Protein AF-0000000086493925 (afdb_homodimer)

Solvent-accessible surface area (backbone atoms only — not comparable to full-atom values): 41067 Å² total; per-residue (Å²): 124,82,68,58,68,67,56,59,72,63,58,68,70,55,58,68,58,54,64,64,54,60,62,63,68,39,74,74,56,51,60,63,54,62,74,74,71,74,60,68,59,63,37,57,54,65,60,53,71,72,50,70,79,65,44,74,41,98,91,44,66,55,68,70,75,86,54,69,72,65,48,51,64,64,54,63,50,88,64,65,64,75,58,55,61,57,58,65,64,63,67,72,68,82,43,92,70,69,60,58,63,66,53,38,47,53,35,35,34,24,73,18,58,15,51,64,62,46,90,63,88,75,54,59,69,57,51,41,50,45,52,50,36,38,47,71,13,40,42,36,26,49,24,46,55,42,40,88,78,45,82,48,40,65,60,36,56,70,67,49,80,82,53,89,88,46,46,59,29,32,33,31,89,46,57,69,40,41,53,53,40,47,74,64,66,52,59,28,34,30,39,76,52,50,40,36,52,66,56,28,33,73,74,70,71,35,46,48,71,58,51,50,52,56,48,49,56,38,42,54,54,32,55,73,70,69,32,47,37,36,34,33,34,32,25,36,52,34,36,99,62,46,35,72,33,54,37,65,48,30,26,52,49,51,35,51,44,44,73,70,58,32,71,33,41,32,43,19,27,58,69,9,77,51,25,46,49,53,46,39,48,28,50,60,50,27,46,76,66,37,64,47,88,32,34,27,44,29,37,18,24,17,37,58,29,26,60,31,26,50,57,48,39,24,54,74,55,39,36,32,39,42,26,6,51,29,15,30,27,42,27,97,89,22,70,89,14,46,7,28,25,21,35,58,34,51,52,50,49,31,54,42,58,62,28,43,56,73,57,40,62,70,47,41,43,50,34,26,28,53,53,26,62,74,69,70,47,73,53,67,18,32,36,38,37,41,69,52,58,42,72,122,124,81,68,58,66,67,54,58,70,61,58,67,69,54,59,67,57,54,63,62,53,60,62,62,68,40,74,74,56,51,61,62,54,61,72,70,72,74,63,69,61,62,35,58,56,63,60,55,68,71,54,72,76,65,44,75,41,99,88,44,64,54,68,76,74,86,52,68,72,64,48,50,65,64,53,64,47,88,63,64,66,74,57,56,61,56,58,64,61,65,68,66,69,84,37,91,70,68,61,60,64,66,52,39,49,52,34,34,33,24,71,17,58,14,51,63,63,46,90,62,88,74,53,58,69,57,52,42,49,47,51,51,36,37,46,72,13,42,43,36,26,49,25,46,54,42,40,88,79,47,83,49,42,65,59,35,55,68,67,49,80,82,53,89,90,47,46,61,30,32,32,32,87,45,56,69,40,43,53,53,40,48,75,64,64,53,59,30,34,30,40,77,50,46,42,35,51,65,57,28,33,74,74,68,70,34,47,46,70,57,51,51,52,54,48,47,56,39,41,53,53,33,54,73,70,69,32,48,38,35,35,34,35,32,24,34,51,34,36,100,62,44,36,71,33,54,40,65,46,30,26,52,49,52,34,50,45,45,72,68,57,32,72,33,40,32,44,19,28,58,69,9,77,51,25,46,50,53,46,40,52,27,51,60,51,28,46,76,67,37,65,46,89,33,32,27,43,28,38,18,24,16,36,58,28,27,60,31,26,50,56,47,38,23,53,74,56,40,38,32,37,43,25,6,52,30,16,31,27,43,27,95,88,22,70,88,14,47,7,29,25,21,35,58,35,51,52,50,50,31,52,42,57,62,28,44,57,72,57,41,62,70,47,41,44,49,36,26,29,53,52,26,62,74,68,70,48,73,52,67,17,32,37,38,36,40,70,51,59,42,72,122

Nearest PDB structures (foldseek):
  2cw6-assembly1_A  TM=9.819E-01  e=1.923E-38  Homo sapiens
  3mp5-assembly1_B  TM=9.713E-01  e=4.787E-38  Homo sapiens
  2ftp-assembly1_A  TM=9.763E-01  e=2.932E-34  Pseudomonas aeruginosa PAO1
  1ydn-assembly4_D  TM=9.764E-01  e=9.813E-32  Brucella melitensis bv. 1 str. 16M
  1ydo-assembly1_A  TM=9.771E-01  e=6.814E-31  Bacillus subtilis subsp. subtilis str. 168

Sequence (784 aa):
MVSATLLGQAARSCCVMDSLVSTFTSKQGRAWLSRSGQSWMRNVDMVFSTLSSSVNFSGGKVSFSSDASKRRTEVSSGPDWLSITEVIGKESSSGADFKLPSEVKLVEVGARDGLQNESTFVPTDVKVELIHRLADAGMPFVSPKWVPQMADNEAVVKRLKRKPGVSYPALVPNVQGYKQARECGVDEIAIFTTASETFCKKNTNCDVATSLKRIEDIMSLALGDGVKVRGYVSCIVGCPYEGFVSPSATAKVAKKLYDMGCYEISLGDTIGVGTPGSLVPLVNEVKLHVPVEKLAIHCHDTYGQALANILAVMQTGVQIIDCSVGGLGGCPYANGASGNVSSEDVVYLMAGLGVKTGVDLPKLLEAGDFICKNIGRKSSSKVASATGACSSMVSATLLGQAARSCCVMDSLVSTFTSKQGRAWLSRSGQSWMRNVDMVFSTLSSSVNFSGGKVSFSSDASKRRTEVSSGPDWLSITEVIGKESSSGADFKLPSEVKLVEVGARDGLQNESTFVPTDVKVELIHRLADAGMPFVSPKWVPQMADNEAVVKRLKRKPGVSYPALVPNVQGYKQARECGVDEIAIFTTASETFCKKNTNCDVATSLKRIEDIMSLALGDGVKVRGYVSCIVGCPYEGFVSPSATAKVAKKLYDMGCYEISLGDTIGVGTPGSLVPLVNEVKLHVPVEKLAIHCHDTYGQALANILAVMQTGVQIIDCSVGGLGGCPYANGASGNVSSEDVVYLMAGLGVKTGVDLPKLLEAGDFICKNIGRKSSSKVASATGACSS

Radius of gyration: 27.08 Å; Cα contacts (8 Å, |Δi|>4): 1510; chains: 2; bounding box: 81×80×65 Å

pLDDT: mean 73.71, std 28.09, range [17.73, 98.56]

Secondary structure (DSSP, 8-state):
--SSHHHHHHHGGGSHHHHHHHHTTSHHHHHHHHHS-SHHHHHHHHHHHH--S-EEETTEEE---S-HHHHHHHTTS---GGGHHHHHHHH--SSS-----SB-EEEE-IIIIIHHT-SSPPPHHHHHHHHHHHHHTT-SBB--B--TT-TTHHHHHHH--PPTT-B-PEE--SHHHHHHHHHTT--EEEEEEES-HHHHHHHHSS-HHHHHHHHHHHHHHHHHTT-EEEEEEE-SSEETTTEE--HHHHHHHHHHHHHHT-SEEEEEETTS---HHHHHHHHHHHTTTS-GGGEEEEEB-TTS-HHHHHHHHHTTT--EEEEBGGGTT--TTSTT---BPBHHHHHHHHHHHT-B----HHHHHHHHHHHHHHHT-----HHHHHHTTT--/--SSHHHHHHHGGGHHHHHHHHHTTSHHHHHHHHHS-STTHHHHHHHHHH--S-EEETTEEE---S-HHHHHHHTTS---THHHHHHHHHH--SS------SB-EEEE-IIIIIHHT-SSPPPHHHHHHHHHHHHHTT-SBB--B--TT-TTHHHHHHH--PPTT-B-PEE--SHHHHHHHHHTT--EEEEEEES-HHHHHHHHSS-HHHHHHHHHHHHHHHHHTT-EEEEEEE-SSEETTTEE--HHHHHHHHHHHHHHT-SEEEEEETTS---HHHHHHHHHHHTTTS-GGGEEEEEB-TTS-HHHHHHHHHTTT--EEEEBGGGTT--TTSTT---BPBHHHHHHHHHHHT-B----HHHHHHHHHHHHHHHT-----HHHHHHTTT--

Structure (mmCIF, N/CA/C/O backbone):
data_AF-0000000086493925-model_v1
#
loop_
_entity.id
_entity.type
_entity.pdbx_description
1 polymer 'hydroxymethylglutaryl-CoA lyase'
#
loop_
_atom_site.group_PDB
_atom_site.id
_atom_site.type_symbol
_atom_site.label_atom_id
_atom_site.label_alt_id
_atom_site.label_comp_id
_atom_site.label_asym_id
_atom_site.label_entity_id
_atom_site.label_seq_id
_atom_site.pdbx_PDB_ins_code
_atom_site.Cartn_x
_atom_site.Cartn_y
_atom_site.Cartn_z
_atom_site.occupancy
_atom_site.B_iso_or_equiv
_atom_site.auth_seq_id
_atom_site.auth_comp_id
_atom_site.auth_asym_id
_atom_site.auth_atom_id
_atom_site.pdbx_PDB_model_num
ATOM 1 N N . MET A 1 1 ? 15.359 -21.141 32.844 1 17.73 1 MET A N 1
ATOM 2 C CA . MET A 1 1 ? 15.57 -22.094 31.75 1 17.73 1 MET A CA 1
ATOM 3 C C . MET A 1 1 ? 15.031 -21.547 30.438 1 17.73 1 MET A C 1
ATOM 5 O O . MET A 1 1 ? 15.023 -22.25 29.422 1 17.73 1 MET A O 1
ATOM 9 N N . VAL A 1 2 ? 14.023 -20.562 30.641 1 19.66 2 VAL A N 1
ATOM 10 C CA . VAL A 1 2 ? 13.266 -19.875 29.609 1 19.66 2 VAL A CA 1
ATOM 11 C C . VAL A 1 2 ? 14.219 -19.109 28.703 1 19.66 2 VAL A C 1
ATOM 13 O O . VAL A 1 2 ? 13.797 -18.516 27.703 1 19.66 2 VAL A O 1
ATOM 16 N N . SER A 1 3 ? 15.531 -18.969 29.156 1 21.36 3 SER A N 1
ATOM 17 C CA . SER A 1 3 ? 16.594 -18.125 28.625 1 21.36 3 SER A CA 1
ATOM 18 C C . SER A 1 3 ? 17.125 -18.672 27.297 1 21.36 3 SER A C 1
ATOM 20 O O . SER A 1 3 ? 17.531 -17.906 26.422 1 21.36 3 SER A O 1
ATOM 22 N N . ALA A 1 4 ? 17.328 -20.016 27.281 1 22.16 4 ALA A N 1
ATOM 23 C CA . ALA A 1 4 ? 18.078 -20.703 26.234 1 22.16 4 ALA A CA 1
ATOM 24 C C . ALA A 1 4 ? 17.297 -20.703 24.922 1 22.16 4 ALA A C 1
ATOM 26 O O . ALA A 1 4 ? 17.891 -20.766 23.844 1 22.16 4 ALA A O 1
ATOM 27 N N . THR A 1 5 ? 15.945 -20.953 25.109 1 21.75 5 THR A N 1
ATOM 28 C CA . THR A 1 5 ? 15.172 -21.234 23.906 1 21.75 5 THR A CA 1
ATOM 29 C C . THR A 1 5 ? 15.164 -20.016 22.969 1 21.75 5 THR A C 1
ATOM 31 O O . THR A 1 5 ? 14.953 -20.172 21.766 1 21.75 5 THR A O 1
ATOM 34 N N . LEU A 1 6 ? 15.305 -18.844 23.609 1 23.62 6 LEU A N 1
ATOM 35 C CA . LEU A 1 6 ? 15.281 -17.625 22.812 1 23.62 6 LEU A CA 1
ATOM 36 C C . LEU A 1 6 ? 16.531 -17.531 21.938 1 23.62 6 LEU A C 1
ATOM 38 O O . LEU A 1 6 ? 16.531 -16.812 20.938 1 23.62 6 LEU A O 1
ATOM 42 N N . LEU A 1 7 ? 17.672 -18.25 22.328 1 23.34 7 LEU A N 1
ATOM 43 C CA . LEU A 1 7 ? 18.969 -18.203 21.672 1 23.34 7 LEU A CA 1
ATOM 44 C C . LEU A 1 7 ? 18.953 -18.969 20.344 1 23.34 7 LEU A C 1
ATOM 46 O O . LEU A 1 7 ? 19.703 -18.641 19.422 1 23.34 7 LEU A O 1
ATOM 50 N N . GLY A 1 8 ? 18.297 -20.156 20.328 1 23.5 8 GLY A N 1
ATOM 51 C CA . GLY A 1 8 ? 18.391 -21.062 19.188 1 23.5 8 GLY A CA 1
ATOM 52 C C . GLY A 1 8 ? 17.859 -20.438 17.906 1 23.5 8 GLY A C 1
ATOM 53 O O . GLY A 1 8 ? 18.375 -20.719 16.828 1 23.5 8 GLY A O 1
ATOM 54 N N . GLN A 1 9 ? 16.703 -19.766 18.031 1 22.95 9 GLN A N 1
ATOM 55 C CA . GLN A 1 9 ? 16.062 -19.344 16.797 1 22.95 9 GLN A CA 1
ATOM 56 C C . GLN A 1 9 ? 16.828 -18.203 16.125 1 22.95 9 GLN A C 1
ATOM 58 O O . GLN A 1 9 ? 16.594 -17.875 14.969 1 22.95 9 GLN A O 1
ATOM 63 N N . ALA A 1 10 ? 17.781 -17.594 16.812 1 25.02 10 ALA A N 1
ATOM 64 C CA . ALA A 1 10 ? 18.656 -16.547 16.297 1 25.02 10 ALA A CA 1
ATOM 65 C C . ALA A 1 10 ? 19.656 -17.125 15.281 1 25.02 10 ALA A C 1
ATOM 67 O O . ALA A 1 10 ? 20.062 -16.438 14.344 1 25.02 10 ALA A O 1
ATOM 68 N N . ALA A 1 11 ? 20.109 -18.359 15.375 1 23.7 11 ALA A N 1
ATOM 69 C CA . ALA A 1 11 ? 21.172 -18.953 14.594 1 23.7 11 ALA A CA 1
ATOM 70 C C . ALA A 1 11 ? 20.734 -19.219 13.156 1 23.7 11 ALA A C 1
ATOM 72 O O . ALA A 1 11 ? 21.531 -19.094 12.219 1 23.7 11 ALA A O 1
ATOM 73 N N . ARG A 1 12 ? 19.516 -19.766 12.938 1 24.75 12 ARG A N 1
ATOM 74 C CA . ARG A 1 12 ? 19.219 -20.25 11.602 1 24.75 12 ARG A CA 1
ATOM 75 C C . ARG A 1 12 ? 19.094 -19.094 10.609 1 24.75 12 ARG A C 1
ATOM 77 O O . ARG A 1 12 ? 19.047 -19.312 9.398 1 24.75 12 ARG A O 1
ATOM 84 N N . SER A 1 13 ? 18.812 -17.938 11.055 1 24.88 13 SER A N 1
ATOM 85 C CA . SER A 1 13 ? 18.625 -16.844 10.109 1 24.88 13 SER A CA 1
ATOM 86 C C . SER A 1 13 ? 19.938 -16.406 9.492 1 24.88 13 SER A C 1
ATOM 88 O O . SER A 1 13 ? 19.984 -15.461 8.703 1 24.88 13 SER A O 1
ATOM 90 N N . CYS A 1 14 ? 21.062 -17.016 9.883 1 25 14 CYS A N 1
ATOM 91 C CA . CYS A 1 14 ? 22.406 -16.688 9.391 1 25 14 CYS A CA 1
ATOM 92 C C . CYS A 1 14 ? 22.609 -17.234 7.988 1 25 14 CYS A C 1
ATOM 94 O O . CYS A 1 14 ? 23.516 -16.781 7.27 1 25 14 CYS A O 1
ATOM 96 N N . CYS A 1 15 ? 21.984 -18.359 7.672 1 24.38 15 CYS A N 1
ATOM 97 C CA . CYS A 1 15 ? 22.422 -19.047 6.453 1 24.38 15 CYS A CA 1
ATOM 98 C C . CYS A 1 15 ? 22.016 -18.25 5.215 1 24.38 15 CYS A C 1
ATOM 100 O O . CYS A 1 15 ? 22.625 -18.406 4.152 1 24.38 15 CYS A O 1
ATOM 102 N N . VAL A 1 16 ? 20.906 -17.641 5.258 1 24.45 16 VAL A N 1
ATOM 103 C CA . VAL A 1 16 ? 20.484 -17.078 3.982 1 24.45 16 VAL A CA 1
ATOM 104 C C . VAL A 1 16 ? 21.406 -15.922 3.598 1 24.45 16 VAL A C 1
ATOM 106 O O . VAL A 1 16 ? 21.531 -15.578 2.42 1 24.45 16 VAL A O 1
ATOM 109 N N . MET A 1 17 ? 22.172 -15.492 4.625 1 26.58 17 MET A N 1
ATOM 110 C CA . MET A 1 17 ? 23.047 -14.375 4.27 1 26.58 17 MET A CA 1
ATOM 111 C C . MET A 1 17 ? 24.172 -14.836 3.344 1 26.58 17 MET A C 1
ATOM 113 O O . MET A 1 17 ? 24.75 -14.031 2.602 1 26.58 17 MET A O 1
ATOM 117 N N . ASP A 1 18 ? 24.375 -16.047 3.365 1 25.5 18 ASP A N 1
ATOM 118 C CA . ASP A 1 18 ? 25.547 -16.516 2.645 1 25.5 18 ASP A CA 1
ATOM 119 C C . ASP A 1 18 ? 25.328 -16.469 1.135 1 25.5 18 ASP A C 1
ATOM 121 O O . ASP A 1 18 ? 26.234 -16.094 0.381 1 25.5 18 ASP A O 1
ATOM 125 N N . SER A 1 19 ? 24.203 -16.922 0.714 1 25.14 19 SER A N 1
ATOM 126 C CA . SER A 1 19 ? 24.125 -17.125 -0.729 1 25.14 19 SER A CA 1
ATOM 127 C C . SER A 1 19 ? 24.047 -15.789 -1.466 1 25.14 19 SER A C 1
ATOM 129 O O . SER A 1 19 ? 24.438 -15.688 -2.631 1 25.14 19 SER A O 1
ATOM 131 N N . LEU A 1 20 ? 23.422 -14.836 -0.804 1 26.27 20 LEU A N 1
ATOM 132 C CA . LEU A 1 20 ? 23.312 -13.57 -1.521 1 26.27 20 LEU A CA 1
ATOM 133 C C . LEU A 1 20 ? 24.672 -12.883 -1.62 1 26.27 20 LEU A C 1
ATOM 135 O O . LEU A 1 20 ? 24.891 -12.07 -2.523 1 26.27 20 LEU A O 1
ATOM 139 N N . VAL A 1 21 ? 25.578 -13.352 -0.797 1 27.77 21 VAL A N 1
ATOM 140 C CA . VAL A 1 21 ? 26.922 -12.789 -0.827 1 27.77 21 VAL A CA 1
ATOM 141 C C . VAL A 1 21 ? 27.609 -13.18 -2.129 1 27.77 21 VAL A C 1
ATOM 143 O O . VAL A 1 21 ? 28.328 -12.375 -2.729 1 27.77 21 VAL A O 1
ATOM 146 N N . SER A 1 22 ? 27.266 -14.297 -2.582 1 26.06 22 SER A N 1
ATOM 147 C CA . SER A 1 22 ? 28.062 -14.805 -3.693 1 26.06 22 SER A CA 1
ATOM 148 C C . SER A 1 22 ? 27.781 -14.031 -4.977 1 26.06 22 SER A C 1
ATOM 150 O O . SER A 1 22 ? 28.688 -13.836 -5.797 1 26.06 22 SER A O 1
ATOM 152 N N . THR A 1 23 ? 26.562 -13.641 -5.191 1 25.47 23 THR A N 1
ATOM 153 C CA . THR A 1 23 ? 26.266 -13.18 -6.547 1 25.47 23 THR A CA 1
ATOM 154 C C . THR A 1 23 ? 26.766 -11.758 -6.754 1 25.47 23 THR A C 1
ATOM 156 O O . THR A 1 23 ? 27.109 -11.367 -7.875 1 25.47 23 THR A O 1
ATOM 159 N N . PHE A 1 24 ? 26.672 -10.938 -5.707 1 29.39 24 PHE A N 1
ATOM 160 C CA . PHE A 1 24 ? 27.031 -9.547 -5.957 1 29.39 24 PHE A CA 1
ATOM 161 C C . PHE A 1 24 ? 28.547 -9.398 -6.117 1 29.39 24 PHE A C 1
ATOM 163 O O . PHE A 1 24 ? 29.047 -8.289 -6.328 1 29.39 24 PHE A O 1
ATOM 170 N N . THR A 1 25 ? 29.203 -10.43 -5.906 1 29.5 25 THR A N 1
ATOM 171 C CA . THR A 1 25 ? 30.625 -10.344 -6.152 1 29.5 25 THR A CA 1
ATOM 172 C C . THR A 1 25 ? 30.922 -10.305 -7.652 1 29.5 25 THR A C 1
ATOM 174 O O . THR A 1 25 ? 32.094 -10.258 -8.062 1 29.5 25 THR A O 1
ATOM 177 N N . SER A 1 26 ? 29.906 -10.508 -8.492 1 27.12 26 SER A N 1
ATOM 178 C CA . SER A 1 26 ? 30.359 -10.586 -9.875 1 27.12 26 SER A CA 1
ATOM 179 C C . SER A 1 26 ? 30.625 -9.195 -10.438 1 27.12 26 SER A C 1
ATOM 181 O O . SER A 1 26 ? 30.188 -8.188 -9.875 1 27.12 26 SER A O 1
ATOM 183 N N . LYS A 1 27 ? 31.391 -9.117 -11.523 1 31.67 27 LYS A N 1
ATOM 184 C CA . LYS A 1 27 ? 31.906 -7.996 -12.305 1 31.67 27 LYS A CA 1
ATOM 185 C C . LYS A 1 27 ? 30.797 -6.992 -12.617 1 31.67 27 LYS A C 1
ATOM 187 O O . LYS A 1 27 ? 31.031 -5.781 -12.586 1 31.67 27 LYS A O 1
ATOM 192 N N . GLN A 1 28 ? 29.703 -7.48 -13.078 1 28.3 28 GLN A N 1
ATOM 193 C CA . GLN A 1 28 ? 28.656 -6.617 -13.602 1 28.3 28 GLN A CA 1
ATOM 194 C C . GLN A 1 28 ? 28 -5.82 -12.484 1 28.3 28 GLN A C 1
ATOM 196 O O . GLN A 1 28 ? 27.453 -4.738 -12.719 1 28.3 28 GLN A O 1
ATOM 201 N N . GLY A 1 29 ? 27.953 -6.336 -11.211 1 27.66 29 GLY A N 1
ATOM 202 C CA . GLY A 1 29 ? 27.406 -5.641 -10.055 1 27.66 29 GLY A CA 1
ATOM 203 C C . GLY A 1 29 ? 28.219 -4.43 -9.641 1 27.66 29 GLY A C 1
ATOM 204 O O . GLY A 1 29 ? 27.688 -3.475 -9.078 1 27.66 29 GLY A O 1
ATOM 205 N N . ARG A 1 30 ? 29.516 -4.473 -10.016 1 28.95 30 ARG A N 1
ATOM 206 C CA . ARG A 1 30 ? 30.5 -3.434 -9.727 1 28.95 30 ARG A CA 1
ATOM 207 C C . ARG A 1 30 ? 30.219 -2.176 -10.547 1 28.95 30 ARG A C 1
ATOM 209 O O . ARG A 1 30 ? 30.469 -1.062 -10.086 1 28.95 30 ARG A O 1
ATOM 216 N N . ALA A 1 31 ? 29.906 -2.375 -11.789 1 28.53 31 ALA A N 1
ATOM 217 C CA . ALA A 1 31 ? 29.797 -1.235 -12.695 1 28.53 31 ALA A CA 1
ATOM 218 C C . ALA A 1 31 ? 28.703 -0.283 -12.242 1 28.53 31 ALA A C 1
ATOM 220 O O . ALA A 1 31 ? 28.812 0.935 -12.398 1 28.53 31 ALA A O 1
ATOM 221 N N . TRP A 1 32 ? 27.609 -0.922 -11.75 1 26.64 32 TRP A N 1
ATOM 222 C CA . TRP A 1 32 ? 26.484 -0.048 -11.438 1 26.64 32 TRP A CA 1
ATOM 223 C C . TRP A 1 32 ? 26.766 0.776 -10.188 1 26.64 32 TRP A C 1
ATOM 225 O O . TRP A 1 32 ? 26.359 1.938 -10.094 1 26.64 32 TRP A O 1
ATOM 235 N N . LEU A 1 33 ? 27.516 0.168 -9.242 1 28.5 33 LEU A N 1
ATOM 236 C CA . LEU A 1 33 ? 27.812 0.886 -8.008 1 28.5 33 LEU A CA 1
ATOM 237 C C . LEU A 1 33 ? 28.672 2.115 -8.289 1 28.5 33 LEU A C 1
ATOM 239 O O . LEU A 1 33 ? 28.688 3.062 -7.5 1 28.5 33 LEU A O 1
ATOM 243 N N . SER A 1 34 ? 29.562 2.021 -9.195 1 26.78 34 SER A N 1
ATOM 244 C CA . SER A 1 34 ? 30.547 3.08 -9.422 1 26.78 34 SER A CA 1
ATOM 245 C C . SER A 1 34 ? 29.859 4.41 -9.727 1 26.78 34 SER A C 1
ATOM 247 O O . SER A 1 34 ? 30.391 5.477 -9.398 1 26.78 34 SER A O 1
ATOM 249 N N . ARG A 1 35 ? 28.875 4.441 -10.617 1 28.47 35 ARG A N 1
ATOM 250 C CA . ARG A 1 35 ? 28.469 5.785 -11.016 1 28.47 35 ARG A CA 1
ATOM 251 C C . ARG A 1 35 ? 27.781 6.508 -9.859 1 28.47 35 ARG A C 1
ATOM 253 O O . ARG A 1 35 ? 27.656 7.734 -9.875 1 28.47 35 ARG A O 1
ATOM 260 N N . SER A 1 36 ? 26.781 5.836 -9.023 1 26.91 36 SER A N 1
ATOM 261 C CA . SER A 1 36 ? 26.047 6.641 -8.047 1 26.91 36 SER A CA 1
ATOM 262 C C . SER A 1 36 ? 26.828 6.746 -6.73 1 26.91 36 SER A C 1
ATOM 264 O O . SER A 1 36 ? 27.016 5.742 -6.043 1 26.91 36 SER A O 1
ATOM 266 N N . GLY A 1 37 ? 27.953 7.539 -6.484 1 25.34 37 GLY A N 1
ATOM 267 C CA . GLY A 1 37 ? 29.094 7.859 -5.645 1 25.34 37 GLY A CA 1
ATOM 268 C C . GLY A 1 37 ? 28.766 7.895 -4.164 1 25.34 37 GLY A C 1
ATOM 269 O O . GLY A 1 37 ? 29.016 6.93 -3.443 1 25.34 37 GLY A O 1
ATOM 270 N N . GLN A 1 38 ? 28.984 9.266 -3.451 1 26.38 38 GLN A N 1
ATOM 271 C CA . GLN A 1 38 ? 29.469 9.883 -2.219 1 26.38 38 GLN A CA 1
ATOM 272 C C . GLN A 1 38 ? 28.484 9.68 -1.077 1 26.38 38 GLN A C 1
ATOM 274 O O . GLN A 1 38 ? 28.875 9.516 0.078 1 26.38 38 GLN A O 1
ATOM 279 N N . SER A 1 39 ? 27.234 9.859 -1.301 1 25.02 39 SER A N 1
ATOM 280 C CA . SER A 1 39 ? 26.312 10.195 -0.224 1 25.02 39 SER A CA 1
ATOM 281 C C . SER A 1 39 ? 26.016 8.977 0.645 1 25.02 39 SER A C 1
ATOM 283 O O . SER A 1 39 ? 25.531 9.109 1.768 1 25.02 39 SER A O 1
ATOM 285 N N . TRP A 1 40 ? 26.375 7.777 0.162 1 27.5 40 TRP A N 1
ATOM 286 C CA . TRP A 1 40 ? 26 6.566 0.889 1 27.5 40 TRP A CA 1
ATOM 287 C C . TRP A 1 40 ? 26.938 6.328 2.064 1 27.5 40 TRP A C 1
ATOM 289 O O . TRP A 1 40 ? 26.547 5.758 3.082 1 27.5 40 TRP A O 1
ATOM 299 N N . MET A 1 41 ? 28.172 6.883 2.111 1 27.5 41 MET A N 1
ATOM 300 C CA . MET A 1 41 ? 29.203 6.586 3.102 1 27.5 41 MET A CA 1
ATOM 301 C C . MET A 1 41 ? 28.844 7.176 4.461 1 27.5 41 MET A C 1
ATOM 303 O O . MET A 1 41 ? 29.156 6.594 5.5 1 27.5 41 MET A O 1
ATOM 307 N N . ARG A 1 42 ? 28.328 8.352 4.449 1 28.67 42 ARG A N 1
ATOM 308 C CA . ARG A 1 42 ? 28.156 9.055 5.715 1 28.67 42 ARG A CA 1
ATOM 309 C C . ARG A 1 42 ? 27.203 8.297 6.637 1 28.67 42 ARG A C 1
ATOM 311 O O . ARG A 1 42 ? 27.375 8.289 7.855 1 28.67 42 ARG A O 1
ATOM 318 N N . ASN A 1 43 ? 26.234 7.59 6.023 1 26.69 43 ASN A N 1
ATOM 319 C CA . ASN A 1 43 ? 25.234 6.965 6.891 1 26.69 43 ASN A CA 1
ATOM 320 C C . ASN A 1 43 ? 25.797 5.727 7.586 1 26.69 43 ASN A C 1
ATOM 322 O O . ASN A 1 43 ? 25.281 5.305 8.617 1 26.69 43 ASN A O 1
ATOM 326 N N . VAL A 1 44 ? 26.938 5.18 7.152 1 29.97 44 VAL A N 1
ATOM 327 C CA . VAL A 1 44 ? 27.562 4.004 7.75 1 29.97 44 VAL A CA 1
ATOM 328 C C . VAL A 1 44 ? 28.25 4.391 9.055 1 29.97 44 VAL A C 1
ATOM 330 O O . VAL A 1 44 ? 28.188 3.65 10.039 1 29.97 44 VAL A O 1
ATOM 333 N N . ASP A 1 45 ? 28.734 5.551 9.141 1 28.73 45 ASP A N 1
ATOM 334 C CA . ASP A 1 45 ? 29.531 5.953 10.289 1 28.73 45 ASP A CA 1
ATOM 335 C C . ASP A 1 45 ? 28.688 6.035 11.555 1 28.73 45 ASP A C 1
ATOM 337 O O . ASP A 1 45 ? 29.109 5.621 12.633 1 28.73 45 ASP A O 1
ATOM 341 N N . MET A 1 46 ? 27.562 6.539 11.492 1 26.94 46 MET A N 1
ATOM 342 C CA . MET A 1 46 ? 26.797 6.816 12.695 1 26.94 46 MET A CA 1
ATOM 343 C C . MET A 1 46 ? 26.328 5.523 13.359 1 26.94 46 MET A C 1
ATOM 345 O O . MET A 1 46 ? 26.312 5.426 14.586 1 26.94 46 MET A O 1
ATOM 349 N N . VAL A 1 47 ? 26.094 4.531 12.578 1 28.52 47 VAL A N 1
ATOM 350 C CA . VAL A 1 47 ? 25.625 3.277 13.164 1 28.52 47 VAL A CA 1
ATOM 351 C C . VAL A 1 47 ? 26.766 2.629 13.953 1 28.52 47 VAL A C 1
ATOM 353 O O . VAL A 1 47 ? 26.547 2.121 15.055 1 28.52 47 VAL A O 1
ATOM 356 N N . PHE A 1 48 ? 27.953 2.812 13.492 1 29.11 48 PHE A N 1
ATOM 357 C CA . PHE A 1 48 ? 29.062 2.109 14.133 1 29.11 48 PHE A CA 1
ATOM 358 C C . PHE A 1 48 ? 29.406 2.754 15.469 1 29.11 48 PHE A C 1
ATOM 360 O O . PHE A 1 48 ? 30.047 2.127 16.312 1 29.11 48 PHE A O 1
ATOM 367 N N . SER A 1 49 ? 29.203 4.004 15.57 1 28.69 49 SER A N 1
ATOM 368 C CA . SER A 1 49 ? 29.688 4.582 16.812 1 28.69 49 SER A CA 1
ATOM 369 C C . SER A 1 49 ? 28.922 4.035 18.016 1 28.69 49 SER A C 1
ATOM 371 O O . SER A 1 49 ? 29.406 4.086 19.156 1 28.69 49 SER A O 1
ATOM 373 N N . THR A 1 50 ? 27.641 3.719 17.828 1 27.41 50 THR A N 1
ATOM 374 C CA . THR A 1 50 ? 26.906 3.324 19.031 1 27.41 50 THR A CA 1
ATOM 375 C C . THR A 1 50 ? 27.141 1.851 19.344 1 27.41 50 THR A C 1
ATOM 377 O O . THR A 1 50 ? 26.672 1.345 20.375 1 27.41 50 THR A O 1
ATOM 380 N N . LEU A 1 51 ? 27.516 1.057 18.344 1 29.17 51 LEU A N 1
ATOM 381 C CA . LEU A 1 51 ? 27.781 -0.349 18.641 1 29.17 51 LEU A CA 1
ATOM 382 C C . LEU A 1 51 ? 29.062 -0.512 19.438 1 29.17 51 LEU A C 1
ATOM 384 O O . LEU A 1 51 ? 30.125 -0.049 19.016 1 29.17 51 LEU A O 1
ATOM 388 N N . SER A 1 52 ? 28.969 -0.483 20.766 1 30.05 52 SER A N 1
ATOM 389 C CA . SER A 1 52 ? 30.141 -0.768 21.578 1 30.05 52 SER A CA 1
ATOM 390 C C . SER A 1 52 ? 30.984 -1.882 20.953 1 30.05 52 SER A C 1
ATOM 392 O O . SER A 1 52 ? 31.516 -1.728 19.859 1 30.05 52 SER A O 1
ATOM 394 N N . SER A 1 53 ? 31.109 -3.166 21.938 1 28.61 53 SER A N 1
ATOM 395 C CA . SER A 1 53 ? 32.094 -4.246 22.016 1 28.61 53 SER A CA 1
ATOM 396 C C . SER A 1 53 ? 31.984 -5.18 20.812 1 28.61 53 SER A C 1
ATOM 398 O O . SER A 1 53 ? 31.062 -5.059 20.016 1 28.61 53 SER A O 1
ATOM 400 N N . SER A 1 54 ? 32.562 -6.578 21.016 1 27.75 54 SER A N 1
ATOM 401 C CA . SER A 1 54 ? 32.75 -7.746 20.156 1 27.75 54 SER A CA 1
ATOM 402 C C . SER A 1 54 ? 31.406 -8.328 19.75 1 27.75 54 SER A C 1
ATOM 404 O O . SER A 1 54 ? 30.453 -8.352 20.531 1 27.75 54 SER A O 1
ATOM 406 N N . VAL A 1 55 ? 30.938 -8.102 18.688 1 29.17 55 VAL A N 1
ATOM 407 C CA . VAL A 1 55 ? 29.75 -8.836 18.281 1 29.17 55 VAL A CA 1
ATOM 408 C C . VAL A 1 55 ? 30.125 -10.242 17.828 1 29.17 55 VAL A C 1
ATOM 410 O O . VAL A 1 55 ? 31 -10.406 16.969 1 29.17 55 VAL A O 1
ATOM 413 N N . ASN A 1 56 ? 29.922 -11.156 18.781 1 29.23 56 ASN A N 1
ATOM 414 C CA . ASN A 1 56 ? 30.156 -12.57 18.531 1 29.23 56 ASN A CA 1
ATOM 415 C C . ASN A 1 56 ? 29.125 -13.156 17.562 1 29.23 56 ASN A C 1
ATOM 417 O O . ASN A 1 56 ? 27.922 -12.922 17.703 1 29.23 56 ASN A O 1
ATOM 421 N N . PHE A 1 57 ? 29.406 -13.156 16.391 1 30.3 57 PHE A N 1
ATOM 422 C CA . PHE A 1 57 ? 28.484 -13.867 15.5 1 30.3 57 PHE A CA 1
ATOM 423 C C . PHE A 1 57 ? 28.984 -15.281 15.25 1 30.3 57 PHE A C 1
ATOM 425 O O . PHE A 1 57 ? 30.141 -15.594 15.5 1 30.3 57 PHE A O 1
ATOM 432 N N . SER A 1 58 ? 28.094 -16.219 15.078 1 29.25 58 SER A N 1
ATOM 433 C CA . SER A 1 58 ? 28.609 -17.578 14.984 1 29.25 58 SER A CA 1
ATOM 434 C C . SER A 1 58 ? 29.938 -17.625 14.234 1 29.25 58 SER A C 1
ATOM 436 O O . SER A 1 58 ? 30.781 -18.469 14.516 1 29.25 58 SER A O 1
ATOM 438 N N . GLY A 1 59 ? 30.047 -16.875 13.102 1 31.7 59 GLY A N 1
ATOM 439 C CA . GLY A 1 59 ? 31.281 -17.094 12.359 1 31.7 59 GLY A CA 1
ATOM 440 C C . GLY A 1 59 ? 32.438 -16.266 12.852 1 31.7 59 GLY A C 1
ATOM 441 O O . GLY A 1 59 ? 33.531 -16.281 12.258 1 31.7 59 GLY A O 1
ATOM 442 N N . GLY A 1 60 ? 32.375 -15.531 13.68 1 31.53 60 GLY A N 1
ATOM 443 C CA . GLY A 1 60 ? 33.531 -14.891 14.266 1 31.53 60 GLY A CA 1
ATOM 444 C C . GLY A 1 60 ? 33.219 -13.539 14.891 1 31.53 60 GLY A C 1
ATOM 445 O O . GLY A 1 60 ? 32.062 -13.141 14.961 1 31.53 60 GLY A O 1
ATOM 446 N N . LYS A 1 61 ? 34.062 -13.141 15.797 1 33.38 61 LYS A N 1
ATOM 447 C CA . LYS A 1 61 ? 34.031 -11.93 16.609 1 33.38 61 LYS A CA 1
ATOM 448 C C . LYS A 1 61 ? 34.406 -10.703 15.781 1 33.38 61 LYS A C 1
ATOM 450 O O . LYS A 1 61 ? 35.438 -10.719 15.094 1 33.38 61 LYS A O 1
ATOM 455 N N . VAL A 1 62 ? 33.5 -9.969 15.141 1 29.22 62 VAL A N 1
ATOM 456 C CA . VAL A 1 62 ? 34 -8.781 14.453 1 29.22 62 VAL A CA 1
ATOM 457 C C . VAL A 1 62 ? 34.125 -7.621 15.43 1 29.22 62 VAL A C 1
ATOM 459 O O . VAL A 1 62 ? 33.188 -7.34 16.188 1 29.22 62 VAL A O 1
ATOM 462 N N . SER A 1 63 ? 35.312 -7.27 15.789 1 32.69 63 SER A N 1
ATOM 463 C CA . SER A 1 63 ? 35.688 -6.16 16.656 1 32.69 63 SER A CA 1
ATOM 464 C C . SER A 1 63 ? 35.875 -4.867 15.867 1 32.69 63 SER A C 1
ATOM 466 O O . SER A 1 63 ? 36.438 -4.871 14.789 1 32.69 63 SER A O 1
ATOM 468 N N . PHE A 1 64 ? 34.938 -3.906 15.953 1 31.56 64 PHE A N 1
ATOM 469 C CA . PHE A 1 64 ? 35.031 -2.629 15.266 1 31.56 64 PHE A CA 1
ATOM 470 C C . PHE A 1 64 ? 35.969 -1.681 16.016 1 31.56 64 PHE A C 1
ATOM 472 O O . PHE A 1 64 ? 36.031 -1.725 17.25 1 31.56 64 PHE A O 1
ATOM 479 N N . SER A 1 65 ? 36.969 -1.231 15.344 1 33.16 65 SER A N 1
ATOM 480 C CA . SER A 1 65 ? 37.969 -0.348 15.945 1 33.16 65 SER A CA 1
ATOM 481 C C . SER A 1 65 ? 37.344 0.954 16.422 1 33.16 65 SER A C 1
ATOM 483 O O . SER A 1 65 ? 36.344 1.419 15.852 1 33.16 65 SER A O 1
ATOM 485 N N . SER A 1 66 ? 37.688 1.451 17.578 1 36.06 66 SER A N 1
ATOM 486 C CA . SER A 1 66 ? 37.312 2.695 18.234 1 36.06 66 SER A CA 1
ATOM 487 C C . SER A 1 66 ? 37.75 3.908 17.422 1 36.06 66 SER A C 1
ATOM 489 O O . SER A 1 66 ? 37.344 5.039 17.719 1 36.06 66 SER A O 1
ATOM 491 N N . ASP A 1 67 ? 38.844 3.854 16.734 1 35.06 67 ASP A N 1
ATOM 492 C CA . ASP A 1 67 ? 39.438 5.004 16.047 1 35.06 67 ASP A CA 1
ATOM 493 C C . ASP A 1 67 ? 38.656 5.328 14.773 1 35.06 67 ASP A C 1
ATOM 495 O O . ASP A 1 67 ? 38.531 4.488 13.883 1 35.06 67 ASP A O 1
ATOM 499 N N . ALA A 1 68 ? 37.906 6.508 14.805 1 34.22 68 ALA A N 1
ATOM 500 C CA . ALA A 1 68 ? 37.031 7.004 13.742 1 34.22 68 ALA A CA 1
ATOM 501 C C . ALA A 1 68 ? 37.75 7.004 12.398 1 34.22 68 ALA A C 1
ATOM 503 O O . ALA A 1 68 ? 37.156 6.754 11.352 1 34.22 68 ALA A O 1
ATOM 504 N N . SER A 1 69 ? 38.969 7.523 12.266 1 32.34 69 SER A N 1
ATOM 505 C CA . SER A 1 69 ? 39.75 7.625 11.039 1 32.34 69 SER A CA 1
ATOM 506 C C . SER A 1 69 ? 39.906 6.266 10.367 1 32.34 69 SER A C 1
ATOM 508 O O . SER A 1 69 ? 39.906 6.168 9.141 1 32.34 69 SER A O 1
ATOM 510 N N . LYS A 1 70 ? 40.312 5.273 11.125 1 35.47 70 LYS A N 1
ATOM 511 C CA . LYS A 1 70 ? 40.594 3.967 10.531 1 35.47 70 LYS A CA 1
ATOM 512 C C . LYS A 1 70 ? 39.281 3.291 10.102 1 35.47 70 LYS A C 1
ATOM 514 O O . LYS A 1 70 ? 39.312 2.299 9.375 1 35.47 70 LYS A O 1
ATOM 519 N N . ARG A 1 71 ? 38.188 3.658 10.75 1 31.22 71 ARG A N 1
ATOM 520 C CA . ARG A 1 71 ? 36.875 3.17 10.367 1 31.22 71 ARG A CA 1
ATOM 521 C C . ARG A 1 71 ? 36.5 3.658 8.969 1 31.22 71 ARG A C 1
ATOM 523 O O . ARG A 1 71 ? 35.719 3.01 8.273 1 31.22 71 ARG A O 1
ATOM 530 N N . ARG A 1 72 ? 37.031 4.891 8.609 1 30.09 72 ARG A N 1
ATOM 531 C CA . ARG A 1 72 ? 36.75 5.457 7.293 1 30.09 72 ARG A CA 1
ATOM 532 C C . ARG A 1 72 ? 37.375 4.598 6.195 1 30.09 72 ARG A C 1
ATOM 534 O O . ARG A 1 72 ? 36.781 4.453 5.117 1 30.09 72 ARG A O 1
ATOM 541 N N . THR A 1 73 ? 38.656 4.297 6.273 1 27.58 73 THR A N 1
ATOM 542 C CA . THR A 1 73 ? 39.344 3.512 5.242 1 27.58 73 THR A CA 1
ATOM 543 C C . THR A 1 73 ? 38.688 2.137 5.102 1 27.58 73 THR A C 1
ATOM 545 O O . THR A 1 73 ? 38.719 1.539 4.027 1 27.58 73 THR A O 1
ATOM 548 N N . GLU A 1 74 ? 38.438 1.536 6.293 1 27.09 74 GLU A N 1
ATOM 549 C CA . GLU A 1 74 ? 37.938 0.168 6.16 1 27.09 74 GLU A CA 1
ATOM 550 C C . GLU A 1 74 ? 36.531 0.144 5.578 1 27.09 74 GLU A C 1
ATOM 552 O O . GLU A 1 74 ? 36.094 -0.854 4.984 1 27.09 74 GLU A O 1
ATOM 557 N N . VAL A 1 75 ? 35.75 1.172 5.863 1 29.02 75 VAL A N 1
ATOM 558 C CA . VAL A 1 75 ? 34.406 1.251 5.32 1 29.02 75 VAL A CA 1
ATOM 559 C C . VAL A 1 75 ? 34.438 1.569 3.828 1 29.02 75 VAL A C 1
ATOM 561 O O . VAL A 1 75 ? 33.406 1.604 3.152 1 29.02 75 VAL A O 1
ATOM 564 N N . SER A 1 76 ? 35.469 2.152 3.381 1 26.55 76 SER A N 1
ATOM 565 C CA . SER A 1 76 ? 35.594 2.504 1.969 1 26.55 76 SER A CA 1
ATOM 566 C C . SER A 1 76 ? 35.281 1.302 1.076 1 26.55 76 SER A C 1
ATOM 568 O O . SER A 1 76 ? 35.344 1.409 -0.151 1 26.55 76 SER A O 1
ATOM 570 N N . SER A 1 77 ? 35.812 0.153 1.481 1 25.33 77 SER A N 1
ATOM 571 C CA . SER A 1 77 ? 35.469 -0.999 0.657 1 25.33 77 SER A CA 1
ATOM 572 C C . SER A 1 77 ? 33.969 -1.206 0.606 1 25.33 77 SER A C 1
ATOM 574 O O . SER A 1 77 ? 33.25 -0.823 1.533 1 25.33 77 SER A O 1
ATOM 576 N N . GLY A 1 78 ? 33.312 -1.505 -0.71 1 26.36 78 GLY A N 1
ATOM 577 C CA . GLY A 1 78 ? 31.922 -1.366 -1.157 1 26.36 78 GLY A CA 1
ATOM 578 C C . GLY A 1 78 ? 30.922 -1.936 -0.174 1 26.36 78 GLY A C 1
ATOM 579 O O . GLY A 1 78 ? 30.812 -3.154 -0.026 1 26.36 78 GLY A O 1
ATOM 580 N N . PRO A 1 79 ? 30.859 -1.375 1.029 1 25.66 79 PRO A N 1
ATOM 581 C CA . PRO A 1 79 ? 30.219 -2.049 2.158 1 25.66 79 PRO A CA 1
ATOM 582 C C . PRO A 1 79 ? 28.766 -2.455 1.859 1 25.66 79 PRO A C 1
ATOM 584 O O . PRO A 1 79 ? 28.109 -1.814 1.044 1 25.66 79 PRO A O 1
ATOM 587 N N . ASP A 1 80 ? 28.5 -3.715 1.869 1 26.45 80 ASP A N 1
ATOM 588 C CA . ASP A 1 80 ? 27.25 -4.453 1.669 1 26.45 80 ASP A CA 1
ATOM 589 C C . ASP A 1 80 ? 26.109 -3.818 2.451 1 26.45 80 ASP A C 1
ATOM 591 O O . ASP A 1 80 ? 26.109 -3.836 3.684 1 26.45 80 ASP A O 1
ATOM 595 N N . TRP A 1 81 ? 25.609 -2.723 1.955 1 27 81 TRP A N 1
ATOM 596 C CA . TRP A 1 81 ? 24.5 -1.938 2.467 1 27 81 TRP A CA 1
ATOM 597 C C . TRP A 1 81 ? 23.391 -2.846 2.992 1 27 81 TRP A C 1
ATOM 599 O O . TRP A 1 81 ? 22.484 -2.387 3.688 1 27 81 TRP A O 1
ATOM 609 N N . LEU A 1 82 ? 23.266 -3.988 2.334 1 27.08 82 LEU A N 1
ATOM 610 C CA . LEU A 1 82 ? 22.281 -4.973 2.77 1 27.08 82 LEU A CA 1
ATOM 611 C C . LEU A 1 82 ? 22.484 -5.328 4.238 1 27.08 82 LEU A C 1
ATOM 613 O O . LEU A 1 82 ? 21.578 -5.855 4.883 1 27.08 82 LEU A O 1
ATOM 617 N N . SER A 1 83 ? 23.75 -5.207 4.711 1 25.75 83 SER A N 1
ATOM 618 C CA . SER A 1 83 ? 24.078 -5.629 6.066 1 25.75 83 SER A CA 1
ATOM 619 C C . SER A 1 83 ? 23.547 -4.645 7.098 1 25.75 83 SER A C 1
ATOM 621 O O . SER A 1 83 ? 23.609 -4.898 8.305 1 25.75 83 SER A O 1
ATOM 623 N N . ILE A 1 84 ? 23.406 -3.416 6.715 1 25.16 84 ILE A N 1
ATOM 624 C CA . ILE A 1 84 ? 23 -2.453 7.73 1 25.16 84 ILE A CA 1
ATOM 625 C C . ILE A 1 84 ? 21.531 -2.676 8.086 1 25.16 84 ILE A C 1
ATOM 627 O O . ILE A 1 84 ? 21.109 -2.383 9.211 1 25.16 84 ILE A O 1
ATOM 631 N N . THR A 1 85 ? 20.734 -3 7.172 1 26.72 85 THR A N 1
ATOM 632 C CA . THR A 1 85 ? 19.328 -3.209 7.496 1 26.72 85 THR A CA 1
ATOM 633 C C . THR A 1 85 ? 19.156 -4.379 8.461 1 26.72 85 THR A C 1
ATOM 635 O O . THR A 1 85 ? 18.141 -4.484 9.148 1 26.72 85 THR A O 1
ATOM 638 N N . GLU A 1 86 ? 20.031 -5.301 8.406 1 26.84 86 GLU A N 1
ATOM 639 C CA . GLU A 1 86 ? 19.984 -6.422 9.344 1 26.84 86 GLU A CA 1
ATOM 640 C C . GLU A 1 86 ? 20.172 -5.949 10.781 1 26.84 86 GLU A C 1
ATOM 642 O O . GLU A 1 86 ? 19.641 -6.562 11.711 1 26.84 86 GLU A O 1
ATOM 647 N N . VAL A 1 87 ? 21.047 -5.008 11.008 1 25.41 87 VAL A N 1
ATOM 648 C CA . VAL A 1 87 ? 21.391 -4.621 12.375 1 25.41 87 VAL A CA 1
ATOM 649 C C . VAL A 1 87 ? 20.188 -3.986 13.055 1 25.41 87 VAL A C 1
ATOM 651 O O . VAL A 1 87 ? 19.953 -4.199 14.25 1 25.41 87 VAL A O 1
ATOM 654 N N . ILE A 1 88 ? 19.484 -3.146 12.344 1 26.89 88 ILE A N 1
ATOM 655 C CA . ILE A 1 88 ? 18.484 -2.42 13.109 1 26.89 88 ILE A CA 1
ATOM 656 C C . ILE A 1 88 ? 17.391 -3.385 13.594 1 26.89 88 ILE A C 1
ATOM 658 O O . ILE A 1 88 ? 16.797 -3.176 14.648 1 26.89 88 ILE A O 1
ATOM 662 N N . GLY A 1 89 ? 17.062 -4.387 12.828 1 26.83 89 GLY A N 1
ATOM 663 C CA . GLY A 1 89 ? 15.977 -5.258 13.234 1 26.83 89 GLY A CA 1
ATOM 664 C C . GLY A 1 89 ? 16.25 -6.008 14.523 1 26.83 89 GLY A C 1
ATOM 665 O O . GLY A 1 89 ? 15.367 -6.664 15.07 1 26.83 89 GLY A O 1
ATOM 666 N N . LYS A 1 90 ? 17.516 -6.266 14.82 1 26.55 90 LYS A N 1
ATOM 667 C CA . LYS A 1 90 ? 17.688 -7.23 15.906 1 26.55 90 LYS A CA 1
ATOM 668 C C . LYS A 1 90 ? 17.266 -6.629 17.25 1 26.55 90 LYS A C 1
ATOM 670 O O . LYS A 1 90 ? 16.938 -7.359 18.172 1 26.55 90 LYS A O 1
ATOM 675 N N . GLU A 1 91 ? 17.641 -5.387 17.562 1 27.25 91 GLU A N 1
ATOM 676 C CA . GLU A 1 91 ? 17.531 -5.07 18.984 1 27.25 91 GLU A CA 1
ATOM 677 C C . GLU A 1 91 ? 16.094 -4.852 19.391 1 27.25 91 GLU A C 1
ATOM 679 O O . GLU A 1 91 ? 15.742 -5 20.562 1 27.25 91 GLU A O 1
ATOM 684 N N . SER A 1 92 ? 15.305 -3.912 18.844 1 28.41 92 SER A N 1
ATOM 685 C CA . SER A 1 92 ? 14.094 -3.537 19.578 1 28.41 92 SER A CA 1
ATOM 686 C C . SER A 1 92 ? 13.086 -4.684 19.594 1 28.41 92 SER A C 1
ATOM 688 O O . SER A 1 92 ? 12.359 -4.902 18.609 1 28.41 92 SER A O 1
ATOM 690 N N . SER A 1 93 ? 13.297 -5.77 20.109 1 29.91 93 SER A N 1
ATOM 691 C CA . SER A 1 93 ? 12.422 -6.906 20.375 1 29.91 93 SER A CA 1
ATOM 692 C C . SER A 1 93 ? 11.094 -6.457 20.984 1 29.91 93 SER A C 1
ATOM 694 O O . SER A 1 93 ? 10.18 -7.262 21.156 1 29.91 93 SER A O 1
ATOM 696 N N . SER A 1 94 ? 11.023 -5.449 21.906 1 30.52 94 SER A N 1
ATOM 697 C CA . SER A 1 94 ? 9.766 -5.312 22.641 1 30.52 94 SER A CA 1
ATOM 698 C C . SER A 1 94 ? 8.648 -4.793 21.734 1 30.52 94 SER A C 1
ATOM 700 O O . SER A 1 94 ? 7.594 -4.379 22.219 1 30.52 94 SER A O 1
ATOM 702 N N . GLY A 1 95 ? 8.945 -4.219 20.672 1 33.59 95 GLY A N 1
ATOM 703 C CA . GLY A 1 95 ? 7.977 -3.49 19.859 1 33.59 95 GLY A CA 1
ATOM 704 C C . GLY A 1 95 ? 6.723 -4.285 19.562 1 33.59 95 GLY A C 1
ATOM 705 O O . GLY A 1 95 ? 6.68 -5.5 19.797 1 33.59 95 GLY A O 1
ATOM 706 N N . ALA A 1 96 ? 5.578 -3.623 19.188 1 36.22 96 ALA A N 1
ATOM 707 C CA . ALA A 1 96 ? 4.336 -4.273 18.781 1 36.22 96 ALA A CA 1
ATOM 708 C C . ALA A 1 96 ? 4.617 -5.492 17.906 1 36.22 96 ALA A C 1
ATOM 710 O O . ALA A 1 96 ? 5.301 -5.387 16.875 1 36.22 96 ALA A O 1
ATOM 711 N N . ASP A 1 97 ? 5.027 -6.648 18.516 1 45.53 97 ASP A N 1
ATOM 712 C CA . ASP A 1 97 ? 5.371 -8 18.094 1 45.53 97 ASP A CA 1
ATOM 713 C C . ASP A 1 97 ? 4.477 -8.445 16.938 1 45.53 97 ASP A C 1
ATOM 715 O O . ASP A 1 97 ? 3.338 -8.867 17.141 1 45.53 97 ASP A O 1
ATOM 719 N N . PHE A 1 98 ? 4.656 -7.746 15.836 1 60.34 98 PHE A N 1
ATOM 720 C CA . PHE A 1 98 ? 4.004 -8.477 14.75 1 60.34 98 PHE A CA 1
ATOM 721 C C . PHE A 1 98 ? 4.41 -9.945 14.766 1 60.34 98 PHE A C 1
ATOM 723 O O . PHE A 1 98 ? 5.586 -10.266 14.953 1 60.34 98 PHE A O 1
ATOM 730 N N . LYS A 1 99 ? 3.568 -10.75 15.18 1 75.06 99 LYS A N 1
ATOM 731 C CA . LYS A 1 99 ? 3.871 -12.156 14.922 1 75.06 99 LYS A CA 1
ATOM 732 C C . LYS A 1 99 ? 3.988 -12.422 13.422 1 75.06 99 LYS A C 1
ATOM 734 O O . LYS A 1 99 ? 2.988 -12.703 12.758 1 75.06 99 LYS A O 1
ATOM 739 N N . LEU A 1 100 ? 5.223 -12.109 12.898 1 87.44 100 LEU A N 1
ATOM 740 C CA . LEU A 1 100 ? 5.457 -12.32 11.477 1 87.44 100 LEU A CA 1
ATOM 741 C C . LEU A 1 100 ? 6.363 -13.523 11.242 1 87.44 100 LEU A C 1
ATOM 743 O O . LEU A 1 100 ? 7.188 -13.859 12.102 1 87.44 100 LEU A O 1
ATOM 747 N N . PRO A 1 101 ? 6.195 -14.234 10.125 1 91.19 101 PRO A N 1
ATOM 748 C CA . PRO A 1 101 ? 7.156 -15.281 9.766 1 91.19 101 PRO A CA 1
ATOM 749 C C . PRO A 1 101 ? 8.562 -14.734 9.523 1 91.19 101 PRO A C 1
ATOM 751 O O . PRO A 1 101 ? 8.711 -13.562 9.156 1 91.19 101 PRO A O 1
ATOM 754 N N . SER A 1 102 ? 9.523 -15.594 9.727 1 89.75 102 SER A N 1
ATOM 755 C CA . SER A 1 102 ? 10.898 -15.18 9.5 1 89.75 102 SER A CA 1
ATOM 756 C C . SER A 1 102 ? 11.25 -15.195 8.016 1 89.75 102 SER A C 1
ATOM 758 O O . SER A 1 102 ? 12.188 -14.523 7.59 1 89.75 102 SER A O 1
ATOM 760 N N . GLU A 1 103 ? 10.484 -16.047 7.344 1 94.31 103 GLU A N 1
ATOM 761 C CA . GLU A 1 103 ? 10.703 -16.188 5.91 1 94.31 103 GLU A CA 1
ATOM 762 C C . GLU A 1 103 ? 9.383 -16.359 5.164 1 94.31 103 GLU A C 1
ATOM 764 O O . GLU A 1 103 ? 8.422 -16.906 5.711 1 94.31 103 GLU A O 1
ATOM 769 N N . VAL A 1 104 ? 9.383 -15.734 3.947 1 96.38 104 VAL A N 1
ATOM 770 C CA . VAL A 1 104 ? 8.219 -15.938 3.088 1 96.38 104 VAL A CA 1
ATOM 771 C C . VAL A 1 104 ? 8.672 -16.438 1.719 1 96.38 104 VAL A C 1
ATOM 773 O O . VAL A 1 104 ? 9.805 -16.188 1.295 1 96.38 104 VAL A O 1
ATOM 776 N N . LYS A 1 105 ? 7.793 -17.25 1.14 1 94.62 105 LYS A N 1
ATOM 777 C CA . LYS A 1 105 ? 7.965 -17.688 -0.242 1 94.62 105 LYS A CA 1
ATOM 778 C C . LYS A 1 105 ? 7.203 -16.781 -1.207 1 94.62 105 LYS A C 1
ATOM 780 O O . LYS A 1 105 ? 5.992 -16.594 -1.071 1 94.62 105 LYS A O 1
ATOM 785 N N . LEU A 1 106 ? 7.934 -16.203 -2.16 1 95.5 106 LEU A N 1
ATOM 786 C CA . LEU A 1 106 ? 7.289 -15.375 -3.18 1 95.5 106 LEU A CA 1
ATOM 787 C C . LEU A 1 106 ? 7.066 -16.172 -4.461 1 95.5 106 LEU A C 1
ATOM 789 O O . LEU A 1 106 ? 7.977 -16.844 -4.941 1 95.5 106 LEU A O 1
ATOM 793 N N . VAL A 1 107 ? 5.844 -16.141 -4.953 1 93.88 107 VAL A N 1
ATOM 794 C CA . VAL A 1 107 ? 5.488 -16.766 -6.219 1 93.88 107 VAL A CA 1
ATOM 795 C C . VAL A 1 107 ? 5.27 -15.703 -7.289 1 93.88 107 VAL A C 1
ATOM 797 O O . VAL A 1 107 ? 4.352 -14.883 -7.18 1 93.88 107 VAL A O 1
ATOM 800 N N . GLU A 1 108 ? 6.125 -15.742 -8.273 1 93.44 108 GLU A N 1
ATOM 801 C CA . GLU A 1 108 ? 6.062 -14.75 -9.352 1 93.44 108 GLU A CA 1
ATOM 802 C C . GLU A 1 108 ? 5.066 -15.164 -10.43 1 93.44 108 GLU A C 1
ATOM 804 O O . GLU A 1 108 ? 5.215 -16.219 -11.039 1 93.44 108 GLU A O 1
ATOM 809 N N . VAL A 1 109 ? 4.102 -14.266 -10.695 1 89.94 109 VAL A N 1
ATOM 810 C CA . VAL A 1 109 ? 3.051 -14.656 -11.633 1 89.94 109 VAL A CA 1
ATOM 811 C C . VAL A 1 109 ? 3.064 -13.727 -12.844 1 89.94 109 VAL A C 1
ATOM 813 O O . VAL A 1 109 ? 2.164 -13.781 -13.688 1 89.94 109 VAL A O 1
ATOM 816 N N . GLY A 1 110 ? 4.031 -12.945 -13.016 1 87.06 110 GLY A N 1
ATOM 817 C CA . GLY A 1 110 ? 4.113 -11.953 -14.07 1 87.06 110 GLY A CA 1
ATOM 818 C C . GLY A 1 110 ? 4.137 -12.562 -15.461 1 87.06 110 GLY A C 1
ATOM 819 O O . GLY A 1 110 ? 3.498 -12.055 -16.375 1 87.06 110 GLY A O 1
ATOM 820 N N . ALA A 1 111 ? 4.848 -13.633 -15.656 1 81.5 111 ALA A N 1
ATOM 821 C CA . ALA A 1 111 ? 5.008 -14.242 -16.969 1 81.5 111 ALA A CA 1
ATOM 822 C C . ALA A 1 111 ? 3.717 -14.914 -17.422 1 81.5 111 ALA A C 1
ATOM 824 O O . ALA A 1 111 ? 3.535 -15.188 -18.609 1 81.5 111 ALA A O 1
ATOM 825 N N . ARG A 1 112 ? 2.867 -15.094 -16.547 1 75.25 112 ARG A N 1
ATOM 826 C CA . ARG A 1 112 ? 1.583 -15.719 -16.844 1 75.25 112 ARG A CA 1
ATOM 827 C C . ARG A 1 112 ? 0.444 -14.711 -16.734 1 75.25 112 ARG A C 1
ATOM 829 O O . ARG A 1 112 ? 0.044 -14.109 -17.734 1 75.25 112 ARG A O 1
ATOM 836 N N . ASP A 1 113 ? 0.115 -14.383 -15.531 1 67.88 113 ASP A N 1
ATOM 837 C CA . ASP A 1 113 ? -0.997 -13.516 -15.156 1 67.88 113 ASP A CA 1
ATOM 838 C C . ASP A 1 113 ? -0.734 -12.07 -15.578 1 67.88 113 ASP A C 1
ATOM 840 O O . ASP A 1 113 ? -1.635 -11.391 -16.078 1 67.88 113 ASP A O 1
ATOM 844 N N . GLY A 1 114 ? 0.463 -11.734 -15.477 1 70.88 114 GLY A N 1
ATOM 845 C CA . GLY A 1 114 ? 0.835 -10.359 -15.781 1 70.88 114 GLY A CA 1
ATOM 846 C C . GLY A 1 114 ? 0.74 -10.031 -17.266 1 70.88 114 GLY A C 1
ATOM 847 O O . GLY A 1 114 ? 0.337 -8.922 -17.625 1 70.88 114 GLY A O 1
ATOM 848 N N . LEU A 1 115 ? 1.052 -11.008 -18.078 1 70.25 115 LEU A N 1
ATOM 849 C CA . LEU A 1 115 ? 1.116 -10.734 -19.5 1 70.25 115 LEU A CA 1
ATOM 850 C C . LEU A 1 115 ? -0.198 -11.102 -20.188 1 70.25 115 LEU A C 1
ATOM 852 O O . LEU A 1 115 ? -0.395 -10.797 -21.359 1 70.25 115 LEU A O 1
ATOM 856 N N . GLN A 1 116 ? -1.121 -11.625 -19.406 1 63.12 116 GLN A N 1
ATOM 857 C CA . GLN A 1 116 ? -2.383 -12.086 -19.969 1 63.12 116 GLN A CA 1
ATOM 858 C C . GLN A 1 116 ? -3.24 -10.914 -20.438 1 63.12 116 GLN A C 1
ATOM 860 O O . GLN A 1 116 ? -3.975 -11.023 -21.422 1 63.12 116 GLN A O 1
ATOM 865 N N . ASN A 1 117 ? -3.109 -9.828 -19.75 1 61.22 117 ASN A N 1
ATOM 866 C CA . ASN A 1 117 ? -3.98 -8.688 -20.031 1 61.22 117 ASN A CA 1
ATOM 867 C C . ASN A 1 117 ? -3.326 -7.707 -21 1 61.22 117 ASN A C 1
ATOM 869 O O . ASN A 1 117 ? -3.895 -6.652 -21.297 1 61.22 117 ASN A O 1
ATOM 873 N N . GLU A 1 118 ? -2.227 -8.227 -21.547 1 64.19 118 GLU A N 1
ATOM 874 C CA . GLU A 1 118 ? -1.565 -7.32 -22.484 1 64.19 118 GLU A CA 1
ATOM 875 C C . GLU A 1 118 ? -2.182 -7.418 -23.875 1 64.19 118 GLU A C 1
ATOM 877 O O . GLU A 1 118 ? -2.5 -8.516 -24.344 1 64.19 118 GLU A O 1
ATOM 882 N N . SER A 1 119 ? -2.459 -6.344 -24.375 1 64.19 119 SER A N 1
ATOM 883 C CA . SER A 1 119 ? -3.121 -6.262 -25.672 1 64.19 119 SER A CA 1
ATOM 884 C C . SER A 1 119 ? -2.205 -6.75 -26.797 1 64.19 119 SER A C 1
ATOM 886 O O . SER A 1 119 ? -2.68 -7.211 -27.844 1 64.19 119 SER A O 1
ATOM 888 N N . THR A 1 120 ? -0.929 -6.621 -26.625 1 68.5 120 THR A N 1
ATOM 889 C CA . THR A 1 120 ? 0.017 -7 -27.672 1 68.5 120 THR A CA 1
ATOM 890 C C . THR A 1 120 ? 0.701 -8.32 -27.328 1 68.5 120 THR A C 1
ATOM 892 O O . THR A 1 120 ? 0.958 -8.602 -26.156 1 68.5 120 THR A O 1
ATOM 895 N N . PHE A 1 121 ? 0.88 -9.102 -28.391 1 79.25 121 PHE A N 1
ATOM 896 C CA . PHE A 1 121 ? 1.601 -10.359 -28.234 1 79.25 121 PHE A CA 1
ATOM 897 C C . PHE A 1 121 ? 3.039 -10.109 -27.797 1 79.25 121 PHE A C 1
ATOM 899 O O . PHE A 1 121 ? 3.74 -9.289 -28.391 1 79.25 121 PHE A O 1
ATOM 906 N N . VAL A 1 122 ? 3.385 -10.711 -26.734 1 84.69 122 VAL A N 1
ATOM 907 C CA . VAL A 1 122 ? 4.773 -10.648 -26.297 1 84.69 122 VAL A CA 1
ATOM 908 C C . VAL A 1 122 ? 5.578 -11.773 -26.938 1 84.69 122 VAL A C 1
ATOM 910 O O . VAL A 1 122 ? 5.234 -12.945 -26.797 1 84.69 122 VAL A O 1
ATOM 913 N N . PRO A 1 123 ? 6.586 -11.461 -27.688 1 87.44 123 PRO A N 1
ATOM 914 C CA . PRO A 1 123 ? 7.387 -12.477 -28.375 1 87.44 123 PRO A CA 1
ATOM 915 C C . PRO A 1 123 ? 7.918 -13.555 -27.438 1 87.44 123 PRO A C 1
ATOM 917 O O . PRO A 1 123 ? 8.227 -13.266 -26.281 1 87.44 123 PRO A O 1
ATOM 920 N N . THR A 1 124 ? 8.055 -14.758 -27.969 1 88.25 124 THR A N 1
ATOM 921 C CA . THR A 1 124 ? 8.5 -15.922 -27.219 1 88.25 124 THR A CA 1
ATOM 922 C C . THR A 1 124 ? 9.859 -15.656 -26.578 1 88.25 124 THR A C 1
ATOM 924 O O . THR A 1 124 ? 10.078 -16.016 -25.406 1 88.25 124 THR A O 1
ATOM 927 N N . ASP A 1 125 ? 10.695 -14.992 -27.344 1 91.19 125 ASP A N 1
ATOM 928 C CA . ASP A 1 125 ? 12.039 -14.727 -26.828 1 91.19 125 ASP A CA 1
ATOM 929 C C . ASP A 1 125 ? 12.008 -13.797 -25.625 1 91.19 125 ASP A C 1
ATOM 931 O O . ASP A 1 125 ? 12.797 -13.953 -24.703 1 91.19 125 ASP A O 1
ATOM 935 N N . VAL A 1 126 ? 11.086 -12.875 -25.609 1 91.06 126 VAL A N 1
ATOM 936 C CA . VAL A 1 126 ? 10.945 -11.922 -24.516 1 91.06 126 VAL A CA 1
ATOM 937 C C . VAL A 1 126 ? 10.406 -12.641 -23.281 1 91.06 126 VAL A C 1
ATOM 939 O O . VAL A 1 126 ? 10.883 -12.414 -22.156 1 91.06 126 VAL A O 1
ATOM 942 N N . LYS A 1 127 ? 9.5 -13.508 -23.516 1 89 127 LYS A N 1
ATOM 943 C CA . LYS A 1 127 ? 8.938 -14.273 -22.406 1 89 127 LYS A CA 1
ATOM 944 C C . LYS A 1 127 ? 10 -15.156 -21.75 1 89 127 LYS A C 1
ATOM 946 O O . LYS A 1 127 ? 10.125 -15.188 -20.531 1 89 127 LYS A O 1
ATOM 951 N N . VAL A 1 128 ? 10.719 -15.852 -22.562 1 90.38 128 VAL A N 1
ATOM 952 C CA . VAL A 1 128 ? 11.758 -16.766 -22.078 1 90.38 128 VAL A CA 1
ATOM 953 C C . VAL A 1 128 ? 12.812 -15.977 -21.312 1 90.38 128 VAL A C 1
ATOM 955 O O . VAL A 1 128 ? 13.234 -16.375 -20.219 1 90.38 128 VAL A O 1
ATOM 958 N N . GLU A 1 129 ? 13.188 -14.844 -21.875 1 92.94 129 GLU A N 1
ATOM 959 C CA . GLU A 1 129 ? 14.195 -14.008 -21.219 1 92.94 129 GLU A CA 1
ATOM 960 C C . GLU A 1 129 ? 13.695 -13.469 -19.891 1 92.94 129 GLU A C 1
ATOM 962 O O . GLU A 1 129 ? 14.453 -13.406 -18.906 1 92.94 129 GLU A O 1
ATOM 967 N N . LEU A 1 130 ? 12.43 -13.062 -19.812 1 92.81 130 LEU A N 1
ATOM 968 C CA . LEU A 1 130 ? 11.852 -12.594 -18.562 1 92.81 130 LEU A CA 1
ATOM 969 C C . LEU A 1 130 ? 11.914 -13.68 -17.484 1 92.81 130 LEU A C 1
ATOM 971 O O . LEU A 1 130 ? 12.32 -13.414 -16.344 1 92.81 130 LEU A O 1
ATOM 975 N N . ILE A 1 131 ? 11.562 -14.898 -17.875 1 91.5 131 ILE A N 1
ATOM 976 C CA . ILE A 1 131 ? 11.555 -16.016 -16.938 1 91.5 131 ILE A CA 1
ATOM 977 C C . ILE A 1 131 ? 12.977 -16.266 -16.422 1 91.5 131 ILE A C 1
ATOM 979 O O . ILE A 1 131 ? 13.18 -16.5 -15.227 1 91.5 131 ILE A O 1
ATOM 983 N N . HIS A 1 132 ? 13.93 -16.172 -17.312 1 92.81 132 HIS A N 1
ATOM 984 C CA . HIS A 1 132 ? 15.32 -16.359 -16.922 1 92.81 132 HIS A CA 1
ATOM 985 C C . HIS A 1 132 ? 15.781 -15.281 -15.953 1 92.81 132 HIS A C 1
ATOM 987 O O . HIS A 1 132 ? 16.453 -15.57 -14.969 1 92.81 132 HIS A O 1
ATOM 993 N N . ARG A 1 133 ? 15.445 -14.07 -16.219 1 94 133 ARG A N 1
ATOM 994 C CA . ARG A 1 133 ? 15.836 -12.961 -15.352 1 94 133 ARG A CA 1
ATOM 995 C C . ARG A 1 133 ? 15.195 -13.078 -13.977 1 94 133 ARG A C 1
ATOM 997 O O . ARG A 1 133 ? 15.836 -12.797 -12.961 1 94 133 ARG A O 1
ATOM 1004 N N . LEU A 1 134 ? 13.969 -13.484 -13.953 1 94.19 134 LEU A N 1
ATOM 1005 C CA . LEU A 1 134 ? 13.266 -13.664 -12.688 1 94.19 134 LEU A CA 1
ATOM 1006 C C . LEU A 1 134 ? 13.883 -14.797 -11.883 1 94.19 134 LEU A C 1
ATOM 1008 O O . LEU A 1 134 ? 14.039 -14.688 -10.664 1 94.19 134 LEU A O 1
ATOM 1012 N N . ALA A 1 135 ? 14.203 -15.867 -12.555 1 91.69 135 ALA A N 1
ATOM 1013 C CA . ALA A 1 135 ? 14.883 -16.969 -11.891 1 91.69 135 ALA A CA 1
ATOM 1014 C C . ALA A 1 135 ? 16.234 -16.531 -11.328 1 91.69 135 ALA A C 1
ATOM 1016 O O . ALA A 1 135 ? 16.609 -16.906 -10.219 1 91.69 135 ALA A O 1
ATOM 1017 N N . ASP A 1 136 ? 16.891 -15.719 -12.086 1 91.94 136 ASP A N 1
ATOM 1018 C CA . ASP A 1 136 ? 18.188 -15.219 -11.672 1 91.94 136 ASP A CA 1
ATOM 1019 C C . ASP A 1 136 ? 18.078 -14.305 -10.461 1 91.94 136 ASP A C 1
ATOM 1021 O O . ASP A 1 136 ? 19 -14.211 -9.648 1 91.94 136 ASP A O 1
ATOM 1025 N N . ALA A 1 137 ? 16.922 -13.648 -10.383 1 94 137 ALA A N 1
ATOM 1026 C CA . ALA A 1 137 ? 16.672 -12.766 -9.25 1 94 137 ALA A CA 1
ATOM 1027 C C . ALA A 1 137 ? 16.312 -13.562 -7.996 1 94 137 ALA A C 1
ATOM 1029 O O . ALA A 1 137 ? 16.219 -12.992 -6.906 1 94 137 ALA A O 1
ATOM 1030 N N . GLY A 1 138 ? 16.094 -14.859 -8.141 1 90.25 138 GLY A N 1
ATOM 1031 C CA . GLY A 1 138 ? 15.805 -15.711 -6.992 1 90.25 138 GLY A CA 1
ATOM 1032 C C . GLY A 1 138 ? 14.328 -16 -6.812 1 90.25 138 GLY A C 1
ATOM 1033 O O . GLY A 1 138 ? 13.922 -16.547 -5.789 1 90.25 138 GLY A O 1
ATOM 1034 N N . MET A 1 139 ? 13.539 -15.633 -7.801 1 89 139 MET A N 1
ATOM 1035 C CA . MET A 1 139 ? 12.109 -15.938 -7.719 1 89 139 MET A CA 1
ATOM 1036 C C . MET A 1 139 ? 11.859 -17.422 -7.957 1 89 139 MET A C 1
ATOM 1038 O O . MET A 1 139 ? 12.266 -17.969 -8.984 1 89 139 MET A O 1
ATOM 1042 N N . PRO A 1 140 ? 11.172 -18.062 -7.074 1 69.88 140 PRO A N 1
ATOM 1043 C CA . PRO A 1 140 ? 11.078 -19.516 -7.141 1 69.88 140 PRO A CA 1
ATOM 1044 C C . PRO A 1 140 ? 10.047 -20 -8.164 1 69.88 140 PRO A C 1
ATOM 1046 O O . PRO A 1 140 ? 10.062 -21.172 -8.562 1 69.88 140 PRO A O 1
ATOM 1049 N N . PHE A 1 141 ? 9.094 -19.156 -8.445 1 67.25 141 PHE A N 1
ATOM 1050 C CA . PHE A 1 141 ? 7.957 -19.672 -9.203 1 67.25 141 PHE A CA 1
ATOM 1051 C C . PHE A 1 141 ? 7.578 -18.719 -10.328 1 67.25 141 PHE A C 1
ATOM 1053 O O . PHE A 1 141 ? 7.238 -17.562 -10.078 1 67.25 141 PHE A O 1
ATOM 1060 N N . VAL A 1 142 ? 7.809 -19.188 -11.484 1 55.97 142 VAL A N 1
ATOM 1061 C CA . VAL A 1 142 ? 7.48 -18.359 -12.648 1 55.97 142 VAL A CA 1
ATOM 1062 C C . VAL A 1 142 ? 6.527 -19.125 -13.562 1 55.97 142 VAL A C 1
ATOM 1064 O O . VAL A 1 142 ? 6.895 -20.156 -14.125 1 55.97 142 VAL A O 1
ATOM 1067 N N . SER A 1 143 ? 5.133 -18.891 -13.531 1 59.59 143 SER A N 1
ATOM 1068 C CA . SER A 1 143 ? 4.16 -19.719 -14.234 1 59.59 143 SER A CA 1
ATOM 1069 C C . SER A 1 143 ? 3.787 -19.125 -15.578 1 59.59 143 SER A C 1
ATOM 1071 O O . SER A 1 143 ? 3.275 -18 -15.641 1 59.59 143 SER A O 1
ATOM 1073 N N . PRO A 1 144 ? 4.262 -19.812 -16.75 1 51.97 144 PRO A N 1
ATOM 1074 C CA . PRO A 1 144 ? 3.621 -19.391 -18 1 51.97 144 PRO A CA 1
ATOM 1075 C C . PRO A 1 144 ? 2.217 -19.969 -18.156 1 51.97 144 PRO A C 1
ATOM 1077 O O . PRO A 1 144 ? 1.895 -21 -17.562 1 51.97 144 PRO A O 1
ATOM 1080 N N . LYS A 1 145 ? 1.204 -19.141 -18.625 1 55.47 145 LYS A N 1
ATOM 1081 C CA . LYS A 1 145 ? -0.141 -19.625 -18.922 1 55.47 145 LYS A CA 1
ATOM 1082 C C . LYS A 1 145 ? -0.124 -20.609 -20.094 1 55.47 145 LYS A C 1
ATOM 1084 O O . LYS A 1 145 ? 0.617 -20.422 -21.062 1 55.47 145 LYS A O 1
ATOM 1089 N N . TRP A 1 146 ? -0.661 -21.781 -19.891 1 55.47 146 TRP A N 1
ATOM 1090 C CA . TRP A 1 146 ? -0.901 -22.719 -20.984 1 55.47 146 TRP A CA 1
ATOM 1091 C C . TRP A 1 146 ? -2.338 -22.609 -21.484 1 55.47 146 TRP A C 1
ATOM 1093 O O . TRP A 1 146 ? -3.271 -23.031 -20.812 1 55.47 146 TRP A O 1
ATOM 1103 N N . VAL A 1 147 ? -2.521 -21.609 -22.344 1 51.34 147 VAL A N 1
ATOM 1104 C CA . VAL A 1 147 ? -3.818 -21.547 -23.016 1 51.34 147 VAL A CA 1
ATOM 1105 C C . VAL A 1 147 ? -3.705 -22.156 -24.422 1 51.34 147 VAL A C 1
ATOM 1107 O O . VAL A 1 147 ? -2.793 -21.812 -25.172 1 51.34 147 VAL A O 1
ATOM 1110 N N . PRO A 1 148 ? -4.438 -23.188 -24.578 1 47.88 148 PRO A N 1
ATOM 1111 C CA . PRO A 1 148 ? -4.375 -23.766 -25.922 1 47.88 148 PRO A CA 1
ATOM 1112 C C . PRO A 1 148 ? -4.258 -22.703 -27.016 1 47.88 148 PRO A C 1
ATOM 1114 O O . PRO A 1 148 ? -3.609 -22.938 -28.031 1 47.88 148 PRO A O 1
ATOM 1117 N N . GLN A 1 149 ? -4.887 -21.609 -26.641 1 46.09 149 GLN A N 1
ATOM 1118 C CA . GLN A 1 149 ? -4.844 -20.562 -27.656 1 46.09 149 GLN A CA 1
ATOM 1119 C C . GLN A 1 149 ? -3.5 -19.844 -27.656 1 46.09 149 GLN A C 1
ATOM 1121 O O . GLN A 1 149 ? -3.188 -19.094 -28.578 1 46.09 149 GLN A O 1
ATOM 1126 N N . MET A 1 150 ? -2.945 -19.969 -26.547 1 55.75 150 MET A N 1
ATOM 1127 C CA . MET A 1 150 ? -1.645 -19.312 -26.578 1 55.75 150 MET A CA 1
ATOM 1128 C C . MET A 1 150 ? -0.633 -20.125 -27.375 1 55.75 150 MET A C 1
ATOM 1130 O O . MET A 1 150 ? -0.335 -21.266 -27.016 1 55.75 150 MET A O 1
ATOM 1134 N N . ALA A 1 151 ? -0.383 -19.625 -28.562 1 58.91 151 ALA A N 1
ATOM 1135 C CA . ALA A 1 151 ? 0.294 -20.234 -29.703 1 58.91 151 ALA A CA 1
ATOM 1136 C C . ALA A 1 151 ? 1.715 -20.656 -29.344 1 58.91 151 ALA A C 1
ATOM 1138 O O . ALA A 1 151 ? 2.246 -21.609 -29.906 1 58.91 151 ALA A O 1
ATOM 1139 N N . ASP A 1 152 ? 2.164 -20.031 -28.219 1 75 152 ASP A N 1
ATOM 1140 C CA . ASP A 1 152 ? 3.598 -20.312 -28.203 1 75 152 ASP A CA 1
ATOM 1141 C C . ASP A 1 152 ? 4.031 -20.906 -26.859 1 75 152 ASP A C 1
ATOM 1143 O O . ASP A 1 152 ? 5.207 -20.859 -26.516 1 75 152 ASP A O 1
ATOM 1147 N N . ASN A 1 153 ? 3.039 -21.531 -26.141 1 78.56 153 ASN A N 1
ATOM 1148 C CA . ASN A 1 153 ? 3.383 -22.094 -24.844 1 78.56 153 ASN A CA 1
ATOM 1149 C C . ASN A 1 153 ? 4.43 -23.203 -24.984 1 78.56 153 ASN A C 1
ATOM 1151 O O . ASN A 1 153 ? 5.383 -23.25 -24.203 1 78.56 153 ASN A O 1
ATOM 1155 N N . GLU A 1 154 ? 4.164 -23.953 -25.906 1 80.19 154 GLU A N 1
ATOM 1156 C CA . GLU A 1 154 ? 5.094 -25.047 -26.141 1 80.19 154 GLU A CA 1
ATOM 1157 C C . GLU A 1 154 ? 6.5 -24.531 -26.422 1 80.19 154 GLU A C 1
ATOM 1159 O O . GLU A 1 154 ? 7.48 -25.078 -25.922 1 80.19 154 GLU A O 1
ATOM 1164 N N . ALA A 1 155 ? 6.547 -23.547 -27.25 1 84.88 155 ALA A N 1
ATOM 1165 C CA . ALA A 1 155 ? 7.836 -22.969 -27.609 1 84.88 155 ALA A CA 1
ATOM 1166 C C . ALA A 1 155 ? 8.539 -22.375 -26.391 1 84.88 155 ALA A C 1
ATOM 1168 O O . ALA A 1 155 ? 9.766 -22.484 -26.266 1 84.88 155 ALA A O 1
ATOM 1169 N N . VAL A 1 156 ? 7.797 -21.797 -25.516 1 86 156 VAL A N 1
ATOM 1170 C CA . VAL A 1 156 ? 8.367 -21.188 -24.312 1 86 156 VAL A CA 1
ATOM 1171 C C . VAL A 1 156 ? 8.945 -22.281 -23.422 1 86 156 VAL A C 1
ATOM 1173 O O . VAL A 1 156 ? 10.094 -22.203 -22.984 1 86 156 VAL A O 1
ATOM 1176 N N . VAL A 1 157 ? 8.211 -23.359 -23.219 1 84.25 157 VAL A N 1
ATOM 1177 C CA . VAL A 1 157 ? 8.617 -24.438 -22.328 1 84.25 157 VAL A CA 1
ATOM 1178 C C . VAL A 1 157 ? 9.852 -25.141 -22.875 1 84.25 157 VAL A C 1
ATOM 1180 O O . VAL A 1 157 ? 10.781 -25.453 -22.125 1 84.25 157 VAL A O 1
ATOM 1183 N N . LYS A 1 158 ? 9.875 -25.312 -24.094 1 84.06 158 LYS A N 1
ATOM 1184 C CA . LYS A 1 158 ? 10.977 -26.031 -24.719 1 84.06 158 LYS A CA 1
ATOM 1185 C C . LYS A 1 158 ? 12.266 -25.219 -24.672 1 84.06 158 LYS A C 1
ATOM 1187 O O . LYS A 1 158 ? 13.359 -25.781 -24.625 1 84.06 158 LYS A O 1
ATOM 1192 N N . ARG A 1 159 ? 12.133 -23.953 -24.688 1 87.38 159 ARG A N 1
ATOM 1193 C CA . ARG A 1 159 ? 13.305 -23.078 -24.75 1 87.38 159 ARG A CA 1
ATOM 1194 C C . ARG A 1 159 ? 13.766 -22.688 -23.344 1 87.38 159 ARG A C 1
ATOM 1196 O O . ARG A 1 159 ? 14.859 -22.141 -23.172 1 87.38 159 ARG A O 1
ATOM 1203 N N . LEU A 1 160 ? 12.992 -23.016 -22.422 1 87.62 160 LEU A N 1
ATOM 1204 C CA . LEU A 1 160 ? 13.305 -22.625 -21.047 1 87.62 160 LEU A CA 1
ATOM 1205 C C . LEU A 1 160 ? 14.461 -23.453 -20.5 1 87.62 160 LEU A C 1
ATOM 1207 O O . LEU A 1 160 ? 14.461 -24.688 -20.625 1 87.62 160 LEU A O 1
ATOM 1211 N N . LYS A 1 161 ? 15.477 -22.75 -20.062 1 87 161 LYS A N 1
ATOM 1212 C CA . LYS A 1 161 ? 16.516 -23.391 -19.266 1 87 161 LYS A CA 1
ATOM 1213 C C . LYS A 1 161 ? 16.156 -23.406 -17.797 1 87 161 LYS A C 1
ATOM 1215 O O . LYS A 1 161 ? 16.297 -22.406 -17.094 1 87 161 LYS A O 1
ATOM 1220 N N . ARG A 1 162 ? 15.789 -24.531 -17.359 1 85.38 162 ARG A N 1
ATOM 1221 C CA . ARG A 1 162 ? 15.281 -24.672 -16 1 85.38 162 ARG A CA 1
ATOM 1222 C C . ARG A 1 162 ? 16.422 -24.625 -14.977 1 85.38 162 ARG A C 1
ATOM 1224 O O . ARG A 1 162 ? 17.453 -25.25 -15.188 1 85.38 162 ARG A O 1
ATOM 1231 N N . LYS A 1 163 ? 16.188 -23.812 -13.977 1 84.56 163 LYS A N 1
ATOM 1232 C CA . LYS A 1 163 ? 17.125 -23.734 -12.859 1 84.56 163 LYS A CA 1
ATOM 1233 C C . LYS A 1 163 ? 16.719 -24.688 -11.727 1 84.56 163 LYS A C 1
ATOM 1235 O O . LYS A 1 163 ? 15.531 -24.797 -11.406 1 84.56 163 LYS A O 1
ATOM 1240 N N . PRO A 1 164 ? 17.719 -25.359 -11.18 1 82.56 164 PRO A N 1
ATOM 1241 C CA . PRO A 1 164 ? 17.391 -26.219 -10.047 1 82.56 164 PRO A CA 1
ATOM 1242 C C . PRO A 1 164 ? 16.766 -25.453 -8.883 1 82.56 164 PRO A C 1
ATOM 1244 O O . PRO A 1 164 ? 17.188 -24.328 -8.586 1 82.56 164 PRO A O 1
ATOM 1247 N N . GLY A 1 165 ? 15.727 -25.984 -8.344 1 78.62 165 GLY A N 1
ATOM 1248 C CA . GLY A 1 165 ? 15.109 -25.375 -7.18 1 78.62 165 GLY A CA 1
ATOM 1249 C C . GLY A 1 165 ? 14 -24.406 -7.531 1 78.62 165 GLY A C 1
ATOM 1250 O O . GLY A 1 165 ? 13.289 -23.922 -6.648 1 78.62 165 GLY A O 1
ATOM 1251 N N . VAL A 1 166 ? 13.906 -24.125 -8.812 1 84.12 166 VAL A N 1
ATOM 1252 C CA . VAL A 1 166 ? 12.844 -23.219 -9.258 1 84.12 166 VAL A CA 1
ATOM 1253 C C . VAL A 1 166 ? 11.703 -24.031 -9.867 1 84.12 166 VAL A C 1
ATOM 1255 O O . VAL A 1 166 ? 11.93 -24.984 -10.609 1 84.12 166 VAL A O 1
ATOM 1258 N N . SER A 1 167 ? 10.5 -23.703 -9.477 1 85.94 167 SER A N 1
ATOM 1259 C CA . SER A 1 167 ? 9.312 -24.344 -10.031 1 85.94 167 SER A CA 1
ATOM 1260 C C . SER A 1 167 ? 8.727 -23.547 -11.188 1 85.94 167 SER A C 1
ATOM 1262 O O . SER A 1 167 ? 8.711 -22.312 -11.141 1 85.94 167 SER A O 1
ATOM 1264 N N . TYR A 1 168 ? 8.289 -24.328 -12.188 1 86.38 168 TYR A N 1
ATOM 1265 C CA . TYR A 1 168 ? 7.711 -23.703 -13.375 1 86.38 168 TYR A CA 1
ATOM 1266 C C . TYR A 1 168 ? 6.309 -24.234 -13.641 1 86.38 168 TYR A C 1
ATOM 1268 O O . TYR A 1 168 ? 6.074 -24.906 -14.648 1 86.38 168 TYR A O 1
ATOM 1276 N N . PRO A 1 169 ? 5.445 -23.844 -12.836 1 87.31 169 PRO A N 1
ATOM 1277 C CA . PRO A 1 169 ? 4.09 -24.359 -13.023 1 87.31 169 PRO A CA 1
ATOM 1278 C C . PRO A 1 169 ? 3.408 -23.797 -14.266 1 87.31 169 PRO A C 1
ATOM 1280 O O . PRO A 1 169 ? 3.578 -22.625 -14.594 1 87.31 169 PRO A O 1
ATOM 1283 N N . ALA A 1 170 ? 2.697 -24.719 -14.945 1 86.31 170 ALA A N 1
ATOM 1284 C CA . ALA A 1 170 ? 1.893 -24.297 -16.094 1 86.31 170 ALA A CA 1
ATOM 1285 C C . ALA A 1 170 ? 0.412 -24.234 -15.734 1 86.31 170 ALA A C 1
ATOM 1287 O O . ALA A 1 170 ? -0.111 -25.156 -15.086 1 86.31 170 ALA A O 1
ATOM 1288 N N . LEU A 1 171 ? -0.226 -23.125 -16.109 1 87.12 171 LEU A N 1
ATOM 1289 C CA . LEU A 1 171 ? -1.668 -23.031 -15.906 1 87.12 171 LEU A CA 1
ATOM 1290 C C . LEU A 1 171 ? -2.42 -23.875 -16.938 1 87.12 171 LEU A C 1
ATOM 1292 O O . LEU A 1 171 ? -2.215 -23.703 -18.141 1 87.12 171 LEU A O 1
ATOM 1296 N N . VAL A 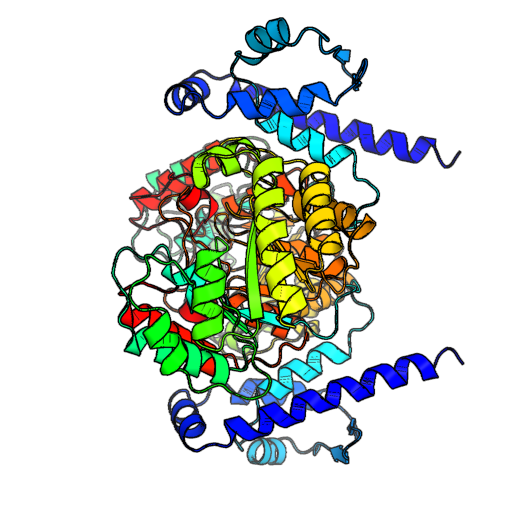1 172 ? -3.266 -24.766 -16.484 1 88.06 172 VAL A N 1
ATOM 1297 C CA . VAL A 1 172 ? -4.008 -25.656 -17.375 1 88.06 172 VAL A CA 1
ATOM 1298 C C . VAL A 1 172 ? -5.508 -25.484 -17.141 1 88.06 172 VAL A C 1
ATOM 1300 O O . VAL A 1 172 ? -5.992 -25.672 -16.016 1 88.06 172 VAL A O 1
ATOM 1303 N N . PRO A 1 173 ? -6.273 -25.188 -18.141 1 83.31 173 PRO A N 1
ATOM 1304 C CA . PRO A 1 173 ? -7.699 -24.906 -17.953 1 83.31 173 PRO A CA 1
ATOM 1305 C C . PRO A 1 173 ? -8.562 -26.156 -18.016 1 83.31 173 PRO A C 1
ATOM 1307 O O . PRO A 1 173 ? -9.695 -26.172 -17.516 1 83.31 173 PRO A O 1
ATOM 1310 N N . ASN A 1 174 ? -8.039 -27.25 -18.719 1 87.88 174 ASN A N 1
ATOM 1311 C CA . ASN A 1 174 ? -8.805 -28.469 -18.922 1 87.88 174 ASN A CA 1
ATOM 1312 C C . ASN A 1 174 ? -7.891 -29.672 -19.141 1 87.88 174 ASN A C 1
ATOM 1314 O O . ASN A 1 174 ? -6.664 -29.547 -19.109 1 87.88 174 ASN A O 1
ATOM 1318 N N . VAL A 1 175 ? -8.5 -30.781 -19.359 1 93.12 175 VAL A N 1
ATOM 1319 C CA . VAL A 1 175 ? -7.773 -32.031 -19.484 1 93.12 175 VAL A CA 1
ATOM 1320 C C . VAL A 1 175 ? -6.883 -32 -20.734 1 93.12 175 VAL A C 1
ATOM 1322 O O . VAL A 1 175 ? -5.738 -32.469 -20.703 1 93.12 175 VAL A O 1
ATOM 1325 N N . GLN A 1 176 ? -7.418 -31.484 -21.812 1 89.81 176 GLN A N 1
ATOM 1326 C CA . GLN A 1 176 ? -6.633 -31.375 -23.031 1 89.81 176 GLN A CA 1
ATOM 1327 C C . GLN A 1 176 ? -5.387 -30.516 -22.812 1 89.81 176 GLN A C 1
ATOM 1329 O O . GLN A 1 176 ? -4.293 -30.875 -23.25 1 89.81 176 GLN A O 1
ATOM 1334 N N . GLY A 1 177 ? -5.633 -29.438 -22.156 1 87.88 177 GLY A N 1
ATOM 1335 C CA . GLY A 1 177 ? -4.496 -28.594 -21.797 1 87.88 177 GLY A CA 1
ATOM 1336 C C . GLY A 1 177 ? -3.471 -29.312 -20.938 1 87.88 177 GLY A C 1
ATOM 1337 O O . GLY A 1 177 ? -2.264 -29.141 -21.125 1 87.88 177 GLY A O 1
ATOM 1338 N N . TYR A 1 178 ? -3.936 -30.109 -20.078 1 92.81 178 TYR A N 1
ATOM 1339 C CA . TYR A 1 178 ? -3.047 -30.875 -19.203 1 92.81 178 TYR A CA 1
ATOM 1340 C C . TYR A 1 178 ? -2.201 -31.844 -20.031 1 92.81 178 TYR A C 1
ATOM 1342 O O . TYR A 1 178 ? -0.985 -31.938 -19.844 1 92.81 178 TYR A O 1
ATOM 1350 N N . LYS A 1 179 ? -2.844 -32.531 -20.891 1 92.19 179 LYS A N 1
ATOM 1351 C CA . LYS A 1 179 ? -2.143 -33.5 -21.719 1 92.19 179 LYS A CA 1
ATOM 1352 C C . LYS A 1 179 ? -1.064 -32.844 -22.578 1 92.19 179 LYS A C 1
ATOM 1354 O O . LYS A 1 179 ? 0.046 -33.375 -22.703 1 92.19 179 LYS A O 1
ATOM 1359 N N . GLN A 1 180 ? -1.381 -31.734 -23.078 1 87.88 180 GLN A N 1
ATOM 1360 C CA . GLN A 1 180 ? -0.417 -30.984 -23.875 1 87.88 180 GLN A CA 1
ATOM 1361 C C . GLN A 1 180 ? 0.765 -30.531 -23.031 1 87.88 180 GLN A C 1
ATOM 1363 O O . GLN A 1 180 ? 1.915 -30.594 -23.469 1 87.88 180 GLN A O 1
ATOM 1368 N N . ALA A 1 181 ? 0.403 -30.031 -21.859 1 88.94 181 ALA A N 1
ATOM 1369 C CA . ALA A 1 181 ? 1.454 -29.594 -20.953 1 88.94 181 ALA A CA 1
ATOM 1370 C C . ALA A 1 181 ? 2.375 -30.75 -20.578 1 88.94 181 ALA A C 1
ATOM 1372 O O . ALA A 1 181 ? 3.596 -30.594 -20.516 1 88.94 181 ALA A O 1
ATOM 1373 N N . ARG A 1 182 ? 1.828 -31.875 -20.359 1 90.88 182 ARG A N 1
ATOM 1374 C CA . ARG A 1 182 ? 2.598 -33.062 -19.984 1 90.88 182 ARG A CA 1
ATOM 1375 C C . ARG A 1 182 ? 3.541 -33.469 -21.109 1 90.88 182 ARG A C 1
ATOM 1377 O O . ARG A 1 182 ? 4.68 -33.875 -20.859 1 90.88 182 ARG A O 1
ATOM 1384 N N . GLU A 1 183 ? 2.998 -33.375 -22.266 1 89.25 183 GLU A N 1
ATOM 1385 C CA . GLU A 1 183 ? 3.803 -33.719 -23.438 1 89.25 183 GLU A CA 1
ATOM 1386 C C . GLU A 1 183 ? 5.02 -32.812 -23.562 1 89.25 183 GLU A C 1
ATOM 1388 O O . GLU A 1 183 ? 6.055 -33.219 -24.094 1 89.25 183 GLU A O 1
ATOM 1393 N N . CYS A 1 184 ? 4.891 -31.656 -23.062 1 86.19 184 CYS A N 1
ATOM 1394 C CA . CYS A 1 184 ? 5.969 -30.672 -23.141 1 86.19 184 CYS A CA 1
ATOM 1395 C C . CYS A 1 184 ? 6.906 -30.797 -21.938 1 86.19 184 CYS A C 1
ATOM 1397 O O . CYS A 1 184 ? 7.848 -30.016 -21.797 1 86.19 184 CYS A O 1
ATOM 1399 N N . GLY A 1 185 ? 6.602 -31.719 -21 1 85.69 185 GLY A N 1
ATOM 1400 C CA . GLY A 1 185 ? 7.508 -31.984 -19.891 1 85.69 185 GLY A CA 1
ATOM 1401 C C . GLY A 1 185 ? 7.176 -31.203 -18.641 1 85.69 185 GLY A C 1
ATOM 1402 O O . GLY A 1 185 ? 7.992 -31.109 -17.719 1 85.69 185 GLY A O 1
ATOM 1403 N N . VAL A 1 186 ? 6.035 -30.641 -18.562 1 87.69 186 VAL A N 1
ATOM 1404 C CA . VAL A 1 186 ? 5.613 -29.891 -17.391 1 87.69 186 VAL A CA 1
ATOM 1405 C C . VAL A 1 186 ? 5.418 -30.844 -16.203 1 87.69 186 VAL A C 1
ATOM 1407 O O . VAL A 1 186 ? 4.828 -31.922 -16.359 1 87.69 186 VAL A O 1
ATOM 1410 N N . ASP A 1 187 ? 5.957 -30.5 -15.008 1 90 187 ASP A N 1
ATOM 1411 C CA . ASP A 1 187 ? 5.871 -31.375 -13.852 1 90 187 ASP A CA 1
ATOM 1412 C C . ASP A 1 187 ? 5.094 -30.719 -12.711 1 90 187 ASP A C 1
ATOM 1414 O O . ASP A 1 187 ? 4.965 -31.297 -11.625 1 90 187 ASP A O 1
ATOM 1418 N N . GLU A 1 188 ? 4.652 -29.594 -12.922 1 92.44 188 GLU A N 1
ATOM 1419 C CA . GLU A 1 188 ? 3.797 -28.859 -11.992 1 92.44 188 GLU A CA 1
ATOM 1420 C C . GLU A 1 188 ? 2.754 -28.031 -12.734 1 92.44 188 GLU A C 1
ATOM 1422 O O . GLU A 1 188 ? 3.062 -27.391 -13.742 1 92.44 188 GLU A O 1
ATOM 1427 N N . ILE A 1 189 ? 1.539 -28.125 -12.258 1 92.62 189 ILE A N 1
ATOM 1428 C CA . ILE A 1 189 ? 0.507 -27.359 -12.953 1 92.62 189 ILE A CA 1
ATOM 1429 C C . ILE A 1 189 ? -0.281 -26.531 -11.945 1 92.62 189 ILE A C 1
ATOM 1431 O O . ILE A 1 189 ? -0.185 -26.75 -10.734 1 92.62 189 ILE A O 1
ATOM 1435 N N . ALA A 1 190 ? -0.927 -25.516 -12.508 1 92.38 190 ALA A N 1
ATOM 1436 C CA . ALA A 1 190 ? -1.861 -24.672 -11.766 1 92.38 190 ALA A CA 1
ATOM 1437 C C . ALA A 1 190 ? -3.27 -24.766 -12.352 1 92.38 190 ALA A C 1
ATOM 1439 O O . ALA A 1 190 ? -3.441 -24.828 -13.57 1 92.38 190 ALA A O 1
ATOM 1440 N N . ILE A 1 191 ? -4.195 -24.859 -11.477 1 92.75 191 ILE A N 1
ATOM 1441 C CA . ILE A 1 191 ? -5.598 -24.859 -11.875 1 92.75 191 ILE A CA 1
ATOM 1442 C C . ILE A 1 191 ? -6.328 -23.719 -11.164 1 92.75 191 ILE A C 1
ATOM 1444 O O . ILE A 1 191 ? -5.902 -23.266 -10.102 1 92.75 191 ILE A O 1
ATOM 1448 N N . PHE A 1 192 ? -7.398 -23.281 -11.797 1 90.38 192 PHE A N 1
ATOM 1449 C CA . PHE A 1 192 ? -8.102 -22.141 -11.219 1 90.38 192 PHE A CA 1
ATOM 1450 C C . PHE A 1 192 ? -9.602 -22.391 -11.156 1 90.38 192 PHE A C 1
ATOM 1452 O O . PHE A 1 192 ? -10.156 -23.062 -12.023 1 90.38 192 PHE A O 1
ATOM 1459 N N . THR A 1 193 ? -10.172 -21.922 -10.117 1 93.94 193 THR A N 1
ATOM 1460 C CA . THR A 1 193 ? -11.617 -21.812 -9.953 1 93.94 193 THR A CA 1
ATOM 1461 C C . THR A 1 193 ? -11.992 -20.562 -9.164 1 93.94 193 THR A C 1
ATOM 1463 O O . THR A 1 193 ? -11.164 -19.672 -8.992 1 93.94 193 THR A O 1
ATOM 1466 N N . THR A 1 194 ? -13.273 -20.422 -8.867 1 94.88 194 THR A N 1
ATOM 1467 C CA . THR A 1 194 ? -13.727 -19.188 -8.234 1 94.88 194 THR A CA 1
ATOM 1468 C C . THR A 1 194 ? -14.742 -19.484 -7.133 1 94.88 194 THR A C 1
ATOM 1470 O O . THR A 1 194 ? -15.328 -20.562 -7.102 1 94.88 194 THR A O 1
ATOM 1473 N N . ALA A 1 195 ? -14.805 -18.531 -6.25 1 94.88 195 ALA A N 1
ATOM 1474 C CA . ALA A 1 195 ? -15.789 -18.625 -5.176 1 94.88 195 ALA A CA 1
ATOM 1475 C C . ALA A 1 195 ? -17.109 -17.969 -5.574 1 94.88 195 ALA A C 1
ATOM 1477 O O . ALA A 1 195 ? -18.094 -18.031 -4.836 1 94.88 195 ALA A O 1
ATOM 1478 N N . SER A 1 196 ? -17.141 -17.375 -6.738 1 92.75 196 SER A N 1
ATOM 1479 C CA . SER A 1 196 ? -18.312 -16.641 -7.207 1 92.75 196 SER A CA 1
ATOM 1480 C C . SER A 1 196 ? -19.047 -17.422 -8.297 1 92.75 196 SER A C 1
ATOM 1482 O O . SER A 1 196 ? -18.469 -17.719 -9.344 1 92.75 196 SER A O 1
ATOM 1484 N N . GLU A 1 197 ? -20.328 -17.672 -8.102 1 91.81 197 GLU A N 1
ATOM 1485 C CA . GLU A 1 197 ? -21.141 -18.391 -9.078 1 91.81 197 GLU A CA 1
ATOM 1486 C C . GLU A 1 197 ? -21.281 -17.594 -10.367 1 91.81 197 GLU A C 1
ATOM 1488 O O . GLU A 1 197 ? -21.125 -18.141 -11.461 1 91.81 197 GLU A O 1
ATOM 1493 N N . THR A 1 198 ? -21.547 -16.297 -10.141 1 91.12 198 THR A N 1
ATOM 1494 C CA . THR A 1 198 ? -21.75 -15.453 -11.312 1 91.12 198 THR A CA 1
ATOM 1495 C C . THR A 1 198 ? -20.453 -15.305 -12.109 1 91.12 198 THR A C 1
ATOM 1497 O O . THR A 1 198 ? -20.484 -15.344 -13.344 1 91.12 198 THR A O 1
ATOM 1500 N N . PHE A 1 199 ? -19.391 -15.188 -11.422 1 91.12 199 PHE A N 1
ATOM 1501 C CA . PHE A 1 199 ? -18.094 -15.094 -12.094 1 91.12 199 PHE A CA 1
ATOM 1502 C C . PHE A 1 199 ? -17.781 -16.391 -12.844 1 91.12 199 PHE A C 1
ATOM 1504 O O . PHE A 1 199 ? -17.297 -16.344 -13.977 1 91.12 199 PHE A O 1
ATOM 1511 N N . CYS A 1 200 ? -18.031 -17.469 -12.25 1 90.75 200 CYS A N 1
ATOM 1512 C CA . CYS A 1 200 ? -17.781 -18.766 -12.875 1 90.75 200 CYS A CA 1
ATOM 1513 C C . CYS A 1 200 ? -18.594 -18.906 -14.156 1 90.75 200 CYS A C 1
ATOM 1515 O O . CYS A 1 200 ? -18.078 -19.344 -15.188 1 90.75 200 CYS A O 1
ATOM 1517 N N . LYS A 1 201 ? -19.812 -18.516 -14.086 1 90.06 201 LYS A N 1
ATOM 1518 C CA . LYS A 1 201 ? -20.703 -18.609 -15.234 1 90.06 201 LYS A CA 1
ATOM 1519 C C . LYS A 1 201 ? -20.234 -17.719 -16.375 1 90.06 201 LYS A C 1
ATOM 1521 O O . LYS A 1 201 ? -20.219 -18.141 -17.547 1 90.06 201 LYS A O 1
ATOM 1526 N N . LYS A 1 202 ? -19.844 -16.609 -16.062 1 86.19 202 LYS A N 1
ATOM 1527 C CA . LYS A 1 202 ? -19.438 -15.633 -17.078 1 86.19 202 LYS A CA 1
ATOM 1528 C C . LYS A 1 202 ? -18.109 -16.031 -17.719 1 86.19 202 LYS A C 1
ATOM 1530 O O . LYS A 1 202 ? -17.906 -15.797 -18.922 1 86.19 202 LYS A O 1
ATOM 1535 N N . ASN A 1 203 ? -17.25 -16.609 -16.984 1 80.44 203 ASN A N 1
ATOM 1536 C CA . ASN A 1 203 ? -15.898 -16.875 -17.484 1 80.44 203 ASN A CA 1
ATOM 1537 C C . ASN A 1 203 ? -15.781 -18.281 -18.062 1 80.44 203 ASN A C 1
ATOM 1539 O O . ASN A 1 203 ? -15 -18.516 -18.984 1 80.44 203 ASN A O 1
ATOM 1543 N N . THR A 1 204 ? -16.469 -19.25 -17.531 1 80.12 204 THR A N 1
ATOM 1544 C CA . THR A 1 204 ? -16.266 -20.625 -17.969 1 80.12 204 THR A CA 1
ATOM 1545 C C . THR A 1 204 ? -17.594 -21.266 -18.391 1 80.12 204 THR A C 1
ATOM 1547 O O . THR A 1 204 ? -17.641 -22.453 -18.703 1 80.12 204 THR A O 1
ATOM 1550 N N . ASN A 1 205 ? -18.672 -20.516 -18.328 1 84.62 205 ASN A N 1
ATOM 1551 C CA . ASN A 1 205 ? -20 -20.938 -18.766 1 84.62 205 ASN A CA 1
ATOM 1552 C C . ASN A 1 205 ? -20.516 -22.125 -17.953 1 84.62 205 ASN A C 1
ATOM 1554 O O . ASN A 1 205 ? -21.094 -23.062 -18.516 1 84.62 205 ASN A O 1
ATOM 1558 N N . CYS A 1 206 ? -20.156 -22.234 -16.719 1 87.25 206 CYS A N 1
ATOM 1559 C CA . CYS A 1 206 ? -20.672 -23.281 -15.836 1 87.25 206 CYS A CA 1
ATOM 1560 C C . CYS A 1 206 ? -20.703 -22.781 -14.391 1 87.25 206 CYS A C 1
ATOM 1562 O O . CYS A 1 206 ? -20.234 -21.688 -14.094 1 87.25 206 CYS A O 1
ATOM 1564 N N . ASP A 1 207 ? -21.422 -23.531 -13.562 1 90.25 207 ASP A N 1
ATOM 1565 C CA . ASP A 1 207 ? -21.438 -23.188 -12.148 1 90.25 207 ASP A CA 1
ATOM 1566 C C . ASP A 1 207 ? -20.203 -23.703 -11.43 1 90.25 207 ASP A C 1
ATOM 1568 O O . ASP A 1 207 ? -19.391 -24.422 -12.023 1 90.25 207 ASP A O 1
ATOM 1572 N N . VAL A 1 208 ? -20.062 -23.344 -10.18 1 91.88 208 VAL A N 1
ATOM 1573 C CA . VAL A 1 208 ? -18.859 -23.672 -9.406 1 91.88 208 VAL A CA 1
ATOM 1574 C C . VAL A 1 208 ? -18.781 -25.188 -9.219 1 91.88 208 VAL A C 1
ATOM 1576 O O . VAL A 1 208 ? -17.703 -25.766 -9.336 1 91.88 208 VAL A O 1
ATOM 1579 N N . ALA A 1 209 ? -19.891 -25.828 -8.945 1 92.31 209 ALA A N 1
ATOM 1580 C CA . ALA A 1 209 ? -19.906 -27.266 -8.758 1 92.31 209 ALA A CA 1
ATOM 1581 C C . ALA A 1 209 ? -19.391 -28 -10.008 1 92.31 209 ALA A C 1
ATOM 1583 O O . ALA A 1 209 ? -18.609 -28.938 -9.906 1 92.31 209 ALA A O 1
ATOM 1584 N N . THR A 1 210 ? -19.859 -27.594 -11.133 1 92.25 210 THR A N 1
ATOM 1585 C CA . THR A 1 210 ? -19.438 -28.172 -12.398 1 92.25 210 THR A CA 1
ATOM 1586 C C . THR A 1 210 ? -17.953 -27.891 -12.648 1 92.25 210 THR A C 1
ATOM 1588 O O . THR A 1 210 ? -17.219 -28.75 -13.141 1 92.25 210 THR A O 1
ATOM 1591 N N . SER A 1 211 ? -17.547 -26.656 -12.375 1 93 211 SER A N 1
ATOM 1592 C CA . SER A 1 211 ? -16.141 -26.312 -12.5 1 93 211 SER A CA 1
ATOM 1593 C C . SER A 1 211 ? -15.258 -27.234 -11.656 1 93 211 SER A C 1
ATOM 1595 O O . SER A 1 211 ? -14.219 -27.703 -12.117 1 93 211 SER A O 1
ATOM 1597 N N . LEU A 1 212 ? -15.703 -27.531 -10.477 1 94.88 212 LEU A N 1
ATOM 1598 C CA . LEU A 1 212 ? -14.945 -28.375 -9.562 1 94.88 212 LEU A CA 1
ATOM 1599 C C . LEU A 1 212 ? -14.898 -29.812 -10.078 1 94.88 212 LEU A C 1
ATOM 1601 O O . LEU A 1 212 ? -13.891 -30.5 -9.906 1 94.88 212 LEU A O 1
ATOM 1605 N N . LYS A 1 213 ? -15.922 -30.219 -10.727 1 93.69 213 LYS A N 1
ATOM 1606 C CA . LYS A 1 213 ? -15.922 -31.562 -11.32 1 93.69 213 LYS A CA 1
ATOM 1607 C C . LYS A 1 213 ? -14.898 -31.656 -12.453 1 93.69 213 LYS A C 1
ATOM 1609 O O . LYS A 1 213 ? -14.203 -32.656 -12.578 1 93.69 213 LYS A O 1
ATOM 1614 N N . ARG A 1 214 ? -14.852 -30.672 -13.203 1 92.44 214 ARG A N 1
ATOM 1615 C CA . ARG A 1 214 ? -13.859 -30.625 -14.273 1 92.44 214 ARG A CA 1
ATOM 1616 C C . ARG A 1 214 ? -12.445 -30.641 -13.711 1 92.44 214 ARG A C 1
ATOM 1618 O O . ARG A 1 214 ? -11.555 -31.297 -14.273 1 92.44 214 ARG A O 1
ATOM 1625 N N . ILE A 1 215 ? -12.289 -29.969 -12.672 1 95.31 215 ILE A N 1
ATOM 1626 C CA . ILE A 1 215 ? -10.984 -29.906 -12.016 1 95.31 215 ILE A CA 1
ATOM 1627 C C . ILE A 1 215 ? -10.625 -31.281 -11.461 1 95.31 215 ILE A C 1
ATOM 1629 O O . ILE A 1 215 ? -9.453 -31.688 -11.508 1 95.31 215 ILE A O 1
ATOM 1633 N N . GLU A 1 216 ? -11.594 -32 -10.992 1 96.19 216 GLU A N 1
ATOM 1634 C CA . GLU A 1 216 ? -11.359 -33.344 -10.484 1 96.19 216 GLU A CA 1
ATOM 1635 C C . GLU A 1 216 ? -10.766 -34.25 -11.562 1 96.19 216 GLU A C 1
ATOM 1637 O O . GLU A 1 216 ? -9.922 -35.094 -11.273 1 96.19 216 GLU A O 1
ATOM 1642 N N . ASP A 1 217 ? -11.227 -34.062 -12.766 1 95.94 217 ASP A N 1
ATOM 1643 C CA . ASP A 1 217 ? -10.703 -34.844 -13.883 1 95.94 217 ASP A CA 1
ATOM 1644 C C . ASP A 1 217 ? -9.227 -34.562 -14.117 1 95.94 217 ASP A C 1
ATOM 1646 O O . ASP A 1 217 ? -8.43 -35.469 -14.336 1 95.94 217 ASP A O 1
ATOM 1650 N N . ILE A 1 218 ? -8.906 -33.312 -14.078 1 95.88 218 ILE A N 1
ATOM 1651 C CA . ILE A 1 218 ? -7.516 -32.906 -14.25 1 95.88 218 ILE A CA 1
ATOM 1652 C C . ILE A 1 218 ? -6.672 -33.469 -13.102 1 95.88 218 ILE A C 1
ATOM 1654 O O . ILE A 1 218 ? -5.582 -34 -13.32 1 95.88 218 ILE A O 1
ATOM 1658 N N . MET A 1 219 ? -7.234 -33.375 -11.914 1 97 219 MET A N 1
ATOM 1659 C CA . MET A 1 219 ? -6.527 -33.781 -10.703 1 97 219 MET A CA 1
ATOM 1660 C C . MET A 1 219 ? -6.227 -35.281 -10.734 1 97 219 MET A C 1
ATOM 1662 O O . MET A 1 219 ? -5.129 -35.688 -10.359 1 97 219 MET A O 1
ATOM 1666 N N . SER A 1 220 ? -7.16 -36.031 -11.156 1 96.56 220 SER A N 1
ATOM 1667 C CA . SER A 1 220 ? -6.984 -37.469 -11.227 1 96.56 220 SER A CA 1
ATOM 1668 C C . SER A 1 220 ? -5.828 -37.844 -12.141 1 96.56 220 SER A C 1
ATOM 1670 O O . SER A 1 220 ? -4.992 -38.688 -11.781 1 96.56 220 SER A O 1
ATOM 1672 N N . LEU A 1 221 ? -5.781 -37.219 -13.258 1 96.69 221 LEU A N 1
ATOM 1673 C CA . LEU A 1 221 ? -4.707 -37.5 -14.211 1 96.69 221 LEU A CA 1
ATOM 1674 C C . LEU A 1 221 ? -3.369 -37 -13.664 1 96.69 221 LEU A C 1
ATOM 1676 O O . LEU A 1 221 ? -2.371 -37.719 -13.727 1 96.69 221 LEU A O 1
ATOM 1680 N N . ALA A 1 222 ? -3.367 -35.812 -13.125 1 96.94 222 ALA A N 1
ATOM 1681 C CA . ALA A 1 222 ? -2.139 -35.188 -12.641 1 96.94 222 ALA A CA 1
ATOM 1682 C C . ALA A 1 222 ? -1.535 -36 -11.492 1 96.94 222 ALA A C 1
ATOM 1684 O O . ALA A 1 222 ? -0.335 -36.281 -11.484 1 96.94 222 ALA A O 1
ATOM 1685 N N . LEU A 1 223 ? -2.344 -36.375 -10.547 1 96.06 223 LEU A N 1
ATOM 1686 C CA . LEU A 1 223 ? -1.868 -37.125 -9.398 1 96.06 223 LEU A CA 1
ATOM 1687 C C . LEU A 1 223 ? -1.367 -38.5 -9.82 1 96.06 223 LEU A C 1
ATOM 1689 O O . LEU A 1 223 ? -0.367 -39 -9.297 1 96.06 223 LEU A O 1
ATOM 1693 N N . GLY A 1 224 ? -2.074 -39.094 -10.75 1 95.94 224 GLY A N 1
ATOM 1694 C CA . GLY A 1 224 ? -1.622 -40.375 -11.297 1 95.94 224 GLY A CA 1
ATOM 1695 C C . GLY A 1 224 ? -0.254 -40.281 -11.953 1 95.94 224 GLY A C 1
ATOM 1696 O O . GLY A 1 224 ? 0.53 -41.219 -11.883 1 95.94 224 GLY A O 1
ATOM 1697 N N . ASP A 1 225 ? 0.006 -39.156 -12.531 1 96.44 225 ASP A N 1
ATOM 1698 C CA . ASP A 1 225 ? 1.266 -38.906 -13.234 1 96.44 225 ASP A CA 1
ATOM 1699 C C . ASP A 1 225 ? 2.344 -38.406 -12.281 1 96.44 225 ASP A C 1
ATOM 1701 O O . ASP A 1 225 ? 3.492 -38.219 -12.68 1 96.44 225 ASP A O 1
ATOM 1705 N N . GLY A 1 226 ? 1.995 -38.156 -11 1 95.5 226 GLY A N 1
ATOM 1706 C CA . GLY A 1 226 ? 2.949 -37.625 -10.047 1 95.5 226 GLY A CA 1
ATOM 1707 C C . GLY A 1 226 ? 3.215 -36.125 -10.234 1 95.5 226 GLY A C 1
ATOM 1708 O O . GLY A 1 226 ? 4.281 -35.625 -9.867 1 95.5 226 GLY A O 1
ATOM 1709 N N . VAL A 1 227 ? 2.318 -35.438 -10.898 1 95.56 227 VAL A N 1
ATOM 1710 C CA . VAL A 1 227 ? 2.434 -34.031 -11.164 1 95.56 227 VAL A CA 1
ATOM 1711 C C . VAL A 1 227 ? 1.839 -33.219 -10.008 1 95.56 227 VAL A C 1
ATOM 1713 O O . VAL A 1 227 ? 0.753 -33.562 -9.516 1 95.56 227 VAL A O 1
ATOM 1716 N N . LYS A 1 228 ? 2.607 -32.219 -9.492 1 94.88 228 LYS A N 1
ATOM 1717 C CA . LYS A 1 228 ? 2.102 -31.359 -8.43 1 94.88 228 LYS A CA 1
ATOM 1718 C C . LYS A 1 228 ? 1.081 -30.359 -8.969 1 94.88 228 LYS A C 1
ATOM 1720 O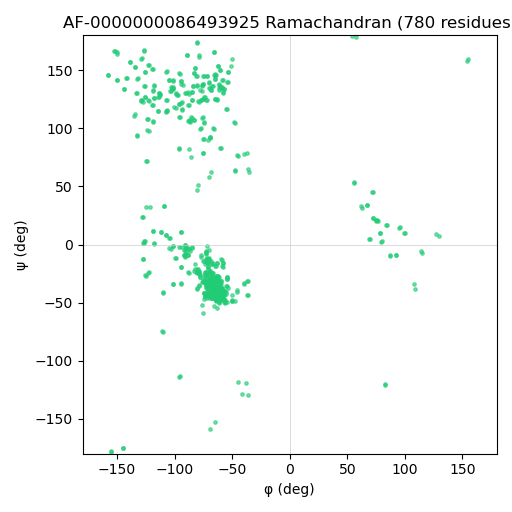 O . LYS A 1 228 ? 1.233 -29.844 -10.078 1 94.88 228 LYS A O 1
ATOM 1725 N N . VAL A 1 229 ? 0.047 -30.062 -8.117 1 96.25 229 VAL A N 1
ATOM 1726 C CA . VAL A 1 229 ? -1.011 -29.172 -8.578 1 96.25 229 VAL A CA 1
ATOM 1727 C C . VAL A 1 229 ? -1.215 -28.031 -7.566 1 96.25 229 VAL A C 1
ATOM 1729 O O . VAL A 1 229 ? -1.432 -28.297 -6.383 1 96.25 229 VAL A O 1
ATOM 1732 N N . ARG A 1 230 ? -1.073 -26.828 -8.055 1 95.56 230 ARG A N 1
ATOM 1733 C CA . ARG A 1 230 ? -1.389 -25.641 -7.27 1 95.56 230 ARG A CA 1
ATOM 1734 C C . ARG A 1 230 ? -2.775 -25.109 -7.609 1 95.56 230 ARG A C 1
ATOM 1736 O O . ARG A 1 230 ? -3.109 -24.938 -8.789 1 95.56 230 ARG A O 1
ATOM 1743 N N . GLY A 1 231 ? -3.566 -24.875 -6.582 1 96.12 231 GLY A N 1
ATOM 1744 C CA . GLY A 1 231 ? -4.918 -24.391 -6.805 1 96.12 231 GLY A CA 1
ATOM 1745 C C . GLY A 1 231 ? -5.062 -22.891 -6.578 1 96.12 231 GLY A C 1
ATOM 1746 O O . GLY A 1 231 ? -4.449 -22.344 -5.66 1 96.12 231 GLY A O 1
ATOM 1747 N N . TYR A 1 232 ? -5.863 -22.297 -7.461 1 95.19 232 TYR A N 1
ATOM 1748 C CA . TYR A 1 232 ? -6.184 -20.875 -7.344 1 95.19 232 TYR A CA 1
ATOM 1749 C C . TYR A 1 232 ? -7.68 -20.672 -7.148 1 95.19 232 TYR A C 1
ATOM 1751 O O . TYR A 1 232 ? -8.492 -21.234 -7.879 1 95.19 232 TYR A O 1
ATOM 1759 N N . VAL A 1 233 ? -8.023 -19.828 -6.16 1 96.94 233 VAL A N 1
ATOM 1760 C CA . VAL A 1 233 ? -9.398 -19.406 -5.941 1 96.94 233 VAL A CA 1
ATOM 1761 C C . VAL A 1 233 ? -9.539 -17.922 -6.203 1 96.94 233 VAL A C 1
ATOM 1763 O O . VAL A 1 233 ? -8.961 -17.094 -5.488 1 96.94 233 VAL A O 1
ATOM 1766 N N . SER A 1 234 ? -10.297 -17.547 -7.223 1 94.44 234 SER A N 1
ATOM 1767 C CA . SER A 1 234 ? -10.523 -16.141 -7.559 1 94.44 234 SER A CA 1
ATOM 1768 C C . SER A 1 234 ? -11.734 -15.586 -6.82 1 94.44 234 SER A C 1
ATOM 1770 O O . SER A 1 234 ? -12.547 -16.344 -6.297 1 94.44 234 SER A O 1
ATOM 1772 N N . CYS A 1 235 ? -11.844 -14.258 -6.754 1 94.69 235 CYS A N 1
ATOM 1773 C CA . CYS A 1 235 ? -12.969 -13.523 -6.188 1 94.69 235 CYS A CA 1
ATOM 1774 C C . CYS A 1 235 ? -13.234 -13.953 -4.746 1 94.69 235 CYS A C 1
ATOM 1776 O O . CYS A 1 235 ? -14.359 -14.289 -4.391 1 94.69 235 CYS A O 1
ATOM 1778 N N . ILE A 1 236 ? -12.164 -13.859 -4.008 1 96.81 236 ILE A N 1
ATOM 1779 C CA . ILE A 1 236 ? -12.234 -14.477 -2.686 1 96.81 236 ILE A CA 1
ATOM 1780 C C . ILE A 1 236 ? -13.016 -13.57 -1.734 1 96.81 236 ILE A C 1
ATOM 1782 O O . ILE A 1 236 ? -13.578 -14.039 -0.745 1 96.81 236 ILE A O 1
ATOM 1786 N N . VAL A 1 237 ? -12.977 -12.242 -2.014 1 94.5 237 VAL A N 1
ATOM 1787 C CA . VAL A 1 237 ? -13.695 -11.344 -1.119 1 94.5 237 VAL A CA 1
ATOM 1788 C C . VAL A 1 237 ? -14.633 -10.453 -1.93 1 94.5 237 VAL A C 1
ATOM 1790 O O . VAL A 1 237 ? -15.531 -9.812 -1.372 1 94.5 237 VAL A O 1
ATOM 1793 N N . GLY A 1 238 ? -14.422 -10.484 -3.176 1 92.44 238 GLY A N 1
ATOM 1794 C CA . GLY A 1 238 ? -15.219 -9.625 -4.039 1 92.44 238 GLY A CA 1
ATOM 1795 C C . GLY A 1 238 ? -15.273 -10.109 -5.477 1 92.44 238 GLY A C 1
ATOM 1796 O O . GLY A 1 238 ? -14.297 -10.672 -5.984 1 92.44 238 GLY A O 1
ATOM 1797 N N . CYS A 1 239 ? -16.391 -9.883 -6.07 1 90.88 239 CYS A N 1
ATOM 1798 C CA . CYS A 1 239 ? -16.672 -10.234 -7.457 1 90.88 239 CYS A CA 1
ATOM 1799 C C . CYS A 1 239 ? -17.172 -9.031 -8.242 1 90.88 239 CYS A C 1
ATOM 1801 O O . CYS A 1 239 ? -17.953 -8.234 -7.723 1 90.88 239 CYS A O 1
ATOM 1803 N N . PRO A 1 240 ? -16.672 -8.867 -9.445 1 86.69 240 PRO A N 1
ATOM 1804 C CA . PRO A 1 240 ? -17.109 -7.711 -10.227 1 86.69 240 PRO A CA 1
ATOM 1805 C C . PRO A 1 240 ? -18.609 -7.754 -10.539 1 86.69 240 PRO A C 1
ATOM 1807 O O . PRO A 1 240 ? -19.203 -6.719 -10.836 1 86.69 240 PRO A O 1
ATOM 1810 N N . TYR A 1 241 ? -19.234 -8.898 -10.383 1 86.94 241 TYR A N 1
ATOM 1811 C CA . TYR A 1 241 ? -20.641 -9.062 -10.75 1 86.94 241 TYR A CA 1
ATOM 1812 C C . TYR A 1 241 ? -21.516 -9.219 -9.508 1 86.94 241 TYR A C 1
ATOM 1814 O O . TYR A 1 241 ? -22.578 -8.594 -9.398 1 86.94 241 TYR A O 1
ATOM 1822 N N . GLU A 1 242 ? -21 -10 -8.539 1 88.06 242 GLU A N 1
ATOM 1823 C CA . GLU A 1 242 ? -21.812 -10.328 -7.367 1 88.06 242 GLU A CA 1
ATOM 1824 C C . GLU A 1 242 ? -21.531 -9.359 -6.223 1 88.06 242 GLU A C 1
ATOM 1826 O O . GLU A 1 242 ? -22.312 -9.258 -5.281 1 88.06 242 GLU A O 1
ATOM 1831 N N . GLY A 1 243 ? -20.422 -8.719 -6.32 1 89.62 243 GLY A N 1
ATOM 1832 C CA . GLY A 1 243 ? -20.031 -7.918 -5.168 1 89.62 243 GLY A CA 1
ATOM 1833 C C . GLY A 1 243 ? -19.344 -8.727 -4.086 1 89.62 243 GLY A C 1
ATOM 1834 O O . GLY A 1 243 ? -18.375 -9.438 -4.363 1 89.62 243 GLY A O 1
ATOM 1835 N N . PHE A 1 244 ? -19.969 -8.688 -2.949 1 90.06 244 PHE A N 1
ATOM 1836 C CA . PHE A 1 244 ? -19.375 -9.352 -1.792 1 90.06 244 PHE A CA 1
ATOM 1837 C C . PHE A 1 244 ? -19.422 -10.867 -1.952 1 90.06 244 PHE A C 1
ATOM 1839 O O . PHE A 1 244 ? -20.438 -11.414 -2.406 1 90.06 244 PHE A O 1
ATOM 1846 N N . VAL A 1 245 ? -18.344 -11.484 -1.656 1 92.5 245 VAL A N 1
ATOM 1847 C CA . VAL A 1 245 ? -18.234 -12.938 -1.587 1 92.5 245 VAL A CA 1
ATOM 1848 C C . VAL A 1 245 ? -17.969 -13.367 -0.147 1 92.5 245 VAL A C 1
ATOM 1850 O O . VAL A 1 245 ? -17.031 -12.891 0.487 1 92.5 245 VAL A O 1
ATOM 1853 N N . SER A 1 246 ? -18.75 -14.25 0.373 1 91.38 246 SER A N 1
ATOM 1854 C CA . SER A 1 246 ? -18.641 -14.641 1.775 1 91.38 246 SER A CA 1
ATOM 1855 C C . SER A 1 246 ? -17.391 -15.477 2.021 1 91.38 246 SER A C 1
ATOM 1857 O O . SER A 1 246 ? -17 -16.281 1.176 1 91.38 246 SER A O 1
ATOM 1859 N N . PRO A 1 247 ? -16.797 -15.297 3.201 1 95.12 247 PRO A N 1
ATOM 1860 C CA . PRO A 1 247 ? -15.656 -16.125 3.574 1 95.12 247 PRO A CA 1
ATOM 1861 C C . PRO A 1 247 ? -15.961 -17.625 3.5 1 95.12 247 PRO A C 1
ATOM 1863 O O . PRO A 1 247 ? -15.109 -18.406 3.094 1 95.12 247 PRO A O 1
ATOM 1866 N N . SER A 1 248 ? -17.156 -17.953 3.834 1 94.81 248 SER A N 1
ATOM 1867 C CA . SER A 1 248 ? -17.531 -19.359 3.834 1 94.81 248 SER A CA 1
ATOM 1868 C C . SER A 1 248 ? -17.531 -19.938 2.42 1 94.81 248 SER A C 1
ATOM 1870 O O . SER A 1 248 ? -17.172 -21.094 2.215 1 94.81 248 SER A O 1
ATOM 1872 N N . ALA A 1 249 ? -17.984 -19.172 1.468 1 95.31 249 ALA A N 1
ATOM 1873 C CA . ALA A 1 249 ? -17.969 -19.609 0.076 1 95.31 249 ALA A CA 1
ATOM 1874 C C . ALA A 1 249 ? -16.547 -19.906 -0.39 1 95.31 249 ALA A C 1
ATOM 1876 O O . ALA A 1 249 ? -16.297 -20.938 -1.005 1 95.31 249 ALA A O 1
ATOM 1877 N N . THR A 1 250 ? -15.672 -19.031 -0.079 1 98 250 THR A N 1
ATOM 1878 C CA . THR A 1 250 ? -14.266 -19.203 -0.434 1 98 250 THR A CA 1
ATOM 1879 C C . THR A 1 250 ? -13.672 -20.406 0.292 1 98 250 THR A C 1
ATOM 1881 O O . THR A 1 250 ? -12.945 -21.203 -0.308 1 98 250 THR A O 1
ATOM 1884 N N . ALA A 1 251 ? -14.016 -20.516 1.55 1 97.88 251 ALA A N 1
ATOM 1885 C CA . ALA A 1 251 ? -13.492 -21.625 2.352 1 97.88 251 ALA A CA 1
ATOM 1886 C C . ALA A 1 251 ? -13.93 -22.969 1.786 1 97.88 251 ALA A C 1
ATOM 1888 O O . ALA A 1 251 ? -13.156 -23.922 1.755 1 97.88 251 ALA A O 1
ATOM 1889 N N . LYS A 1 252 ? -15.141 -23.031 1.358 1 97.12 252 LYS A N 1
ATOM 1890 C CA . LYS A 1 252 ? -15.68 -24.25 0.788 1 97.12 252 LYS A CA 1
ATOM 1891 C C . LYS A 1 252 ? -14.898 -24.672 -0.458 1 97.12 252 LYS A C 1
ATOM 1893 O O . LYS A 1 252 ? -14.539 -25.844 -0.612 1 97.12 252 LYS A O 1
ATOM 1898 N N . VAL A 1 253 ? -14.672 -23.734 -1.27 1 98.06 253 VAL A N 1
ATOM 1899 C CA . VAL A 1 253 ? -13.961 -24.016 -2.514 1 98.06 253 VAL A CA 1
ATOM 1900 C C . VAL A 1 253 ? -12.516 -24.391 -2.209 1 98.06 253 VAL A C 1
ATOM 1902 O O . VAL A 1 253 ? -11.977 -25.328 -2.787 1 98.06 253 VAL A O 1
ATOM 1905 N N . ALA A 1 254 ? -11.891 -23.656 -1.325 1 98.56 254 ALA A N 1
ATOM 1906 C CA . ALA A 1 254 ? -10.508 -23.922 -0.934 1 98.56 254 ALA A CA 1
ATOM 1907 C C . ALA A 1 254 ? -10.375 -25.328 -0.349 1 98.56 254 ALA A C 1
ATOM 1909 O O . ALA A 1 254 ? -9.438 -26.062 -0.676 1 98.56 254 ALA A O 1
ATOM 1910 N N . LYS A 1 255 ? -11.297 -25.672 0.501 1 98.06 255 LYS A N 1
ATOM 1911 C CA . LYS A 1 255 ? -11.297 -27 1.104 1 98.06 255 LYS A CA 1
ATOM 1912 C C . LYS A 1 255 ? -11.383 -28.094 0.036 1 98.06 255 LYS A C 1
ATOM 1914 O O . LYS A 1 255 ? -10.688 -29.109 0.117 1 98.06 255 LYS A O 1
ATOM 1919 N N . LYS A 1 256 ? -12.25 -27.906 -0.901 1 98 256 LYS A N 1
ATOM 1920 C CA . LYS A 1 256 ? -12.438 -28.891 -1.965 1 98 256 LYS A CA 1
ATOM 1921 C C . LYS A 1 256 ? -11.141 -29.078 -2.756 1 98 256 LYS A C 1
ATOM 1923 O O . LYS A 1 256 ? -10.75 -30.219 -3.035 1 98 256 LYS A O 1
ATOM 1928 N N . LEU A 1 257 ? -10.531 -28.016 -3.113 1 98.12 257 LEU A N 1
ATOM 1929 C CA . LEU A 1 257 ? -9.273 -28.094 -3.85 1 98.12 257 LEU A CA 1
ATOM 1930 C C . LEU A 1 257 ? -8.211 -28.812 -3.031 1 98.12 257 LEU A C 1
ATOM 1932 O O . LEU A 1 257 ? -7.48 -29.656 -3.562 1 98.12 257 LEU A O 1
ATOM 1936 N N . TYR A 1 258 ? -8.156 -28.469 -1.77 1 98.06 258 TYR A N 1
ATOM 1937 C CA . TYR A 1 258 ? -7.195 -29.125 -0.877 1 98.06 258 TYR A CA 1
ATOM 1938 C C . TYR A 1 258 ? -7.473 -30.609 -0.771 1 98.06 258 TYR A C 1
ATOM 1940 O O . TYR A 1 258 ? -6.551 -31.438 -0.853 1 98.06 258 TYR A O 1
ATOM 1948 N N . ASP A 1 259 ? -8.727 -30.984 -0.64 1 97.56 259 ASP A N 1
ATOM 1949 C CA . ASP A 1 259 ? -9.125 -32.375 -0.515 1 97.56 259 ASP A CA 1
ATOM 1950 C C . ASP A 1 259 ? -8.797 -33.156 -1.783 1 97.56 259 ASP A C 1
ATOM 1952 O O . ASP A 1 259 ? -8.508 -34.344 -1.724 1 97.56 259 ASP A O 1
ATOM 1956 N N . MET A 1 260 ? -8.836 -32.5 -2.873 1 97.25 260 MET A N 1
ATOM 1957 C CA . MET A 1 260 ? -8.555 -33.156 -4.156 1 97.25 260 MET A CA 1
ATOM 1958 C C . MET A 1 260 ? -7.066 -33.438 -4.301 1 97.25 260 MET A C 1
ATOM 1960 O O . MET A 1 260 ? -6.668 -34.25 -5.137 1 97.25 260 MET A O 1
ATOM 1964 N N . GLY A 1 261 ? -6.266 -32.625 -3.564 1 97.5 261 GLY A N 1
ATOM 1965 C CA . GLY A 1 261 ? -4.855 -33 -3.6 1 97.5 261 GLY A CA 1
ATOM 1966 C C . GLY A 1 261 ? -3.953 -31.812 -3.949 1 97.5 261 GLY A C 1
ATOM 1967 O O . GLY A 1 261 ? -2.738 -31.984 -4.082 1 97.5 261 GLY A O 1
ATOM 1968 N N . CYS A 1 262 ? -4.449 -30.625 -4.023 1 97.56 262 CYS A N 1
ATOM 1969 C CA . CYS A 1 262 ? -3.592 -29.453 -4.254 1 97.56 262 CYS A CA 1
ATOM 1970 C C . CYS A 1 262 ? -2.584 -29.297 -3.125 1 97.56 262 CYS A C 1
ATOM 1972 O O . CYS A 1 262 ? -2.943 -29.375 -1.949 1 97.56 262 CYS A O 1
ATOM 1974 N N . TYR A 1 263 ? -1.322 -29.047 -3.49 1 96.5 263 TYR A N 1
ATOM 1975 C CA . TYR A 1 263 ? -0.302 -28.953 -2.453 1 96.5 263 TYR A CA 1
ATOM 1976 C C . TYR A 1 263 ? -0.302 -27.562 -1.82 1 96.5 263 TYR A C 1
ATOM 1978 O O . TYR A 1 263 ? 0.235 -27.375 -0.727 1 96.5 263 TYR A O 1
ATOM 1986 N N . GLU A 1 264 ? -0.866 -26.609 -2.566 1 96.75 264 GLU A N 1
ATOM 1987 C CA . GLU A 1 264 ? -0.954 -25.219 -2.158 1 96.75 264 GLU A CA 1
ATOM 1988 C C . GLU A 1 264 ? -2.186 -24.547 -2.756 1 96.75 264 GLU A C 1
ATOM 1990 O O . GLU A 1 264 ? -2.566 -24.828 -3.893 1 96.75 264 GLU A O 1
ATOM 1995 N N . ILE A 1 265 ? -2.84 -23.672 -1.948 1 98.12 265 ILE A N 1
ATOM 1996 C CA . ILE A 1 265 ? -4.031 -22.953 -2.393 1 98.12 265 ILE A CA 1
ATOM 1997 C C . ILE A 1 265 ? -3.773 -21.453 -2.357 1 98.12 265 ILE A C 1
ATOM 1999 O O . ILE A 1 265 ? -3.492 -20.891 -1.296 1 98.12 265 ILE A O 1
ATOM 2003 N N . SER A 1 266 ? -3.877 -20.828 -3.496 1 97.25 266 SER A N 1
ATOM 2004 C CA . SER A 1 266 ? -3.709 -19.375 -3.605 1 97.25 266 SER A CA 1
ATOM 2005 C C . SER A 1 266 ? -5.051 -18.656 -3.57 1 97.25 266 SER A C 1
ATOM 2007 O O . SER A 1 266 ? -5.926 -18.922 -4.398 1 97.25 266 SER A O 1
ATOM 2009 N N . LEU A 1 267 ? -5.211 -17.797 -2.625 1 98.5 267 LEU A N 1
ATOM 2010 C CA . LEU A 1 267 ? -6.422 -17 -2.457 1 98.5 267 LEU A CA 1
ATOM 2011 C C . LEU A 1 267 ? -6.289 -15.648 -3.152 1 98.5 267 LEU A C 1
ATOM 2013 O O . LEU A 1 267 ? -5.52 -14.797 -2.709 1 98.5 267 LEU A O 1
ATOM 2017 N N . GLY A 1 268 ? -7.145 -15.398 -4.203 1 96.69 268 GLY A N 1
ATOM 2018 C CA . GLY A 1 268 ? -6.938 -14.25 -5.078 1 96.69 268 GLY A CA 1
ATOM 2019 C C . GLY A 1 268 ? -7.953 -13.148 -4.859 1 96.69 268 GLY A C 1
ATOM 2020 O O . GLY A 1 268 ? -9.148 -13.328 -5.109 1 96.69 268 GLY A O 1
ATOM 2021 N N . ASP A 1 269 ? -7.445 -12.016 -4.375 1 95.88 269 ASP A N 1
ATOM 2022 C CA . ASP A 1 269 ? -8.227 -10.789 -4.402 1 95.88 269 ASP A CA 1
ATOM 2023 C C . ASP A 1 269 ? -8.281 -10.203 -5.809 1 95.88 269 ASP A C 1
ATOM 2025 O O . ASP A 1 269 ? -7.656 -9.172 -6.086 1 95.88 269 ASP A O 1
ATOM 2029 N N . THR A 1 270 ? -9.102 -10.75 -6.605 1 90.62 270 THR A N 1
ATOM 2030 C CA . THR A 1 270 ? -9.102 -10.641 -8.062 1 90.62 270 THR A CA 1
ATOM 2031 C C . THR A 1 270 ? -9.32 -9.195 -8.5 1 90.62 270 THR A C 1
ATOM 2033 O O . THR A 1 270 ? -8.633 -8.703 -9.391 1 90.62 270 THR A O 1
ATOM 2036 N N . ILE A 1 271 ? -10.18 -8.578 -7.867 1 89.81 271 ILE A N 1
ATOM 2037 C CA . ILE A 1 271 ? -10.5 -7.238 -8.344 1 89.81 271 ILE A CA 1
ATOM 2038 C C . ILE A 1 271 ? -9.875 -6.199 -7.422 1 89.81 271 ILE A C 1
ATOM 2040 O O . ILE A 1 271 ? -10.156 -5.004 -7.539 1 89.81 271 ILE A O 1
ATOM 2044 N N . GLY A 1 272 ? -9.078 -6.605 -6.449 1 93.25 272 GLY A N 1
ATOM 2045 C CA . GLY A 1 272 ? -8.273 -5.727 -5.621 1 93.25 272 GLY A CA 1
ATOM 2046 C C . GLY A 1 272 ? -9.094 -4.922 -4.629 1 93.25 272 GLY A C 1
ATOM 2047 O O . GLY A 1 272 ? -8.672 -3.854 -4.184 1 93.25 272 GLY A O 1
ATOM 2048 N N . VAL A 1 273 ? -10.281 -5.375 -4.266 1 92.31 273 VAL A N 1
ATOM 2049 C CA . VAL A 1 273 ? -11.164 -4.617 -3.383 1 92.31 273 VAL A CA 1
ATOM 2050 C C . VAL A 1 273 ? -10.898 -5.004 -1.929 1 92.31 273 VAL A C 1
ATOM 2052 O O . VAL A 1 273 ? -11.375 -4.336 -1.006 1 92.31 273 VAL A O 1
ATOM 2055 N N . GLY A 1 274 ? -10.141 -6.043 -1.753 1 94.75 274 GLY A N 1
ATOM 2056 C CA . GLY A 1 274 ? -9.914 -6.531 -0.403 1 94.75 274 GLY A CA 1
ATOM 2057 C C . GLY A 1 274 ? -9.156 -5.551 0.469 1 94.75 274 GLY A C 1
ATOM 2058 O O . GLY A 1 274 ? -8.289 -4.82 -0.02 1 94.75 274 GLY A O 1
ATOM 2059 N N . THR A 1 275 ? -9.469 -5.547 1.724 1 95.12 275 THR A N 1
ATOM 2060 C CA . THR A 1 275 ? -8.75 -4.852 2.783 1 95.12 275 THR A CA 1
ATOM 2061 C C . THR A 1 275 ? -8.391 -5.812 3.912 1 95.12 275 THR A C 1
ATOM 2063 O O . THR A 1 275 ? -8.859 -6.949 3.941 1 95.12 275 THR A O 1
ATOM 2066 N N . PRO A 1 276 ? -7.484 -5.305 4.793 1 96 276 PRO A N 1
ATOM 2067 C CA . PRO A 1 276 ? -7.203 -6.168 5.938 1 96 276 PRO A CA 1
ATOM 2068 C C . PRO A 1 276 ? -8.461 -6.582 6.695 1 96 276 PRO A C 1
ATOM 2070 O O . PRO A 1 276 ? -8.547 -7.703 7.203 1 96 276 PRO A O 1
ATOM 2073 N N . GLY A 1 277 ? -9.469 -5.758 6.684 1 91.38 277 GLY A N 1
ATOM 2074 C CA . GLY A 1 277 ? -10.711 -6.039 7.387 1 91.38 277 GLY A CA 1
ATOM 2075 C C . GLY A 1 277 ? -11.508 -7.168 6.762 1 91.38 277 GLY A C 1
ATOM 2076 O O . GLY A 1 277 ? -12.281 -7.844 7.445 1 91.38 277 GLY A O 1
ATOM 2077 N N . SER A 1 278 ? -11.328 -7.414 5.523 1 93.69 278 SER A N 1
ATOM 2078 C CA . SER A 1 278 ? -12.047 -8.484 4.836 1 93.69 278 SER A CA 1
ATOM 2079 C C . SER A 1 278 ? -11.164 -9.719 4.668 1 93.69 278 SER A C 1
ATOM 2081 O O . SER A 1 278 ? -11.648 -10.852 4.777 1 93.69 278 SER A O 1
ATOM 2083 N N . LEU A 1 279 ? -9.883 -9.539 4.48 1 97.31 279 LEU A N 1
ATOM 2084 C CA . LEU A 1 279 ? -9.016 -10.656 4.129 1 97.31 279 LEU A CA 1
ATOM 2085 C C . LEU A 1 279 ? -8.641 -11.461 5.367 1 97.31 279 LEU A C 1
ATOM 2087 O O . LEU A 1 279 ? -8.508 -12.688 5.301 1 97.31 279 LEU A O 1
ATOM 2091 N N . VAL A 1 280 ? -8.422 -10.758 6.465 1 93.94 280 VAL A N 1
ATOM 2092 C CA . VAL A 1 280 ? -8.016 -11.477 7.664 1 93.94 280 VAL A CA 1
ATOM 2093 C C . VAL A 1 280 ? -9.125 -12.414 8.109 1 93.94 280 VAL A C 1
ATOM 2095 O O . VAL A 1 280 ? -8.898 -13.617 8.305 1 93.94 280 VAL A O 1
ATOM 2098 N N . PRO A 1 281 ? -10.406 -11.945 8.203 1 93.06 281 PRO A N 1
ATOM 2099 C CA . PRO A 1 281 ? -11.484 -12.883 8.531 1 93.06 281 PRO A CA 1
ATOM 2100 C C . PRO A 1 281 ? -11.609 -14.016 7.516 1 93.06 281 PRO A C 1
ATOM 2102 O O . PRO A 1 281 ? -11.891 -15.156 7.887 1 93.06 281 PRO A O 1
ATOM 2105 N N . LEU A 1 282 ? -11.414 -13.703 6.281 1 96.81 282 LEU A N 1
ATOM 2106 C CA . LEU A 1 282 ? -11.484 -14.727 5.242 1 96.81 282 LEU A CA 1
ATOM 2107 C C . LEU A 1 282 ? -10.43 -15.805 5.465 1 96.81 282 LEU A C 1
ATOM 2109 O O . LEU A 1 282 ? -10.734 -17 5.426 1 96.81 282 LEU A O 1
ATOM 2113 N N . VAL A 1 283 ? -9.172 -15.422 5.707 1 97.5 283 VAL A N 1
ATOM 2114 C CA . VAL A 1 283 ? -8.07 -16.359 5.898 1 97.5 283 VAL A CA 1
ATOM 2115 C C . VAL A 1 283 ? -8.328 -17.203 7.145 1 97.5 283 VAL A C 1
ATOM 2117 O O . VAL A 1 283 ? -8.086 -18.422 7.141 1 97.5 283 VAL A O 1
ATOM 2120 N N . ASN A 1 284 ? -8.844 -16.547 8.172 1 94.06 284 ASN A N 1
ATOM 2121 C CA . ASN A 1 284 ? -9.156 -17.266 9.398 1 94.06 284 ASN A CA 1
ATOM 2122 C C . ASN A 1 284 ? -10.227 -18.328 9.164 1 94.06 284 ASN A C 1
ATOM 2124 O O . ASN A 1 284 ? -10.18 -19.406 9.758 1 94.06 284 ASN A O 1
ATOM 2128 N N . GLU A 1 285 ? -11.172 -18.016 8.312 1 95.81 285 GLU A N 1
ATOM 2129 C CA . GLU A 1 285 ? -12.195 -19 7.953 1 95.81 285 GLU A CA 1
ATOM 2130 C C . GLU A 1 285 ? -11.602 -20.141 7.152 1 95.81 285 GLU A C 1
ATOM 2132 O O . GLU A 1 285 ? -11.906 -21.312 7.41 1 95.81 285 GLU A O 1
ATOM 2137 N N . VAL A 1 286 ? -10.789 -19.875 6.242 1 98.5 286 VAL A N 1
ATOM 2138 C CA . VAL A 1 286 ? -10.203 -20.891 5.367 1 98.5 286 VAL A CA 1
ATOM 2139 C C . VAL A 1 286 ? -9.273 -21.797 6.172 1 98.5 286 VAL A C 1
ATOM 2141 O O . VAL A 1 286 ? -9.203 -23 5.926 1 98.5 286 VAL A O 1
ATOM 2144 N N . LYS A 1 287 ? -8.617 -21.25 7.145 1 96.12 287 LYS A N 1
ATOM 2145 C CA . LYS A 1 287 ? -7.656 -21.969 7.977 1 96.12 287 LYS A CA 1
ATOM 2146 C C . LYS A 1 287 ? -8.344 -23.062 8.773 1 96.12 287 LYS A C 1
ATOM 2148 O O . LYS A 1 287 ? -7.676 -23.969 9.297 1 96.12 287 LYS A O 1
ATOM 2153 N N . LEU A 1 288 ? -9.602 -22.984 8.914 1 94.94 288 LEU A N 1
ATOM 2154 C CA . LEU A 1 288 ? -10.344 -24.047 9.602 1 94.94 288 LEU A CA 1
ATOM 2155 C C . LEU A 1 288 ? -10.328 -25.328 8.789 1 94.94 288 LEU A C 1
ATOM 2157 O O . LEU A 1 288 ? -10.562 -26.406 9.336 1 94.94 288 LEU A O 1
ATOM 2161 N N . HIS A 1 289 ? -9.992 -25.234 7.508 1 96 289 HIS A N 1
ATOM 2162 C CA . HIS A 1 289 ? -10.117 -26.375 6.617 1 96 289 HIS A CA 1
ATOM 2163 C C . HIS A 1 289 ? -8.797 -26.688 5.922 1 96 289 HIS A C 1
ATOM 2165 O O . HIS A 1 289 ? -8.555 -27.828 5.52 1 96 289 HIS A O 1
ATOM 2171 N N . VAL A 1 290 ? -7.988 -25.734 5.754 1 98.06 290 VAL A N 1
ATOM 2172 C CA . VAL A 1 290 ? -6.723 -25.875 5.047 1 98.06 290 VAL A CA 1
ATOM 2173 C C . VAL A 1 290 ? -5.578 -25.391 5.941 1 98.06 290 VAL A C 1
ATOM 2175 O O . VAL A 1 290 ? -5.641 -24.297 6.508 1 98.06 290 VAL A O 1
ATOM 2178 N N . PRO A 1 291 ? -4.539 -26.266 6.117 1 97.5 291 PRO A N 1
ATOM 2179 C CA . PRO A 1 291 ? -3.396 -25.797 6.91 1 97.5 291 PRO A CA 1
ATOM 2180 C C . PRO A 1 291 ? -2.818 -24.484 6.398 1 97.5 291 PRO A C 1
ATOM 2182 O O . PRO A 1 291 ? -2.67 -24.297 5.188 1 97.5 291 PRO A O 1
ATOM 2185 N N . VAL A 1 292 ? -2.438 -23.562 7.301 1 96.19 292 VAL A N 1
ATOM 2186 C CA . VAL A 1 292 ? -2.012 -22.203 6.965 1 96.19 292 VAL A CA 1
ATOM 2187 C C . VAL A 1 292 ? -0.743 -22.266 6.117 1 96.19 292 VAL A C 1
ATOM 2189 O O . VAL A 1 292 ? -0.536 -21.406 5.25 1 96.19 292 VAL A O 1
ATOM 2192 N N . GLU A 1 293 ? 0.087 -23.359 6.277 1 96 293 GLU A N 1
ATOM 2193 C CA . GLU A 1 293 ? 1.348 -23.5 5.555 1 96 293 GLU A CA 1
ATOM 2194 C C . GLU A 1 293 ? 1.107 -23.766 4.074 1 96 293 GLU A C 1
ATOM 2196 O O . GLU A 1 293 ? 2.029 -23.672 3.262 1 96 293 GLU A O 1
ATOM 2201 N N . LYS A 1 294 ? -0.108 -24.094 3.766 1 97.81 294 LYS A N 1
ATOM 2202 C CA . LYS A 1 294 ? -0.457 -24.422 2.387 1 97.81 294 LYS A CA 1
ATOM 2203 C C . LYS A 1 294 ? -1.284 -23.297 1.75 1 97.81 294 LYS A C 1
ATOM 2205 O O . LYS A 1 294 ? -1.782 -23.453 0.632 1 97.81 294 LYS A O 1
ATOM 2210 N N . LEU A 1 295 ? -1.415 -22.172 2.441 1 98.38 295 LEU A N 1
ATOM 2211 C CA . LEU A 1 295 ? -2.199 -21.062 1.936 1 98.38 295 LEU A CA 1
ATOM 2212 C C . LEU A 1 295 ? -1.291 -19.969 1.389 1 98.38 295 LEU A C 1
ATOM 2214 O O . LEU A 1 295 ? -0.257 -19.656 1.985 1 98.38 295 LEU A O 1
ATOM 2218 N N . ALA A 1 296 ? -1.664 -19.469 0.249 1 97.81 296 ALA A N 1
ATOM 2219 C CA . ALA A 1 296 ? -1.02 -18.312 -0.37 1 97.81 296 ALA A CA 1
ATOM 2220 C C . ALA A 1 296 ? -2.012 -17.172 -0.557 1 97.81 296 ALA A C 1
ATOM 2222 O O . ALA A 1 296 ? -3.221 -17.391 -0.637 1 97.81 296 ALA A O 1
ATOM 2223 N N . ILE A 1 297 ? -1.479 -15.969 -0.526 1 98.31 297 ILE A N 1
ATOM 2224 C CA . ILE A 1 297 ? -2.322 -14.812 -0.797 1 98.31 297 ILE A CA 1
ATOM 2225 C C . ILE A 1 297 ? -1.889 -14.148 -2.104 1 98.31 297 ILE A C 1
ATOM 2227 O O . ILE A 1 297 ? -0.692 -14.008 -2.369 1 98.31 297 ILE A O 1
ATOM 2231 N N . HIS A 1 298 ? -2.848 -13.898 -2.953 1 96.44 298 HIS A N 1
ATOM 2232 C CA . HIS A 1 298 ? -2.703 -13.25 -4.25 1 96.44 298 HIS A CA 1
ATOM 2233 C C . HIS A 1 298 ? -3.5 -11.953 -4.309 1 96.44 298 HIS A C 1
ATOM 2235 O O . HIS A 1 298 ? -4.711 -11.969 -4.539 1 96.44 298 HIS A O 1
ATOM 2241 N N . CYS A 1 299 ? -2.732 -10.828 -4.238 1 96.62 299 CYS A N 1
ATOM 2242 C CA . CYS A 1 299 ? -3.436 -9.555 -4.148 1 96.62 299 CYS A CA 1
ATOM 2243 C C . CYS A 1 299 ? -3.23 -8.734 -5.414 1 96.62 299 CYS A C 1
ATOM 2245 O O . CYS A 1 299 ? -2.105 -8.602 -5.902 1 96.62 299 CYS A O 1
ATOM 2247 N N . HIS A 1 300 ? -4.336 -8.289 -5.922 1 94.69 300 HIS A N 1
ATOM 2248 C CA . HIS A 1 300 ? -4.273 -7.156 -6.832 1 94.69 300 HIS A CA 1
ATOM 2249 C C . HIS A 1 300 ? -4.215 -5.836 -6.066 1 94.69 300 HIS A C 1
ATOM 2251 O O . HIS A 1 300 ? -4.691 -5.75 -4.934 1 94.69 300 HIS A O 1
ATOM 2257 N N . ASP A 1 301 ? -3.592 -4.879 -6.711 1 95.62 301 ASP A N 1
ATOM 2258 C CA . ASP A 1 301 ? -3.4 -3.592 -6.051 1 95.62 301 ASP A CA 1
ATOM 2259 C C . ASP A 1 301 ? -4.285 -2.516 -6.68 1 95.62 301 ASP A C 1
ATOM 2261 O O . ASP A 1 301 ? -3.906 -1.343 -6.723 1 95.62 301 ASP A O 1
ATOM 2265 N N . THR A 1 302 ? -5.406 -2.902 -7.113 1 91.94 302 THR A N 1
ATOM 2266 C CA . THR A 1 302 ? -6.32 -2.041 -7.855 1 91.94 302 THR A CA 1
ATOM 2267 C C . THR A 1 302 ? -6.73 -0.835 -7.016 1 91.94 302 THR A C 1
ATOM 2269 O O . THR A 1 302 ? -6.762 0.292 -7.512 1 91.94 302 THR A O 1
ATOM 2272 N N . TYR A 1 303 ? -6.93 -1.033 -5.734 1 92.69 303 TYR A N 1
ATOM 2273 C CA . TYR A 1 303 ? -7.359 0.054 -4.863 1 92.69 303 TYR A CA 1
ATOM 2274 C C . TYR A 1 303 ? -6.258 0.436 -3.883 1 92.69 303 TYR A C 1
ATOM 2276 O O . TYR A 1 303 ? -6.516 1.098 -2.875 1 92.69 303 TYR A O 1
ATOM 2284 N N . GLY A 1 304 ? -5.102 -0.06 -4.09 1 95.06 304 GLY A N 1
ATOM 2285 C CA . GLY A 1 304 ? -3.918 0.369 -3.361 1 95.06 304 GLY A CA 1
ATOM 2286 C C . GLY A 1 304 ? -3.756 -0.327 -2.023 1 95.06 304 GLY A C 1
ATOM 2287 O O . GLY A 1 304 ? -2.971 0.111 -1.182 1 95.06 304 GLY A O 1
ATOM 2288 N N . GLN A 1 305 ? -4.441 -1.411 -1.82 1 96.94 305 GLN A N 1
ATOM 2289 C CA . GLN A 1 305 ? -4.512 -2.004 -0.488 1 96.94 305 GLN A CA 1
ATOM 2290 C C . GLN A 1 305 ? -3.572 -3.199 -0.367 1 96.94 305 GLN A C 1
ATOM 2292 O O . GLN A 1 305 ? -3.416 -3.766 0.716 1 96.94 305 GLN A O 1
ATOM 2297 N N . ALA A 1 306 ? -2.879 -3.553 -1.387 1 98.19 306 ALA A N 1
ATOM 2298 C CA . ALA A 1 306 ? -2.256 -4.871 -1.47 1 98.19 306 ALA A CA 1
ATOM 2299 C C . ALA A 1 306 ? -1.204 -5.051 -0.379 1 98.19 306 ALA A C 1
ATOM 2301 O O . ALA A 1 306 ? -1.173 -6.082 0.299 1 98.19 306 ALA A O 1
ATOM 2302 N N . LEU A 1 307 ? -0.316 -4.086 -0.174 1 98.5 307 LEU A N 1
ATOM 2303 C CA . LEU A 1 307 ? 0.752 -4.258 0.804 1 98.5 307 LEU A CA 1
ATOM 2304 C C . LEU A 1 307 ? 0.191 -4.293 2.223 1 98.5 307 LEU A C 1
ATOM 2306 O O . LEU A 1 307 ? 0.671 -5.051 3.066 1 98.5 307 LEU A O 1
ATOM 2310 N N . ALA A 1 308 ? -0.776 -3.41 2.518 1 98.12 308 ALA A N 1
ATOM 2311 C CA . ALA A 1 308 ? -1.444 -3.471 3.816 1 98.12 308 ALA A CA 1
ATOM 2312 C C . ALA A 1 308 ? -2.117 -4.824 4.023 1 98.12 308 ALA A C 1
ATOM 2314 O O . ALA A 1 308 ? -2.068 -5.387 5.121 1 98.12 308 ALA A O 1
ATOM 2315 N N . ASN A 1 309 ? -2.727 -5.359 2.947 1 98.31 309 ASN A N 1
ATOM 2316 C CA . ASN A 1 309 ? -3.348 -6.68 2.98 1 98.31 309 ASN A CA 1
ATOM 2317 C C . ASN A 1 309 ? -2.326 -7.77 3.291 1 98.31 309 ASN A C 1
ATOM 2319 O O . ASN A 1 309 ? -2.553 -8.609 4.164 1 98.31 309 ASN A O 1
ATOM 2323 N N . ILE A 1 310 ? -1.256 -7.742 2.564 1 98.56 310 ILE A N 1
ATOM 2324 C CA . ILE A 1 310 ? -0.211 -8.75 2.715 1 98.56 310 ILE A CA 1
ATOM 2325 C C . ILE A 1 310 ? 0.337 -8.719 4.141 1 98.56 310 ILE A C 1
ATOM 2327 O O . ILE A 1 310 ? 0.485 -9.758 4.777 1 98.56 310 ILE A O 1
ATOM 2331 N N . LEU A 1 311 ? 0.603 -7.504 4.633 1 97.12 311 LEU A N 1
ATOM 2332 C CA . LEU A 1 311 ? 1.098 -7.367 6 1 97.12 311 LEU A CA 1
ATOM 2333 C C . LEU A 1 311 ? 0.127 -7.992 6.996 1 97.12 311 LEU A C 1
ATOM 2335 O O . LEU A 1 311 ? 0.537 -8.766 7.867 1 97.12 311 LEU A O 1
ATOM 2339 N N . ALA A 1 312 ? -1.147 -7.688 6.867 1 96 312 ALA A N 1
ATOM 2340 C CA . ALA A 1 312 ? -2.164 -8.195 7.789 1 96 312 ALA A CA 1
ATOM 2341 C C . ALA A 1 312 ? -2.297 -9.711 7.68 1 96 312 ALA A C 1
ATOM 2343 O O . ALA A 1 312 ? -2.396 -10.406 8.695 1 96 312 ALA A O 1
ATOM 2344 N N . VAL A 1 313 ? -2.295 -10.211 6.484 1 97.25 313 VAL A N 1
ATOM 2345 C CA . VAL A 1 313 ? -2.473 -11.641 6.238 1 97.25 313 VAL A CA 1
ATOM 2346 C C . VAL A 1 313 ? -1.268 -12.406 6.773 1 97.25 313 VAL A C 1
ATOM 2348 O O . VAL A 1 313 ? -1.417 -13.5 7.324 1 97.25 313 VAL A O 1
ATOM 2351 N N . MET A 1 314 ? -0.087 -11.875 6.648 1 96.62 314 MET A N 1
ATOM 2352 C CA . MET A 1 314 ? 1.116 -12.508 7.176 1 96.62 314 MET A CA 1
ATOM 2353 C C . MET A 1 314 ? 1.013 -12.695 8.688 1 96.62 314 MET A C 1
ATOM 2355 O O . MET A 1 314 ? 1.535 -13.672 9.234 1 96.62 314 MET A O 1
ATOM 2359 N N . GLN A 1 315 ? 0.337 -11.812 9.305 1 92 315 GLN A N 1
ATOM 2360 C CA . GLN A 1 315 ? 0.188 -11.875 10.75 1 92 315 GLN A CA 1
ATOM 2361 C C . GLN A 1 315 ? -0.718 -13.039 11.164 1 92 315 GLN A C 1
ATOM 2363 O O . GLN A 1 315 ? -0.768 -13.406 12.336 1 92 315 GLN A O 1
ATOM 2368 N N . THR A 1 316 ? -1.426 -13.625 10.188 1 92.44 316 THR A N 1
ATOM 2369 C CA . THR A 1 316 ? -2.256 -14.789 10.461 1 92.44 316 THR A CA 1
ATOM 2370 C C . THR A 1 316 ? -1.458 -16.078 10.273 1 92.44 316 THR A C 1
ATOM 2372 O O . THR A 1 316 ? -1.975 -17.172 10.5 1 92.44 316 THR A O 1
ATOM 2375 N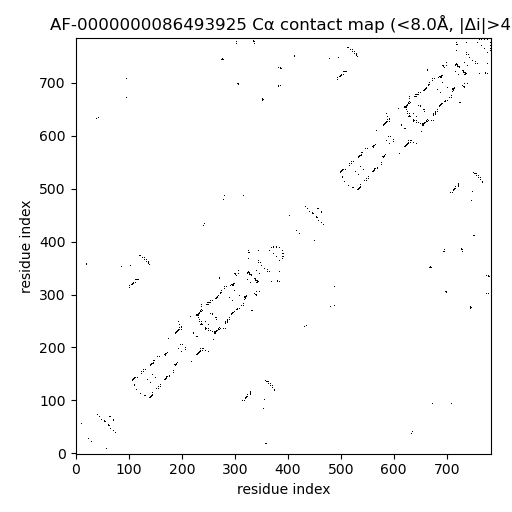 N . GLY A 1 317 ? -0.28 -15.977 9.773 1 93.12 317 GLY A N 1
ATOM 2376 C CA . GLY A 1 317 ? 0.582 -17.141 9.641 1 93.12 317 GLY A CA 1
ATOM 2377 C C . GLY A 1 317 ? 0.875 -17.5 8.195 1 93.12 317 GLY A C 1
ATOM 2378 O O . GLY A 1 317 ? 1.711 -18.375 7.93 1 93.12 317 GLY A O 1
ATOM 2379 N N . VAL A 1 318 ? 0.235 -16.844 7.246 1 97.5 318 VAL A N 1
ATOM 2380 C CA . VAL A 1 318 ? 0.461 -17.125 5.832 1 97.5 318 VAL A CA 1
ATOM 2381 C C . VAL A 1 318 ? 1.88 -16.719 5.445 1 97.5 318 VAL A C 1
ATOM 2383 O O . VAL A 1 318 ? 2.342 -15.641 5.812 1 97.5 318 VAL A O 1
ATOM 2386 N N . GLN A 1 319 ? 2.533 -17.625 4.648 1 97.06 319 GLN A N 1
ATOM 2387 C CA . GLN A 1 319 ? 3.938 -17.375 4.336 1 97.06 319 GLN A CA 1
ATOM 2388 C C . GLN A 1 319 ? 4.176 -17.391 2.83 1 97.06 319 GLN A C 1
ATOM 2390 O O . GLN A 1 319 ? 5.32 -17.328 2.377 1 97.06 319 GLN A O 1
ATOM 2395 N N . ILE A 1 320 ? 3.182 -17.547 2.07 1 97 320 ILE A N 1
ATOM 2396 C CA . ILE A 1 320 ? 3.32 -17.609 0.62 1 97 320 ILE A CA 1
ATOM 2397 C C . ILE A 1 320 ? 2.564 -16.453 -0.029 1 97 320 ILE A C 1
ATOM 2399 O O . ILE A 1 320 ? 1.377 -16.25 0.24 1 97 320 ILE A O 1
ATOM 2403 N N . ILE A 1 321 ? 3.291 -15.695 -0.868 1 97.5 321 ILE A N 1
ATOM 2404 C CA . ILE A 1 321 ? 2.727 -14.484 -1.453 1 97.5 321 ILE A CA 1
ATOM 2405 C C . ILE A 1 321 ? 2.918 -14.5 -2.969 1 97.5 321 ILE A C 1
ATOM 2407 O O . ILE A 1 321 ? 4.039 -14.664 -3.457 1 97.5 321 ILE A O 1
ATOM 2411 N N . ASP A 1 322 ? 1.823 -14.367 -3.684 1 96.06 322 ASP A N 1
ATOM 2412 C CA . ASP A 1 322 ? 1.896 -14.156 -5.129 1 96.06 322 ASP A CA 1
ATOM 2413 C C . ASP A 1 322 ? 2.107 -12.688 -5.461 1 96.06 322 ASP A C 1
ATOM 2415 O O . ASP A 1 322 ? 1.484 -11.812 -4.855 1 96.06 322 ASP A O 1
ATOM 2419 N N . CYS A 1 323 ? 2.939 -12.438 -6.348 1 95.69 323 CYS A N 1
ATOM 2420 C CA . CYS A 1 323 ? 3.207 -11.078 -6.812 1 95.69 323 CYS A CA 1
ATOM 2421 C C . CYS A 1 323 ? 3.691 -11.086 -8.258 1 95.69 323 CYS A C 1
ATOM 2423 O O . CYS A 1 323 ? 3.955 -12.148 -8.828 1 95.69 323 CYS A O 1
ATOM 2425 N N . SER A 1 324 ? 3.709 -9.953 -8.891 1 94.19 324 SER A N 1
ATOM 2426 C CA . SER A 1 324 ? 4.059 -9.836 -10.305 1 94.19 324 SER A CA 1
ATOM 2427 C C . SER A 1 324 ? 5.062 -8.711 -10.539 1 94.19 324 SER A C 1
ATOM 2429 O O . SER A 1 324 ? 4.816 -7.566 -10.148 1 94.19 324 SER A O 1
ATOM 2431 N N . VAL A 1 325 ? 6.102 -9.039 -11.25 1 93.88 325 VAL A N 1
ATOM 2432 C CA . VAL A 1 325 ? 7.137 -8.055 -11.555 1 93.88 325 VAL A CA 1
ATOM 2433 C C . VAL A 1 325 ? 6.516 -6.855 -12.266 1 93.88 325 VAL A C 1
ATOM 2435 O O . VAL A 1 325 ? 5.652 -7.02 -13.133 1 93.88 325 VAL A O 1
ATOM 2438 N N . GLY A 1 326 ? 6.879 -5.637 -11.82 1 92.69 326 GLY A N 1
ATOM 2439 C CA . GLY A 1 326 ? 6.371 -4.418 -12.43 1 92.69 326 GLY A CA 1
ATOM 2440 C C . GLY A 1 326 ? 4.898 -4.184 -12.156 1 92.69 326 GLY A C 1
ATOM 2441 O O . GLY A 1 326 ? 4.32 -3.205 -12.641 1 92.69 326 GLY A O 1
ATOM 2442 N N . GLY A 1 327 ? 4.328 -5.027 -11.359 1 93.19 327 GLY A N 1
ATOM 2443 C CA . GLY A 1 327 ? 2.893 -4.918 -11.164 1 93.19 327 GLY A CA 1
ATOM 2444 C C . GLY A 1 327 ? 2.09 -5.25 -12.406 1 93.19 327 GLY A C 1
ATOM 2445 O O . GLY A 1 327 ? 1.036 -4.656 -12.648 1 93.19 327 GLY A O 1
ATOM 2446 N N . LEU A 1 328 ? 2.535 -6.152 -13.203 1 87.75 328 LEU A N 1
ATOM 2447 C CA . LEU A 1 328 ? 1.885 -6.531 -14.453 1 87.75 328 LEU A CA 1
ATOM 2448 C C . LEU A 1 328 ? 0.531 -7.18 -14.188 1 87.75 328 LEU A C 1
ATOM 2450 O O . LEU A 1 328 ? 0.312 -7.758 -13.125 1 87.75 328 LEU A O 1
ATOM 2454 N N . GLY A 1 329 ? -0.379 -7.34 -15.273 1 80.44 329 GLY A N 1
ATOM 2455 C CA . GLY A 1 329 ? -1.664 -8.023 -15.242 1 80.44 329 GLY A CA 1
ATOM 2456 C C . GLY A 1 329 ? -2.844 -7.074 -15.336 1 80.44 329 GLY A C 1
ATOM 2457 O O . GLY A 1 329 ? -3.805 -7.336 -16.062 1 80.44 329 GLY A O 1
ATOM 2458 N N . GLY A 1 330 ? -2.877 -5.934 -14.766 1 72.12 330 GLY A N 1
ATOM 2459 C CA . GLY A 1 330 ? -4.012 -5.023 -14.797 1 72.12 330 GLY A CA 1
ATOM 2460 C C . GLY A 1 330 ? -5.285 -5.641 -14.25 1 72.12 330 GLY A C 1
ATOM 2461 O O . GLY A 1 330 ? -5.277 -6.777 -13.781 1 72.12 330 GLY A O 1
ATOM 2462 N N . CYS A 1 331 ? -6.387 -4.938 -14.188 1 68.94 331 CYS A N 1
ATOM 2463 C CA . CYS A 1 331 ? -7.707 -5.406 -13.766 1 68.94 331 CYS A CA 1
ATOM 2464 C C . CYS A 1 331 ? -8.742 -5.156 -14.859 1 68.94 331 CYS A C 1
ATOM 2466 O O . CYS A 1 331 ? -9.078 -4.004 -15.148 1 68.94 331 CYS A O 1
ATOM 2468 N N . PRO A 1 332 ? -9.188 -6.258 -15.523 1 68.62 332 PRO A N 1
ATOM 2469 C CA . PRO A 1 332 ? -10.156 -6.059 -16.609 1 68.62 332 PRO A CA 1
ATOM 2470 C C . PRO A 1 332 ? -11.43 -5.352 -16.141 1 68.62 332 PRO A C 1
ATOM 2472 O O . PRO A 1 332 ? -12.188 -4.836 -16.969 1 68.62 332 PRO A O 1
ATOM 2475 N N . TYR A 1 333 ? -11.648 -5.305 -14.906 1 69.12 333 TYR A N 1
ATOM 2476 C CA . TYR A 1 333 ? -12.906 -4.793 -14.383 1 69.12 333 TYR A CA 1
ATOM 2477 C C . TYR A 1 333 ? -12.75 -3.346 -13.922 1 69.12 333 TYR A C 1
ATOM 2479 O O . TYR A 1 333 ? -13.734 -2.709 -13.523 1 69.12 333 TYR A O 1
ATOM 2487 N N . ALA A 1 334 ? -11.617 -2.912 -13.844 1 62.5 334 ALA A N 1
ATOM 2488 C CA . ALA A 1 334 ? -11.305 -1.521 -13.516 1 62.5 334 ALA A CA 1
ATOM 2489 C C . ALA A 1 334 ? -10.273 -0.95 -14.484 1 62.5 334 ALA A C 1
ATOM 2491 O O . ALA A 1 334 ? -9.07 -1.137 -14.297 1 62.5 334 ALA A O 1
ATOM 2492 N N . ASN A 1 335 ? -10.844 -0.342 -15.461 1 62.88 335 ASN A N 1
ATOM 2493 C CA . ASN A 1 335 ? -9.945 0.152 -16.5 1 62.88 335 ASN A CA 1
ATOM 2494 C C . ASN A 1 335 ? -8.898 1.104 -15.938 1 62.88 335 ASN A C 1
ATOM 2496 O O . ASN A 1 335 ? -9.227 2.029 -15.195 1 62.88 335 ASN A O 1
ATOM 2500 N N . GLY A 1 336 ? -7.672 0.866 -16.281 1 62.22 336 GLY A N 1
ATOM 2501 C CA . GLY A 1 336 ? -6.594 1.757 -15.883 1 62.22 336 GLY A CA 1
ATOM 2502 C C . GLY A 1 336 ? -6.023 1.429 -14.516 1 62.22 336 GLY A C 1
ATOM 2503 O O . GLY A 1 336 ? -5.004 1.987 -14.117 1 62.22 336 GLY A O 1
ATOM 2504 N N . ALA A 1 337 ? -6.73 0.567 -13.922 1 68.94 337 ALA A N 1
ATOM 2505 C CA . ALA A 1 337 ? -6.289 0.238 -12.57 1 68.94 337 ALA A CA 1
ATOM 2506 C C . ALA A 1 337 ? -5.172 -0.799 -12.594 1 68.94 337 ALA A C 1
ATOM 2508 O O . ALA A 1 337 ? -5.039 -1.555 -13.562 1 68.94 337 ALA A O 1
ATOM 2509 N N . SER A 1 338 ? -4.363 -0.584 -11.578 1 71.69 338 SER A N 1
ATOM 2510 C CA . SER A 1 338 ? -3.275 -1.548 -11.43 1 71.69 338 SER A CA 1
ATOM 2511 C C . SER A 1 338 ? -3.812 -2.959 -11.219 1 71.69 338 SER A C 1
ATOM 2513 O O . SER A 1 338 ? -4.953 -3.135 -10.789 1 71.69 338 SER A O 1
ATOM 2515 N N . GLY A 1 339 ? -3.061 -3.877 -11.664 1 84.88 339 GLY A N 1
ATOM 2516 C CA . GLY A 1 339 ? -3.389 -5.285 -11.508 1 84.88 339 GLY A CA 1
ATOM 2517 C C . GLY A 1 339 ? -2.734 -5.922 -10.297 1 84.88 339 GLY A C 1
ATOM 2518 O O . GLY A 1 339 ? -2.936 -5.469 -9.164 1 84.88 339 GLY A O 1
ATOM 2519 N N . ASN A 1 340 ? -1.822 -6.844 -10.469 1 92.5 340 ASN A N 1
ATOM 2520 C CA . ASN A 1 340 ? -1.129 -7.559 -9.406 1 92.5 340 ASN A CA 1
ATOM 2521 C C . ASN A 1 340 ? -0.258 -6.621 -8.578 1 92.5 340 ASN A C 1
ATOM 2523 O O . ASN A 1 340 ? 0.227 -5.605 -9.078 1 92.5 340 ASN A O 1
ATOM 2527 N N . VAL A 1 341 ? -0.147 -6.863 -7.324 1 96.69 341 VAL A N 1
ATOM 2528 C CA . VAL A 1 341 ? 0.853 -6.152 -6.535 1 96.69 341 VAL A CA 1
ATOM 2529 C C . VAL A 1 341 ? 2.242 -6.398 -7.117 1 96.69 341 VAL A C 1
ATOM 2531 O O . VAL A 1 341 ? 2.545 -7.504 -7.574 1 96.69 341 VAL A O 1
ATOM 2534 N N . SER A 1 342 ? 3.062 -5.395 -7.109 1 96.38 342 SER A N 1
ATOM 2535 C CA . SER A 1 342 ? 4.391 -5.504 -7.703 1 96.38 342 SER A CA 1
ATOM 2536 C C . SER A 1 342 ? 5.332 -6.309 -6.812 1 96.38 342 SER A C 1
ATOM 2538 O O . SER A 1 342 ? 5.363 -6.105 -5.598 1 96.38 342 SER A O 1
ATOM 2540 N N . SER A 1 343 ? 6.113 -7.176 -7.469 1 96.69 343 SER A N 1
ATOM 2541 C CA . SER A 1 343 ? 7.102 -7.965 -6.742 1 96.69 343 SER A CA 1
ATOM 2542 C C . SER A 1 343 ? 8.133 -7.074 -6.055 1 96.69 343 SER A C 1
ATOM 2544 O O . SER A 1 343 ? 8.531 -7.336 -4.922 1 96.69 343 SER A O 1
ATOM 2546 N N . GLU A 1 344 ? 8.508 -5.996 -6.691 1 96.88 344 GLU A N 1
ATOM 2547 C CA . GLU A 1 344 ? 9.508 -5.082 -6.148 1 96.88 344 GLU A CA 1
ATOM 2548 C C . GLU A 1 344 ? 9.031 -4.457 -4.84 1 96.88 344 GLU A C 1
ATOM 2550 O O . GLU A 1 344 ? 9.781 -4.398 -3.863 1 96.88 344 GLU A O 1
ATOM 2555 N N . ASP A 1 345 ? 7.785 -4.02 -4.824 1 97.5 345 ASP A N 1
ATOM 2556 C CA . ASP A 1 345 ? 7.238 -3.365 -3.639 1 97.5 345 ASP A CA 1
ATOM 2557 C C . ASP A 1 345 ? 7.09 -4.355 -2.484 1 97.5 345 ASP A C 1
ATOM 2559 O O . ASP A 1 345 ? 7.293 -3.994 -1.323 1 97.5 345 ASP A O 1
ATOM 2563 N N . VAL A 1 346 ? 6.758 -5.621 -2.814 1 98.31 346 VAL A N 1
ATOM 2564 C CA . VAL A 1 346 ? 6.641 -6.656 -1.792 1 98.31 346 VAL A CA 1
ATOM 2565 C C . VAL A 1 346 ? 8.016 -6.953 -1.198 1 98.31 346 VAL A C 1
ATOM 2567 O O . VAL A 1 346 ? 8.164 -7.035 0.023 1 98.31 346 VAL A O 1
ATOM 2570 N N . VAL A 1 347 ? 8.992 -7.109 -2.055 1 97.06 347 VAL A N 1
ATOM 2571 C CA . VAL A 1 347 ? 10.352 -7.402 -1.597 1 97.06 347 VAL A CA 1
ATOM 2572 C C . VAL A 1 347 ? 10.859 -6.262 -0.717 1 97.06 347 VAL A C 1
ATOM 2574 O O . VAL A 1 347 ? 11.508 -6.5 0.303 1 97.06 347 VAL A O 1
ATOM 2577 N N . TYR A 1 348 ? 10.531 -5.039 -1.075 1 95.81 348 TYR A N 1
ATOM 2578 C CA . TYR A 1 348 ? 10.906 -3.877 -0.278 1 95.81 348 TYR A CA 1
ATOM 2579 C C . TYR A 1 348 ? 10.273 -3.938 1.106 1 95.81 348 TYR A C 1
ATOM 2581 O O . TYR A 1 348 ? 10.945 -3.703 2.113 1 95.81 348 TYR A O 1
ATOM 2589 N N . LEU A 1 349 ? 9 -4.215 1.166 1 97.69 349 LEU A N 1
ATOM 2590 C CA . LEU A 1 349 ? 8.297 -4.355 2.434 1 97.69 349 LEU A CA 1
ATOM 2591 C C . LEU A 1 349 ? 8.945 -5.426 3.305 1 97.69 349 LEU A C 1
ATOM 2593 O O . LEU A 1 349 ? 9.188 -5.199 4.492 1 97.69 349 LEU A O 1
ATOM 2597 N N . MET A 1 350 ? 9.227 -6.59 2.689 1 96.06 350 MET A N 1
ATOM 2598 C CA . MET A 1 350 ? 9.82 -7.695 3.436 1 96.06 350 MET A CA 1
ATOM 2599 C C . MET A 1 350 ? 11.195 -7.312 3.98 1 96.06 350 MET A C 1
ATOM 2601 O O . MET A 1 350 ? 11.508 -7.602 5.137 1 96.06 350 MET A O 1
ATOM 2605 N N . ALA A 1 351 ? 11.922 -6.691 3.16 1 92.81 351 ALA A N 1
ATOM 2606 C CA . ALA A 1 351 ? 13.242 -6.246 3.598 1 92.81 351 ALA A CA 1
ATOM 2607 C C . ALA A 1 351 ? 13.133 -5.32 4.809 1 92.81 351 ALA A C 1
ATOM 2609 O O . ALA A 1 351 ? 13.883 -5.469 5.777 1 92.81 351 ALA A O 1
ATOM 2610 N N . GLY A 1 352 ? 12.219 -4.383 4.781 1 91.25 352 GLY A N 1
ATOM 2611 C CA . GLY A 1 352 ? 12.016 -3.469 5.891 1 91.25 352 GLY A CA 1
ATOM 2612 C C . GLY A 1 352 ? 11.578 -4.164 7.168 1 91.25 352 GLY A C 1
ATOM 2613 O O . GLY A 1 352 ? 11.875 -3.699 8.266 1 91.25 352 GLY A O 1
ATOM 2614 N N . LEU A 1 353 ? 10.922 -5.266 6.996 1 91.69 353 LEU A N 1
ATOM 2615 C CA . LEU A 1 353 ? 10.406 -6.027 8.125 1 91.69 353 LEU A CA 1
ATOM 2616 C C . LEU A 1 353 ? 11.445 -7.023 8.633 1 91.69 353 LEU A C 1
ATOM 2618 O O . LEU A 1 353 ? 11.25 -7.668 9.664 1 91.69 353 LEU A O 1
ATOM 2622 N N . GLY A 1 354 ? 12.469 -7.145 7.895 1 88.25 354 GLY A N 1
ATOM 2623 C CA . GLY A 1 354 ? 13.477 -8.141 8.227 1 88.25 354 GLY A CA 1
ATOM 2624 C C . GLY A 1 354 ? 13.039 -9.555 7.898 1 88.25 354 GLY A C 1
ATOM 2625 O O . GLY A 1 354 ? 13.5 -10.516 8.516 1 88.25 354 GLY A O 1
ATOM 2626 N N . VAL A 1 355 ? 12.078 -9.734 7.02 1 94.06 355 VAL A N 1
ATOM 2627 C CA . VAL A 1 355 ? 11.578 -11.031 6.586 1 94.06 355 VAL A CA 1
ATOM 2628 C C . VAL A 1 355 ? 12.359 -11.5 5.355 1 94.06 355 VAL A C 1
ATOM 2630 O O . VAL A 1 355 ? 12.453 -10.773 4.363 1 94.06 355 VAL A O 1
ATOM 2633 N N . LYS A 1 356 ? 12.844 -12.719 5.379 1 92.88 356 LYS A N 1
ATOM 2634 C CA . LYS A 1 356 ? 13.664 -13.234 4.293 1 92.88 356 LYS A CA 1
ATOM 2635 C C . LYS A 1 356 ? 12.805 -13.695 3.121 1 92.88 356 LYS A C 1
ATOM 2637 O O . LYS A 1 356 ? 11.758 -14.32 3.322 1 92.88 356 LYS A O 1
ATOM 2642 N N . THR A 1 357 ? 13.273 -13.328 1.912 1 94.25 357 THR A N 1
ATOM 2643 C CA . THR A 1 357 ? 12.578 -13.781 0.712 1 94.25 357 THR A CA 1
ATOM 2644 C C . THR A 1 357 ? 13.523 -14.547 -0.204 1 94.25 357 THR A C 1
ATOM 2646 O O . THR A 1 357 ? 13.086 -15.297 -1.074 1 94.25 357 THR A O 1
ATOM 2649 N N . GLY A 1 358 ? 14.789 -14.289 -0.086 1 90.94 358 GLY A N 1
ATOM 2650 C CA . GLY A 1 358 ? 15.781 -14.875 -0.973 1 90.94 358 GLY A CA 1
ATOM 2651 C C . GLY A 1 358 ? 15.852 -14.188 -2.322 1 90.94 358 GLY A C 1
ATOM 2652 O O . GLY A 1 358 ? 16.578 -14.633 -3.215 1 90.94 358 GLY A O 1
ATOM 2653 N N . VAL A 1 359 ? 15.195 -13.055 -2.494 1 95.19 359 VAL A N 1
ATOM 2654 C CA . VAL A 1 359 ? 15.125 -12.383 -3.787 1 95.19 359 VAL A CA 1
ATOM 2655 C C . VAL A 1 359 ? 16.109 -11.219 -3.816 1 95.19 359 VAL A C 1
ATOM 2657 O O . VAL A 1 359 ? 16.234 -10.477 -2.838 1 95.19 359 VAL A O 1
ATOM 2660 N N . ASP A 1 360 ? 16.812 -11.141 -4.934 1 93.38 360 ASP A N 1
ATOM 2661 C CA . ASP A 1 360 ? 17.719 -10.016 -5.195 1 93.38 360 ASP A CA 1
ATOM 2662 C C . ASP A 1 360 ? 16.953 -8.852 -5.828 1 93.38 360 ASP A C 1
ATOM 2664 O O . ASP A 1 360 ? 16.641 -8.883 -7.02 1 93.38 360 ASP A O 1
ATOM 2668 N N . LEU A 1 361 ? 16.781 -7.77 -5.051 1 93.94 361 LEU A N 1
ATOM 2669 C CA . LEU A 1 361 ? 15.906 -6.68 -5.484 1 93.94 361 LEU A CA 1
ATOM 2670 C C . LEU A 1 361 ? 16.5 -5.973 -6.699 1 93.94 361 LEU A C 1
ATOM 2672 O O . LEU A 1 361 ? 15.781 -5.711 -7.676 1 93.94 361 LEU A O 1
ATOM 2676 N N . PRO A 1 362 ? 17.766 -5.652 -6.789 1 92.5 362 PRO A N 1
ATOM 2677 C CA . PRO A 1 362 ? 18.312 -5.008 -7.98 1 92.5 362 PRO A CA 1
ATOM 2678 C C . PRO A 1 362 ? 18.078 -5.82 -9.25 1 92.5 362 PRO A C 1
ATOM 2680 O O . PRO A 1 362 ? 17.688 -5.262 -10.281 1 92.5 362 PRO A O 1
ATOM 2683 N N . LYS A 1 363 ? 18.297 -7.133 -9.156 1 94.31 363 LYS A N 1
ATOM 2684 C CA . LYS A 1 363 ? 18.062 -7.992 -10.312 1 94.31 363 LYS A CA 1
ATOM 2685 C C . LYS A 1 363 ? 16.578 -8.008 -10.68 1 94.31 363 LYS A C 1
ATOM 2687 O O . LYS A 1 363 ? 16.219 -8.062 -11.867 1 94.31 363 LYS A O 1
ATOM 2692 N N . LEU A 1 364 ? 15.797 -7.969 -9.656 1 95.94 364 LEU A N 1
ATOM 2693 C CA . LEU A 1 364 ? 14.359 -7.93 -9.898 1 95.94 364 LEU A CA 1
ATOM 2694 C C . LEU A 1 364 ? 13.969 -6.641 -10.617 1 95.94 364 LEU A C 1
ATOM 2696 O O . LEU A 1 364 ? 13.156 -6.664 -11.539 1 95.94 364 LEU A O 1
ATOM 2700 N N . LEU A 1 365 ? 14.539 -5.539 -10.188 1 95 365 LEU A N 1
ATOM 2701 C CA . LEU A 1 365 ? 14.273 -4.25 -10.82 1 95 365 LEU A CA 1
ATOM 2702 C C . LEU A 1 365 ? 14.703 -4.266 -12.281 1 95 365 LEU A C 1
ATOM 2704 O O . LEU A 1 365 ? 14.016 -3.713 -13.141 1 95 365 LEU A O 1
ATOM 2708 N N . GLU A 1 366 ? 15.781 -4.91 -12.562 1 94.88 366 GLU A N 1
ATOM 2709 C CA . GLU A 1 366 ? 16.25 -5.043 -13.938 1 94.88 366 GLU A CA 1
ATOM 2710 C C . GLU A 1 366 ? 15.266 -5.863 -14.773 1 94.88 366 GLU A C 1
ATOM 2712 O O . GLU A 1 366 ? 15 -5.531 -15.93 1 94.88 366 GLU A O 1
ATOM 2717 N N . ALA A 1 367 ? 14.812 -6.938 -14.195 1 95 367 ALA A N 1
ATOM 2718 C CA . ALA A 1 367 ? 13.828 -7.77 -14.883 1 95 367 ALA A CA 1
ATOM 2719 C C . ALA A 1 367 ? 12.555 -6.977 -15.18 1 95 367 ALA A C 1
ATOM 2721 O O . ALA A 1 367 ? 11.992 -7.086 -16.281 1 95 367 ALA A O 1
ATOM 2722 N N . GLY A 1 368 ? 12.133 -6.211 -14.164 1 94.69 368 GLY A N 1
ATOM 2723 C CA . GLY A 1 368 ? 10.977 -5.355 -14.367 1 94.69 368 GLY A CA 1
ATOM 2724 C C . GLY A 1 368 ? 11.18 -4.324 -15.461 1 94.69 368 GLY A C 1
ATOM 2725 O O . GLY A 1 368 ? 10.297 -4.113 -16.297 1 94.69 368 GLY A O 1
ATOM 2726 N N . ASP A 1 369 ? 12.281 -3.709 -15.445 1 94.62 369 ASP A N 1
ATOM 2727 C CA . ASP A 1 369 ? 12.617 -2.725 -16.469 1 94.62 369 ASP A CA 1
ATOM 2728 C C . ASP A 1 369 ? 12.617 -3.359 -17.859 1 94.62 369 ASP A C 1
ATOM 2730 O O . ASP A 1 369 ? 12.102 -2.777 -18.812 1 94.62 369 ASP A O 1
ATOM 2734 N N . PHE A 1 370 ? 13.188 -4.559 -18 1 94.56 370 PHE A N 1
ATOM 2735 C CA . PHE A 1 370 ? 13.266 -5.305 -19.25 1 94.56 370 PHE A CA 1
ATOM 2736 C C . PHE A 1 370 ? 11.875 -5.531 -19.828 1 94.56 370 PHE A C 1
ATOM 2738 O O . PHE A 1 370 ? 11.625 -5.215 -21 1 94.56 370 PHE A O 1
ATOM 2745 N N . ILE A 1 371 ? 10.969 -6.02 -19 1 93.12 371 ILE A N 1
ATOM 2746 C CA . ILE A 1 371 ? 9.664 -6.398 -19.531 1 93.12 371 ILE A CA 1
ATOM 2747 C C . ILE A 1 371 ? 8.844 -5.145 -19.828 1 93.12 371 ILE A C 1
ATOM 2749 O O . ILE A 1 371 ? 8.141 -5.086 -20.844 1 93.12 371 ILE A O 1
ATOM 2753 N N . CYS A 1 372 ? 8.898 -4.184 -18.938 1 91.94 372 CYS A N 1
ATOM 2754 C CA . CYS A 1 372 ? 8.148 -2.953 -19.156 1 91.94 372 CYS A CA 1
ATOM 2755 C C . CYS A 1 372 ? 8.562 -2.285 -20.469 1 91.94 372 CYS A C 1
ATOM 2757 O O . CYS A 1 372 ? 7.719 -1.813 -21.219 1 91.94 372 CYS A O 1
ATOM 2759 N N . LYS A 1 373 ? 9.836 -2.24 -20.797 1 92.62 373 LYS A N 1
ATOM 2760 C CA . LYS A 1 373 ? 10.344 -1.661 -22.031 1 92.62 373 LYS A CA 1
ATOM 2761 C C . LYS A 1 373 ? 9.844 -2.441 -23.25 1 92.62 373 LYS A C 1
ATOM 2763 O O . LYS A 1 373 ? 9.484 -1.85 -24.266 1 92.62 373 LYS A O 1
ATOM 2768 N N . ASN A 1 374 ? 9.852 -3.691 -23.125 1 91.44 374 ASN A N 1
ATOM 2769 C CA . ASN A 1 374 ? 9.492 -4.535 -24.25 1 91.44 374 ASN A CA 1
ATOM 2770 C C . ASN A 1 374 ? 7.992 -4.477 -24.547 1 91.44 374 ASN A C 1
ATOM 2772 O O . ASN A 1 374 ? 7.57 -4.648 -25.688 1 91.44 374 ASN A O 1
ATOM 2776 N N . ILE A 1 375 ? 7.215 -4.207 -23.547 1 89.06 375 ILE A N 1
ATOM 2777 C CA . ILE A 1 375 ? 5.777 -4.184 -23.781 1 89.06 375 ILE A CA 1
ATOM 2778 C C . ILE A 1 375 ? 5.289 -2.74 -23.859 1 89.06 375 ILE A C 1
ATOM 2780 O O . ILE A 1 375 ? 4.098 -2.488 -24.047 1 89.06 375 ILE A O 1
ATOM 2784 N N . GLY A 1 376 ? 6.121 -1.809 -23.641 1 88 376 GLY A N 1
ATOM 2785 C CA . GLY A 1 376 ? 5.805 -0.399 -23.797 1 88 376 GLY A CA 1
ATOM 2786 C C . GLY A 1 376 ? 4.887 0.131 -22.719 1 88 376 GLY A C 1
ATOM 2787 O O . GLY A 1 376 ? 3.92 0.838 -23 1 88 376 GLY A O 1
ATOM 2788 N N . ARG A 1 377 ? 5.188 -0.23 -21.5 1 84.88 377 ARG A N 1
ATOM 2789 C CA . ARG A 1 377 ? 4.379 0.238 -20.375 1 84.88 377 ARG A CA 1
ATOM 2790 C C . ARG A 1 377 ? 5.262 0.724 -19.234 1 84.88 377 ARG A C 1
ATOM 2792 O O . ARG A 1 377 ? 6.395 0.26 -19.078 1 84.88 377 ARG A O 1
ATOM 2799 N N . LYS A 1 378 ? 4.668 1.643 -18.5 1 86.56 378 LYS A N 1
ATOM 2800 C CA . LYS A 1 378 ? 5.352 2.066 -17.281 1 86.56 378 LYS A CA 1
ATOM 2801 C C . LYS A 1 378 ? 5.113 1.075 -16.141 1 86.56 378 LYS A C 1
ATOM 2803 O O . LYS A 1 378 ? 4.035 0.483 -16.047 1 86.56 378 LYS A O 1
ATOM 2808 N N . SER A 1 379 ? 6.156 0.93 -15.336 1 91 379 SER A N 1
ATOM 2809 C CA . SER A 1 379 ? 6.02 0.066 -14.172 1 91 379 SER A CA 1
ATOM 2810 C C . SER A 1 379 ? 4.992 0.624 -13.188 1 91 379 SER A C 1
ATOM 2812 O O . SER A 1 379 ? 4.922 1.837 -12.984 1 91 379 SER A O 1
ATOM 2814 N N . SER A 1 380 ? 4.246 -0.265 -12.602 1 90.38 380 SER A N 1
ATOM 2815 C CA . SER A 1 380 ? 3.33 0.134 -11.531 1 90.38 380 SER A CA 1
ATOM 2816 C C . SER A 1 380 ? 3.994 0.033 -10.164 1 90.38 380 SER A C 1
ATOM 2818 O O . SER A 1 380 ? 3.377 0.34 -9.148 1 90.38 380 SER A O 1
ATOM 2820 N N . SER A 1 381 ? 5.254 -0.397 -10.18 1 93.38 381 SER A N 1
ATOM 2821 C CA . SER A 1 381 ? 6.012 -0.49 -8.93 1 93.38 381 SER A CA 1
ATOM 2822 C C . SER A 1 381 ? 6.492 0.882 -8.469 1 93.38 381 SER A C 1
ATOM 2824 O O . SER A 1 381 ? 7.18 1.586 -9.211 1 93.38 381 SER A O 1
ATOM 2826 N N . LYS A 1 382 ? 6.148 1.251 -7.277 1 93.25 382 LYS A N 1
ATOM 2827 C CA . LYS A 1 382 ? 6.617 2.518 -6.723 1 93.25 382 LYS A CA 1
ATOM 2828 C C . LYS A 1 382 ? 8.109 2.457 -6.406 1 93.25 382 LYS A C 1
ATOM 2830 O O . LYS A 1 382 ? 8.812 3.463 -6.516 1 93.25 382 LYS A O 1
ATOM 2835 N N . VAL A 1 383 ? 8.562 1.32 -6.012 1 93.19 383 VAL A N 1
ATOM 2836 C CA . VAL A 1 383 ? 9.992 1.134 -5.77 1 93.19 383 VAL A CA 1
ATOM 2837 C C . VAL A 1 383 ? 10.766 1.338 -7.07 1 93.19 383 VAL A C 1
ATOM 2839 O O . VAL A 1 383 ? 11.797 2.018 -7.086 1 93.19 383 VAL A O 1
ATOM 2842 N N . ALA A 1 384 ? 10.266 0.736 -8.125 1 92.62 384 ALA A N 1
ATOM 2843 C CA . ALA A 1 384 ? 10.906 0.917 -9.422 1 92.62 384 ALA A CA 1
ATOM 2844 C C . ALA A 1 384 ? 10.922 2.387 -9.828 1 92.62 384 ALA A C 1
ATOM 2846 O O . ALA A 1 384 ? 11.938 2.895 -10.312 1 92.62 384 ALA A O 1
ATOM 2847 N N . SER A 1 385 ? 9.836 3.07 -9.617 1 88.56 385 SER A N 1
ATOM 2848 C CA . SER A 1 385 ? 9.742 4.484 -9.969 1 88.56 385 SER A CA 1
ATOM 2849 C C . SER A 1 385 ? 10.711 5.324 -9.141 1 88.56 385 SER A C 1
ATOM 2851 O O . SER A 1 385 ? 11.383 6.211 -9.672 1 88.56 385 SER A O 1
ATOM 2853 N N . ALA A 1 386 ? 10.766 5.059 -7.902 1 87.44 386 ALA A N 1
ATOM 2854 C CA . ALA A 1 386 ? 11.586 5.832 -6.977 1 87.44 386 ALA A CA 1
ATOM 2855 C C . ALA A 1 386 ? 13.07 5.66 -7.289 1 87.44 386 ALA A C 1
ATOM 2857 O O . ALA A 1 386 ? 13.867 6.574 -7.078 1 87.44 386 ALA A O 1
ATOM 2858 N N . THR A 1 387 ? 13.383 4.469 -7.781 1 85.62 387 THR A N 1
ATOM 2859 C CA . THR A 1 387 ? 14.781 4.176 -8.055 1 85.62 387 THR A CA 1
ATOM 2860 C C . THR A 1 387 ? 15.148 4.547 -9.492 1 85.62 387 THR A C 1
ATOM 2862 O O . THR A 1 387 ? 16.312 4.477 -9.875 1 85.62 387 THR A O 1
ATOM 2865 N N . GLY A 1 388 ? 14.188 4.961 -10.273 1 76.31 388 GLY A N 1
ATOM 2866 C CA . GLY A 1 388 ? 14.43 5.371 -11.648 1 76.31 388 GLY A CA 1
ATOM 2867 C C . GLY A 1 388 ? 14.555 4.203 -12.609 1 76.31 388 GLY A C 1
ATOM 2868 O O . GLY A 1 388 ? 15.008 4.367 -13.742 1 76.31 388 GLY A O 1
ATOM 2869 N N . ALA A 1 389 ? 14.406 2.984 -12.266 1 61.53 389 ALA A N 1
ATOM 2870 C CA . ALA A 1 389 ? 14.578 1.803 -13.102 1 61.53 389 ALA A CA 1
ATOM 2871 C C . ALA A 1 389 ? 13.586 1.812 -14.266 1 61.53 389 ALA A C 1
ATOM 2873 O O . ALA A 1 389 ? 13.906 1.342 -15.367 1 61.53 389 ALA A O 1
ATOM 2874 N N . CYS A 1 390 ? 12.391 2.338 -14.281 1 55.91 390 CYS A N 1
ATOM 2875 C CA . CYS A 1 390 ? 11.414 2.273 -15.359 1 55.91 390 CYS A CA 1
ATOM 2876 C C . CYS A 1 390 ? 10.969 3.672 -15.773 1 55.91 390 CYS A C 1
ATOM 2878 O O . CYS A 1 390 ? 9.789 3.898 -16.031 1 55.91 390 CYS A O 1
ATOM 2880 N N . SER A 1 391 ? 11.797 4.73 -15.711 1 48.97 391 SER A N 1
ATOM 2881 C CA . SER A 1 391 ? 11.398 6.078 -16.078 1 48.97 391 SER A CA 1
ATOM 2882 C C . SER A 1 391 ? 11.43 6.266 -17.594 1 48.97 391 SER A C 1
ATOM 2884 O O . SER A 1 391 ? 11.969 7.258 -18.094 1 48.97 391 SER A O 1
ATOM 2886 N N . SER A 1 392 ? 10.875 5.359 -18.406 1 41.91 392 SER A N 1
ATOM 2887 C CA . SER A 1 392 ? 10.906 5.801 -19.797 1 41.91 392 SER A CA 1
ATOM 2888 C C . SER A 1 392 ? 9.852 6.867 -20.062 1 41.91 392 SER A C 1
ATOM 2890 O O . SER A 1 392 ? 8.789 6.871 -19.438 1 41.91 392 SER A O 1
ATOM 2892 N N . MET B 1 1 ? -19.609 -11.328 35.25 1 17.89 1 MET B N 1
ATOM 2893 C CA . MET B 1 1 ? -19.75 -9.875 35.312 1 17.89 1 MET B CA 1
ATOM 2894 C C . MET B 1 1 ? -19.016 -9.234 34.125 1 17.89 1 MET B C 1
ATOM 2896 O O . MET B 1 1 ? -18.938 -8.008 34.031 1 17.89 1 MET B O 1
ATOM 2900 N N . VAL B 1 2 ? -17.938 -10.055 33.656 1 19.69 2 VAL B N 1
ATOM 2901 C CA . VAL B 1 2 ? -17.016 -9.734 32.562 1 19.69 2 VAL B CA 1
ATOM 2902 C C . VAL B 1 2 ? -17.781 -9.508 31.266 1 19.69 2 VAL B C 1
ATOM 2904 O O . VAL B 1 2 ? -17.188 -9.148 30.25 1 19.69 2 VAL B O 1
ATOM 2907 N N . SER B 1 3 ? -19.109 -9.914 31.25 1 21.48 3 SER B N 1
ATOM 2908 C CA . SER B 1 3 ? -20.031 -9.992 30.125 1 21.48 3 SER B CA 1
ATOM 2909 C C . SER B 1 3 ? -20.469 -8.609 29.672 1 21.48 3 SER B C 1
ATOM 2911 O O . SER B 1 3 ? -20.734 -8.398 28.484 1 21.48 3 SER B O 1
ATOM 2913 N N . ALA B 1 4 ? -20.766 -7.742 30.672 1 22.52 4 ALA B N 1
ATOM 2914 C CA . ALA B 1 4 ? -21.422 -6.453 30.453 1 22.52 4 ALA B CA 1
ATOM 2915 C C . ALA B 1 4 ? -20.516 -5.488 29.703 1 22.52 4 ALA B C 1
ATOM 2917 O O . ALA B 1 4 ? -20.984 -4.59 29 1 22.52 4 ALA B O 1
ATOM 2918 N N . THR B 1 5 ? -19.203 -5.555 30.172 1 21.91 5 THR B N 1
ATOM 2919 C CA . THR B 1 5 ? -18.328 -4.496 29.703 1 21.91 5 THR B CA 1
ATOM 2920 C C . THR B 1 5 ? -18.156 -4.566 28.188 1 21.91 5 THR B C 1
ATOM 2922 O O . THR B 1 5 ? -17.812 -3.572 27.547 1 21.91 5 THR B O 1
ATOM 2925 N N . LEU B 1 6 ? -18.312 -5.812 27.688 1 23.75 6 LEU B N 1
ATOM 2926 C CA . LEU B 1 6 ? -18.156 -5.992 26.25 1 23.75 6 LEU B CA 1
ATOM 2927 C C . LEU B 1 6 ? -19.281 -5.32 25.484 1 23.75 6 LEU B C 1
ATOM 2929 O O . LEU B 1 6 ? -19.141 -4.98 24.312 1 23.75 6 LEU B O 1
ATOM 2933 N N . LEU B 1 7 ? -20.516 -5.125 26.156 1 23.23 7 LEU B N 1
ATOM 2934 C CA . LEU B 1 7 ? -21.734 -4.594 25.562 1 23.23 7 LEU B CA 1
ATOM 2935 C C . LEU B 1 7 ? -21.609 -3.092 25.328 1 23.23 7 LEU B C 1
ATOM 2937 O O . LEU B 1 7 ? -22.219 -2.553 24.391 1 23.23 7 LEU B O 1
ATOM 2941 N N . GLY B 1 8 ? -21.078 -2.359 26.312 1 23.22 8 GLY B N 1
ATOM 2942 C CA . GLY B 1 8 ? -21.094 -0.906 26.281 1 23.22 8 GLY B CA 1
ATOM 2943 C C . GLY B 1 8 ? -20.359 -0.33 25.078 1 23.22 8 GLY B C 1
ATOM 2944 O O . GLY B 1 8 ? -20.75 0.715 24.562 1 23.22 8 GLY B O 1
ATOM 2945 N N . GLN B 1 9 ? -19.172 -0.899 24.781 1 22.61 9 GLN B N 1
ATOM 2946 C CA . GLN B 1 9 ? -18.359 -0.276 23.75 1 22.61 9 GLN B CA 1
ATOM 2947 C C . GLN B 1 9 ? -18.984 -0.471 22.375 1 22.61 9 GLN B C 1
ATOM 2949 O O . GLN B 1 9 ? -18.594 0.205 21.406 1 22.61 9 GLN B O 1
ATOM 2954 N N . ALA B 1 10 ? -19.953 -1.351 22.219 1 25.25 10 ALA B N 1
ATOM 2955 C CA . ALA B 1 10 ? -20.703 -1.588 21 1 25.25 10 ALA B CA 1
ATOM 2956 C C . ALA B 1 10 ? -21.641 -0.417 20.688 1 25.25 10 ALA B C 1
ATOM 2958 O O . ALA B 1 10 ? -21.875 -0.088 19.531 1 25.25 10 ALA B O 1
ATOM 2959 N N . ALA B 1 11 ? -22.219 0.291 21.688 1 23.98 11 ALA B N 1
ATOM 2960 C CA . ALA B 1 11 ? -23.234 1.328 21.516 1 23.98 11 ALA B CA 1
ATOM 2961 C C . ALA B 1 11 ? -22.641 2.568 20.844 1 23.98 11 ALA B C 1
ATOM 2963 O O . ALA B 1 11 ? -23.344 3.295 20.141 1 23.98 11 ALA B O 1
ATOM 2964 N N . ARG B 1 12 ? -21.438 3.025 21.312 1 24.36 12 ARG B N 1
ATOM 2965 C CA . ARG B 1 12 ? -21.016 4.359 20.906 1 24.36 12 ARG B CA 1
ATOM 2966 C C . ARG B 1 12 ? -20.734 4.406 19.406 1 24.36 12 ARG B C 1
ATOM 2968 O O . ARG B 1 12 ? -20.531 5.484 18.844 1 24.36 12 ARG B O 1
ATOM 2975 N N . SER B 1 13 ? -20.406 3.307 18.766 1 24.97 13 SER B N 1
ATOM 2976 C CA . SER B 1 13 ? -20.062 3.334 17.344 1 24.97 13 SER B CA 1
ATOM 2977 C C . SER B 1 13 ? -21.281 3.617 16.484 1 24.97 13 SER B C 1
ATOM 2979 O O . SER B 1 13 ? -21.172 3.652 15.25 1 24.97 13 SER B O 1
ATOM 2981 N N . CYS B 1 14 ? -22.484 3.707 17.062 1 25.11 14 CYS B N 1
ATOM 2982 C CA . CYS B 1 14 ? -23.734 3.955 16.359 1 25.11 14 CYS B CA 1
ATOM 2983 C C . CYS B 1 14 ? -23.812 5.406 15.891 1 25.11 14 CYS B C 1
ATOM 2985 O O . CYS B 1 14 ? -24.578 5.727 14.977 1 25.11 14 CYS B O 1
ATOM 2987 N N . CYS B 1 15 ? -23.266 6.332 16.672 1 24.45 15 CYS B N 1
ATOM 2988 C CA . CYS B 1 15 ? -23.594 7.73 16.406 1 24.45 15 CYS B CA 1
ATOM 2989 C C . CYS B 1 15 ? -23 8.18 15.078 1 24.45 15 CYS B C 1
ATOM 2991 O O . CYS B 1 15 ? -23.484 9.148 14.484 1 24.45 15 CYS B O 1
ATOM 2993 N N . VAL B 1 16 ? -21.875 7.723 14.789 1 24.5 16 VAL B N 1
ATOM 2994 C CA . VAL B 1 16 ? -21.266 8.336 13.609 1 24.5 16 VAL B CA 1
ATOM 2995 C C . VAL B 1 16 ? -22.078 7.961 12.367 1 24.5 16 VAL B C 1
ATOM 2997 O O . VAL B 1 16 ? -22.031 8.672 11.359 1 24.5 16 VAL B O 1
ATOM 3000 N N . MET B 1 17 ? -22.922 6.914 12.586 1 26.64 17 MET B N 1
ATOM 3001 C CA . MET B 1 17 ? -23.688 6.543 11.398 1 26.64 17 MET B CA 1
ATOM 3002 C C . MET B 1 17 ? -24.734 7.602 11.078 1 26.64 17 MET B C 1
ATOM 3004 O O . MET B 1 17 ? -25.156 7.73 9.922 1 26.64 17 MET B O 1
ATOM 3008 N N . ASP B 1 18 ? -25.031 8.305 12.023 1 25.62 18 ASP B N 1
ATOM 3009 C CA . ASP B 1 18 ? -26.156 9.219 11.828 1 25.62 18 ASP B CA 1
ATOM 3010 C C . ASP B 1 18 ? -25.766 10.367 10.906 1 25.62 18 ASP B C 1
ATOM 3012 O O . ASP B 1 18 ? -26.562 10.781 10.055 1 25.62 18 ASP B O 1
ATOM 3016 N N . SER B 1 19 ? -24.625 10.93 11.156 1 25.08 19 SER B N 1
ATOM 3017 C CA . SER B 1 19 ? -24.406 12.188 10.445 1 25.08 19 SER B CA 1
ATOM 3018 C C . SER B 1 19 ? -24.156 11.945 8.961 1 25.08 19 SER B C 1
ATOM 3020 O O . SER B 1 19 ? -24.406 12.828 8.133 1 25.08 19 SER B O 1
ATOM 3022 N N . LEU B 1 20 ? -23.578 10.812 8.672 1 26.39 20 LEU B N 1
ATOM 3023 C CA . LEU B 1 20 ? -23.312 10.586 7.254 1 26.39 20 LEU B CA 1
ATOM 3024 C C . LEU B 1 20 ? -24.609 10.312 6.5 1 26.39 20 LEU B C 1
ATOM 3026 O O . LEU B 1 20 ? -24.688 10.555 5.293 1 26.39 20 LEU B O 1
ATOM 3030 N N . VAL B 1 21 ? -25.641 10 7.266 1 27.77 21 VAL B N 1
ATOM 3031 C CA . VAL B 1 21 ? -26.938 9.742 6.652 1 27.77 21 VAL B CA 1
ATOM 3032 C C . VAL B 1 21 ? -27.516 11.047 6.109 1 27.77 21 VAL B C 1
ATOM 3034 O O . VAL B 1 21 ? -28.109 11.062 5.031 1 27.77 21 VAL B O 1
ATOM 3037 N N . SER B 1 22 ? -27.219 12.062 6.75 1 26.11 22 SER B N 1
ATOM 3038 C CA . SER B 1 22 ? -27.922 13.289 6.402 1 26.11 22 SER B CA 1
ATOM 3039 C C . SER B 1 22 ? -27.453 13.828 5.055 1 26.11 22 SER B C 1
ATOM 3041 O O . SER B 1 22 ? -28.234 14.391 4.293 1 26.11 22 SER B O 1
ATOM 3043 N N . THR B 1 23 ? -26.188 13.719 4.762 1 25.56 23 THR B N 1
ATOM 3044 C CA . THR B 1 23 ? -25.719 14.508 3.623 1 25.56 23 THR B CA 1
ATOM 3045 C C . THR B 1 23 ? -26.094 13.836 2.307 1 25.56 23 THR B C 1
ATOM 3047 O O . THR B 1 23 ? -26.266 14.5 1.285 1 25.56 23 THR B O 1
ATOM 3050 N N . PHE B 1 24 ? -26.078 12.492 2.303 1 29.42 24 PHE B N 1
ATOM 3051 C CA . PHE B 1 24 ? -26.328 11.867 1.011 1 29.42 24 PHE B CA 1
ATOM 3052 C C . PHE B 1 24 ? -27.797 12 0.622 1 29.42 24 PHE B C 1
ATOM 3054 O O . PHE B 1 24 ? -28.203 11.539 -0.446 1 29.42 24 PHE B O 1
ATOM 3061 N N . THR B 1 25 ? -28.531 12.484 1.499 1 29.52 25 THR B N 1
ATOM 3062 C CA . THR B 1 25 ? -29.906 12.727 1.12 1 29.52 25 THR B CA 1
ATOM 3063 C C . THR B 1 25 ? -30.016 13.922 0.182 1 29.52 25 THR B C 1
ATOM 3065 O O . THR B 1 25 ? -31.125 14.297 -0.232 1 29.52 25 THR B O 1
ATOM 3068 N N . SER B 1 26 ? -28.938 14.648 -0.027 1 27.31 26 SER B N 1
ATOM 3069 C CA . SER B 1 26 ? -29.234 15.836 -0.831 1 27.31 26 SER B CA 1
ATOM 3070 C C . SER B 1 26 ? -29.359 15.484 -2.309 1 27.31 26 SER B C 1
ATOM 3072 O O . SER B 1 26 ? -28.922 14.406 -2.734 1 27.31 26 SER B O 1
ATOM 3074 N N . LYS B 1 27 ? -29.953 16.359 -3.09 1 31.77 27 LYS B N 1
ATOM 3075 C CA . LYS B 1 27 ? -30.312 16.344 -4.508 1 31.77 27 LYS B CA 1
ATOM 3076 C C . LYS B 1 27 ? -29.109 15.938 -5.363 1 31.77 27 LYS B C 1
ATOM 3078 O O . LYS B 1 27 ? -29.266 15.211 -6.348 1 31.77 27 LYS B O 1
ATOM 3083 N N . GLN B 1 28 ? -28.016 16.516 -5.121 1 28.47 28 GLN B N 1
ATOM 3084 C CA . GLN B 1 28 ? -26.844 16.359 -5.992 1 28.47 28 GLN B CA 1
ATOM 3085 C C . GLN B 1 28 ? -26.281 14.953 -5.895 1 28.47 28 GLN B C 1
ATOM 3087 O O . GLN B 1 28 ? -25.672 14.453 -6.844 1 28.47 28 GLN B O 1
ATOM 3092 N N . GLY B 1 29 ? -26.422 14.234 -4.73 1 27.94 29 GLY B N 1
ATOM 3093 C CA . GLY B 1 29 ? -25.969 12.859 -4.551 1 27.94 29 GLY B CA 1
ATOM 3094 C C . GLY B 1 29 ? -26.766 11.875 -5.383 1 27.94 29 GLY B C 1
ATOM 3095 O O . GLY B 1 29 ? -26.234 10.836 -5.789 1 27.94 29 GLY B O 1
ATOM 3096 N N . ARG B 1 30 ? -27.984 12.266 -5.703 1 29.41 30 ARG B N 1
ATOM 3097 C CA . ARG B 1 30 ? -28.938 11.484 -6.5 1 29.41 30 ARG B CA 1
ATOM 3098 C C . ARG B 1 30 ? -28.484 11.391 -7.949 1 29.41 30 ARG B C 1
ATOM 3100 O O . ARG B 1 30 ? -28.719 10.375 -8.617 1 29.41 30 ARG B O 1
ATOM 3107 N N . ALA B 1 31 ? -28.047 12.492 -8.484 1 28.7 31 ALA B N 1
ATOM 3108 C CA . ALA B 1 31 ? -27.75 12.539 -9.914 1 28.7 31 ALA B CA 1
ATOM 3109 C C . ALA B 1 31 ? -26.641 11.555 -10.273 1 28.7 31 ALA B C 1
ATOM 3111 O O . ALA B 1 31 ? -26.672 10.945 -11.352 1 28.7 31 ALA B O 1
ATOM 3112 N N . TRP B 1 32 ? -25.688 11.469 -9.336 1 26.98 32 TRP B N 1
ATOM 3113 C CA . TRP B 1 32 ? -24.547 10.633 -9.719 1 26.98 32 TRP B CA 1
ATOM 3114 C C . TRP B 1 32 ? -24.922 9.156 -9.688 1 26.98 32 TRP B C 1
ATOM 3116 O O . TRP B 1 32 ? -24.469 8.375 -10.523 1 26.98 32 TRP B O 1
ATOM 3126 N N . LEU B 1 33 ? -25.828 8.812 -8.742 1 28.61 33 LEU B N 1
ATOM 3127 C CA . LEU B 1 33 ? -26.219 7.41 -8.633 1 28.61 33 LEU B CA 1
ATOM 3128 C C . LEU B 1 33 ? -26.953 6.953 -9.883 1 28.61 33 LEU B C 1
ATOM 3130 O O . LEU B 1 33 ? -27 5.758 -10.188 1 28.61 33 LEU B O 1
ATOM 3134 N N . SER B 1 34 ? -27.734 7.793 -10.438 1 26.84 34 SER B N 1
ATOM 3135 C CA . SER B 1 34 ? -28.609 7.398 -11.539 1 26.84 34 SER B CA 1
ATOM 3136 C C . SER B 1 34 ? -27.797 6.812 -12.695 1 26.84 34 SER B C 1
ATOM 3138 O O . SER B 1 34 ? -28.297 5.949 -13.43 1 26.84 34 SER B O 1
ATOM 3140 N N . ARG B 1 35 ? -26.719 7.469 -13.117 1 28.61 35 ARG B N 1
ATOM 3141 C CA . ARG B 1 35 ? -26.188 6.969 -14.383 1 28.61 35 ARG B CA 1
ATOM 3142 C C . ARG B 1 35 ? -25.578 5.582 -14.211 1 28.61 35 ARG B C 1
ATOM 3144 O O . ARG B 1 35 ? -25.328 4.883 -15.188 1 28.61 35 ARG B O 1
ATOM 3151 N N . SER B 1 36 ? -24.781 5.23 -13.031 1 26.61 36 SER B N 1
ATOM 3152 C CA . SER B 1 36 ? -24.109 3.928 -13.023 1 26.61 36 SER B CA 1
ATOM 3153 C C . SER B 1 36 ? -25.047 2.846 -12.477 1 26.61 36 SER B C 1
ATOM 3155 O O . SER B 1 36 ? -25.484 2.914 -11.328 1 26.61 36 SER B O 1
ATOM 3157 N N . GLY B 1 37 ? -26.047 2.174 -13.211 1 25.23 37 GLY B N 1
ATOM 3158 C CA . GLY B 1 37 ? -27.219 1.312 -13.188 1 25.23 37 GLY B CA 1
ATOM 3159 C C . GLY B 1 37 ? -27.109 0.17 -12.203 1 25.23 37 GLY B C 1
ATOM 3160 O O . GLY B 1 37 ? -27.344 0.352 -11.008 1 25.23 37 GLY B O 1
ATOM 3161 N N . GLN B 1 38 ? -27.422 -1.267 -12.773 1 26.8 38 GLN B N 1
ATOM 3162 C CA . GLN B 1 38 ? -28.047 -2.561 -12.523 1 26.8 38 GLN B CA 1
ATOM 3163 C C . GLN B 1 38 ? -27.219 -3.396 -11.555 1 26.8 38 GLN B C 1
ATOM 3165 O O . GLN B 1 38 ? -27.766 -4.121 -10.727 1 26.8 38 GLN B O 1
ATOM 3170 N N . SER B 1 39 ? -25.969 -3.492 -11.75 1 25.34 39 SER B N 1
ATOM 3171 C CA . SER B 1 39 ? -25.203 -4.625 -11.242 1 25.34 39 SER B CA 1
ATOM 3172 C C . SER B 1 39 ? -25.031 -4.547 -9.734 1 25.34 39 SER B C 1
ATOM 3174 O O . SER B 1 39 ? -24.719 -5.547 -9.086 1 25.34 39 SER B O 1
ATOM 3176 N N . TRP B 1 40 ? -25.344 -3.395 -9.125 1 27.05 40 TRP B N 1
ATOM 3177 C CA . TRP B 1 40 ? -25.062 -3.229 -7.695 1 27.05 40 TRP B CA 1
ATOM 3178 C C . TRP B 1 40 ? -26.172 -3.873 -6.859 1 27.05 40 TRP B C 1
ATOM 3180 O O . TRP B 1 40 ? -25.922 -4.312 -5.73 1 27.05 40 TRP B O 1
ATOM 3190 N N . MET B 1 41 ? -27.391 -4.188 -7.402 1 28.62 41 MET B N 1
ATOM 3191 C CA . MET B 1 41 ? -28.547 -4.672 -6.645 1 28.62 41 MET B CA 1
ATOM 3192 C C . MET B 1 41 ? -28.312 -6.098 -6.16 1 28.62 41 MET B C 1
ATOM 3194 O O . MET B 1 41 ? -28.828 -6.492 -5.109 1 28.62 41 MET B O 1
ATOM 3198 N N . ARG B 1 42 ? -27.766 -6.883 -7.012 1 28.55 42 ARG B N 1
ATOM 3199 C CA . ARG B 1 42 ? -27.75 -8.32 -6.746 1 28.55 42 ARG B CA 1
ATOM 3200 C C . ARG B 1 42 ? -26.953 -8.633 -5.484 1 28.55 42 ARG B C 1
ATOM 3202 O O . ARG B 1 42 ? -27.266 -9.578 -4.758 1 28.55 42 ARG B O 1
ATOM 3209 N N . ASN B 1 43 ? -25.906 -7.801 -5.191 1 26.55 43 ASN B N 1
ATOM 3210 C CA . ASN B 1 43 ? -25.047 -8.148 -4.066 1 26.55 43 ASN B CA 1
ATOM 3211 C C . ASN B 1 43 ? -25.734 -7.895 -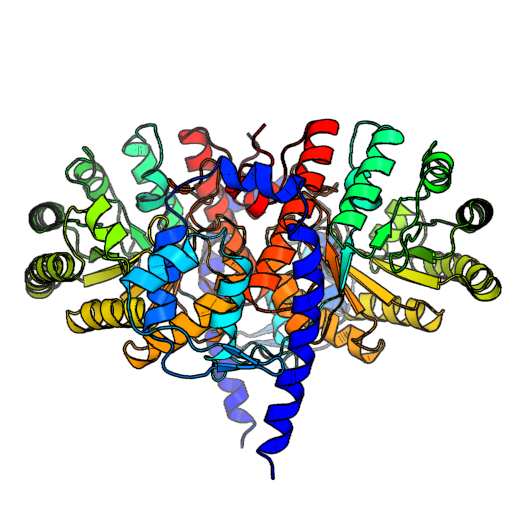2.729 1 26.55 43 ASN B C 1
ATOM 3213 O O . ASN B 1 43 ? -25.375 -8.484 -1.711 1 26.55 43 ASN B O 1
ATOM 3217 N N . VAL B 1 44 ? -26.828 -7.109 -2.666 1 29.97 44 VAL B N 1
ATOM 3218 C CA . VAL B 1 44 ? -27.578 -6.797 -1.448 1 29.97 44 VAL B CA 1
ATOM 3219 C C . VAL B 1 44 ? -28.406 -8.008 -1.021 1 29.97 44 VAL B C 1
ATOM 3221 O O . VAL B 1 44 ? -28.484 -8.32 0.17 1 29.97 44 VAL B O 1
ATOM 3224 N N . ASP B 1 45 ? -28.844 -8.781 -1.924 1 28.94 45 ASP B N 1
ATOM 3225 C CA . ASP B 1 45 ? -29.75 -9.875 -1.611 1 28.94 45 ASP B CA 1
ATOM 3226 C C . ASP B 1 45 ? -29.047 -10.961 -0.799 1 28.94 45 ASP B C 1
ATOM 3228 O O . ASP B 1 45 ? -29.625 -11.516 0.14 1 28.94 45 ASP B O 1
ATOM 3232 N N . MET B 1 46 ? -27.906 -11.297 -1.11 1 26.98 46 MET B N 1
ATOM 3233 C CA . MET B 1 46 ? -27.266 -12.453 -0.502 1 26.98 46 MET B CA 1
ATOM 3234 C C . MET B 1 46 ? -26.953 -12.195 0.967 1 26.98 46 MET B C 1
ATOM 3236 O O . MET B 1 46 ? -27.094 -13.094 1.801 1 26.98 46 MET B O 1
ATOM 3240 N N . VAL B 1 47 ? -26.656 -10.992 1.291 1 28.62 47 VAL B N 1
ATOM 3241 C CA . VAL B 1 47 ? -26.328 -10.703 2.684 1 28.62 47 VAL B CA 1
ATOM 3242 C C . VAL B 1 47 ? -27.578 -10.844 3.547 1 28.62 47 VAL B C 1
ATOM 3244 O O . VAL B 1 47 ? -27.531 -11.398 4.648 1 28.62 47 VAL B O 1
ATOM 3247 N N . PHE B 1 48 ? -28.688 -10.516 2.992 1 28.92 48 PHE B N 1
ATOM 3248 C CA . PHE B 1 48 ? -29.906 -10.508 3.801 1 28.92 48 PHE B CA 1
ATOM 3249 C C . PHE B 1 48 ? -30.375 -11.93 4.086 1 28.92 48 PHE B C 1
ATOM 3251 O O . PHE B 1 48 ? -31.125 -12.172 5.035 1 28.92 48 PHE B O 1
ATOM 3258 N N . SER B 1 49 ? -30.125 -12.805 3.211 1 28.59 49 SER B N 1
ATOM 3259 C CA . SER B 1 49 ? -30.719 -14.109 3.471 1 28.59 49 SER B CA 1
ATOM 3260 C C . SER B 1 49 ? -30.125 -14.75 4.723 1 28.59 49 SER B C 1
ATOM 3262 O O . SER B 1 49 ? -30.75 -15.617 5.336 1 28.59 49 SER B O 1
ATOM 3264 N N . THR B 1 50 ? -28.844 -14.516 4.98 1 27.5 50 THR B N 1
ATOM 3265 C CA . THR B 1 50 ? -28.281 -15.25 6.109 1 27.5 50 THR B CA 1
ATOM 3266 C C . THR B 1 50 ? -28.625 -14.562 7.426 1 27.5 50 THR B C 1
ATOM 3268 O O . THR B 1 50 ? -28.297 -15.07 8.5 1 27.5 50 THR B O 1
ATOM 3271 N N . LEU B 1 51 ? -28.906 -13.273 7.398 1 29.05 51 LEU B N 1
ATOM 3272 C CA . LEU B 1 51 ? -29.266 -12.609 8.648 1 29.05 51 LEU B CA 1
ATOM 3273 C C . LEU B 1 51 ? -30.641 -13.078 9.141 1 29.05 51 LEU B C 1
ATOM 3275 O O . LEU B 1 51 ? -31.625 -13.016 8.398 1 29.05 51 LEU B O 1
ATOM 3279 N N . SER B 1 52 ? -30.672 -14.109 9.977 1 30.02 52 SER B N 1
ATOM 3280 C CA . SER B 1 52 ? -31.922 -14.5 10.594 1 30.02 52 SER B CA 1
ATOM 3281 C C . SER B 1 52 ? -32.781 -13.281 10.93 1 30.02 52 SER B C 1
ATOM 3283 O O . SER B 1 52 ? -32.375 -12.148 10.703 1 30.02 52 SER B O 1
ATOM 3285 N N . SER B 1 53 ? -33.312 -13.273 12.461 1 28.72 53 SER B N 1
ATOM 3286 C CA . SER B 1 53 ? -34.375 -12.57 13.148 1 28.72 53 SER B CA 1
ATOM 3287 C C . SER B 1 53 ? -34.125 -11.062 13.18 1 28.72 53 SER B C 1
ATOM 3289 O O . SER B 1 53 ? -33.062 -10.602 12.758 1 28.72 53 SER B O 1
ATOM 3291 N N . SER B 1 54 ? -34.781 -10.328 14.391 1 27.56 54 SER B N 1
ATOM 3292 C CA . SER B 1 54 ? -34.875 -8.922 14.789 1 27.56 54 SER B CA 1
ATOM 3293 C C . SER B 1 54 ? -33.5 -8.352 15.133 1 27.56 54 SER B C 1
ATOM 3295 O O . SER B 1 54 ? -32.656 -9.047 15.695 1 27.56 54 SER B O 1
ATOM 3297 N N . VAL B 1 55 ? -32.906 -7.715 14.367 1 29.25 55 VAL B N 1
ATOM 3298 C CA . VAL B 1 55 ? -31.703 -7.035 14.828 1 29.25 55 VAL B CA 1
ATOM 3299 C C . VAL B 1 55 ? -32.062 -5.789 15.617 1 29.25 55 VAL B C 1
ATOM 3301 O O . VAL B 1 55 ? -32.844 -4.945 15.141 1 29.25 55 VAL B O 1
ATOM 3304 N N . ASN B 1 56 ? -32 -5.973 16.953 1 29.09 56 ASN B N 1
ATOM 3305 C CA . ASN B 1 56 ? -32.25 -4.887 17.891 1 29.09 56 ASN B CA 1
ATOM 3306 C C . ASN B 1 56 ? -31.141 -3.846 17.859 1 29.09 56 ASN B C 1
ATOM 3308 O O . ASN B 1 56 ? -29.969 -4.195 17.875 1 29.09 56 ASN B O 1
ATOM 3312 N N . PHE B 1 57 ? -31.281 -2.9 17.125 1 30.22 57 PHE B N 1
ATOM 3313 C CA . PHE B 1 57 ? -30.297 -1.823 17.25 1 30.22 57 PHE B CA 1
ATOM 3314 C C . PHE B 1 57 ? -30.828 -0.722 18.156 1 30.22 57 PHE B C 1
ATOM 3316 O O . PHE B 1 57 ? -32.031 -0.653 18.438 1 30.22 57 PHE B O 1
ATOM 3323 N N . SER B 1 58 ? -29.953 -0.071 18.875 1 29.2 58 SER B N 1
ATOM 3324 C CA . SER B 1 58 ? -30.531 0.875 19.828 1 29.2 58 SER B CA 1
ATOM 3325 C C . SER B 1 58 ? -31.766 1.556 19.266 1 29.2 58 SER B C 1
ATOM 3327 O O . SER B 1 58 ? -32.688 1.898 20 1 29.2 58 SER B O 1
ATOM 3329 N N . GLY B 1 59 ? -31.719 1.994 17.969 1 31.92 59 GLY B N 1
ATOM 3330 C CA . GLY B 1 59 ? -32.875 2.777 17.562 1 31.92 59 GLY B CA 1
ATOM 3331 C C . GLY B 1 59 ? -34.031 1.927 17.094 1 31.92 59 GLY B C 1
ATOM 3332 O O . GLY B 1 59 ? -35.062 2.453 16.625 1 31.92 59 GLY B O 1
ATOM 3333 N N . GLY B 1 60 ? -34 0.812 17.016 1 31.39 60 GLY B N 1
ATOM 3334 C CA . GLY B 1 60 ? -35.188 0.013 16.766 1 31.39 60 GLY B CA 1
ATOM 3335 C C . GLY B 1 60 ? -34.875 -1.318 16.109 1 31.39 60 GLY B C 1
ATOM 3336 O O . GLY B 1 60 ? -33.719 -1.685 15.945 1 31.39 60 GLY B O 1
ATOM 3337 N N . LYS B 1 61 ? -35.812 -2.232 16.234 1 33.56 61 LYS B N 1
ATOM 3338 C CA . LYS B 1 61 ? -35.812 -3.615 15.766 1 33.56 61 LYS B CA 1
ATOM 3339 C C . LYS B 1 61 ? -36.031 -3.686 14.258 1 33.56 61 LYS B C 1
ATOM 3341 O O . LYS B 1 61 ? -36.938 -3.062 13.734 1 33.56 61 LYS B O 1
ATOM 3346 N N . VAL B 1 62 ? -35 -3.684 13.398 1 29.44 62 VAL B N 1
ATOM 3347 C CA . VAL B 1 62 ? -35.344 -3.824 11.992 1 29.44 62 VAL B CA 1
ATOM 3348 C C . VAL B 1 62 ? -35.531 -5.301 11.648 1 29.44 62 VAL B C 1
ATOM 3350 O O . VAL B 1 62 ? -34.656 -6.125 11.984 1 29.44 62 VAL B O 1
ATOM 3353 N N . SER B 1 63 ? -36.719 -5.727 11.445 1 32.53 63 SER B N 1
ATOM 3354 C CA . SER B 1 63 ? -37.125 -7.074 11.055 1 32.53 63 SER B CA 1
ATOM 3355 C C . SER B 1 63 ? -37.125 -7.227 9.539 1 32.53 63 SER B C 1
ATOM 3357 O O . SER B 1 63 ? -37.594 -6.34 8.82 1 32.53 63 SER B O 1
ATOM 3359 N N . PHE B 1 64 ? -36.156 -7.949 8.93 1 31.64 64 PHE B N 1
ATOM 3360 C CA . PHE B 1 64 ? -36.125 -8.18 7.492 1 31.64 64 PHE B CA 1
ATOM 3361 C C . PHE B 1 64 ? -37.094 -9.289 7.094 1 31.64 64 PHE B C 1
ATOM 3363 O O . PHE B 1 64 ? -37.312 -10.227 7.863 1 31.64 64 PHE B O 1
ATOM 3370 N N . SER B 1 65 ? -37.969 -8.961 6.211 1 33.25 65 SER B N 1
ATOM 3371 C CA . SER B 1 65 ? -39 -9.906 5.762 1 33.25 65 SER B CA 1
ATOM 3372 C C . SER B 1 65 ? -38.344 -11.133 5.109 1 33.25 65 SER B C 1
ATOM 3374 O O . SER B 1 65 ? -37.281 -11.039 4.508 1 33.25 65 SER B O 1
ATOM 3376 N N . SER B 1 66 ? -38.844 -12.32 5.402 1 35.72 66 SER B N 1
ATOM 3377 C CA . SER B 1 66 ? -38.5 -13.641 4.887 1 35.72 66 SER B CA 1
ATOM 3378 C C . SER B 1 66 ? -38.75 -13.734 3.387 1 35.72 66 SER B C 1
ATOM 3380 O O . SER B 1 66 ? -38.344 -14.711 2.744 1 35.72 66 SER B O 1
ATOM 3382 N N . ASP B 1 67 ? -39.75 -13.078 2.879 1 34.94 67 ASP B N 1
ATOM 3383 C CA . ASP B 1 67 ? -40.188 -13.234 1.493 1 34.94 67 ASP B CA 1
ATOM 3384 C C . ASP B 1 67 ? -39.25 -12.508 0.536 1 34.94 67 ASP B C 1
ATOM 3386 O O . ASP B 1 67 ? -39.062 -11.289 0.638 1 34.94 67 ASP B O 1
ATOM 3390 N N . ALA B 1 68 ? -38.438 -13.312 -0.265 1 34.09 68 ALA B N 1
ATOM 3391 C CA . ALA B 1 68 ? -37.406 -12.875 -1.211 1 34.09 68 ALA B CA 1
ATOM 3392 C C . ALA B 1 68 ? -37.969 -11.805 -2.148 1 34.09 68 ALA B C 1
ATOM 3394 O O . ALA B 1 68 ? -37.25 -10.883 -2.539 1 34.09 68 ALA B O 1
ATOM 3395 N N . SER B 1 69 ? -39.125 -11.961 -2.777 1 32.31 69 SER B N 1
ATOM 3396 C CA . SER B 1 69 ? -39.719 -11.039 -3.729 1 32.31 69 SER B CA 1
ATOM 3397 C C . SER B 1 69 ? -39.875 -9.648 -3.127 1 32.31 69 SER B C 1
ATOM 3399 O O . SER B 1 69 ? -39.75 -8.641 -3.824 1 32.31 69 SER B O 1
ATOM 3401 N N . LYS B 1 70 ? -40.469 -9.586 -1.926 1 35.06 70 LYS B N 1
ATOM 3402 C CA . LYS B 1 70 ? -40.719 -8.281 -1.326 1 35.06 70 LYS B CA 1
ATOM 3403 C C . LYS B 1 70 ? -39.406 -7.602 -0.917 1 35.06 70 LYS B C 1
ATOM 3405 O O . LYS B 1 70 ? -39.375 -6.402 -0.627 1 35.06 70 LYS B O 1
ATOM 3410 N N . ARG B 1 71 ? -38.406 -8.391 -0.664 1 30.95 71 ARG B N 1
ATOM 3411 C CA . ARG B 1 71 ? -37.062 -7.871 -0.375 1 30.95 71 ARG B CA 1
ATOM 3412 C C . ARG B 1 71 ? -36.5 -7.141 -1.583 1 30.95 71 ARG B C 1
ATOM 3414 O O . ARG B 1 71 ? -35.688 -6.23 -1.434 1 30.95 71 ARG B O 1
ATOM 3421 N N . ARG B 1 72 ? -36.906 -7.637 -2.811 1 30.03 72 ARG B N 1
ATOM 3422 C CA . ARG B 1 72 ? -36.469 -7.02 -4.055 1 30.03 72 ARG B CA 1
ATOM 3423 C C . ARG B 1 72 ? -36.969 -5.594 -4.18 1 30.03 72 ARG B C 1
ATOM 3425 O O . ARG B 1 72 ? -36.281 -4.711 -4.691 1 30.03 72 ARG B O 1
ATOM 3432 N N . THR B 1 73 ? -38.312 -5.379 -4.059 1 27.47 73 THR B N 1
ATOM 3433 C CA . THR B 1 73 ? -38.906 -4.051 -4.191 1 27.47 73 THR B CA 1
ATOM 3434 C C . THR B 1 73 ? -38.312 -3.094 -3.16 1 27.47 73 THR B C 1
ATOM 3436 O O . THR B 1 73 ? -38.219 -1.888 -3.402 1 27.47 73 THR B O 1
ATOM 3439 N N . GLU B 1 74 ? -38.188 -3.637 -1.909 1 26.94 74 GLU B N 1
ATOM 3440 C CA . GLU B 1 74 ? -37.75 -2.684 -0.895 1 26.94 74 GLU B CA 1
ATOM 3441 C C . GLU B 1 74 ? -36.281 -2.318 -1.084 1 26.94 74 GLU B C 1
ATOM 3443 O O . GLU B 1 74 ? -35.844 -1.243 -0.667 1 26.94 74 GLU B O 1
ATOM 3448 N N . VAL B 1 75 ? -35.5 -3.244 -1.575 1 28.97 75 VAL B N 1
ATOM 3449 C CA . VAL B 1 75 ? -34.094 -2.98 -1.835 1 28.97 75 VAL B CA 1
ATOM 3450 C C . VAL B 1 75 ? -33.938 -2.066 -3.051 1 28.97 75 VAL B C 1
ATOM 3452 O O . VAL B 1 75 ? -32.844 -1.647 -3.395 1 28.97 75 VAL B O 1
ATOM 3455 N N . SER B 1 76 ? -34.875 -2.053 -3.906 1 26.62 76 SER B N 1
ATOM 3456 C CA . SER B 1 76 ? -34.781 -1.211 -5.098 1 26.62 76 SER B CA 1
ATOM 3457 C C . SER B 1 76 ? -34.5 0.24 -4.73 1 26.62 76 SER B C 1
ATOM 3459 O O . SER B 1 76 ? -34.406 1.102 -5.609 1 26.62 76 SER B O 1
ATOM 3461 N N . SER B 1 77 ? -35.094 0.702 -3.65 1 25.55 77 SER B N 1
ATOM 3462 C CA . SER B 1 77 ? -34.719 2.057 -3.256 1 25.55 77 SER B CA 1
ATOM 3463 C C . SER B 1 77 ? -33.25 2.16 -2.965 1 25.55 77 SER B C 1
ATOM 3465 O O . SER B 1 77 ? -32.594 1.168 -2.602 1 25.55 77 SER B O 1
ATOM 3467 N N . GLY B 1 78 ? -32.438 3.342 -3.467 1 26.47 78 GLY B N 1
ATOM 3468 C CA . GLY B 1 78 ? -31.016 3.523 -3.684 1 26.47 78 GLY B CA 1
ATOM 3469 C C . GLY B 1 78 ? -30.172 3.049 -2.52 1 26.47 78 GLY B C 1
ATOM 3470 O O . GLY B 1 78 ? -30.156 3.68 -1.459 1 26.47 78 GLY B O 1
ATOM 3471 N N . PRO B 1 79 ? -30.203 1.76 -2.225 1 25.83 79 PRO B N 1
ATOM 3472 C CA . PRO B 1 79 ? -29.75 1.244 -0.93 1 25.83 79 PRO B CA 1
ATOM 3473 C C . PRO B 1 79 ? -28.328 1.67 -0.59 1 25.83 79 PRO B C 1
ATOM 3475 O O . PRO B 1 79 ? -27.516 1.906 -1.491 1 25.83 79 PRO B O 1
ATOM 3478 N N . ASP B 1 80 ? -28.141 2.418 0.455 1 26.58 80 ASP B N 1
ATOM 3479 C CA . ASP B 1 80 ? -26.953 2.982 1.101 1 26.58 80 ASP B CA 1
ATOM 3480 C C . ASP B 1 80 ? -25.859 1.937 1.236 1 26.58 80 ASP B C 1
ATOM 3482 O O . ASP B 1 80 ? -26 0.962 1.977 1 26.58 80 ASP B O 1
ATOM 3486 N N . TRP B 1 81 ? -25.188 1.669 0.152 1 27 81 TRP B N 1
ATOM 3487 C CA . TRP B 1 81 ? -24.062 0.744 -0.002 1 27 81 TRP B CA 1
ATOM 3488 C C . TRP B 1 81 ? -23.125 0.826 1.193 1 27 81 TRP B C 1
ATOM 3490 O O . TRP B 1 81 ? -22.266 -0.037 1.372 1 27 81 TRP B O 1
ATOM 3500 N N . LEU B 1 82 ? -23.031 2.043 1.72 1 27.05 82 LEU B N 1
ATOM 3501 C CA . LEU B 1 82 ? -22.203 2.24 2.898 1 27.05 82 LEU B CA 1
ATOM 3502 C C . LEU B 1 82 ? -22.609 1.29 4.02 1 27.05 82 LEU B C 1
ATOM 3504 O O . LEU B 1 82 ? -21.828 1.053 4.949 1 27.05 82 LEU B O 1
ATOM 3508 N N . SER B 1 83 ? -23.906 0.904 4.004 1 25.91 83 SER B N 1
ATOM 3509 C CA . SER B 1 83 ? -24.438 0.097 5.102 1 25.91 83 SER B CA 1
ATOM 3510 C C . SER B 1 83 ? -23.922 -1.336 5.027 1 25.91 83 SER B C 1
ATOM 3512 O O . SER B 1 83 ? -24.172 -2.139 5.926 1 25.91 83 SER B O 1
ATOM 3514 N N . ILE B 1 84 ? -23.594 -1.757 3.848 1 25.27 84 ILE B N 1
ATOM 3515 C CA . ILE B 1 84 ? -23.188 -3.156 3.758 1 25.27 84 ILE B CA 1
ATOM 3516 C C . ILE B 1 84 ? -21.812 -3.336 4.383 1 25.27 84 ILE B C 1
ATOM 3518 O O . ILE B 1 84 ? -21.484 -4.418 4.879 1 25.27 84 ILE B O 1
ATOM 3522 N N . THR B 1 85 ? -20.969 -2.404 4.254 1 26.73 85 THR B N 1
ATOM 3523 C CA . THR B 1 85 ? -19.641 -2.561 4.828 1 26.73 85 THR B CA 1
ATOM 3524 C C . THR B 1 85 ? -19.703 -2.639 6.352 1 26.73 85 THR B C 1
ATOM 3526 O O . THR B 1 85 ? -18.781 -3.139 6.996 1 26.73 85 THR B O 1
ATOM 3529 N N . GLU B 1 86 ? -20.672 -2.037 6.922 1 26.75 86 GLU B N 1
ATOM 3530 C CA . GLU B 1 86 ? -20.844 -2.094 8.367 1 26.75 86 GLU B CA 1
ATOM 3531 C C . GLU B 1 86 ? -21.125 -3.52 8.836 1 26.75 86 GLU B C 1
ATOM 3533 O O . GLU B 1 86 ? -20.75 -3.893 9.953 1 26.75 86 GLU B O 1
ATOM 3538 N N . VAL B 1 87 ? -21.906 -4.25 8.102 1 25.44 87 VAL B N 1
ATOM 3539 C CA . VAL B 1 87 ? -22.344 -5.555 8.578 1 25.44 87 VAL B CA 1
ATOM 3540 C C . VAL B 1 87 ? -21.156 -6.504 8.68 1 25.44 87 VAL B C 1
ATOM 3542 O O . VAL B 1 87 ? -21.094 -7.332 9.586 1 25.44 87 VAL B O 1
ATOM 3545 N N . ILE B 1 88 ? -20.281 -6.441 7.715 1 27.12 88 ILE B N 1
ATOM 3546 C CA . ILE B 1 88 ? -19.281 -7.5 7.746 1 27.12 88 ILE B CA 1
ATOM 3547 C C . ILE B 1 88 ? -18.391 -7.324 8.969 1 27.12 88 ILE B C 1
ATOM 3549 O O . ILE B 1 88 ? -17.891 -8.305 9.523 1 27.12 88 ILE B O 1
ATOM 3553 N N . GLY B 1 89 ? -18.094 -6.117 9.383 1 27 89 GLY B N 1
ATOM 3554 C CA . GLY B 1 89 ? -17.172 -5.941 10.484 1 27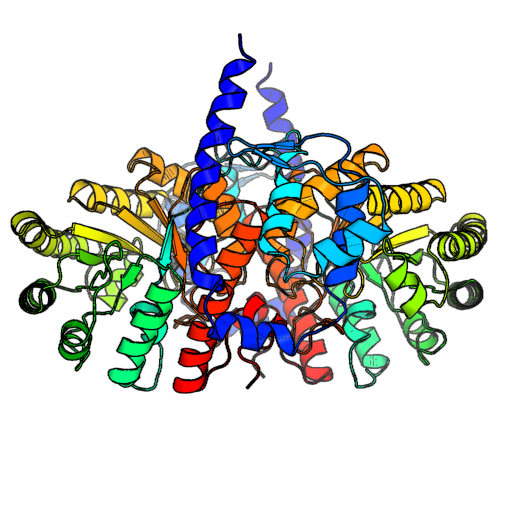 89 GLY B CA 1
ATOM 3555 C C . GLY B 1 89 ? -17.688 -6.523 11.789 1 27 89 GLY B C 1
ATOM 3556 O O . GLY B 1 89 ? -16.953 -6.598 12.773 1 27 89 GLY B O 1
ATOM 3557 N N . LYS B 1 90 ? -18.984 -6.59 11.984 1 26.47 90 LYS B N 1
ATOM 3558 C CA . LYS B 1 90 ? -19.375 -6.867 13.359 1 26.47 90 LYS B CA 1
ATOM 3559 C C . LYS B 1 90 ? -19.031 -8.297 13.758 1 26.47 90 LYS B C 1
ATOM 3561 O O . LYS B 1 90 ? -18.797 -8.578 14.938 1 26.47 90 LYS B O 1
ATOM 3566 N N . GLU B 1 91 ? -19.297 -9.305 12.922 1 27.69 91 GLU B N 1
ATOM 3567 C CA . GLU B 1 91 ? -19.297 -10.625 13.547 1 27.69 91 GLU B CA 1
ATOM 3568 C C . GLU B 1 91 ? -17.875 -11.109 13.812 1 27.69 91 GLU B C 1
ATOM 3570 O O . GLU B 1 91 ? -17.656 -12.008 14.633 1 27.69 91 GLU B O 1
ATOM 3575 N N . SER B 1 92 ? -16.938 -11.133 12.883 1 28.75 92 SER B N 1
ATOM 3576 C CA . SER B 1 92 ? -15.75 -11.945 13.133 1 28.75 92 SER B CA 1
ATOM 3577 C C . SER B 1 92 ? -14.891 -11.328 14.227 1 28.75 92 SER B C 1
ATOM 3579 O O . SER B 1 92 ? -14.094 -10.422 13.969 1 28.75 92 SER B O 1
ATOM 3581 N N . SER B 1 93 ? -15.273 -11.094 15.352 1 30 93 SER B N 1
ATOM 3582 C CA . SER B 1 93 ? -14.523 -10.688 16.531 1 30 93 SER B CA 1
ATOM 3583 C C . SER B 1 93 ? -13.258 -11.523 16.703 1 30 93 SER B C 1
ATOM 3585 O O . SER B 1 93 ? -12.414 -11.211 17.547 1 30 93 SER B O 1
ATOM 3587 N N . SER B 1 94 ? -13.273 -12.883 16.469 1 30.72 94 SER B N 1
ATOM 3588 C CA . SER B 1 94 ? -12.094 -13.602 16.938 1 30.72 94 SER B CA 1
ATOM 3589 C C . SER B 1 94 ? -10.867 -13.273 16.109 1 30.72 94 SER B C 1
ATOM 3591 O O . SER B 1 94 ? -9.867 -13.992 16.141 1 30.72 94 SER B O 1
ATOM 3593 N N . GLY B 1 95 ? -10.992 -12.641 15.039 1 33.19 95 GLY B N 1
ATOM 3594 C CA . GLY B 1 95 ? -9.938 -12.43 14.062 1 33.19 95 GLY B CA 1
ATOM 3595 C C . GLY B 1 95 ? -8.664 -11.891 14.672 1 33.19 95 GLY B C 1
ATOM 3596 O O . GLY B 1 95 ? -8.656 -11.438 15.82 1 33.19 95 GLY B O 1
ATOM 3597 N N . ALA B 1 96 ? -7.488 -12.117 14.102 1 36.84 96 ALA B N 1
ATOM 3598 C CA . ALA B 1 96 ? -6.23 -11.5 14.516 1 36.84 96 ALA B CA 1
ATOM 3599 C C . ALA B 1 96 ? -6.445 -10.047 14.945 1 36.84 96 ALA B C 1
ATOM 3601 O O . ALA B 1 96 ? -7.016 -9.258 14.195 1 36.84 96 ALA B O 1
ATOM 3602 N N . ASP B 1 97 ? -6.961 -9.828 16.188 1 45.16 97 ASP B N 1
ATOM 3603 C CA . ASP B 1 97 ? -7.293 -8.641 16.953 1 45.16 97 ASP B CA 1
ATOM 3604 C C . ASP B 1 97 ? -6.309 -7.508 16.688 1 45.16 97 ASP B C 1
ATOM 3606 O O . ASP B 1 97 ? -5.207 -7.484 17.234 1 45.16 97 ASP B O 1
ATOM 3610 N N . PHE B 1 98 ? -6.309 -7.098 15.438 1 60.16 98 PHE B N 1
ATOM 3611 C CA . PHE B 1 98 ? -5.586 -5.832 15.391 1 60.16 98 PHE B CA 1
ATOM 3612 C C . PHE B 1 98 ? -6.066 -4.898 16.5 1 60.16 98 PHE B C 1
ATOM 3614 O O . PHE B 1 98 ? -7.27 -4.785 16.75 1 60.16 98 PHE B O 1
ATOM 3621 N N . LYS B 1 99 ? -5.328 -4.754 17.469 1 75.19 99 LYS B N 1
ATOM 3622 C CA . LYS B 1 99 ? -5.672 -3.66 18.375 1 75.19 99 LYS B CA 1
ATOM 3623 C C . LYS B 1 99 ? -5.648 -2.32 17.641 1 75.19 99 LYS B C 1
ATOM 3625 O O . LYS B 1 99 ? -4.602 -1.677 17.547 1 75.19 99 LYS B O 1
ATOM 3630 N N . LEU B 1 100 ? -6.809 -2.049 16.953 1 87.69 100 LEU B N 1
ATOM 3631 C CA . LEU B 1 100 ? -6.902 -0.797 16.203 1 87.69 100 LEU B CA 1
ATOM 3632 C C . LEU B 1 100 ? -7.84 0.181 16.906 1 87.69 100 LEU B C 1
ATOM 3634 O O . LEU B 1 100 ? -8.758 -0.234 17.609 1 87.69 100 LEU B O 1
ATOM 3638 N N . PRO B 1 101 ? -7.594 1.497 16.797 1 91.38 101 PRO B N 1
ATOM 3639 C CA . PRO B 1 101 ? -8.57 2.477 17.281 1 91.38 101 PRO B CA 1
ATOM 3640 C C . PRO B 1 101 ? -9.906 2.393 16.547 1 91.38 101 PRO B C 1
ATOM 3642 O O . PRO B 1 101 ? -9.961 1.947 15.406 1 91.38 101 PRO B O 1
ATOM 3645 N N . SER B 1 102 ? -10.93 2.811 17.25 1 89.94 102 SER B N 1
ATOM 3646 C CA . SER B 1 102 ? -12.258 2.799 16.641 1 89.94 102 SER B CA 1
ATOM 3647 C C . SER B 1 102 ? -12.445 3.98 15.695 1 89.94 102 SER B C 1
ATOM 3649 O O . SER B 1 102 ? -13.305 3.947 14.812 1 89.94 102 SER B O 1
ATOM 3651 N N . GLU B 1 103 ? -11.664 5.004 16.016 1 94.38 103 GLU B N 1
ATOM 3652 C CA . GLU B 1 103 ? -11.734 6.223 15.219 1 94.38 103 GLU B CA 1
ATOM 3653 C C . GLU B 1 103 ? -10.352 6.84 15.023 1 94.38 103 GLU B C 1
ATOM 3655 O O . GLU B 1 103 ? -9.484 6.703 15.891 1 94.38 103 GLU B O 1
ATOM 3660 N N . VAL B 1 104 ? -10.188 7.395 13.789 1 96.31 104 VAL B N 1
ATOM 3661 C CA . VAL B 1 104 ? -8.953 8.133 13.539 1 96.31 104 VAL B CA 1
ATOM 3662 C C . VAL B 1 104 ? -9.281 9.539 13.039 1 96.31 104 VAL B C 1
ATOM 3664 O O . VAL B 1 104 ? -10.344 9.758 12.453 1 96.31 104 VAL B O 1
ATOM 3667 N N . LYS B 1 105 ? -8.391 10.438 13.391 1 94.56 105 LYS B N 1
ATOM 3668 C CA . LYS B 1 105 ? -8.438 11.797 12.867 1 94.56 105 LYS B CA 1
ATOM 3669 C C . LYS B 1 105 ? -7.535 11.945 11.641 1 94.56 105 LYS B C 1
ATOM 3671 O O . LYS B 1 105 ? -6.336 11.664 11.711 1 94.56 105 LYS B O 1
ATOM 3676 N N . LEU B 1 106 ? -8.133 12.352 10.523 1 95.38 106 LEU B N 1
ATOM 3677 C CA . LEU B 1 106 ? -7.348 12.602 9.312 1 95.38 106 LEU B CA 1
ATOM 3678 C C . LEU B 1 106 ? -7.027 14.086 9.164 1 95.38 106 LEU B C 1
ATOM 3680 O O . LEU B 1 106 ? -7.914 14.93 9.305 1 95.38 106 LEU B O 1
ATOM 3684 N N . VAL B 1 107 ? -5.762 14.375 8.961 1 93.81 107 VAL B N 1
ATOM 3685 C CA . VAL B 1 107 ? -5.309 15.742 8.703 1 93.81 107 VAL B CA 1
ATOM 3686 C C . VAL B 1 107 ? -4.926 15.898 7.234 1 93.81 107 VAL B C 1
ATOM 3688 O O . VAL B 1 107 ? -3.984 15.25 6.762 1 93.81 107 VAL B O 1
ATOM 3691 N N . GLU B 1 108 ? -5.672 16.734 6.555 1 93.38 108 GLU B N 1
ATOM 3692 C CA . GLU B 1 108 ? -5.449 16.953 5.129 1 93.38 108 GLU B CA 1
ATOM 3693 C C . GLU B 1 108 ? -4.363 18 4.891 1 93.38 108 GLU B C 1
ATOM 3695 O O . GLU B 1 108 ? -4.496 19.141 5.32 1 93.38 108 GLU B O 1
ATOM 3700 N N . VAL B 1 109 ? -3.338 17.594 4.129 1 89.88 109 VAL B N 1
ATOM 3701 C CA . VAL B 1 109 ? -2.215 18.516 3.965 1 89.88 109 VAL B CA 1
ATOM 3702 C C . VAL B 1 109 ? -2.059 18.875 2.49 1 89.88 109 VAL B C 1
ATOM 3704 O O . VAL B 1 109 ? -1.079 19.516 2.105 1 89.88 109 VAL B O 1
ATOM 3707 N N . GLY B 1 110 ? -2.963 18.562 1.677 1 87.06 110 GLY B N 1
ATOM 3708 C CA . GLY B 1 110 ? -2.883 18.781 0.239 1 87.06 110 GLY B CA 1
ATOM 3709 C C . GLY B 1 110 ? -2.789 20.234 -0.149 1 87.06 110 GLY B C 1
ATOM 3710 O O . GLY B 1 110 ? -2.027 20.594 -1.047 1 87.06 110 GLY B O 1
ATOM 3711 N N . ALA B 1 111 ? -3.523 21.094 0.486 1 81.31 111 ALA B N 1
ATOM 3712 C CA . ALA B 1 111 ? -3.574 22.5 0.123 1 81.31 111 ALA B CA 1
ATOM 3713 C C . ALA B 1 111 ? -2.277 23.219 0.5 1 81.31 111 ALA B C 1
ATOM 3715 O O . ALA B 1 111 ? -1.982 24.297 -0.012 1 81.31 111 ALA B O 1
ATOM 3716 N N . ARG B 1 112 ? -1.539 22.609 1.282 1 74.94 112 ARG B N 1
ATOM 3717 C CA . ARG B 1 112 ? -0.262 23.156 1.717 1 74.94 112 ARG B CA 1
ATOM 3718 C C . ARG B 1 112 ? 0.906 22.375 1.121 1 74.94 112 ARG B C 1
ATOM 3720 O O . ARG B 1 112 ? 1.427 22.75 0.065 1 74.94 112 ARG B O 1
ATOM 3727 N N . ASP B 1 113 ? 1.129 21.234 1.64 1 67.62 113 ASP B N 1
ATOM 3728 C CA . ASP B 1 113 ? 2.234 20.328 1.314 1 67.62 113 ASP B CA 1
ATOM 3729 C C . ASP B 1 113 ? 2.09 19.781 -0.098 1 67.62 113 ASP B C 1
ATOM 3731 O O . ASP B 1 113 ? 3.072 19.688 -0.84 1 67.62 113 ASP B O 1
ATOM 3735 N N . GLY B 1 114 ? 0.906 19.547 -0.428 1 70.81 114 GLY B N 1
ATOM 3736 C CA . GLY B 1 114 ? 0.64 18.938 -1.722 1 70.81 114 GLY B CA 1
ATOM 3737 C C . GLY B 1 114 ? 0.905 19.875 -2.887 1 70.81 114 GLY B C 1
ATOM 3738 O O . GLY B 1 114 ? 1.404 19.453 -3.93 1 70.81 114 GLY B O 1
ATOM 3739 N N . LEU B 1 115 ? 0.617 21.141 -2.66 1 70.19 115 LEU B N 1
ATOM 3740 C CA . LEU B 1 115 ? 0.714 22.094 -3.766 1 70.19 115 LEU B CA 1
ATOM 3741 C C . LEU B 1 115 ? 2.072 22.781 -3.768 1 70.19 115 LEU B C 1
ATOM 3743 O O . LEU B 1 115 ? 2.402 23.5 -4.711 1 70.19 115 LEU B O 1
ATOM 3747 N N . GLN B 1 116 ? 2.889 22.453 -2.785 1 63.34 116 GLN B N 1
ATOM 3748 C CA . GLN B 1 116 ? 4.176 23.125 -2.648 1 63.34 116 GLN B CA 1
ATOM 3749 C C . GLN B 1 116 ? 5.133 22.719 -3.762 1 63.34 116 GLN B C 1
ATOM 3751 O O . GLN B 1 116 ? 5.957 23.516 -4.211 1 63.34 116 GLN B O 1
ATOM 3756 N N . ASN B 1 117 ? 4.992 21.516 -4.199 1 61.38 117 ASN B N 1
ATOM 3757 C CA . ASN B 1 117 ? 5.941 20.969 -5.168 1 61.38 117 ASN B CA 1
ATOM 3758 C C . ASN B 1 117 ? 5.441 21.141 -6.598 1 61.38 117 ASN B C 1
ATOM 3760 O O . ASN B 1 117 ? 6.082 20.688 -7.547 1 61.38 117 ASN B O 1
ATOM 3764 N N . GLU B 1 118 ? 4.375 21.953 -6.648 1 64.44 118 GLU B N 1
ATOM 3765 C CA . GLU B 1 118 ? 3.857 22.141 -8 1 64.44 118 GLU B CA 1
ATOM 3766 C C . GLU B 1 118 ? 4.605 23.25 -8.727 1 64.44 118 GLU B C 1
ATOM 3768 O O . GLU B 1 118 ? 4.914 24.297 -8.133 1 64.44 118 GLU B O 1
ATOM 3773 N N . SER B 1 119 ? 4.977 22.953 -9.852 1 64.19 119 SER B N 1
ATOM 3774 C CA . SER B 1 119 ? 5.77 23.875 -10.656 1 64.19 119 SER B CA 1
ATOM 3775 C C . SER B 1 119 ? 4.949 25.094 -11.062 1 64.19 119 SER B C 1
ATOM 3777 O O . SER B 1 119 ? 5.504 26.172 -11.305 1 64.19 119 SER B O 1
ATOM 3779 N N . THR B 1 120 ? 3.67 24.938 -11.18 1 68.56 120 THR B N 1
ATOM 3780 C CA . THR B 1 120 ? 2.814 26.031 -11.625 1 68.56 120 THR B CA 1
ATOM 3781 C C . THR B 1 120 ? 2.039 26.625 -10.453 1 68.56 120 THR B C 1
ATOM 3783 O O . THR B 1 120 ? 1.646 25.891 -9.531 1 68.56 120 THR B O 1
ATOM 3786 N N . PHE B 1 121 ? 1.936 27.953 -10.531 1 79.19 121 PHE B N 1
ATOM 3787 C CA . PHE B 1 121 ? 1.145 28.656 -9.523 1 79.19 121 PHE B CA 1
ATOM 3788 C C . PHE B 1 121 ? -0.318 28.234 -9.594 1 79.19 121 PHE B C 1
ATOM 3790 O O . PHE B 1 121 ? -0.915 28.219 -10.672 1 79.19 121 PHE B O 1
ATOM 3797 N N . VAL B 1 122 ? -0.798 27.797 -8.508 1 84.69 122 VAL B N 1
ATOM 3798 C CA . VAL B 1 122 ? -2.219 27.484 -8.422 1 84.69 122 VAL B CA 1
ATOM 3799 C C . VAL B 1 122 ? -3.008 28.734 -8.023 1 84.69 122 VAL B C 1
ATOM 3801 O O . VAL B 1 122 ? -2.738 29.344 -6.988 1 84.69 122 VAL B O 1
ATOM 3804 N N . PRO B 1 123 ? -3.918 29.172 -8.836 1 87.38 123 PRO B N 1
ATOM 3805 C CA . PRO B 1 123 ? -4.691 30.391 -8.555 1 87.38 123 PRO B CA 1
ATOM 3806 C C . PRO B 1 123 ? -5.367 30.359 -7.188 1 87.38 123 PRO B C 1
ATOM 3808 O O . PRO B 1 123 ? -5.781 29.281 -6.727 1 87.38 123 PRO B O 1
ATOM 3811 N N . THR B 1 124 ? -5.5 31.516 -6.609 1 88.25 124 THR B N 1
ATOM 3812 C CA . THR B 1 124 ? -6.082 31.688 -5.281 1 88.25 124 THR B CA 1
ATOM 3813 C C . THR B 1 124 ? -7.488 31.094 -5.227 1 88.25 124 THR B C 1
ATOM 3815 O O . THR B 1 124 ? -7.844 30.422 -4.258 1 88.25 124 THR B O 1
ATOM 3818 N N . ASP B 1 125 ? -8.195 31.312 -6.301 1 91.19 125 ASP B N 1
ATOM 3819 C CA . ASP B 1 125 ? -9.578 30.828 -6.328 1 91.19 125 ASP B CA 1
ATOM 3820 C C . ASP B 1 125 ? -9.625 29.312 -6.305 1 91.19 125 ASP B C 1
ATOM 3822 O O . ASP B 1 125 ? -10.516 28.719 -5.691 1 91.19 125 ASP B O 1
ATOM 3826 N N . VAL B 1 126 ? -8.664 28.672 -6.922 1 91.12 126 VAL B N 1
ATOM 3827 C CA . VAL B 1 126 ? -8.586 27.219 -6.969 1 91.12 126 VAL B CA 1
ATOM 3828 C C . VAL B 1 126 ? -8.219 26.672 -5.59 1 91.12 126 VAL B C 1
ATOM 3830 O O . VAL B 1 126 ? -8.797 25.688 -5.125 1 91.12 126 VAL B O 1
ATOM 3833 N N . LYS B 1 127 ? -7.34 27.359 -4.965 1 89.06 127 LYS B N 1
ATOM 3834 C CA . LYS B 1 127 ? -6.934 26.938 -3.623 1 89.06 127 LYS B CA 1
ATOM 3835 C C . LYS B 1 127 ? -8.102 27.047 -2.643 1 89.06 127 LYS B C 1
ATOM 3837 O O . LYS B 1 127 ? -8.352 26.109 -1.874 1 89.06 127 LYS B O 1
ATOM 3842 N N . VAL B 1 128 ? -8.766 28.141 -2.678 1 90.38 128 VAL B N 1
ATOM 3843 C CA . VAL B 1 128 ? -9.883 28.391 -1.779 1 90.38 128 VAL B CA 1
ATOM 3844 C C . VAL B 1 128 ? -10.984 27.359 -2.031 1 90.38 128 VAL B C 1
ATOM 3846 O O . VAL B 1 128 ? -11.531 26.781 -1.087 1 90.38 128 VAL B O 1
ATOM 3849 N N . GLU B 1 129 ? -11.234 27.094 -3.285 1 92.94 129 GLU B N 1
ATOM 3850 C CA . GLU B 1 129 ? -12.266 26.125 -3.641 1 92.94 129 GLU B CA 1
ATOM 3851 C C . GLU B 1 129 ? -11.875 24.719 -3.184 1 92.94 129 GLU B C 1
ATOM 3853 O O . GLU B 1 129 ? -12.727 23.953 -2.711 1 92.94 129 GLU B O 1
ATOM 3858 N N . LEU B 1 130 ? -10.617 24.344 -3.322 1 92.81 130 LEU B N 1
ATOM 3859 C CA . LEU B 1 130 ? -10.141 23.047 -2.85 1 92.81 130 LEU B CA 1
ATOM 3860 C C . LEU B 1 130 ? -10.375 22.891 -1.352 1 92.81 130 LEU B C 1
ATOM 3862 O O . LEU B 1 130 ? -10.883 21.859 -0.899 1 92.81 130 LEU B O 1
ATOM 3866 N N . ILE B 1 131 ? -10.047 23.953 -0.61 1 91.5 131 ILE B N 1
ATOM 3867 C CA . ILE B 1 131 ? -10.188 23.906 0.841 1 91.5 131 ILE B CA 1
ATOM 3868 C C . ILE B 1 131 ? -11.664 23.75 1.208 1 91.5 131 ILE B C 1
ATOM 3870 O O . ILE B 1 131 ? -12.008 22.969 2.102 1 91.5 131 ILE B O 1
ATOM 3874 N N . HIS B 1 132 ? -12.516 24.406 0.473 1 92.81 132 HIS B N 1
ATOM 3875 C CA . HIS B 1 132 ? -13.945 24.297 0.723 1 92.81 132 HIS B CA 1
ATOM 3876 C C . HIS B 1 132 ? -14.453 22.891 0.432 1 92.81 132 HIS B C 1
ATOM 3878 O O . HIS B 1 132 ? -15.234 22.344 1.204 1 92.81 132 HIS B O 1
ATOM 3884 N N . ARG B 1 133 ? -14.031 22.328 -0.625 1 94 133 ARG B N 1
ATOM 3885 C CA . ARG B 1 133 ? -14.461 20.984 -1.001 1 94 133 ARG B CA 1
ATOM 3886 C C . ARG B 1 133 ? -13.969 19.953 0.012 1 94 133 ARG B C 1
ATOM 3888 O O . ARG B 1 133 ? -14.695 19.016 0.351 1 94 133 ARG B O 1
ATOM 3895 N N . LEU B 1 134 ? -12.773 20.125 0.47 1 94.12 134 LEU B N 1
ATOM 3896 C CA . LEU B 1 134 ? -12.211 19.219 1.467 1 94.12 134 LEU B CA 1
ATOM 3897 C C . LEU B 1 134 ? -12.969 19.328 2.789 1 94.12 134 LEU B C 1
ATOM 3899 O O . LEU B 1 134 ? -13.25 18.312 3.436 1 94.12 134 LEU B O 1
ATOM 3903 N N . ALA B 1 135 ? -13.258 20.547 3.166 1 91.69 135 ALA B N 1
ATOM 3904 C CA . ALA B 1 135 ? -14.062 20.75 4.367 1 91.69 135 ALA B CA 1
ATOM 3905 C C . ALA B 1 135 ? -15.438 20.109 4.227 1 91.69 135 ALA B C 1
ATOM 3907 O O . ALA B 1 135 ? -15.945 19.5 5.176 1 91.69 135 ALA B O 1
ATOM 3908 N N . ASP B 1 136 ? -15.969 20.219 3.059 1 91.94 136 ASP B N 1
ATOM 3909 C CA . ASP B 1 136 ? -17.281 19.656 2.785 1 91.94 136 ASP B CA 1
ATOM 3910 C C . ASP B 1 136 ? -17.25 18.125 2.844 1 91.94 136 ASP B C 1
ATOM 3912 O O . ASP B 1 136 ? -18.234 17.484 3.182 1 91.94 136 ASP B O 1
ATOM 3916 N N . ALA B 1 137 ? -16.078 17.609 2.504 1 94 137 ALA B N 1
ATOM 3917 C CA . ALA B 1 137 ? -15.906 16.156 2.543 1 94 137 ALA B CA 1
ATOM 3918 C C . ALA B 1 137 ? -15.727 15.664 3.977 1 94 137 ALA B C 1
ATOM 3920 O O . ALA B 1 137 ? -15.703 14.453 4.227 1 94 137 ALA B O 1
ATOM 3921 N N . GLY B 1 138 ? -15.539 16.578 4.93 1 90.19 138 GLY B N 1
ATOM 3922 C CA . GLY B 1 138 ? -15.414 16.203 6.328 1 90.19 138 GLY B CA 1
ATOM 3923 C C . GLY B 1 138 ? -13.984 16.172 6.82 1 90.19 138 GLY B C 1
ATOM 3924 O O . GLY B 1 138 ? -13.703 15.711 7.926 1 90.19 138 GLY B O 1
ATOM 3925 N N . MET B 1 139 ? -13.078 16.672 5.996 1 88.75 139 MET B N 1
ATOM 3926 C CA . MET B 1 139 ? -11.688 16.719 6.426 1 88.75 139 MET B CA 1
ATOM 3927 C C . MET B 1 139 ? -11.477 17.844 7.449 1 88.75 139 MET B C 1
ATOM 3929 O O . MET B 1 139 ? -11.797 19 7.188 1 88.75 139 MET B O 1
ATOM 3933 N N . PRO B 1 140 ? -10.922 17.531 8.562 1 69.5 140 PRO B N 1
ATOM 3934 C CA . PRO B 1 140 ? -10.891 18.5 9.664 1 69.5 140 PRO B CA 1
ATOM 3935 C C . PRO B 1 140 ? -9.781 19.531 9.508 1 69.5 140 PRO B C 1
ATOM 3937 O O . PRO B 1 140 ? -9.812 20.578 10.156 1 69.5 140 PRO B O 1
ATOM 3940 N N . PHE B 1 141 ? -8.75 19.172 8.758 1 66.75 141 PHE B N 1
ATOM 3941 C CA . PHE B 1 141 ? -7.57 20.031 8.82 1 66.75 141 PHE B CA 1
ATOM 3942 C C . PHE B 1 141 ? -7.027 20.297 7.418 1 66.75 141 PHE B C 1
ATOM 3944 O O . PHE B 1 141 ? -6.664 19.359 6.699 1 66.75 141 PHE B O 1
ATOM 3951 N N . VAL B 1 142 ? -7.18 21.5 7.035 1 55.69 142 VAL B N 1
ATOM 3952 C CA . VAL B 1 142 ? -6.676 21.875 5.715 1 55.69 142 VAL B CA 1
ATOM 3953 C C . VAL B 1 142 ? -5.68 23.016 5.848 1 55.69 142 VAL B C 1
ATOM 3955 O O . VAL B 1 142 ? -6.043 24.109 6.277 1 55.69 142 VAL B O 1
ATOM 3958 N N . SER B 1 143 ? -4.285 22.781 5.867 1 59.09 143 SER B N 1
ATOM 3959 C CA . SER B 1 143 ? -3.295 23.797 6.184 1 59.09 143 SER B CA 1
ATOM 3960 C C . SER B 1 143 ? -2.744 24.453 4.918 1 59.09 143 SER B C 1
ATOM 3962 O O . SER B 1 143 ? -2.17 23.766 4.066 1 59.09 143 SER B O 1
ATOM 3964 N N . PRO B 1 144 ? -3.127 25.812 4.668 1 51.5 144 PRO B N 1
ATOM 3965 C CA . PRO B 1 144 ? -2.33 26.484 3.641 1 51.5 144 PRO B CA 1
ATOM 3966 C C . PRO B 1 144 ? -0.949 26.906 4.145 1 51.5 144 PRO B C 1
ATOM 3968 O O . PRO B 1 144 ? -0.751 27.078 5.352 1 51.5 144 PRO B O 1
ATOM 3971 N N . LYS B 1 145 ? 0.142 26.688 3.33 1 55.44 145 LYS B N 1
ATOM 3972 C CA . LYS B 1 145 ? 1.485 27.141 3.666 1 55.44 145 LYS B CA 1
ATOM 3973 C C . LYS B 1 145 ? 1.546 28.672 3.709 1 55.44 145 LYS B C 1
ATOM 3975 O O . LYS B 1 145 ? 0.942 29.344 2.871 1 55.44 145 LYS B O 1
ATOM 3980 N N . TRP B 1 146 ? 2 29.219 4.805 1 55.56 146 TRP B N 1
ATOM 3981 C CA . TRP B 1 146 ? 2.301 30.641 4.875 1 55.56 146 TRP B CA 1
ATOM 3982 C C . TRP B 1 146 ? 3.785 30.906 4.637 1 55.56 146 TRP B C 1
ATOM 3984 O O . TRP B 1 146 ? 4.621 30.578 5.484 1 55.56 146 TRP B O 1
ATOM 3994 N N . VAL B 1 147 ? 4.109 30.953 3.348 1 51.19 147 VAL B N 1
ATOM 3995 C CA . VAL B 1 147 ? 5.469 31.375 3.033 1 51.19 147 VAL B CA 1
ATOM 3996 C C . VAL B 1 147 ? 5.461 32.844 2.611 1 51.19 147 VAL B C 1
ATOM 3998 O O . VAL B 1 147 ? 4.645 33.25 1.78 1 51.19 147 VAL B O 1
ATOM 4001 N N . PRO B 1 148 ? 6.148 33.594 3.375 1 47.31 148 PRO B N 1
ATOM 4002 C CA . PRO B 1 148 ? 6.199 35 2.971 1 47.31 148 PRO B CA 1
ATOM 4003 C C . PRO B 1 148 ? 6.242 35.188 1.455 1 47.31 148 PRO B C 1
ATOM 4005 O O . PRO B 1 148 ? 5.695 36.156 0.926 1 47.31 148 PRO B O 1
ATOM 4008 N N . GLN B 1 149 ? 6.871 34.156 0.909 1 45.84 149 GLN B N 1
ATOM 4009 C CA . GLN B 1 149 ? 6.984 34.281 -0.54 1 45.84 149 GLN B CA 1
ATOM 4010 C C . GLN B 1 149 ? 5.684 33.906 -1.232 1 45.84 149 GLN B C 1
ATOM 4012 O O . GLN B 1 149 ? 5.508 34.156 -2.426 1 45.84 149 GLN B O 1
ATOM 4017 N N . MET B 1 150 ? 5.008 33.156 -0.499 1 55.56 150 MET B N 1
ATOM 4018 C CA . MET B 1 150 ? 3.752 32.844 -1.168 1 55.56 150 MET B CA 1
ATOM 4019 C C . MET B 1 150 ? 2.789 34.031 -1.14 1 55.56 150 MET B C 1
ATOM 4021 O O . MET B 1 150 ? 2.395 34.469 -0.066 1 55.56 150 MET B O 1
ATOM 4025 N N . ALA B 1 151 ? 2.682 34.656 -2.287 1 58.84 151 ALA B N 1
ATOM 4026 C CA . ALA B 1 151 ? 2.09 35.938 -2.602 1 58.84 151 ALA B CA 1
ATOM 4027 C C . ALA B 1 151 ? 0.618 36 -2.197 1 58.84 151 ALA B C 1
ATOM 4029 O O . ALA B 1 151 ? 0.092 37.062 -1.856 1 58.84 151 ALA B O 1
ATOM 4030 N N . ASP B 1 152 ? 0.107 34.719 -2.029 1 74.94 152 ASP B N 1
ATOM 4031 C CA . ASP B 1 152 ? -1.332 34.969 -1.959 1 74.94 152 ASP B CA 1
ATOM 4032 C C . ASP B 1 152 ? -1.931 34.312 -0.71 1 74.94 152 ASP B C 1
ATOM 4034 O O . ASP B 1 152 ? -3.137 34.062 -0.651 1 74.94 152 ASP B O 1
ATOM 4038 N N . ASN B 1 153 ? -1.053 34.094 0.314 1 78.44 153 ASN B N 1
ATOM 4039 C CA . ASN B 1 153 ? -1.559 33.469 1.526 1 78.44 153 ASN B CA 1
ATOM 4040 C C . ASN B 1 153 ? -2.635 34.312 2.195 1 78.44 153 ASN B C 1
ATOM 4042 O O . ASN B 1 153 ? -3.666 33.781 2.625 1 78.44 153 ASN B O 1
ATOM 4046 N N . GLU B 1 154 ? -2.305 35.5 2.236 1 80.31 154 GLU B N 1
ATOM 4047 C CA . GLU B 1 154 ? -3.258 36.406 2.852 1 80.31 154 GLU B CA 1
ATOM 4048 C C . GLU B 1 154 ? -4.602 36.375 2.129 1 80.31 154 GLU B C 1
ATOM 4050 O O . GLU B 1 154 ? -5.656 36.375 2.768 1 80.31 154 GLU B O 1
ATOM 4055 N N . ALA B 1 155 ? -4.516 36.406 0.845 1 84.81 155 ALA B N 1
ATOM 4056 C CA . ALA B 1 155 ? -5.73 36.375 0.037 1 84.81 155 ALA B CA 1
ATOM 4057 C C . ALA B 1 155 ? -6.527 35.094 0.263 1 84.81 155 ALA B C 1
ATOM 4059 O O . ALA B 1 155 ? -7.758 35.125 0.302 1 84.81 155 ALA B O 1
ATOM 4060 N N . VAL B 1 156 ? -5.844 34 0.421 1 85.88 156 VAL B N 1
ATOM 4061 C CA . VAL B 1 156 ? -6.504 32.719 0.644 1 85.88 156 VAL B CA 1
ATOM 4062 C C . VAL B 1 156 ? -7.223 32.75 1.989 1 85.88 156 VAL B C 1
ATOM 4064 O O . VAL B 1 156 ? -8.414 32.406 2.068 1 85.88 156 VAL B O 1
ATOM 4067 N N . VAL B 1 157 ? -6.578 33.25 3.014 1 84.19 157 VAL B N 1
ATOM 4068 C CA . VAL B 1 157 ? -7.125 33.219 4.363 1 84.19 157 VAL B CA 1
ATOM 4069 C C . VAL B 1 157 ? -8.336 34.156 4.441 1 84.19 157 VAL B C 1
ATOM 4071 O O . VAL B 1 157 ? -9.344 33.812 5.055 1 84.19 157 VAL B O 1
ATOM 4074 N N . LYS B 1 158 ? -8.227 35.219 3.824 1 84 158 LYS B N 1
ATOM 4075 C CA . LYS B 1 158 ? -9.289 36.219 3.881 1 84 158 LYS B CA 1
ATOM 4076 C C . LYS B 1 158 ? -10.539 35.719 3.139 1 84 158 LYS B C 1
ATOM 4078 O O . LYS B 1 158 ? -11.656 36.094 3.502 1 84 158 LYS B O 1
ATOM 4083 N N . ARG B 1 159 ? -10.336 34.938 2.152 1 87.31 159 ARG B N 1
ATOM 4084 C CA . ARG B 1 159 ? -11.453 34.5 1.314 1 87.31 159 ARG B CA 1
ATOM 4085 C C . ARG B 1 159 ? -12.039 33.188 1.83 1 87.31 159 ARG B C 1
ATOM 4087 O O . ARG B 1 159 ? -13.125 32.781 1.405 1 87.31 159 ARG B O 1
ATOM 4094 N N . LEU B 1 160 ? -11.375 32.625 2.736 1 87.62 160 LEU B N 1
ATOM 4095 C CA . LEU B 1 160 ? -11.812 31.344 3.252 1 87.62 160 LEU B CA 1
ATOM 4096 C C . LEU B 1 160 ? -13.062 31.5 4.117 1 87.62 160 LEU B C 1
ATOM 4098 O O . LEU B 1 160 ? -13.109 32.344 5 1 87.62 160 LEU B O 1
ATOM 4102 N N . LYS B 1 161 ? -14.086 30.766 3.748 1 87.06 161 LYS B N 1
ATOM 4103 C CA . LYS B 1 161 ? -15.234 30.594 4.625 1 87.06 161 LYS B CA 1
ATOM 4104 C C . LYS B 1 161 ? -15.023 29.438 5.594 1 87.06 161 LYS B C 1
ATOM 4106 O O . LYS B 1 161 ? -15.203 28.281 5.227 1 87.06 161 LYS B O 1
ATOM 4111 N N . ARG B 1 162 ? -14.781 29.781 6.777 1 85.31 162 ARG B N 1
ATOM 4112 C CA . ARG B 1 162 ? -14.422 28.781 7.77 1 85.31 162 ARG B CA 1
ATOM 4113 C C . ARG B 1 162 ? -15.656 28.031 8.258 1 85.31 162 ARG B C 1
ATOM 4115 O O . ARG B 1 162 ? -16.703 28.625 8.492 1 85.31 162 ARG B O 1
ATOM 4122 N N . LYS B 1 163 ? -15.484 26.719 8.281 1 84.5 163 LYS B N 1
ATOM 4123 C CA . LYS B 1 163 ? -16.531 25.859 8.812 1 84.5 163 LYS B CA 1
ATOM 4124 C C . LYS B 1 163 ? -16.297 25.547 10.289 1 84.5 163 LYS B C 1
ATOM 4126 O O . LYS B 1 163 ? -15.156 25.312 10.703 1 84.5 163 LYS B O 1
ATOM 4131 N N . PRO B 1 164 ? -17.391 25.594 11.039 1 82.5 164 PRO B N 1
ATOM 4132 C CA . PRO B 1 164 ? -17.219 25.234 12.453 1 82.5 164 PRO B CA 1
ATOM 4133 C C . PRO B 1 164 ? -16.688 23.812 12.641 1 82.5 164 PRO B C 1
ATOM 4135 O O . PRO B 1 164 ? -17.078 22.906 11.914 1 82.5 164 PRO B O 1
ATOM 4138 N N . GLY B 1 165 ? -15.734 23.672 13.492 1 78.44 165 GLY B N 1
ATOM 4139 C CA . GLY B 1 165 ? -15.211 22.359 13.805 1 78.44 165 GLY B CA 1
ATOM 4140 C C . GLY B 1 165 ? -14.023 21.969 12.953 1 78.44 165 GLY B C 1
ATOM 4141 O O . GLY B 1 165 ? -13.391 20.938 13.195 1 78.44 165 GLY B O 1
ATOM 4142 N N . VAL B 1 166 ? -13.773 22.797 11.945 1 83.81 166 VAL B N 1
ATOM 4143 C CA . VAL B 1 166 ? -12.625 22.516 11.086 1 83.81 166 VAL B CA 1
ATOM 4144 C C . VAL B 1 166 ? -11.469 23.438 11.453 1 83.81 166 VAL B C 1
ATOM 4146 O O . VAL B 1 166 ? -11.672 24.625 11.711 1 83.81 166 VAL B O 1
ATOM 4149 N N . SER B 1 167 ? -10.312 22.875 11.562 1 85.75 167 SER B N 1
ATOM 4150 C CA . SER B 1 167 ? -9.109 23.641 11.844 1 85.75 167 SER B CA 1
ATOM 4151 C C . SER B 1 167 ? -8.367 24.016 10.562 1 85.75 167 SER B C 1
ATOM 4153 O O . SER B 1 167 ? -8.289 23.203 9.633 1 85.75 167 SER B O 1
ATOM 4155 N N . TYR B 1 168 ? -7.859 25.25 10.609 1 86.31 168 TYR B N 1
ATOM 4156 C CA . TYR B 1 168 ? -7.133 25.766 9.445 1 86.31 168 TYR B CA 1
ATOM 4157 C C . TYR B 1 168 ? -5.734 26.234 9.844 1 86.31 168 TYR B C 1
ATOM 4159 O O . TYR B 1 168 ? -5.43 27.422 9.766 1 86.31 168 TYR B O 1
ATOM 4167 N N . PRO B 1 169 ? -4.941 25.312 10.117 1 87.25 169 PRO B N 1
ATOM 4168 C CA . PRO B 1 169 ? -3.6 25.703 10.547 1 87.25 169 PRO B CA 1
ATOM 4169 C C . PRO B 1 169 ? -2.766 26.297 9.406 1 87.25 169 PRO B C 1
ATOM 4171 O O . PRO B 1 169 ? -2.844 25.828 8.273 1 87.25 169 PRO B O 1
ATOM 4174 N N . ALA B 1 170 ? -2.027 27.359 9.781 1 86.19 170 ALA B N 1
ATOM 4175 C CA . ALA B 1 170 ? -1.089 27.953 8.836 1 86.19 170 ALA B CA 1
ATOM 4176 C C . ALA B 1 170 ? 0.349 27.562 9.164 1 86.19 170 ALA B C 1
ATOM 4178 O O . ALA B 1 170 ? 0.753 27.594 10.328 1 86.19 170 ALA B O 1
ATOM 4179 N N . LEU B 1 171 ? 1.067 27.125 8.125 1 87.12 171 LEU B N 1
ATOM 4180 C CA . LEU B 1 171 ? 2.482 26.844 8.328 1 87.12 171 LEU B CA 1
ATOM 4181 C C . LEU B 1 171 ? 3.295 28.125 8.422 1 87.12 171 LEU B C 1
ATOM 4183 O O . LEU B 1 171 ? 3.223 28.984 7.527 1 87.12 171 LEU B O 1
ATOM 4187 N N . VAL B 1 172 ? 4.051 28.297 9.484 1 88.06 172 VAL B N 1
ATOM 4188 C CA . VAL B 1 172 ? 4.836 29.5 9.711 1 88.06 172 VAL B CA 1
ATOM 4189 C C . VAL B 1 172 ? 6.309 29.141 9.875 1 88.06 172 VAL B C 1
ATOM 4191 O O . VAL B 1 172 ? 6.664 28.359 10.766 1 88.06 172 VAL B O 1
ATOM 4194 N N . PRO B 1 173 ? 7.184 29.688 9.102 1 83.25 173 PRO B N 1
ATOM 4195 C CA . PRO B 1 173 ? 8.594 29.297 9.141 1 83.25 173 PRO B CA 1
ATOM 4196 C C . PRO B 1 173 ? 9.398 30.094 10.18 1 83.25 173 PRO B C 1
ATOM 4198 O O . PRO B 1 173 ? 10.461 29.656 10.609 1 83.25 173 PRO B O 1
ATOM 4201 N N . ASN B 1 174 ? 8.883 31.344 10.531 1 87.81 174 ASN B N 1
ATOM 4202 C CA . ASN B 1 174 ? 9.602 32.219 11.445 1 87.81 174 ASN B CA 1
ATOM 4203 C C . ASN B 1 174 ? 8.664 33.188 12.148 1 87.81 174 ASN B C 1
ATOM 4205 O O . ASN B 1 174 ? 7.449 33.156 11.93 1 87.81 174 ASN B O 1
ATOM 4209 N N . VAL B 1 175 ? 9.234 34.031 12.945 1 93 175 VAL B N 1
ATOM 4210 C CA . VAL B 1 175 ? 8.461 34.969 13.766 1 93 175 VAL B CA 1
ATOM 4211 C C . VAL B 1 175 ? 7.711 35.938 12.867 1 93 175 VAL B C 1
ATOM 4213 O O . VAL B 1 175 ? 6.547 36.25 13.125 1 93 175 VAL B O 1
ATOM 4216 N N . GLN B 1 176 ? 8.383 36.438 11.852 1 89.75 176 GLN B N 1
ATOM 4217 C CA . GLN B 1 176 ? 7.738 37.344 10.922 1 89.75 176 GLN B CA 1
ATOM 4218 C C . GLN B 1 176 ? 6.52 36.688 10.266 1 89.75 176 GLN B C 1
ATOM 4220 O O . GLN B 1 176 ? 5.461 37.312 10.156 1 89.75 176 GLN B O 1
ATOM 4225 N N . GLY B 1 177 ? 6.746 35.5 9.852 1 87.88 177 GLY B N 1
ATOM 4226 C CA . GLY B 1 177 ? 5.621 34.75 9.305 1 87.88 177 GLY B CA 1
ATOM 4227 C C . GLY B 1 177 ? 4.477 34.594 10.289 1 87.88 177 GLY B C 1
ATOM 4228 O O . GLY B 1 177 ? 3.307 34.688 9.906 1 87.88 177 GLY B O 1
ATOM 4229 N N . TYR B 1 178 ? 4.812 34.375 11.492 1 92.81 178 TYR B N 1
ATOM 4230 C CA . TYR B 1 178 ? 3.799 34.25 12.531 1 92.81 178 TYR B CA 1
ATOM 4231 C C . TYR B 1 178 ? 2.998 35.531 12.695 1 92.81 178 TYR B C 1
ATOM 4233 O O . TYR B 1 178 ? 1.766 35.5 12.75 1 92.81 178 TYR B O 1
ATOM 4241 N N . LYS B 1 179 ? 3.697 36.594 12.766 1 92.12 179 LYS B N 1
ATOM 4242 C CA . LYS B 1 179 ? 3.039 37.906 12.938 1 92.12 179 LYS B CA 1
ATOM 4243 C C . LYS B 1 179 ? 2.092 38.188 11.773 1 92.12 179 LYS B C 1
ATOM 4245 O O . LYS B 1 179 ? 0.974 38.656 11.984 1 92.12 179 LYS B O 1
ATOM 4250 N N . GLN B 1 180 ? 2.508 37.875 10.625 1 87.88 180 GLN B N 1
ATOM 4251 C CA . GLN B 1 180 ? 1.672 38.094 9.445 1 87.88 180 GLN B CA 1
ATOM 4252 C C . GLN B 1 180 ? 0.431 37.188 9.492 1 87.88 180 GLN B C 1
ATOM 4254 O O . GLN B 1 180 ? -0.668 37.625 9.156 1 87.88 180 GLN B O 1
ATOM 4259 N N . ALA B 1 181 ? 0.698 35.938 9.867 1 88.94 181 ALA B N 1
ATOM 4260 C CA . ALA B 1 181 ? -0.421 35.031 9.984 1 88.94 181 ALA B CA 1
ATOM 4261 C C . ALA B 1 181 ? -1.432 35.5 11.023 1 88.94 181 ALA B C 1
ATOM 4263 O O . ALA B 1 181 ? -2.643 35.438 10.805 1 88.94 181 ALA B O 1
ATOM 4264 N N . ARG B 1 182 ? -0.976 36 12.102 1 90.81 182 ARG B N 1
ATOM 4265 C CA . ARG B 1 182 ? -1.838 36.5 13.172 1 90.81 182 ARG B CA 1
ATOM 4266 C C . ARG B 1 182 ? -2.678 37.688 12.695 1 90.81 182 ARG B C 1
ATOM 4268 O O . ARG B 1 182 ? -3.852 37.812 13.055 1 90.81 182 ARG B O 1
ATOM 4275 N N . GLU B 1 183 ? -2.012 38.5 11.938 1 89.25 183 GLU B N 1
ATOM 4276 C CA . GLU B 1 183 ? -2.707 39.656 11.406 1 89.25 183 GLU B CA 1
ATOM 4277 C C . GLU B 1 183 ? -3.855 39.25 10.492 1 89.25 183 GLU B C 1
ATOM 4279 O O . GLU B 1 183 ? -4.848 39.969 10.375 1 89.25 183 GLU B O 1
ATOM 4284 N N . CYS B 1 184 ? -3.713 38.125 9.93 1 86.19 184 CYS B N 1
ATOM 4285 C CA . CYS B 1 184 ? -4.727 37.625 9.008 1 86.19 184 CYS B CA 1
ATOM 4286 C C . CYS B 1 184 ? -5.789 36.844 9.75 1 86.19 184 CYS B C 1
ATOM 4288 O O . CYS B 1 184 ? -6.699 36.281 9.125 1 86.19 184 CYS B O 1
ATOM 4290 N N . GLY B 1 185 ? -5.633 36.656 11.07 1 85.69 185 GLY B N 1
ATOM 4291 C CA . GLY B 1 185 ? -6.664 36 11.867 1 85.69 185 GLY B CA 1
ATOM 4292 C C . GLY B 1 185 ? -6.43 34.531 12.07 1 85.69 185 GLY B C 1
ATOM 4293 O O . GLY B 1 185 ? -7.332 33.781 12.477 1 85.69 185 GLY B O 1
ATOM 4294 N N . VAL B 1 186 ? -5.277 34.062 11.805 1 87.62 186 VAL B N 1
ATOM 4295 C CA . VAL B 1 186 ? -4.941 32.656 11.992 1 87.62 186 VAL B CA 1
ATOM 4296 C C . VAL B 1 186 ? -4.922 32.312 13.484 1 87.62 186 VAL B C 1
ATOM 4298 O O . VAL B 1 186 ? -4.367 33.062 14.281 1 87.62 186 VAL B O 1
ATOM 4301 N N . ASP B 1 187 ? -5.559 31.203 13.898 1 89.88 187 ASP B N 1
ATOM 4302 C CA . ASP B 1 187 ? -5.633 30.844 15.312 1 89.88 187 ASP B CA 1
ATOM 4303 C C . ASP B 1 187 ? -4.949 29.5 15.586 1 89.88 187 ASP B C 1
ATOM 4305 O O . ASP B 1 187 ? -4.965 29 16.719 1 89.88 187 ASP B O 1
ATOM 4309 N N . GLU B 1 188 ? -4.43 28.938 14.617 1 92.38 188 GLU B N 1
ATOM 4310 C CA . GLU B 1 188 ? -3.643 27.703 14.719 1 92.38 188 GLU B CA 1
ATOM 4311 C C . GLU B 1 188 ? -2.488 27.719 13.719 1 92.38 188 GLU B C 1
ATOM 4313 O O . GLU B 1 188 ? -2.658 28.109 12.562 1 92.38 188 GLU B O 1
ATOM 4318 N N . ILE B 1 189 ? -1.333 27.359 14.219 1 92.56 189 ILE B N 1
ATOM 4319 C CA . ILE B 1 189 ? -0.196 27.359 13.305 1 92.56 189 ILE B CA 1
ATOM 4320 C C . ILE B 1 189 ? 0.525 26.016 13.359 1 92.56 189 ILE B C 1
ATOM 4322 O O . ILE B 1 189 ? 0.296 25.219 14.273 1 92.56 189 ILE B O 1
ATOM 4326 N N . ALA B 1 190 ? 1.279 25.797 12.289 1 92.31 190 ALA B N 1
ATOM 4327 C CA . ALA B 1 190 ? 2.172 24.641 12.188 1 92.31 190 ALA B CA 1
ATOM 4328 C C . ALA B 1 190 ? 3.625 25.078 12.055 1 92.31 190 ALA B C 1
ATOM 4330 O O . ALA B 1 190 ? 3.92 26.062 11.367 1 92.31 190 ALA B O 1
ATOM 4331 N N . ILE B 1 191 ? 4.445 24.422 12.766 1 92.69 191 ILE B N 1
ATOM 4332 C CA . ILE B 1 191 ? 5.879 24.656 12.656 1 92.69 191 ILE B CA 1
ATOM 4333 C C . ILE B 1 191 ? 6.59 23.359 12.289 1 92.69 191 ILE B C 1
ATOM 4335 O O . ILE B 1 191 ? 6.078 22.266 12.547 1 92.69 191 ILE B O 1
ATOM 4339 N N . PHE B 1 192 ? 7.734 23.516 11.664 1 90.31 192 PHE B N 1
ATOM 4340 C CA . PHE B 1 192 ? 8.43 22.312 11.203 1 90.31 192 PHE B CA 1
ATOM 4341 C C . PHE B 1 192 ? 9.898 22.344 11.602 1 90.31 192 PHE B C 1
ATOM 4343 O O . PHE B 1 192 ? 10.508 23.422 11.641 1 90.31 192 PHE B O 1
ATOM 4350 N N . THR B 1 193 ? 10.383 21.219 11.93 1 93.94 193 THR B N 1
ATOM 4351 C CA . THR B 1 193 ? 11.812 20.953 12.117 1 93.94 193 THR B CA 1
ATOM 4352 C C . THR B 1 193 ? 12.156 19.547 11.664 1 93.94 193 THR B C 1
ATOM 4354 O O . THR B 1 193 ? 11.367 18.891 10.977 1 93.94 193 THR B O 1
ATOM 4357 N N . THR B 1 194 ? 13.406 19.156 11.875 1 94.81 194 THR B N 1
ATOM 4358 C CA . THR B 1 194 ? 13.859 17.875 11.352 1 94.81 194 THR B CA 1
ATOM 4359 C C . THR B 1 194 ? 14.734 17.156 12.375 1 94.81 194 THR B C 1
ATOM 4361 O O . THR B 1 194 ? 15.273 17.781 13.289 1 94.81 194 THR B O 1
ATOM 4364 N N . ALA B 1 195 ? 14.766 15.859 12.188 1 94.88 195 ALA B N 1
ATOM 4365 C CA . ALA B 1 195 ? 15.625 15.031 13.031 1 94.88 195 ALA B CA 1
ATOM 4366 C C . ALA B 1 195 ? 17 14.859 12.406 1 94.88 195 ALA B C 1
ATOM 4368 O O . ALA B 1 195 ? 17.906 14.273 13.016 1 94.88 195 ALA B O 1
ATOM 4369 N N . SER B 1 196 ? 17.203 15.391 11.227 1 92.81 196 SER B N 1
ATOM 4370 C CA . SER B 1 196 ? 18.453 15.242 10.492 1 92.81 196 SER B CA 1
ATOM 4371 C C . SER B 1 196 ? 19.25 16.531 10.484 1 92.81 196 SER B C 1
ATOM 4373 O O . SER B 1 196 ? 18.766 17.562 10.008 1 92.81 196 SER B O 1
ATOM 4375 N N . GLU B 1 197 ? 20.484 16.484 10.945 1 91.88 197 GLU B N 1
ATOM 4376 C CA . GLU B 1 197 ? 21.359 17.656 10.984 1 91.88 197 GLU B CA 1
ATOM 4377 C C . GLU B 1 197 ? 21.672 18.141 9.578 1 91.88 197 GLU B C 1
ATOM 4379 O O . GLU B 1 197 ? 21.609 19.344 9.305 1 91.88 197 GLU B O 1
ATOM 4384 N N . THR B 1 198 ? 21.984 17.156 8.742 1 91.19 198 THR B N 1
ATOM 4385 C CA . THR B 1 198 ? 22.344 17.516 7.379 1 91.19 198 THR B CA 1
ATOM 4386 C C . THR B 1 198 ? 21.156 18.125 6.633 1 91.19 198 THR B C 1
ATOM 4388 O O . THR B 1 198 ? 21.312 19.109 5.902 1 91.19 198 THR B O 1
ATOM 4391 N N . PHE B 1 199 ? 20.016 17.562 6.859 1 91.06 199 PHE B N 1
ATOM 4392 C CA . PHE B 1 199 ? 18.812 18.094 6.234 1 91.06 199 PHE B CA 1
ATOM 4393 C C . PHE B 1 199 ? 18.516 19.5 6.738 1 91.06 199 PHE B C 1
ATOM 4395 O O . PHE B 1 199 ? 18.141 20.375 5.961 1 91.06 199 PHE B O 1
ATOM 4402 N N . CYS B 1 200 ? 18.641 19.703 7.977 1 90.75 200 CYS B N 1
ATOM 4403 C CA . CYS B 1 200 ? 18.406 21.016 8.57 1 90.75 200 CYS B CA 1
ATOM 4404 C C . CYS B 1 200 ? 19.344 22.062 7.98 1 90.75 200 CYS B C 1
ATOM 4406 O O . CYS B 1 200 ? 18.906 23.156 7.625 1 90.75 200 CYS B O 1
ATOM 4408 N N . LYS B 1 201 ? 20.547 21.703 7.836 1 90 201 LYS B N 1
ATOM 4409 C CA . LYS B 1 201 ? 21.547 22.609 7.293 1 90 201 LYS B CA 1
ATOM 4410 C C . LYS B 1 201 ? 21.25 22.953 5.84 1 90 201 LYS B C 1
ATOM 4412 O O . LYS B 1 201 ? 21.344 24.125 5.445 1 90 201 LYS B O 1
ATOM 4417 N N . LYS B 1 202 ? 20.875 22.031 5.129 1 86.25 202 LYS B N 1
ATOM 4418 C CA . LYS B 1 202 ? 20.641 22.234 3.701 1 86.25 202 LYS B CA 1
ATOM 4419 C C . LYS B 1 202 ? 19.375 23.047 3.465 1 86.25 202 LYS B C 1
ATOM 4421 O O . LYS B 1 202 ? 19.312 23.844 2.527 1 86.25 202 LYS B O 1
ATOM 4426 N N . ASN B 1 203 ? 18.406 22.875 4.297 1 80.56 203 ASN B N 1
ATOM 4427 C CA . ASN B 1 203 ? 17.109 23.5 4.047 1 80.56 203 ASN B CA 1
ATOM 4428 C C . ASN B 1 203 ? 16.984 24.844 4.77 1 80.56 203 ASN B C 1
ATOM 4430 O O . ASN B 1 203 ? 16.297 25.75 4.293 1 80.56 203 ASN B O 1
ATOM 4434 N N . THR B 1 204 ? 17.578 25 5.918 1 80.19 204 THR B N 1
ATOM 4435 C CA . THR B 1 204 ? 17.359 26.219 6.699 1 80.19 204 THR B CA 1
ATOM 4436 C C . THR B 1 204 ? 18.688 26.859 7.078 1 80.19 204 THR B C 1
ATOM 4438 O O . THR B 1 204 ? 18.719 27.844 7.816 1 80.19 204 THR B O 1
ATOM 4441 N N . ASN B 1 205 ? 19.797 26.297 6.664 1 84.56 205 ASN B N 1
ATOM 4442 C CA . ASN B 1 205 ? 21.141 26.828 6.855 1 84.56 205 ASN B CA 1
ATOM 4443 C C . ASN B 1 205 ? 21.484 26.938 8.336 1 84.56 205 ASN B C 1
ATOM 4445 O O . ASN B 1 205 ? 22.078 27.922 8.773 1 84.56 205 ASN B O 1
ATOM 4449 N N . CYS B 1 206 ? 21 26.062 9.141 1 87.25 206 CYS B N 1
ATOM 4450 C CA . CYS B 1 206 ? 21.344 25.984 10.555 1 87.25 206 CYS B CA 1
ATOM 4451 C C . CYS B 1 206 ? 21.25 24.562 11.062 1 87.25 206 CYS B C 1
ATOM 4453 O O . CYS B 1 206 ? 20.828 23.656 10.344 1 87.25 206 CYS B O 1
ATOM 4455 N N . ASP B 1 207 ? 21.859 24.344 12.242 1 90.25 207 ASP B N 1
ATOM 4456 C CA . ASP B 1 207 ? 21.75 23.031 12.844 1 90.25 207 ASP B CA 1
ATOM 4457 C C . ASP B 1 207 ? 20.406 22.859 13.57 1 90.25 207 ASP B C 1
ATOM 4459 O O . ASP B 1 207 ? 19.625 23.812 13.664 1 90.25 207 ASP B O 1
ATOM 4463 N N . VAL B 1 208 ? 20.156 21.672 14.031 1 91.88 208 VAL B N 1
ATOM 4464 C CA . VAL B 1 208 ? 18.875 21.328 14.648 1 91.88 208 VAL B CA 1
ATOM 4465 C C . VAL B 1 208 ? 18.688 22.141 15.93 1 91.88 208 VAL B C 1
ATOM 4467 O O . VAL B 1 208 ? 17.594 22.641 16.203 1 91.88 208 VAL B O 1
ATOM 4470 N N . ALA B 1 209 ? 19.719 22.266 16.703 1 92.31 209 ALA B N 1
ATOM 4471 C CA . ALA B 1 209 ? 19.641 23.016 17.953 1 92.31 209 ALA B CA 1
ATOM 4472 C C . ALA B 1 209 ? 19.234 24.469 17.688 1 92.31 209 ALA B C 1
ATOM 4474 O O . ALA B 1 209 ? 18.391 25.016 18.406 1 92.31 209 ALA B O 1
ATOM 4475 N N . THR B 1 210 ? 19.828 25.078 16.734 1 92.19 210 THR B N 1
ATOM 4476 C CA . THR B 1 210 ? 19.5 26.453 16.344 1 92.19 210 THR B CA 1
ATOM 4477 C C . THR B 1 210 ? 18.078 26.531 15.82 1 92.19 210 THR B C 1
ATOM 4479 O O . THR B 1 210 ? 17.359 27.5 16.109 1 92.19 210 THR B O 1
ATOM 4482 N N . SER B 1 211 ? 17.703 25.578 14.992 1 92.88 211 SER B N 1
ATOM 4483 C CA . SER B 1 211 ? 16.328 25.516 14.5 1 92.88 211 SER B CA 1
ATOM 4484 C C . SER B 1 211 ? 15.336 25.484 15.648 1 92.88 211 SER B C 1
ATOM 4486 O O . SER B 1 211 ? 14.32 26.188 15.617 1 92.88 211 SER B O 1
ATOM 4488 N N . LEU B 1 212 ? 15.633 24.719 16.656 1 94.75 212 LEU B N 1
ATOM 4489 C CA . LEU B 1 212 ? 14.742 24.578 17.797 1 94.75 212 LEU B CA 1
ATOM 4490 C C . LEU B 1 212 ? 14.672 25.891 18.594 1 94.75 212 LEU B C 1
ATOM 4492 O O . LEU B 1 212 ? 13.625 26.234 19.141 1 94.75 212 LEU B O 1
ATOM 4496 N N . LYS B 1 213 ? 15.734 26.594 18.625 1 93.56 213 LYS B N 1
ATOM 4497 C CA . LYS B 1 213 ? 15.734 27.891 19.297 1 93.56 213 LYS B CA 1
ATOM 4498 C C . LYS B 1 213 ? 14.828 28.891 18.562 1 93.56 213 LYS B C 1
ATOM 4500 O O . LYS B 1 213 ? 14.102 29.641 19.203 1 93.56 213 LYS B O 1
ATOM 4505 N N . ARG B 1 214 ? 14.906 28.859 17.312 1 92.31 214 ARG B N 1
ATOM 4506 C CA . ARG B 1 214 ? 14.031 29.703 16.516 1 92.31 214 ARG B CA 1
ATOM 4507 C C . ARG B 1 214 ? 12.57 29.359 16.734 1 92.31 214 ARG B C 1
ATOM 4509 O O . ARG B 1 214 ? 11.711 30.25 16.797 1 92.31 214 ARG B O 1
ATOM 4516 N N . ILE B 1 215 ? 12.344 28.141 16.844 1 95.25 215 ILE B N 1
ATOM 4517 C CA . ILE B 1 215 ? 10.984 27.641 17.062 1 95.25 215 ILE B CA 1
ATOM 4518 C C . ILE B 1 215 ? 10.5 28.094 18.438 1 95.25 215 ILE B C 1
ATOM 4520 O O . ILE B 1 215 ? 9.32 28.438 18.609 1 95.25 215 ILE B O 1
ATOM 4524 N N . GLU B 1 216 ? 11.375 28.125 19.391 1 96.19 216 GLU B N 1
ATOM 4525 C CA . GLU B 1 216 ? 11.023 28.578 20.719 1 96.19 216 GLU B CA 1
ATOM 4526 C C . GLU B 1 216 ? 10.5 30.016 20.703 1 96.19 216 GLU B C 1
ATOM 4528 O O . GLU B 1 216 ? 9.586 30.359 21.453 1 96.19 216 GLU B O 1
ATOM 4533 N N . ASP B 1 217 ? 11.086 30.812 19.875 1 95.94 217 ASP B N 1
ATOM 4534 C CA . ASP B 1 217 ? 10.641 32.188 19.75 1 95.94 217 ASP B CA 1
ATOM 4535 C C . ASP B 1 217 ? 9.219 32.281 19.203 1 95.94 217 ASP B C 1
ATOM 4537 O O . ASP B 1 217 ? 8.398 33.062 19.703 1 95.94 217 ASP B O 1
ATOM 4541 N N . ILE B 1 218 ? 8.961 31.484 18.234 1 95.88 218 ILE B N 1
ATOM 4542 C CA . ILE B 1 218 ? 7.621 31.438 17.672 1 95.88 218 ILE B CA 1
ATOM 4543 C C . ILE B 1 218 ? 6.633 30.922 18.703 1 95.88 218 ILE B C 1
ATOM 4545 O O . ILE B 1 218 ? 5.543 31.484 18.875 1 95.88 218 ILE B O 1
ATOM 4549 N N . MET B 1 219 ? 7.074 29.922 19.438 1 97 219 MET B N 1
ATOM 4550 C CA . MET B 1 219 ? 6.227 29.266 20.438 1 9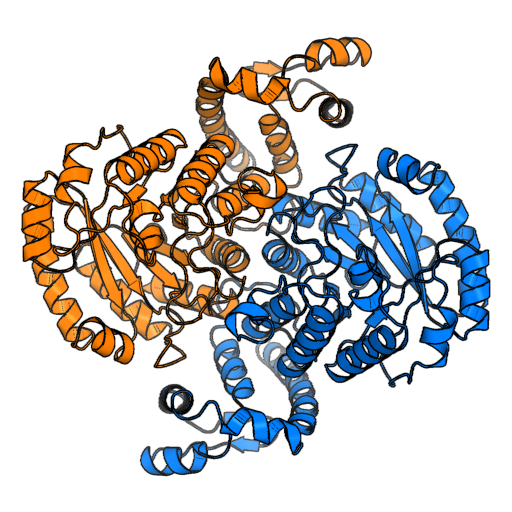7 219 MET B CA 1
ATOM 4551 C C . MET B 1 219 ? 5.852 30.234 21.547 1 97 219 MET B C 1
ATOM 4553 O O . MET B 1 219 ? 4.699 30.266 21.984 1 97 219 MET B O 1
ATOM 4557 N N . SER B 1 220 ? 6.785 30.984 21.953 1 96.5 220 SER B N 1
ATOM 4558 C CA . SER B 1 220 ? 6.547 31.953 23.031 1 96.5 220 SER B CA 1
ATOM 4559 C C . SER B 1 220 ? 5.473 32.969 22.625 1 96.5 220 SER B C 1
ATOM 4561 O O . SER B 1 220 ? 4.562 33.25 23.406 1 96.5 220 SER B O 1
ATOM 4563 N N . LEU B 1 221 ? 5.574 33.438 21.453 1 96.62 221 LEU B N 1
ATOM 4564 C CA . LEU B 1 221 ? 4.594 34.406 20.953 1 96.62 221 LEU B CA 1
ATOM 4565 C C . LEU B 1 221 ? 3.229 33.75 20.781 1 96.62 221 LEU B C 1
ATOM 4567 O O . LEU B 1 221 ? 2.211 34.312 21.188 1 96.62 221 LEU B O 1
ATOM 4571 N N . ALA B 1 222 ? 3.236 32.594 20.188 1 96.94 222 ALA B N 1
ATOM 4572 C CA . ALA B 1 222 ? 1.996 31.875 19.875 1 96.94 222 ALA B CA 1
ATOM 4573 C C . ALA B 1 222 ? 1.236 31.516 21.156 1 96.94 222 ALA B C 1
ATOM 4575 O O . ALA B 1 222 ? 0.029 31.75 21.25 1 96.94 222 ALA B O 1
ATOM 4576 N N . LEU B 1 223 ? 1.925 30.984 22.109 1 95.94 223 LEU B N 1
ATOM 4577 C CA . LEU B 1 223 ? 1.294 30.578 23.359 1 95.94 223 LEU B CA 1
ATOM 4578 C C . LEU B 1 223 ? 0.772 31.797 24.125 1 95.94 223 LEU B C 1
ATOM 4580 O O . LEU B 1 223 ? -0.302 31.75 24.719 1 95.94 223 LEU B O 1
ATOM 4584 N N . GLY B 1 224 ? 1.538 32.875 24.078 1 95.88 224 GLY B N 1
ATOM 4585 C CA . GLY B 1 224 ? 1.085 34.125 24.672 1 95.88 224 GLY B CA 1
ATOM 4586 C C . GLY B 1 224 ? -0.201 34.625 24.062 1 95.88 224 GLY B C 1
ATOM 4587 O O . GLY B 1 224 ? -1.036 35.219 24.766 1 95.88 224 GLY B O 1
ATOM 4588 N N . ASP B 1 225 ? -0.339 34.375 22.781 1 96.44 225 ASP B N 1
ATOM 4589 C CA . ASP B 1 225 ? -1.505 34.844 22.047 1 96.44 225 ASP B CA 1
ATOM 4590 C C . ASP B 1 225 ? -2.652 33.844 22.125 1 96.44 225 ASP B C 1
ATOM 4592 O O . ASP B 1 225 ? -3.74 34.094 21.609 1 96.44 225 ASP B O 1
ATOM 4596 N N . GLY B 1 226 ? -2.424 32.688 22.75 1 95.5 226 GLY B N 1
ATOM 4597 C CA . GLY B 1 226 ? -3.443 31.641 22.828 1 95.5 226 GLY B CA 1
ATOM 4598 C C . GLY B 1 226 ? -3.613 30.875 21.531 1 95.5 226 GLY B C 1
ATOM 4599 O O . GLY B 1 226 ? -4.684 30.312 21.266 1 95.5 226 GLY B O 1
ATOM 4600 N N . VAL B 1 227 ? -2.615 30.906 20.688 1 95.56 227 VAL B N 1
ATOM 4601 C CA . VAL B 1 227 ? -2.631 30.234 19.391 1 95.56 227 VAL B CA 1
ATOM 4602 C C . VAL B 1 227 ? -2.121 28.797 19.562 1 95.56 227 VAL B C 1
ATOM 4604 O O . VAL B 1 227 ? -1.11 28.562 20.219 1 95.56 227 VAL B O 1
ATOM 4607 N N . LYS B 1 228 ? -2.881 27.812 19 1 94.81 228 LYS B N 1
ATOM 4608 C CA . LYS B 1 228 ? -2.447 26.422 19.047 1 94.81 228 LYS B CA 1
ATOM 4609 C C . LYS B 1 228 ? -1.328 26.172 18.047 1 94.81 228 LYS B C 1
ATOM 4611 O O . LYS B 1 228 ? -1.339 26.719 16.938 1 94.81 228 LYS B O 1
ATOM 4616 N N . VAL B 1 229 ? -0.377 25.266 18.438 1 96.25 229 VAL B N 1
ATOM 4617 C CA . VAL B 1 229 ? 0.766 25.016 17.562 1 96.25 229 VAL B CA 1
ATOM 4618 C C . VAL B 1 229 ? 0.918 23.516 17.344 1 96.25 229 VAL B C 1
ATOM 4620 O O . VAL B 1 229 ? 0.998 22.734 18.297 1 96.25 229 VAL B O 1
ATOM 4623 N N . ARG B 1 230 ? 0.892 23.141 16.078 1 95.56 230 ARG B N 1
ATOM 4624 C CA . ARG B 1 230 ? 1.183 21.766 15.68 1 95.56 230 ARG B CA 1
ATOM 4625 C C . ARG B 1 230 ? 2.623 21.625 15.195 1 95.56 230 ARG B C 1
ATOM 4627 O O . ARG B 1 230 ? 3.086 22.422 14.375 1 95.56 230 ARG B O 1
ATOM 4634 N N . GLY B 1 231 ? 3.311 20.641 15.734 1 96.12 231 GLY B N 1
ATOM 4635 C CA . GLY B 1 231 ? 4.703 20.453 15.359 1 96.12 231 GLY B CA 1
ATOM 4636 C C . GLY B 1 231 ? 4.895 19.328 14.352 1 96.12 231 GLY B C 1
ATOM 4637 O O . GLY B 1 231 ? 4.219 18.297 14.422 1 96.12 231 GLY B O 1
ATOM 4638 N N . TYR B 1 232 ? 5.82 19.594 13.422 1 95.12 232 TYR B N 1
ATOM 4639 C CA . TYR B 1 232 ? 6.195 18.609 12.422 1 95.12 232 TYR B CA 1
ATOM 4640 C C . TYR B 1 232 ? 7.672 18.25 12.539 1 95.12 232 TYR B C 1
ATOM 4642 O O . TYR B 1 232 ? 8.531 19.125 12.617 1 95.12 232 TYR B O 1
ATOM 4650 N N . VAL B 1 233 ? 7.949 16.938 12.539 1 96.94 233 VAL B N 1
ATOM 4651 C CA . VAL B 1 233 ? 9.32 16.438 12.5 1 96.94 233 VAL B CA 1
ATOM 4652 C C . VAL B 1 233 ? 9.555 15.703 11.18 1 96.94 233 VAL B C 1
ATOM 4654 O O . VAL B 1 233 ? 8.945 14.664 10.93 1 96.94 233 VAL B O 1
ATOM 4657 N N . SER B 1 234 ? 10.438 16.219 10.344 1 94.44 234 SER B N 1
ATOM 4658 C CA . SER B 1 234 ? 10.766 15.594 9.07 1 94.44 234 SER B CA 1
ATOM 4659 C C . SER B 1 234 ? 11.914 14.609 9.219 1 94.44 234 SER B C 1
ATOM 4661 O O . SER B 1 234 ? 12.633 14.633 10.219 1 94.44 234 SER B O 1
ATOM 4663 N N . CYS B 1 235 ? 12.094 13.719 8.242 1 94.75 235 CYS B N 1
ATOM 4664 C CA . CYS B 1 235 ? 13.195 12.766 8.133 1 94.75 235 CYS B CA 1
ATOM 4665 C C . CYS B 1 235 ? 13.281 11.898 9.383 1 94.75 235 CYS B C 1
ATOM 4667 O O . CYS B 1 235 ? 14.352 11.766 9.984 1 94.75 235 CYS B O 1
ATOM 4669 N N . ILE B 1 236 ? 12.148 11.328 9.656 1 96.94 236 ILE B N 1
ATOM 4670 C CA . ILE B 1 236 ? 12.047 10.68 10.961 1 96.94 236 ILE B CA 1
ATOM 4671 C C . ILE B 1 236 ? 12.766 9.328 10.93 1 96.94 236 ILE B C 1
ATOM 4673 O O . ILE B 1 236 ? 13.203 8.828 11.961 1 96.94 236 ILE B O 1
ATOM 4677 N N . VAL B 1 237 ? 12.82 8.719 9.727 1 94.69 237 VAL B N 1
ATOM 4678 C CA . VAL B 1 237 ? 13.492 7.426 9.648 1 94.69 237 VAL B CA 1
ATOM 4679 C C . VAL B 1 237 ? 14.547 7.449 8.547 1 94.69 237 VAL B C 1
ATOM 4681 O O . VAL B 1 237 ? 15.414 6.574 8.492 1 94.69 237 VAL B O 1
ATOM 4684 N N . GLY B 1 238 ? 14.461 8.453 7.773 1 92.69 238 GLY B N 1
ATOM 4685 C CA . GLY B 1 238 ? 15.391 8.547 6.656 1 92.69 238 GLY B CA 1
ATOM 4686 C C . GLY B 1 238 ? 15.57 9.961 6.148 1 92.69 238 GLY B C 1
ATOM 4687 O O . GLY B 1 238 ? 14.625 10.758 6.164 1 92.69 238 GLY B O 1
ATOM 4688 N N . CYS B 1 239 ? 16.75 10.219 5.727 1 91.12 239 CYS B N 1
ATOM 4689 C CA . CYS B 1 239 ? 17.172 11.508 5.176 1 91.12 239 CYS B CA 1
ATOM 4690 C C . CYS B 1 239 ? 17.797 11.336 3.803 1 91.12 239 CYS B C 1
ATOM 4692 O O . CYS B 1 239 ? 18.562 10.391 3.584 1 91.12 239 CYS B O 1
ATOM 4694 N N . PRO B 1 240 ? 17.438 12.203 2.875 1 86.94 240 PRO B N 1
ATOM 4695 C CA . PRO B 1 240 ? 18.016 12.062 1.539 1 86.94 240 PRO B CA 1
ATOM 4696 C C . PRO B 1 240 ? 19.531 12.258 1.534 1 86.94 240 PRO B C 1
ATOM 4698 O O . PRO B 1 240 ? 20.219 11.82 0.604 1 86.94 240 PRO B O 1
ATOM 4701 N N . TYR B 1 241 ? 20.094 12.82 2.59 1 87.38 241 TYR B N 1
ATOM 4702 C CA . TYR B 1 241 ? 21.516 13.141 2.639 1 87.38 241 TYR B CA 1
ATOM 4703 C C . TYR B 1 241 ? 22.25 12.227 3.619 1 87.38 241 TYR B C 1
ATOM 4705 O O . TYR B 1 241 ? 23.312 11.703 3.311 1 87.38 241 TYR B O 1
ATOM 4713 N N . GLU B 1 242 ? 21.594 11.992 4.77 1 88.31 242 GLU B N 1
ATOM 4714 C CA . GLU B 1 242 ? 22.25 11.25 5.836 1 88.31 242 GLU B CA 1
ATOM 4715 C C . GLU B 1 242 ? 21.906 9.766 5.762 1 88.31 242 GLU B C 1
ATOM 4717 O O . GLU B 1 242 ? 22.594 8.93 6.344 1 88.31 242 GLU B O 1
ATOM 4722 N N . GLY B 1 243 ? 20.859 9.484 5.086 1 89.88 243 GLY B N 1
ATOM 4723 C CA . GLY B 1 243 ? 20.391 8.109 5.137 1 89.88 243 GLY B CA 1
ATOM 4724 C C . GLY B 1 243 ? 19.547 7.805 6.363 1 89.88 243 GLY B C 1
ATOM 4725 O O . GLY B 1 243 ? 18.578 8.508 6.645 1 89.88 243 GLY B O 1
ATOM 4726 N N . PHE B 1 244 ? 20.047 6.863 7.094 1 90.38 244 PHE B N 1
ATOM 4727 C CA . PHE B 1 244 ? 19.312 6.402 8.258 1 90.38 244 PHE B CA 1
ATOM 4728 C C . PHE B 1 244 ? 19.297 7.473 9.352 1 90.38 244 PHE B C 1
ATOM 4730 O O . PHE B 1 244 ? 20.312 8.117 9.602 1 90.38 244 PHE B O 1
ATOM 4737 N N . VAL B 1 245 ? 18.156 7.684 9.914 1 92.69 245 VAL B N 1
ATOM 4738 C CA . VAL B 1 245 ? 17.969 8.547 11.078 1 92.69 245 VAL B CA 1
ATOM 4739 C C . VAL B 1 245 ? 17.531 7.707 12.273 1 92.69 245 VAL B C 1
ATOM 4741 O O . VAL B 1 245 ? 16.562 6.957 12.195 1 92.69 245 VAL B O 1
ATOM 4744 N N . SER B 1 246 ? 18.219 7.824 13.359 1 91.56 246 SER B N 1
ATOM 4745 C CA . SER B 1 246 ? 17.938 6.984 14.523 1 91.56 246 SER B CA 1
ATOM 4746 C C . SER B 1 246 ? 16.625 7.379 15.195 1 91.56 246 SER B C 1
ATOM 4748 O O . SER B 1 246 ? 16.297 8.562 15.258 1 91.56 246 SER B O 1
ATOM 4750 N N . PRO B 1 247 ? 15.922 6.375 15.719 1 95.25 247 PRO B N 1
ATOM 4751 C CA . PRO B 1 247 ? 14.703 6.668 16.484 1 95.25 247 PRO B CA 1
ATOM 4752 C C . PRO B 1 247 ? 14.945 7.645 17.625 1 95.25 247 PRO B C 1
ATOM 4754 O O . PRO B 1 247 ? 14.094 8.5 17.906 1 95.25 247 PRO B O 1
ATOM 4757 N N . SER B 1 248 ? 16.078 7.535 18.219 1 94.88 248 SER B N 1
ATOM 4758 C CA . SER B 1 248 ? 16.391 8.398 19.359 1 94.88 248 SER B CA 1
ATOM 4759 C C . SER B 1 248 ? 16.5 9.859 18.922 1 94.88 248 SER B C 1
ATOM 4761 O O . SER B 1 248 ? 16.109 10.758 19.672 1 94.88 248 SER B O 1
ATOM 4763 N N . ALA B 1 249 ? 17.078 10.094 17.797 1 95.44 249 ALA B N 1
ATOM 4764 C CA . ALA B 1 249 ? 17.188 11.453 17.266 1 95.44 249 ALA B CA 1
ATOM 4765 C C . ALA B 1 249 ? 15.812 12.07 17.062 1 95.44 249 ALA B C 1
ATOM 4767 O O . ALA B 1 249 ? 15.562 13.211 17.453 1 95.44 249 ALA B O 1
ATOM 4768 N N . THR B 1 250 ? 14.953 11.32 16.484 1 98 250 THR B N 1
ATOM 4769 C CA . THR B 1 250 ? 13.586 11.773 16.25 1 98 250 THR B CA 1
ATOM 4770 C C . THR B 1 250 ? 12.859 11.992 17.562 1 98 250 THR B C 1
ATOM 4772 O O . THR B 1 250 ? 12.164 12.992 17.734 1 98 250 THR B O 1
ATOM 4775 N N . ALA B 1 251 ? 13.055 11.07 18.484 1 97.88 251 ALA B N 1
ATOM 4776 C CA . ALA B 1 251 ? 12.398 11.156 19.781 1 97.88 251 ALA B CA 1
ATOM 4777 C C . ALA B 1 251 ? 12.828 12.422 20.531 1 97.88 251 ALA B C 1
ATOM 4779 O O . ALA B 1 251 ? 12.008 13.078 21.172 1 97.88 251 ALA B O 1
ATOM 4780 N N . LYS B 1 252 ? 14.07 12.719 20.422 1 97.19 252 LYS B N 1
ATOM 4781 C CA . LYS B 1 252 ? 14.602 13.906 21.094 1 97.19 252 LYS B CA 1
ATOM 4782 C C . LYS B 1 252 ? 13.938 15.18 20.562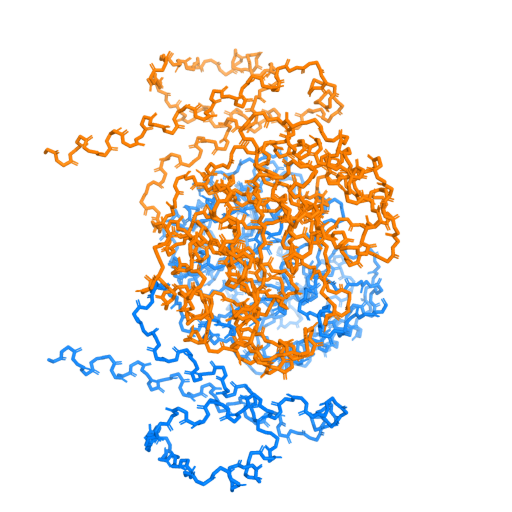 1 97.19 252 LYS B C 1
ATOM 4784 O O . LYS B 1 252 ? 13.539 16.047 21.328 1 97.19 252 LYS B O 1
ATOM 4789 N N . VAL B 1 253 ? 13.852 15.242 19.312 1 98.06 253 VAL B N 1
ATOM 4790 C CA . VAL B 1 253 ? 13.258 16.422 18.672 1 98.06 253 VAL B CA 1
ATOM 4791 C C . VAL B 1 253 ? 11.773 16.484 19.016 1 98.06 253 VAL B C 1
ATOM 4793 O O . VAL B 1 253 ? 11.25 17.562 19.328 1 98.06 253 VAL B O 1
ATOM 4796 N N . ALA B 1 254 ? 11.094 15.375 18.922 1 98.56 254 ALA B N 1
ATOM 4797 C CA . ALA B 1 254 ? 9.672 15.312 19.234 1 98.56 254 ALA B CA 1
ATOM 4798 C C . ALA B 1 254 ? 9.406 15.742 20.672 1 98.56 254 ALA B C 1
ATOM 4800 O O . ALA B 1 254 ? 8.477 16.5 20.938 1 98.56 254 ALA B O 1
ATOM 4801 N N . LYS B 1 255 ? 10.211 15.242 21.562 1 98.12 255 LYS B N 1
ATOM 4802 C CA . LYS B 1 255 ? 10.086 15.609 22.969 1 98.12 255 LYS B CA 1
ATOM 4803 C C . LYS B 1 255 ? 10.227 17.109 23.156 1 98.12 255 LYS B C 1
ATOM 4805 O O . LYS B 1 255 ? 9.477 17.719 23.922 1 98.12 255 LYS B O 1
ATOM 4810 N N . LYS B 1 256 ? 11.188 17.688 22.531 1 98 256 LYS B N 1
ATOM 4811 C CA . LYS B 1 256 ? 11.43 19.125 22.656 1 98 256 LYS B CA 1
ATOM 4812 C C . LYS B 1 256 ? 10.219 19.922 22.188 1 98 256 LYS B C 1
ATOM 4814 O O . LYS B 1 256 ? 9.797 20.875 22.844 1 98 256 LYS B O 1
ATOM 4819 N N . LEU B 1 257 ? 9.703 19.562 21.062 1 98.12 257 LEU B N 1
ATOM 4820 C CA . LEU B 1 257 ? 8.531 20.234 20.531 1 98.12 257 LEU B CA 1
ATOM 4821 C C . LEU B 1 257 ? 7.352 20.109 21.5 1 98.12 257 LEU B C 1
ATOM 4823 O O . LEU B 1 257 ? 6.637 21.094 21.734 1 98.12 257 LEU B O 1
ATOM 4827 N N . TYR B 1 258 ? 7.184 18.922 22 1 98.12 258 TYR B N 1
ATOM 4828 C CA . TYR B 1 258 ? 6.109 18.688 22.969 1 98.12 258 TYR B CA 1
ATOM 4829 C C . TYR B 1 258 ? 6.301 19.531 24.219 1 98.12 258 TYR B C 1
ATOM 4831 O O . TYR B 1 258 ? 5.352 20.141 24.703 1 98.12 258 TYR B O 1
ATOM 4839 N N . ASP B 1 259 ? 7.508 19.578 24.703 1 97.5 259 ASP B N 1
ATOM 4840 C CA . ASP B 1 259 ? 7.828 20.344 25.922 1 97.5 259 ASP B CA 1
ATOM 4841 C C . ASP B 1 259 ? 7.59 21.828 25.703 1 97.5 259 ASP B C 1
ATOM 4843 O O . ASP B 1 259 ? 7.242 22.547 26.641 1 97.5 259 ASP B O 1
ATOM 4847 N N . MET B 1 260 ? 7.766 22.266 24.531 1 97.25 260 MET B N 1
ATOM 4848 C CA . MET B 1 260 ? 7.586 23.672 24.203 1 97.25 260 MET B CA 1
ATOM 4849 C C . MET B 1 260 ? 6.105 24.047 24.172 1 97.25 260 MET B C 1
ATOM 4851 O O . MET B 1 260 ? 5.754 25.219 24.25 1 97.25 260 MET B O 1
ATOM 4855 N N . GLY B 1 261 ? 5.281 23.016 23.938 1 97.44 261 GLY B N 1
ATOM 4856 C CA . GLY B 1 261 ? 3.865 23.328 24.047 1 97.44 261 GLY B CA 1
ATOM 4857 C C . GLY B 1 261 ? 3.066 22.922 22.812 1 97.44 261 GLY B C 1
ATOM 4858 O O . GLY B 1 261 ? 1.865 23.172 22.734 1 97.44 261 GLY B O 1
ATOM 4859 N N . CYS B 1 262 ? 3.625 22.203 21.875 1 97.56 262 CYS B N 1
ATOM 4860 C CA . CYS B 1 262 ? 2.859 21.703 20.75 1 97.56 262 CYS B CA 1
ATOM 4861 C C . CYS B 1 262 ? 1.748 20.766 21.203 1 97.56 262 CYS B C 1
ATOM 4863 O O . CYS B 1 262 ? 1.979 19.875 22.031 1 97.56 262 CYS B O 1
ATOM 4865 N N . TYR B 1 263 ? 0.552 20.969 20.672 1 96.5 263 TYR B N 1
ATOM 4866 C CA . TYR B 1 263 ? -0.566 20.141 21.125 1 96.5 263 TYR B CA 1
ATOM 4867 C C . TYR B 1 263 ? -0.564 18.781 20.438 1 96.5 263 TYR B C 1
ATOM 4869 O O . TYR B 1 263 ? -1.204 17.844 20.906 1 96.5 263 TYR B O 1
ATOM 4877 N N . GLU B 1 264 ? 0.121 18.75 19.297 1 96.75 264 GLU B N 1
ATOM 4878 C CA . GLU B 1 264 ? 0.235 17.547 18.469 1 96.75 264 GLU B CA 1
ATOM 4879 C C . GLU B 1 264 ? 1.554 17.531 17.703 1 96.75 264 GLU B C 1
ATOM 4881 O O . GLU B 1 264 ? 2.035 18.578 17.266 1 96.75 264 GLU B O 1
ATOM 4886 N N . ILE B 1 265 ? 2.162 16.328 17.594 1 98.12 265 ILE B N 1
ATOM 4887 C CA . ILE B 1 265 ? 3.428 16.172 16.875 1 98.12 265 ILE B CA 1
ATOM 4888 C C . ILE B 1 265 ? 3.246 15.211 15.711 1 98.12 265 ILE B C 1
ATOM 4890 O O . ILE B 1 265 ? 2.883 14.047 15.898 1 98.12 265 ILE B O 1
ATOM 4894 N N . SER B 1 266 ? 3.498 15.695 14.531 1 97.19 266 SER B N 1
ATOM 4895 C CA . SER B 1 266 ? 3.414 14.883 13.32 1 97.19 266 SER B CA 1
ATOM 4896 C C . SER B 1 266 ? 4.781 14.344 12.922 1 97.19 266 SER B C 1
ATOM 4898 O O . SER B 1 266 ? 5.723 15.109 12.703 1 97.19 266 SER B O 1
ATOM 4900 N N . LEU B 1 267 ? 4.887 13.062 12.852 1 98.5 267 LEU B N 1
ATOM 4901 C CA . LEU B 1 267 ? 6.113 12.375 12.461 1 98.5 267 LEU B CA 1
ATOM 4902 C C . LEU B 1 267 ? 6.121 12.078 10.969 1 98.5 267 LEU B C 1
ATOM 4904 O O . LEU B 1 267 ? 5.355 11.234 10.492 1 98.5 267 LEU B O 1
ATOM 4908 N N . GLY B 1 268 ? 7.098 12.695 10.211 1 96.75 268 GLY B N 1
ATOM 4909 C CA . GLY B 1 268 ? 7.043 12.664 8.758 1 96.75 268 GLY B CA 1
ATOM 4910 C C . GLY B 1 268 ? 8.086 11.75 8.141 1 96.75 268 GLY B C 1
ATOM 4911 O O . GLY B 1 268 ? 9.289 11.992 8.266 1 96.75 268 GLY B O 1
ATOM 4912 N N . ASP B 1 269 ? 7.578 10.695 7.504 1 95.94 269 ASP B N 1
ATOM 4913 C CA . ASP B 1 269 ? 8.422 9.906 6.617 1 95.94 269 ASP B CA 1
ATOM 4914 C C . ASP B 1 269 ? 8.656 10.633 5.293 1 95.94 269 ASP B C 1
ATOM 4916 O O . ASP B 1 269 ? 8.117 10.227 4.258 1 95.94 269 ASP B O 1
ATOM 4920 N N . THR B 1 270 ? 9.523 11.547 5.309 1 90.69 270 THR B N 1
ATOM 4921 C CA . THR B 1 270 ? 9.688 12.609 4.324 1 90.69 270 THR B CA 1
ATOM 4922 C C . THR B 1 270 ? 10.023 12.031 2.953 1 90.69 270 THR B C 1
ATOM 4924 O O . THR B 1 270 ? 9.469 12.453 1.938 1 90.69 270 THR B O 1
ATOM 4927 N N . ILE B 1 271 ? 10.844 11.117 2.947 1 89.94 271 ILE B N 1
ATOM 4928 C CA . ILE B 1 271 ? 11.281 10.633 1.643 1 89.94 271 ILE B CA 1
ATOM 4929 C C . ILE B 1 271 ? 10.609 9.289 1.343 1 89.94 271 ILE B C 1
ATOM 4931 O O . ILE B 1 271 ? 10.961 8.617 0.369 1 89.94 271 ILE B O 1
ATOM 4935 N N . GLY B 1 272 ? 9.695 8.836 2.186 1 93.5 272 GLY B N 1
ATOM 4936 C CA . GLY B 1 272 ? 8.859 7.676 1.93 1 93.5 272 GLY B CA 1
ATOM 4937 C C . GLY B 1 272 ? 9.609 6.363 2.01 1 93.5 272 GLY B C 1
ATOM 4938 O O . GLY B 1 272 ? 9.188 5.363 1.421 1 93.5 272 GLY B O 1
ATOM 4939 N N . VAL B 1 273 ? 10.734 6.297 2.713 1 92.5 273 VAL B N 1
ATOM 4940 C CA . VAL B 1 273 ? 11.555 5.09 2.764 1 92.5 273 VAL B CA 1
ATOM 4941 C C . VAL B 1 273 ? 11.117 4.219 3.941 1 92.5 273 VAL B C 1
ATOM 4943 O O . VAL B 1 273 ? 11.523 3.061 4.051 1 92.5 273 VAL B O 1
ATOM 4946 N N . GLY B 1 274 ? 10.281 4.777 4.77 1 94.94 274 GLY B N 1
ATOM 4947 C CA . GLY B 1 274 ? 9.891 4.047 5.961 1 94.94 274 GLY B CA 1
ATOM 4948 C C . GLY B 1 274 ? 9.094 2.789 5.656 1 94.94 274 GLY B C 1
ATOM 4949 O O . GLY B 1 274 ? 8.328 2.752 4.691 1 94.94 274 GLY B O 1
ATOM 4950 N N . THR B 1 275 ? 9.281 1.789 6.461 1 95.25 275 THR B N 1
ATOM 4951 C CA . THR B 1 275 ? 8.492 0.562 6.504 1 95.25 275 THR B CA 1
ATOM 4952 C C . THR B 1 275 ? 7.969 0.301 7.914 1 95.25 275 THR B C 1
ATOM 4954 O O . THR B 1 275 ? 8.375 0.969 8.867 1 95.25 275 THR B O 1
ATOM 4957 N N . PRO B 1 276 ? 7.012 -0.66 7.969 1 96.06 276 PRO B N 1
ATOM 4958 C CA . PRO B 1 276 ? 6.57 -0.994 9.328 1 96.06 276 PRO B CA 1
ATOM 4959 C C . PRO B 1 276 ? 7.723 -1.388 10.242 1 96.06 276 PRO B C 1
ATOM 4961 O O . PRO B 1 276 ? 7.695 -1.092 11.438 1 96.06 276 PRO B O 1
ATOM 4964 N N . GLY B 1 277 ? 8.766 -1.944 9.703 1 91.5 277 GLY B N 1
ATOM 4965 C CA . GLY B 1 277 ? 9.914 -2.377 10.484 1 91.5 277 GLY B CA 1
ATOM 4966 C C . GLY B 1 277 ? 10.711 -1.223 11.062 1 91.5 277 GLY B C 1
ATOM 4967 O O . GLY B 1 277 ? 11.375 -1.373 12.086 1 91.5 277 GLY B O 1
ATOM 4968 N N . SER B 1 278 ? 10.648 -0.091 10.469 1 93.81 278 SER B N 1
ATOM 4969 C CA . SER B 1 278 ? 11.375 1.076 10.953 1 93.81 278 SER B CA 1
ATOM 4970 C C . SER B 1 278 ? 10.461 2.025 11.719 1 93.81 278 SER B C 1
ATOM 4972 O O . SER B 1 278 ? 10.867 2.623 12.711 1 93.81 278 SER B O 1
ATOM 4974 N N . LEU B 1 279 ? 9.211 2.119 11.32 1 97.38 279 LEU B N 1
ATOM 4975 C CA . LEU B 1 279 ? 8.328 3.137 11.883 1 97.38 279 LEU B CA 1
ATOM 4976 C C . LEU B 1 279 ? 7.781 2.699 13.234 1 97.38 279 LEU B C 1
ATOM 4978 O O . LEU B 1 279 ? 7.594 3.527 14.133 1 97.38 279 LEU B O 1
ATOM 4982 N N . VAL B 1 280 ? 7.492 1.416 13.344 1 94 280 VAL B N 1
ATOM 4983 C CA . VAL B 1 280 ? 6.922 0.952 14.602 1 94 280 VAL B CA 1
ATOM 4984 C C . VAL B 1 280 ? 7.934 1.138 15.727 1 94 280 VAL B C 1
ATOM 4986 O O . VAL B 1 280 ? 7.625 1.745 16.75 1 94 280 VAL B O 1
ATOM 4989 N N . PRO B 1 281 ? 9.219 0.716 15.547 1 93.06 281 PRO B N 1
ATOM 4990 C CA . PRO B 1 281 ? 10.203 0.996 16.594 1 93.06 281 PRO B CA 1
ATOM 4991 C C . PRO B 1 281 ? 10.383 2.49 16.859 1 93.06 281 PRO B C 1
ATOM 4993 O O . PRO B 1 281 ? 10.562 2.9 18 1 93.06 281 PRO B O 1
ATOM 4996 N N . LEU B 1 282 ? 10.328 3.258 15.828 1 96.81 282 LEU B N 1
ATOM 4997 C CA . LEU B 1 282 ? 10.453 4.703 15.984 1 96.81 282 LEU B CA 1
ATOM 4998 C C . LEU B 1 282 ? 9.328 5.254 16.844 1 96.81 282 LEU B C 1
ATOM 5000 O O . LEU B 1 282 ? 9.57 6.02 17.781 1 96.81 282 LEU B O 1
ATOM 5004 N N . VAL B 1 283 ? 8.07 4.891 16.578 1 97.56 283 VAL B N 1
ATOM 5005 C CA . VAL B 1 283 ? 6.914 5.383 17.312 1 97.56 283 VAL B CA 1
ATOM 5006 C C . VAL B 1 283 ? 6.996 4.93 18.766 1 97.56 283 VAL B C 1
ATOM 5008 O O . VAL B 1 283 ? 6.695 5.703 19.688 1 97.56 283 VAL B O 1
ATOM 5011 N N . ASN B 1 284 ? 7.438 3.699 18.938 1 94.19 284 ASN B N 1
ATOM 5012 C CA . ASN B 1 284 ? 7.582 3.184 20.297 1 94.19 284 ASN B CA 1
ATOM 5013 C C . ASN B 1 284 ? 8.617 3.975 21.094 1 94.19 284 ASN B C 1
ATOM 5015 O O . ASN B 1 284 ? 8.453 4.188 22.297 1 94.19 284 ASN B O 1
ATOM 5019 N N . GLU B 1 285 ? 9.648 4.395 20.422 1 95.88 285 GLU B N 1
ATOM 5020 C CA . GLU B 1 285 ? 10.656 5.23 21.062 1 95.88 285 GLU B CA 1
ATOM 5021 C C . GLU B 1 285 ? 10.086 6.609 21.406 1 95.88 285 GLU B C 1
ATOM 5023 O O . GLU B 1 285 ? 10.312 7.121 22.5 1 95.88 285 GLU B O 1
ATOM 5028 N N . VAL B 1 286 ? 9.391 7.18 20.547 1 98.5 286 VAL B N 1
ATOM 5029 C CA . VAL B 1 286 ? 8.852 8.523 20.719 1 98.5 286 VAL B CA 1
ATOM 5030 C C . VAL B 1 286 ? 7.797 8.508 21.828 1 98.5 286 VAL B C 1
ATOM 5032 O O . VAL B 1 286 ? 7.691 9.461 22.609 1 98.5 286 VAL B O 1
ATOM 5035 N N . LYS B 1 287 ? 7.078 7.445 21.938 1 96.19 287 LYS B N 1
ATOM 5036 C CA . LYS B 1 287 ? 6 7.297 22.906 1 96.19 287 LYS B CA 1
ATOM 5037 C C . LYS B 1 287 ? 6.539 7.332 24.344 1 96.19 287 LYS B C 1
ATOM 5039 O O . LYS B 1 287 ? 5.781 7.531 25.297 1 96.19 287 LYS B O 1
ATOM 5044 N N . LEU B 1 288 ? 7.785 7.117 24.5 1 94.94 288 LEU B N 1
ATOM 5045 C CA . LEU B 1 288 ? 8.398 7.203 25.812 1 94.94 288 LEU B CA 1
ATOM 5046 C C . LEU B 1 288 ? 8.406 8.641 26.328 1 94.94 288 LEU B C 1
ATOM 5048 O O . LEU B 1 288 ? 8.523 8.883 27.531 1 94.94 288 LEU B O 1
ATOM 5052 N N . HIS B 1 289 ? 8.203 9.594 25.406 1 96.06 289 HIS B N 1
ATOM 5053 C CA . HIS B 1 289 ? 8.367 10.992 25.766 1 96.06 289 HIS B CA 1
ATOM 5054 C C . HIS B 1 289 ? 7.117 11.797 25.438 1 96.06 289 HIS B C 1
ATOM 5056 O O . HIS B 1 289 ? 6.863 12.844 26.047 1 96.06 289 HIS B O 1
ATOM 5062 N N . VAL B 1 290 ? 6.375 11.375 24.516 1 98.12 290 VAL B N 1
ATOM 5063 C CA . VAL B 1 290 ? 5.184 12.07 24.047 1 98.12 290 VAL B CA 1
ATOM 5064 C C . VAL B 1 290 ? 3.979 11.133 24.109 1 98.12 290 VAL B C 1
ATOM 5066 O O . VAL B 1 290 ? 4.035 10.008 23.609 1 98.12 290 VAL B O 1
ATOM 5069 N N . PRO B 1 291 ? 2.883 11.594 24.781 1 97.5 291 PRO B N 1
ATOM 5070 C CA . PRO B 1 291 ? 1.69 10.742 24.797 1 97.5 291 PRO B CA 1
ATOM 5071 C C . PRO B 1 291 ? 1.234 10.344 23.391 1 97.5 291 PRO B C 1
ATOM 5073 O O . PRO B 1 291 ? 1.224 11.18 22.484 1 97.5 291 PRO B O 1
ATOM 5076 N N . VAL B 1 292 ? 0.812 9.086 23.203 1 96.25 292 VAL B N 1
ATOM 5077 C CA . VAL B 1 292 ? 0.494 8.516 21.891 1 96.25 292 VAL B CA 1
ATOM 5078 C C . VAL B 1 292 ? -0.682 9.273 21.281 1 96.25 292 VAL B C 1
ATOM 5080 O O . VAL B 1 292 ? -0.755 9.422 20.062 1 96.25 292 VAL B O 1
ATOM 5083 N N . GLU B 1 293 ? -1.571 9.875 22.141 1 95.94 293 GLU B N 1
ATOM 5084 C CA . GLU B 1 293 ? -2.758 10.586 21.656 1 95.94 293 GLU B CA 1
ATOM 5085 C C . GLU B 1 293 ? -2.381 11.898 20.984 1 95.94 293 GLU B C 1
ATOM 5087 O O . GLU B 1 293 ? -3.209 12.508 20.312 1 95.94 293 GLU B O 1
ATOM 5092 N N . LYS B 1 294 ? -1.164 12.281 21.172 1 97.81 294 LYS B N 1
ATOM 5093 C CA . LYS B 1 294 ? -0.69 13.539 20.594 1 97.81 294 LYS B CA 1
ATOM 5094 C C . LYS B 1 294 ? 0.252 13.297 19.422 1 97.81 294 LYS B C 1
ATOM 5096 O O . LYS B 1 294 ? 0.855 14.234 18.906 1 97.81 294 LYS B O 1
ATOM 5101 N N . LEU B 1 295 ? 0.37 12.047 19 1 98.38 295 LEU B N 1
ATOM 5102 C CA . LEU B 1 295 ? 1.258 11.703 17.906 1 98.38 295 LEU B CA 1
ATOM 5103 C C . LEU B 1 295 ? 0.468 11.484 16.609 1 98.38 295 LEU B C 1
ATOM 5105 O O . LEU B 1 295 ? -0.606 10.883 16.641 1 98.38 295 LEU B O 1
ATOM 5109 N N . ALA B 1 296 ? 0.982 12.055 15.57 1 97.81 296 ALA B N 1
ATOM 5110 C CA . ALA B 1 296 ? 0.466 11.844 14.219 1 97.81 296 ALA B CA 1
ATOM 5111 C C . ALA B 1 296 ? 1.527 11.219 13.312 1 97.81 296 ALA B C 1
ATOM 5113 O O . ALA B 1 296 ? 2.727 11.359 13.57 1 97.81 296 ALA B O 1
ATOM 5114 N N . ILE B 1 297 ? 1.054 10.469 12.336 1 98.31 297 ILE B N 1
ATOM 5115 C CA . ILE B 1 297 ? 1.978 9.914 11.352 1 98.31 297 ILE B CA 1
ATOM 5116 C C . ILE B 1 297 ? 1.716 10.539 9.984 1 98.31 297 ILE B C 1
ATOM 5118 O O . ILE B 1 297 ? 0.562 10.719 9.594 1 98.31 297 ILE B O 1
ATOM 5122 N N . HIS B 1 298 ? 2.771 10.992 9.367 1 96.44 298 HIS B N 1
ATOM 5123 C CA . HIS B 1 298 ? 2.797 11.602 8.047 1 96.44 298 HIS B CA 1
ATOM 5124 C C . HIS B 1 298 ? 3.66 10.789 7.082 1 96.44 298 HIS B C 1
ATOM 5126 O O . HIS B 1 298 ? 4.887 10.922 7.082 1 96.44 298 HIS B O 1
ATOM 5132 N N . CYS B 1 299 ? 2.947 10.078 6.168 1 96.62 299 CYS B N 1
ATOM 5133 C CA . CYS B 1 299 ? 3.701 9.172 5.305 1 96.62 299 CYS B CA 1
ATOM 5134 C C . CYS B 1 299 ? 3.67 9.648 3.857 1 96.62 299 CYS B C 1
ATOM 5136 O O . CYS B 1 299 ? 2.607 10 3.336 1 96.62 299 CYS B O 1
ATOM 5138 N N . HIS B 1 300 ? 4.848 9.719 3.316 1 94.75 300 HIS B N 1
ATOM 5139 C CA . HIS B 1 300 ? 4.938 9.719 1.861 1 94.75 300 HIS B CA 1
ATOM 5140 C C . HIS B 1 300 ? 4.863 8.305 1.305 1 94.75 300 HIS B C 1
ATOM 5142 O O . HIS B 1 300 ? 5.215 7.344 1.992 1 94.75 300 HIS B O 1
ATOM 5148 N N . ASP B 1 301 ? 4.363 8.227 0.092 1 95.62 301 ASP B N 1
ATOM 5149 C CA . ASP B 1 301 ? 4.168 6.918 -0.52 1 95.62 301 ASP B CA 1
ATOM 5150 C C . ASP B 1 301 ? 5.168 6.688 -1.652 1 95.62 301 ASP B C 1
ATOM 5152 O O . ASP B 1 301 ? 4.855 6.008 -2.631 1 95.62 301 ASP B O 1
ATOM 5156 N N . THR B 1 302 ? 6.309 7.207 -1.504 1 92.12 302 THR B N 1
ATOM 5157 C CA . THR B 1 302 ? 7.34 7.199 -2.535 1 92.12 302 THR B CA 1
ATOM 5158 C C . THR B 1 302 ? 7.723 5.77 -2.906 1 92.12 302 THR B C 1
ATOM 5160 O O . THR B 1 302 ? 7.867 5.445 -4.086 1 92.12 302 THR B O 1
ATOM 5163 N N . TYR B 1 303 ? 7.777 4.898 -1.94 1 92.81 303 TYR B N 1
ATOM 5164 C CA . TYR B 1 303 ? 8.172 3.516 -2.199 1 92.81 303 TYR B CA 1
ATOM 5165 C C . TYR B 1 303 ? 6.992 2.57 -2.004 1 92.81 303 TYR B C 1
ATOM 5167 O O . TYR B 1 303 ? 7.176 1.358 -1.861 1 92.81 303 TYR B O 1
ATOM 5175 N N . GLY B 1 304 ? 5.84 3.092 -1.867 1 95.19 304 GLY B N 1
ATOM 5176 C CA . GLY B 1 304 ? 4.609 2.316 -1.876 1 95.19 304 GLY B CA 1
ATOM 5177 C C . GLY B 1 304 ? 4.27 1.722 -0.522 1 95.19 304 GLY B C 1
ATOM 5178 O O . GLY B 1 304 ? 3.424 0.83 -0.426 1 95.19 304 GLY B O 1
ATOM 5179 N N . GLN B 1 305 ? 4.875 2.211 0.525 1 97 305 GLN B N 1
ATOM 5180 C CA . GLN B 1 305 ? 4.777 1.542 1.818 1 97 305 GLN B CA 1
ATOM 5181 C C . GLN B 1 305 ? 3.77 2.244 2.725 1 97 305 GLN B C 1
ATOM 5183 O O . GLN B 1 305 ? 3.471 1.766 3.82 1 97 305 GLN B O 1
ATOM 5188 N N . ALA B 1 306 ? 3.164 3.291 2.299 1 98.25 306 ALA B N 1
ATOM 5189 C CA . ALA B 1 306 ? 2.488 4.215 3.207 1 98.25 306 ALA B CA 1
ATOM 5190 C C . ALA B 1 306 ? 1.32 3.531 3.912 1 98.25 306 ALA B C 1
ATOM 5192 O O . ALA B 1 306 ? 1.168 3.648 5.129 1 98.25 306 ALA B O 1
ATOM 5193 N N . LEU B 1 307 ? 0.467 2.814 3.189 1 98.5 307 LEU B N 1
ATOM 5194 C CA . LEU B 1 307 ? -0.706 2.215 3.818 1 98.5 307 LEU B CA 1
ATOM 5195 C C . LEU B 1 307 ? -0.299 1.103 4.777 1 98.5 307 LEU B C 1
ATOM 5197 O O . LEU B 1 307 ? -0.902 0.944 5.844 1 98.5 307 LEU B O 1
ATOM 5201 N N . ALA B 1 308 ? 0.676 0.275 4.383 1 98.12 308 ALA B N 1
ATOM 5202 C CA . ALA B 1 308 ? 1.198 -0.731 5.301 1 98.12 308 ALA B CA 1
ATOM 5203 C C . ALA B 1 308 ? 1.776 -0.08 6.555 1 98.12 308 ALA B C 1
ATOM 5205 O O . ALA B 1 308 ? 1.588 -0.582 7.668 1 98.12 308 ALA B O 1
ATOM 5206 N N . ASN B 1 309 ? 2.467 1.061 6.367 1 98.38 309 ASN B N 1
ATOM 5207 C CA . ASN B 1 309 ? 3.014 1.831 7.48 1 98.38 309 ASN B CA 1
ATOM 5208 C C . ASN B 1 309 ? 1.912 2.326 8.414 1 98.38 309 ASN B C 1
ATOM 5210 O O . ASN B 1 309 ? 2.004 2.162 9.633 1 98.38 309 ASN B O 1
ATOM 5214 N N . ILE B 1 310 ? 0.925 2.922 7.832 1 98.56 310 ILE B N 1
ATOM 5215 C CA . ILE B 1 310 ? -0.179 3.488 8.594 1 98.56 310 ILE B CA 1
ATOM 5216 C C . ILE B 1 310 ? -0.872 2.389 9.398 1 98.56 310 ILE B C 1
ATOM 5218 O O . ILE B 1 310 ? -1.14 2.553 10.586 1 98.56 310 ILE B O 1
ATOM 5222 N N . LEU B 1 311 ? -1.114 1.256 8.734 1 97.12 311 LEU B N 1
ATOM 5223 C CA . LEU B 1 311 ? -1.743 0.133 9.422 1 97.12 311 LEU B CA 1
ATOM 5224 C C . LEU B 1 311 ? -0.916 -0.3 10.625 1 97.12 311 LEU B C 1
ATOM 5226 O O . LEU B 1 311 ? -1.453 -0.472 11.727 1 97.12 311 LEU B O 1
ATOM 5230 N N . ALA B 1 312 ? 0.377 -0.449 10.453 1 96 312 ALA B N 1
ATOM 5231 C CA . ALA B 1 312 ? 1.264 -0.901 11.516 1 96 312 ALA B CA 1
ATOM 5232 C C . ALA B 1 312 ? 1.331 0.125 12.648 1 96 312 ALA B C 1
ATOM 5234 O O . ALA B 1 312 ? 1.288 -0.234 13.828 1 96 312 ALA B O 1
ATOM 5235 N N . VAL B 1 313 ? 1.421 1.367 12.297 1 97.31 313 VAL B N 1
ATOM 5236 C CA . VAL B 1 313 ? 1.551 2.443 13.266 1 97.31 313 VAL B CA 1
ATOM 5237 C C . VAL B 1 313 ? 0.26 2.57 14.078 1 97.31 313 VAL B C 1
ATOM 5239 O O . VAL B 1 313 ? 0.296 2.82 15.281 1 97.31 313 VAL B O 1
ATOM 5242 N N . MET B 1 314 ? -0.871 2.393 13.453 1 96.62 314 MET B N 1
ATOM 5243 C CA . MET B 1 314 ? -2.152 2.439 14.148 1 96.62 314 MET B CA 1
ATOM 5244 C C . MET B 1 314 ? -2.221 1.377 15.242 1 96.62 314 MET B C 1
ATOM 5246 O O . MET B 1 314 ? -2.846 1.588 16.281 1 96.62 314 MET B O 1
ATOM 5250 N N . GLN B 1 315 ? -1.569 0.313 15.008 1 92.12 315 GLN B N 1
ATOM 5251 C CA . GLN B 1 315 ? -1.579 -0.782 15.977 1 92.12 315 GLN B CA 1
ATOM 5252 C C . GLN B 1 315 ? -0.779 -0.421 17.219 1 92.12 315 GLN B C 1
ATOM 5254 O O . GLN B 1 315 ? -0.872 -1.104 18.25 1 92.12 315 GLN B O 1
ATOM 5259 N N . THR B 1 316 ? -0.003 0.671 17.141 1 92.44 316 THR B N 1
ATOM 5260 C CA . THR B 1 316 ? 0.736 1.15 18.312 1 92.44 316 THR B CA 1
ATOM 5261 C C . THR B 1 316 ? -0.1 2.145 19.109 1 92.44 316 THR B C 1
ATOM 5263 O O . THR B 1 316 ? 0.337 2.633 20.156 1 92.44 316 THR B O 1
ATOM 5266 N N . GLY B 1 317 ? -1.216 2.531 18.609 1 93.19 317 GLY B N 1
ATOM 5267 C CA . GLY B 1 317 ? -2.115 3.408 19.344 1 93.19 317 GLY B CA 1
ATOM 5268 C C . GLY B 1 317 ? -2.268 4.773 18.703 1 93.19 317 GLY B C 1
ATOM 5269 O O . GLY B 1 317 ? -3.105 5.574 19.125 1 93.19 317 GLY B O 1
ATOM 5270 N N . VAL B 1 318 ? -1.504 5.055 17.656 1 97.56 318 VAL B N 1
ATOM 5271 C CA . VAL B 1 318 ? -1.594 6.344 16.969 1 97.56 318 VAL B CA 1
ATOM 5272 C C . VAL B 1 318 ? -2.941 6.461 16.266 1 97.56 318 VAL B C 1
ATOM 5274 O O . VAL B 1 318 ? -3.383 5.523 15.602 1 97.56 318 VAL B O 1
ATOM 5277 N N . GLN B 1 319 ? -3.547 7.676 16.406 1 97.06 319 GLN B N 1
ATOM 5278 C CA . GLN B 1 319 ? -4.898 7.836 15.883 1 97.06 319 GLN B CA 1
ATOM 5279 C C . GLN B 1 319 ? -4.98 9.031 14.938 1 97.06 319 GLN B C 1
ATOM 5281 O O . GLN B 1 319 ? -6.066 9.391 14.477 1 97.06 319 GLN B O 1
ATOM 5286 N N . ILE B 1 320 ? -3.918 9.672 14.688 1 97.06 320 ILE B N 1
ATOM 5287 C CA . ILE B 1 320 ? -3.91 10.852 13.836 1 97.06 320 ILE B CA 1
ATOM 5288 C C . ILE B 1 320 ? -3.033 10.594 12.609 1 97.06 320 ILE B C 1
ATOM 5290 O O . ILE B 1 320 ? -1.874 10.195 12.742 1 97.06 320 ILE B O 1
ATOM 5294 N N . ILE B 1 321 ? -3.631 10.805 11.414 1 97.44 321 ILE B N 1
ATOM 5295 C CA . ILE B 1 321 ? -2.949 10.469 10.172 1 97.44 321 ILE B CA 1
ATOM 5296 C C . ILE B 1 321 ? -2.98 11.672 9.227 1 97.44 321 ILE B C 1
ATOM 5298 O O . ILE B 1 321 ? -4.051 12.211 8.938 1 97.44 321 ILE B O 1
ATOM 5302 N N . ASP B 1 322 ? -1.809 12.086 8.797 1 96 322 ASP B N 1
ATOM 5303 C CA . ASP B 1 322 ? -1.72 13.086 7.734 1 96 322 ASP B CA 1
ATOM 5304 C C . ASP B 1 322 ? -1.818 12.438 6.355 1 96 322 ASP B C 1
ATOM 5306 O O . ASP B 1 322 ? -1.215 11.383 6.113 1 96 322 ASP B O 1
ATOM 5310 N N . CYS B 1 323 ? -2.545 13.008 5.52 1 95.69 323 CYS B N 1
ATOM 5311 C CA . CYS B 1 323 ? -2.693 12.531 4.148 1 95.69 323 CYS B CA 1
ATOM 5312 C C . CYS B 1 323 ? -3.023 13.688 3.209 1 95.69 323 CYS B C 1
ATOM 5314 O O . CYS B 1 323 ? -3.277 14.805 3.656 1 95.69 323 CYS B O 1
ATOM 5316 N N . SER B 1 324 ? -2.924 13.469 1.928 1 94.12 324 SER B N 1
ATOM 5317 C CA . SER B 1 324 ? -3.119 14.516 0.93 1 94.12 324 SER B CA 1
ATOM 5318 C C . SER B 1 324 ? -4.031 14.039 -0.196 1 94.12 324 SER B C 1
ATOM 5320 O O . SER B 1 324 ? -3.771 13.016 -0.821 1 94.12 324 SER B O 1
ATOM 5322 N N . VAL B 1 325 ? -5.004 14.852 -0.481 1 93.88 325 VAL B N 1
ATOM 5323 C CA . VAL B 1 325 ? -5.949 14.531 -1.545 1 93.88 325 VAL B CA 1
ATOM 5324 C C . VAL B 1 325 ? -5.199 14.305 -2.854 1 93.88 325 VAL B C 1
ATOM 5326 O O . VAL B 1 325 ? -4.262 15.039 -3.176 1 93.88 325 VAL B O 1
ATOM 5329 N N . GLY B 1 326 ? -5.555 13.211 -3.572 1 92.75 326 GLY B N 1
ATOM 5330 C CA . GLY B 1 326 ? -4.926 12.891 -4.844 1 92.75 326 GLY B CA 1
ATOM 5331 C C . GLY B 1 326 ? -3.477 12.461 -4.703 1 92.75 326 GLY B C 1
ATOM 5332 O O . GLY B 1 326 ? -2.801 12.203 -5.703 1 92.75 326 GLY B O 1
ATOM 5333 N N . GLY B 1 327 ? -3.033 12.336 -3.498 1 93.19 327 GLY B N 1
ATOM 5334 C CA . GLY B 1 327 ? -1.621 12.047 -3.307 1 93.19 327 GLY B CA 1
ATOM 5335 C C . GLY B 1 327 ? -0.712 13.18 -3.736 1 93.19 327 GLY B C 1
ATOM 5336 O O . GLY B 1 327 ? 0.39 12.945 -4.234 1 93.19 327 GLY B O 1
ATOM 5337 N N . LEU B 1 328 ? -1.114 14.391 -3.576 1 87.75 328 LEU B N 1
ATOM 5338 C CA . LEU B 1 328 ? -0.358 15.57 -3.988 1 87.75 328 LEU B CA 1
ATOM 5339 C C . LEU B 1 328 ? 0.928 15.703 -3.182 1 87.75 328 LEU B C 1
ATOM 5341 O O . LEU B 1 328 ? 1.004 15.234 -2.045 1 87.75 328 LEU B O 1
ATOM 5345 N N . GLY B 1 329 ? 1.947 16.594 -3.629 1 80.25 329 GLY B N 1
ATOM 5346 C CA . GLY B 1 329 ? 3.186 16.938 -2.947 1 80.25 329 GLY B CA 1
ATOM 5347 C C . GLY B 1 329 ? 4.414 16.328 -3.604 1 80.25 329 GLY B C 1
ATOM 5348 O O . GLY B 1 329 ? 5.449 16.984 -3.719 1 80.25 329 GLY B O 1
ATOM 5349 N N . GLY B 1 330 ? 4.453 15.195 -4.18 1 72.19 330 GLY B N 1
ATOM 5350 C CA . GLY B 1 330 ? 5.621 14.578 -4.777 1 72.19 330 GLY B CA 1
ATOM 5351 C C . GLY B 1 330 ? 6.797 14.477 -3.826 1 72.19 330 GLY B C 1
ATOM 5352 O O . GLY B 1 330 ? 6.684 14.828 -2.65 1 72.19 330 GLY B O 1
ATOM 5353 N N . CYS B 1 331 ? 7.926 13.938 -4.203 1 69.06 331 CYS B N 1
ATOM 5354 C CA . CYS B 1 331 ? 9.164 13.836 -3.443 1 69.06 331 CYS B CA 1
ATOM 5355 C C . CYS B 1 331 ? 10.32 14.469 -4.207 1 69.06 331 CYS B C 1
ATOM 5357 O O . CYS B 1 331 ? 10.75 13.953 -5.242 1 69.06 331 CYS B O 1
ATOM 5359 N N . PRO B 1 332 ? 10.781 15.656 -3.721 1 68.94 332 PRO B N 1
ATOM 5360 C CA . PRO B 1 332 ? 11.867 16.312 -4.449 1 68.94 332 PRO B CA 1
ATOM 5361 C C . PRO B 1 332 ? 13.109 15.445 -4.574 1 68.94 332 PRO B C 1
ATOM 5363 O O . PRO B 1 332 ? 13.977 15.727 -5.406 1 68.94 332 PRO B O 1
ATOM 5366 N N . TYR B 1 333 ? 13.211 14.453 -3.828 1 69.38 333 TYR B N 1
ATOM 5367 C CA . TYR B 1 333 ? 14.43 13.656 -3.768 1 69.38 333 TYR B CA 1
ATOM 5368 C C . TYR B 1 333 ? 14.305 12.398 -4.625 1 69.38 333 TYR B C 1
ATOM 5370 O O . TYR B 1 333 ? 15.266 11.641 -4.766 1 69.38 333 TYR B O 1
ATOM 5378 N N . ALA B 1 334 ? 13.195 12.133 -5.031 1 63.09 334 ALA B N 1
ATOM 5379 C CA . ALA B 1 334 ? 12.922 11.023 -5.941 1 63.09 334 ALA B CA 1
ATOM 5380 C C . ALA B 1 334 ? 12.023 11.469 -7.094 1 63.09 334 ALA B C 1
ATOM 5382 O O . ALA B 1 334 ? 10.797 11.5 -6.961 1 63.09 334 ALA B O 1
ATOM 5383 N N . ASN B 1 335 ? 12.719 11.812 -8.117 1 63.19 335 ASN B N 1
ATOM 5384 C CA . ASN B 1 335 ? 11.969 12.359 -9.242 1 63.19 335 ASN B CA 1
ATOM 5385 C C . ASN B 1 335 ? 10.914 11.383 -9.742 1 63.19 335 ASN B C 1
ATOM 5387 O O . ASN B 1 335 ? 11.203 10.203 -9.969 1 63.19 335 ASN B O 1
ATOM 5391 N N . GLY B 1 336 ? 9.727 11.883 -9.891 1 62.62 336 GLY B N 1
ATOM 5392 C CA . GLY B 1 336 ? 8.656 11.062 -10.453 1 62.62 336 GLY B CA 1
ATOM 5393 C C . GLY B 1 336 ? 7.93 10.234 -9.406 1 62.62 336 GLY B C 1
ATOM 5394 O O . GLY B 1 336 ? 6.902 9.617 -9.703 1 62.62 336 GLY B O 1
ATOM 5395 N N . ALA B 1 337 ? 8.523 10.273 -8.289 1 69.12 337 ALA B N 1
ATOM 5396 C CA . ALA B 1 337 ? 7.926 9.445 -7.242 1 69.12 337 ALA B CA 1
ATOM 5397 C C . ALA B 1 337 ? 6.77 10.172 -6.566 1 69.12 337 ALA B C 1
ATOM 5399 O O . ALA B 1 337 ? 6.707 11.406 -6.578 1 69.12 337 ALA B O 1
ATOM 5400 N N . SER B 1 338 ? 5.852 9.289 -6.188 1 71.94 338 SER B N 1
ATOM 5401 C CA . SER B 1 338 ? 4.711 9.836 -5.457 1 71.94 338 SER B CA 1
ATOM 5402 C C . SER B 1 338 ? 5.156 10.508 -4.168 1 71.94 338 SER B C 1
ATOM 5404 O O . SER B 1 338 ? 6.227 10.211 -3.637 1 71.94 338 SER B O 1
ATOM 5406 N N . GLY B 1 339 ? 4.395 11.461 -3.814 1 85.31 339 GLY B N 1
ATOM 5407 C CA . GLY B 1 339 ? 4.637 12.203 -2.586 1 85.31 339 GLY B CA 1
ATOM 5408 C C . GLY B 1 339 ? 3.824 11.695 -1.411 1 85.31 339 GLY B C 1
ATOM 5409 O O . GLY B 1 339 ? 3.922 10.516 -1.046 1 85.31 339 GLY B O 1
ATOM 5410 N N . ASN B 1 340 ? 2.898 12.469 -0.891 1 92.44 340 ASN B N 1
ATOM 5411 C CA . ASN B 1 340 ? 2.061 12.125 0.254 1 92.44 340 ASN B CA 1
ATOM 5412 C C . ASN B 1 340 ? 1.157 10.93 -0.052 1 92.44 340 ASN B C 1
ATOM 5414 O O . ASN B 1 340 ? 0.784 10.711 -1.205 1 92.44 340 ASN B O 1
ATOM 5418 N N . VAL B 1 341 ? 0.904 10.125 0.9 1 96.69 341 VAL B N 1
ATOM 5419 C CA . VAL B 1 341 ? -0.137 9.109 0.735 1 96.69 341 VAL B CA 1
ATOM 5420 C C . VAL B 1 341 ? -1.469 9.789 0.42 1 96.69 341 VAL B C 1
ATOM 5422 O O . VAL B 1 341 ? -1.775 10.852 0.964 1 96.69 341 VAL B O 1
ATOM 5425 N N . SER B 1 342 ? -2.23 9.195 -0.446 1 96.38 342 SER B N 1
ATOM 5426 C CA . SER B 1 342 ? -3.494 9.797 -0.868 1 96.38 342 SER B CA 1
ATOM 5427 C C . SER B 1 342 ? -4.562 9.648 0.212 1 96.38 342 SER B C 1
ATOM 5429 O O . SER B 1 342 ? -4.711 8.578 0.806 1 96.38 342 SER B O 1
ATOM 5431 N N . SER B 1 343 ? -5.316 10.742 0.403 1 96.69 343 SER B N 1
ATOM 5432 C CA . SER B 1 343 ? -6.41 10.719 1.367 1 96.69 343 SER B CA 1
ATOM 5433 C C . SER B 1 343 ? -7.461 9.68 0.989 1 96.69 343 SER B C 1
ATOM 5435 O O . SER B 1 343 ? -7.992 8.984 1.856 1 96.69 343 SER B O 1
ATOM 5437 N N . GLU B 1 344 ? -7.719 9.523 -0.28 1 96.88 344 GLU B N 1
ATOM 5438 C CA . GLU B 1 344 ? -8.719 8.578 -0.758 1 96.88 344 GLU B CA 1
ATOM 5439 C C . GLU B 1 344 ? -8.352 7.145 -0.386 1 96.88 344 GLU B C 1
ATOM 5441 O O . GLU B 1 344 ? -9.195 6.383 0.094 1 96.88 344 GLU B O 1
ATOM 5446 N N . ASP B 1 345 ? -7.098 6.793 -0.591 1 97.5 345 ASP B N 1
ATOM 5447 C CA . ASP B 1 345 ? -6.645 5.434 -0.311 1 97.5 345 ASP B CA 1
ATOM 5448 C C . ASP B 1 345 ? -6.668 5.145 1.188 1 97.5 345 ASP B C 1
ATOM 5450 O O . ASP B 1 345 ? -6.973 4.027 1.605 1 97.5 345 ASP B O 1
ATOM 5454 N N . VAL B 1 346 ? -6.363 6.184 2.006 1 98.31 346 VAL B N 1
ATOM 5455 C CA . VAL B 1 346 ? -6.406 6.027 3.457 1 98.31 346 VAL B CA 1
ATOM 5456 C C . VAL B 1 346 ? -7.848 5.82 3.91 1 98.31 346 VAL B C 1
ATOM 5458 O O . VAL B 1 346 ? -8.133 4.93 4.715 1 98.31 346 VAL B O 1
ATOM 5461 N N . VAL B 1 347 ? -8.742 6.633 3.402 1 97.06 347 VAL B N 1
ATOM 5462 C CA . VAL B 1 347 ? -10.148 6.527 3.773 1 97.06 347 VAL B CA 1
ATOM 5463 C C . VAL B 1 347 ? -10.688 5.156 3.379 1 97.06 347 VAL B C 1
ATOM 5465 O O . VAL B 1 347 ? -11.453 4.543 4.129 1 97.06 347 VAL B O 1
ATOM 5468 N N . TYR B 1 348 ? -10.258 4.652 2.236 1 95.81 348 TYR B N 1
ATOM 5469 C CA . TYR B 1 348 ? -10.664 3.322 1.788 1 95.81 348 TYR B CA 1
ATOM 5470 C C . TYR B 1 348 ? -10.18 2.252 2.76 1 95.81 348 TYR B C 1
ATOM 5472 O O . TYR B 1 348 ? -10.938 1.356 3.135 1 95.81 348 TYR B O 1
ATOM 5480 N N . LEU B 1 349 ? -8.938 2.311 3.139 1 97.62 349 LEU B N 1
ATOM 5481 C CA . LEU B 1 349 ? -8.375 1.378 4.109 1 97.62 349 LEU B CA 1
ATOM 5482 C C . LEU B 1 349 ? -9.164 1.405 5.414 1 97.62 349 LEU B C 1
ATOM 5484 O O . LEU B 1 349 ? -9.523 0.354 5.949 1 97.62 349 LEU B O 1
ATOM 5488 N N . MET B 1 350 ? -9.438 2.633 5.918 1 96.12 350 MET B N 1
ATOM 5489 C CA . MET B 1 350 ? -10.156 2.773 7.18 1 96.12 350 MET B CA 1
ATOM 5490 C C . MET B 1 350 ? -11.562 2.178 7.074 1 96.12 350 MET B C 1
ATOM 5492 O O . MET B 1 350 ? -12.008 1.476 7.98 1 96.12 350 MET B O 1
ATOM 5496 N N . ALA B 1 351 ? -12.164 2.467 6.004 1 92.75 351 ALA B N 1
ATOM 5497 C CA . ALA B 1 351 ? -13.5 1.913 5.793 1 92.75 351 ALA B CA 1
ATOM 5498 C C . ALA B 1 351 ? -13.477 0.388 5.832 1 92.75 351 ALA B C 1
ATOM 5500 O O . ALA B 1 351 ? -14.328 -0.236 6.473 1 92.75 351 ALA B O 1
ATOM 5501 N N . GLY B 1 352 ? -12.523 -0.234 5.184 1 91.19 352 GLY B N 1
ATOM 5502 C CA . GLY B 1 352 ? -12.391 -1.683 5.184 1 91.19 352 GLY B CA 1
ATOM 5503 C C . GLY B 1 352 ? -12.117 -2.258 6.559 1 91.19 352 GLY B C 1
ATOM 5504 O O . GLY B 1 352 ? -12.516 -3.389 6.852 1 91.19 352 GLY B O 1
ATOM 5505 N N . LEU B 1 353 ? -11.5 -1.469 7.371 1 91.69 353 LEU B N 1
ATOM 5506 C CA . LEU B 1 353 ? -11.148 -1.896 8.719 1 91.69 353 LEU B CA 1
ATOM 5507 C C . LEU B 1 353 ? -12.281 -1.609 9.695 1 91.69 353 LEU B C 1
ATOM 5509 O O . LEU B 1 353 ? -12.219 -2.014 10.859 1 91.69 353 LEU B O 1
ATOM 5513 N N . GLY B 1 354 ? -13.234 -0.905 9.234 1 88.19 354 GLY B N 1
ATOM 5514 C CA . GLY B 1 354 ? -14.312 -0.489 10.109 1 88.19 354 GLY B CA 1
ATOM 5515 C C . GLY B 1 354 ? -13.922 0.635 11.047 1 88.19 354 GLY B C 1
ATOM 5516 O O . GLY B 1 354 ? -14.5 0.784 12.125 1 88.19 354 GLY B O 1
ATOM 5517 N N . VAL B 1 355 ? -12.883 1.376 10.742 1 94.19 355 VAL B N 1
ATOM 5518 C CA . VAL B 1 355 ? -12.406 2.508 11.531 1 94.19 355 VAL B CA 1
ATOM 5519 C C . VAL B 1 355 ? -13.078 3.791 11.055 1 94.19 355 VAL B C 1
ATOM 5521 O O . VAL B 1 355 ? -13.031 4.113 9.859 1 94.19 355 VAL B O 1
ATOM 5524 N N . LYS B 1 356 ? -13.625 4.562 11.969 1 92.88 356 LYS B N 1
ATOM 5525 C CA . LYS B 1 356 ? -14.352 5.777 11.609 1 92.88 356 LYS B CA 1
ATOM 5526 C C . LYS B 1 356 ? -13.398 6.934 11.336 1 92.88 356 LYS B C 1
ATOM 5528 O O . LYS B 1 356 ? -12.414 7.117 12.055 1 92.88 356 LYS B O 1
ATOM 5533 N N . THR B 1 357 ? -13.711 7.656 10.242 1 94.19 357 THR B N 1
ATOM 5534 C CA . THR B 1 357 ? -12.922 8.836 9.922 1 94.19 357 THR B CA 1
ATOM 5535 C C . THR B 1 357 ? -13.805 10.078 9.852 1 94.19 357 THR B C 1
ATOM 5537 O O . THR B 1 357 ? -13.312 11.203 9.945 1 94.19 357 THR B O 1
ATOM 5540 N N . GLY B 1 358 ? -15.055 9.891 9.602 1 90.94 358 GLY B N 1
ATOM 5541 C CA . GLY B 1 358 ? -15.977 11 9.406 1 90.94 358 GLY B CA 1
ATOM 5542 C C . GLY B 1 358 ? -15.875 11.625 8.031 1 90.94 358 GLY B C 1
ATOM 5543 O O . GLY B 1 358 ? -16.531 12.633 7.746 1 90.94 358 GLY B O 1
ATOM 554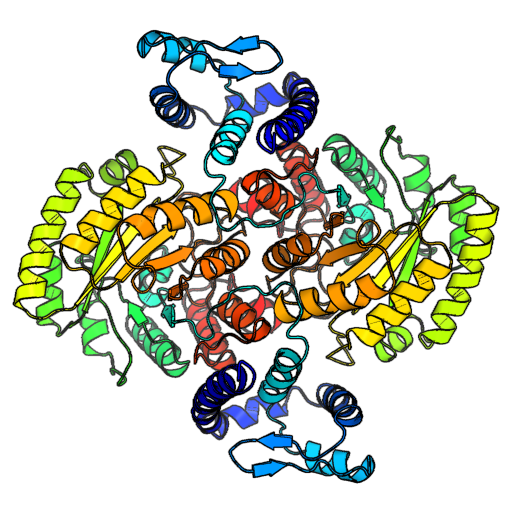4 N N . VAL B 1 359 ? -15.156 11.016 7.105 1 95.12 359 VAL B N 1
ATOM 5545 C CA . VAL B 1 359 ? -14.922 11.594 5.789 1 95.12 359 VAL B CA 1
ATOM 5546 C C . VAL B 1 359 ? -15.836 10.938 4.762 1 95.12 359 VAL B C 1
ATOM 5548 O O . VAL B 1 359 ? -16.031 9.719 4.781 1 95.12 359 VAL B O 1
ATOM 5551 N N . ASP B 1 360 ? -16.422 11.789 3.941 1 93.38 360 ASP B N 1
ATOM 5552 C CA . ASP B 1 360 ? -17.219 11.336 2.811 1 93.38 360 ASP B CA 1
ATOM 5553 C C . ASP B 1 360 ? -16.344 11.055 1.592 1 93.38 360 ASP B C 1
ATOM 5555 O O . ASP B 1 360 ? -15.906 11.984 0.91 1 93.38 360 ASP B O 1
ATOM 5559 N N . LEU B 1 361 ? -16.188 9.766 1.252 1 93.81 361 LEU B N 1
ATOM 5560 C CA . LEU B 1 361 ? -15.227 9.375 0.228 1 93.81 361 LEU B CA 1
ATOM 5561 C C . LEU B 1 361 ? -15.641 9.906 -1.14 1 93.81 361 LEU B C 1
ATOM 5563 O O . LEU B 1 361 ? -14.82 10.461 -1.871 1 93.81 361 LEU B O 1
ATOM 5567 N N . PRO B 1 362 ? -16.875 9.836 -1.58 1 92.5 362 PRO B N 1
ATOM 5568 C CA . PRO B 1 362 ? -17.266 10.391 -2.877 1 92.5 362 PRO B CA 1
ATOM 5569 C C . PRO B 1 362 ? -16.938 11.883 -3.01 1 92.5 362 PRO B C 1
ATOM 5571 O O . PRO B 1 362 ? -16.406 12.312 -4.039 1 92.5 362 PRO B O 1
ATOM 5574 N N . LYS B 1 363 ? -17.234 12.641 -1.949 1 94.44 363 LYS B N 1
ATOM 5575 C CA . LYS B 1 363 ? -16.906 14.062 -1.971 1 94.44 363 LYS B CA 1
ATOM 5576 C C . LYS B 1 363 ? -15.406 14.289 -2.033 1 94.44 363 LYS B C 1
ATOM 5578 O O . LYS B 1 363 ? -14.938 15.219 -2.689 1 94.44 363 LYS B O 1
ATOM 5583 N N . LEU B 1 364 ? -14.742 13.414 -1.347 1 95.88 364 LEU B N 1
ATOM 5584 C CA . LEU B 1 364 ? -13.289 13.508 -1.377 1 95.88 364 LEU B CA 1
ATOM 5585 C C . LEU B 1 364 ? -12.75 13.234 -2.779 1 95.88 364 LEU B C 1
ATOM 5587 O O . LEU B 1 364 ? -11.852 13.93 -3.252 1 95.88 364 LEU B O 1
ATOM 5591 N N . LEU B 1 365 ? -13.32 12.25 -3.436 1 95 365 LEU B N 1
ATOM 5592 C CA . LEU B 1 365 ? -12.922 11.922 -4.801 1 95 365 LEU B CA 1
ATOM 5593 C C . LEU B 1 365 ? -13.195 13.086 -5.742 1 95 365 LEU B C 1
ATOM 5595 O O . LEU B 1 365 ? -12.391 13.375 -6.633 1 95 365 LEU B O 1
ATOM 5599 N N . GLU B 1 366 ? -14.266 13.758 -5.523 1 94.94 366 GLU B N 1
ATOM 5600 C CA . GLU B 1 366 ? -14.586 14.938 -6.324 1 94.94 366 GLU B CA 1
ATOM 5601 C C . GLU B 1 366 ? -13.578 16.062 -6.102 1 94.94 366 GLU B C 1
ATOM 5603 O O . GLU B 1 366 ? -13.172 16.734 -7.047 1 94.94 366 GLU B O 1
ATOM 5608 N N . ALA B 1 367 ? -13.242 16.25 -4.855 1 94.94 367 ALA B N 1
ATOM 5609 C CA . ALA B 1 367 ? -12.234 17.266 -4.535 1 94.94 367 ALA B CA 1
ATOM 5610 C C . ALA B 1 367 ? -10.898 16.938 -5.207 1 94.94 367 ALA B C 1
ATOM 5612 O O . ALA B 1 367 ? -10.234 17.828 -5.738 1 94.94 367 ALA B O 1
ATOM 5613 N N . GLY B 1 368 ? -10.547 15.648 -5.121 1 94.69 368 GLY B N 1
ATOM 5614 C CA . GLY B 1 368 ? -9.336 15.211 -5.793 1 94.69 368 GLY B CA 1
ATOM 5615 C C . GLY B 1 368 ? -9.375 15.43 -7.293 1 94.69 368 GLY B C 1
ATOM 5616 O O . GLY B 1 368 ? -8.398 15.898 -7.883 1 94.69 368 GLY B O 1
ATOM 5617 N N . ASP B 1 369 ? -10.43 15.094 -7.883 1 94.69 369 ASP B N 1
ATOM 5618 C CA . ASP B 1 369 ? -10.609 15.289 -9.32 1 94.69 369 ASP B CA 1
ATOM 5619 C C . ASP B 1 369 ? -10.5 16.766 -9.688 1 94.69 369 ASP B C 1
ATOM 5621 O O . ASP B 1 369 ? -9.859 17.125 -10.68 1 94.69 369 ASP B O 1
ATOM 5625 N N . PHE B 1 370 ? -11.117 17.641 -8.898 1 94.56 370 PHE B N 1
ATOM 5626 C CA . PHE B 1 370 ? -11.109 19.094 -9.102 1 94.56 370 PHE B CA 1
ATOM 5627 C C . PHE B 1 370 ? -9.68 19.625 -9.148 1 94.56 370 PHE B C 1
ATOM 5629 O O . PHE B 1 370 ? -9.297 20.312 -10.086 1 94.56 370 PHE B O 1
ATOM 5636 N N . ILE B 1 371 ? -8.875 19.234 -8.148 1 93.19 371 ILE B N 1
ATOM 5637 C CA . ILE B 1 371 ? -7.547 19.812 -8.047 1 93.19 371 ILE B CA 1
ATOM 5638 C C . ILE B 1 371 ? -6.637 19.219 -9.125 1 93.19 371 ILE B C 1
ATOM 5640 O O . ILE B 1 371 ? -5.828 19.938 -9.727 1 93.19 371 ILE B O 1
ATOM 5644 N N . CYS B 1 372 ? -6.742 17.938 -9.32 1 91.94 372 CYS B N 1
ATOM 5645 C CA . CYS B 1 372 ? -5.914 17.297 -10.336 1 91.94 372 CYS B CA 1
ATOM 5646 C C . CYS B 1 372 ? -6.16 17.922 -11.711 1 91.94 372 CYS B C 1
ATOM 5648 O O . CYS B 1 372 ? -5.219 18.172 -12.461 1 91.94 372 CYS B O 1
ATOM 5650 N N . LYS B 1 373 ? -7.379 18.203 -12.078 1 92.56 373 LYS B N 1
ATOM 5651 C CA . LYS B 1 373 ? -7.727 18.828 -13.352 1 92.56 373 LYS B CA 1
ATOM 5652 C C . LYS B 1 373 ? -7.141 20.234 -13.445 1 92.56 373 LYS B C 1
ATOM 5654 O O . LYS B 1 373 ? -6.656 20.641 -14.508 1 92.56 373 LYS B O 1
ATOM 5659 N N . ASN B 1 374 ? -7.223 20.922 -12.391 1 91.44 374 ASN B N 1
ATOM 5660 C CA . ASN B 1 374 ? -6.789 22.328 -12.398 1 91.44 374 ASN B CA 1
ATOM 5661 C C . ASN B 1 374 ? -5.27 22.438 -12.469 1 91.44 374 ASN B C 1
ATOM 5663 O O . ASN B 1 374 ? -4.734 23.406 -13 1 91.44 374 ASN B O 1
ATOM 5667 N N . ILE B 1 375 ? -4.59 21.438 -11.984 1 89.12 375 ILE B N 1
ATOM 5668 C CA . ILE B 1 375 ? -3.133 21.547 -12 1 89.12 375 ILE B CA 1
ATOM 5669 C C . ILE B 1 375 ? -2.566 20.672 -13.109 1 89.12 375 ILE B C 1
ATOM 5671 O O . ILE B 1 375 ? -1.35 20.609 -13.305 1 89.12 375 ILE B O 1
ATOM 5675 N N . GLY B 1 376 ? -3.369 19.969 -13.789 1 87.94 376 GLY B N 1
ATOM 5676 C CA . GLY B 1 376 ? -2.965 19.188 -14.953 1 87.94 376 GLY B CA 1
ATOM 5677 C C . GLY B 1 376 ? -2.141 17.969 -14.594 1 87.94 376 GLY B C 1
ATOM 5678 O O . GLY B 1 376 ? -1.112 17.703 -15.219 1 87.94 376 GLY B O 1
ATOM 5679 N N . ARG B 1 377 ? -2.588 17.266 -13.602 1 84.81 377 ARG B N 1
ATOM 5680 C CA . ARG B 1 377 ? -1.877 16.062 -13.188 1 84.81 377 ARG B CA 1
ATOM 5681 C C . ARG B 1 377 ? -2.848 14.906 -12.953 1 84.81 377 ARG B C 1
ATOM 5683 O O . ARG B 1 377 ? -4.012 15.133 -12.609 1 84.81 377 ARG B O 1
ATOM 5690 N N . LYS B 1 378 ? -2.277 13.734 -13.141 1 86.5 378 LYS B N 1
ATOM 5691 C CA . LYS B 1 378 ? -3.061 12.547 -12.789 1 86.5 378 LYS B CA 1
ATOM 5692 C C . LYS B 1 378 ? -3 12.273 -11.289 1 86.5 378 LYS B C 1
ATOM 5694 O O . LYS B 1 378 ? -1.974 12.523 -10.648 1 86.5 378 LYS B O 1
ATOM 5699 N N . SER B 1 379 ? -4.133 11.789 -10.789 1 91 379 SER B N 1
ATOM 5700 C CA . SER B 1 379 ? -4.164 11.422 -9.375 1 91 379 SER B CA 1
ATOM 5701 C C . SER B 1 379 ? -3.223 10.258 -9.094 1 91 379 SER B C 1
ATOM 5703 O O . SER B 1 379 ? -3.111 9.328 -9.898 1 91 379 SER B O 1
ATOM 5705 N N . SER B 1 380 ? -2.578 10.312 -7.957 1 90.38 380 SER B N 1
ATOM 5706 C CA . SER B 1 380 ? -1.762 9.188 -7.508 1 90.38 380 SER B CA 1
ATOM 5707 C C . SER B 1 380 ? -2.574 8.227 -6.652 1 90.38 380 SER B C 1
ATOM 5709 O O . SER B 1 380 ? -2.053 7.203 -6.191 1 90.38 380 SER B O 1
ATOM 5711 N N . SER B 1 381 ? -3.844 8.57 -6.449 1 93.5 381 SER B N 1
ATOM 5712 C CA . SER B 1 381 ? -4.73 7.695 -5.688 1 93.5 381 SER B CA 1
ATOM 5713 C C . SER B 1 381 ? -5.188 6.504 -6.523 1 93.5 381 SER B C 1
ATOM 5715 O O . SER B 1 381 ? -5.758 6.676 -7.602 1 93.5 381 SER B O 1
ATOM 5717 N N . LYS B 1 382 ? -4.953 5.328 -6.039 1 93.31 382 LYS B N 1
ATOM 5718 C CA . LYS B 1 382 ? -5.414 4.125 -6.734 1 93.31 382 LYS B CA 1
ATOM 5719 C C . LYS B 1 382 ? -6.93 3.99 -6.648 1 93.31 382 LYS B C 1
ATOM 5721 O O . LYS B 1 382 ? -7.566 3.484 -7.578 1 93.31 382 LYS B O 1
ATOM 5726 N N . VAL B 1 383 ? -7.477 4.418 -5.562 1 93.25 383 VAL B N 1
ATOM 5727 C CA . VAL B 1 383 ? -8.93 4.414 -5.422 1 93.25 383 VAL B CA 1
ATOM 5728 C C . VAL B 1 383 ? -9.555 5.336 -6.465 1 93.25 383 VAL B C 1
ATOM 5730 O O . VAL B 1 383 ? -10.539 4.973 -7.113 1 93.25 383 VAL B O 1
ATOM 5733 N N . ALA B 1 384 ? -8.977 6.512 -6.598 1 92.69 384 ALA B N 1
ATOM 5734 C CA . ALA B 1 384 ? -9.477 7.441 -7.613 1 92.69 384 ALA B CA 1
ATOM 5735 C C . ALA B 1 384 ? -9.367 6.836 -9.008 1 92.69 384 ALA B C 1
ATOM 5737 O O . ALA B 1 384 ? -10.297 6.941 -9.812 1 92.69 384 ALA B O 1
ATOM 5738 N N . SER B 1 385 ? -8.281 6.191 -9.305 1 88.5 385 SER B N 1
ATOM 5739 C CA . SER B 1 385 ? -8.078 5.566 -10.602 1 88.5 385 SER B CA 1
ATOM 5740 C C . SER B 1 385 ? -9.086 4.449 -10.844 1 88.5 385 SER B C 1
ATOM 5742 O O . SER B 1 385 ? -9.648 4.34 -11.938 1 88.5 385 SER B O 1
ATOM 5744 N N . ALA B 1 386 ? -9.273 3.648 -9.867 1 87.31 386 ALA B N 1
ATOM 5745 C CA . ALA B 1 386 ? -10.148 2.484 -9.984 1 87.31 386 ALA B CA 1
ATOM 5746 C C . ALA B 1 386 ? -11.602 2.908 -10.203 1 87.31 386 ALA B C 1
ATOM 5748 O O . ALA B 1 386 ? -12.367 2.209 -10.867 1 87.31 386 ALA B O 1
ATOM 5749 N N . THR B 1 387 ? -11.922 4.059 -9.617 1 85.5 387 THR B N 1
ATOM 5750 C CA . THR B 1 387 ? -13.297 4.523 -9.703 1 85.5 387 THR B CA 1
ATOM 5751 C C . THR B 1 387 ? -13.484 5.43 -10.922 1 85.5 387 THR B C 1
ATOM 5753 O O . THR B 1 387 ? -14.609 5.828 -11.234 1 85.5 387 THR B O 1
ATOM 5756 N N . GLY B 1 388 ? -12.438 5.723 -11.625 1 76.25 388 GLY B N 1
ATOM 5757 C CA . GLY B 1 388 ? -12.508 6.543 -12.828 1 76.25 388 GLY B CA 1
ATOM 5758 C C . GLY B 1 388 ? -12.594 8.031 -12.523 1 76.25 388 GLY B C 1
ATOM 5759 O O . GLY B 1 388 ? -12.914 8.828 -13.406 1 76.25 388 GLY B O 1
ATOM 5760 N N . ALA B 1 389 ? -12.562 8.508 -11.352 1 61.5 389 ALA B N 1
ATOM 5761 C CA . ALA B 1 389 ? -12.703 9.906 -10.977 1 61.5 389 ALA B CA 1
ATOM 5762 C C . ALA B 1 389 ? -11.602 10.758 -11.609 1 61.5 389 ALA B C 1
ATOM 5764 O O . ALA B 1 389 ? -11.828 11.914 -11.969 1 61.5 389 ALA B O 1
ATOM 5765 N N . CYS B 1 390 ? -10.367 10.375 -11.852 1 55.56 390 CYS B N 1
ATOM 5766 C CA . CYS B 1 390 ? -9.297 11.211 -12.375 1 55.56 390 CYS B CA 1
ATOM 5767 C C . CYS B 1 390 ? -8.742 10.641 -13.68 1 55.56 390 CYS B C 1
ATOM 5769 O O . CYS B 1 390 ? -7.527 10.648 -13.898 1 55.56 390 CYS B O 1
ATOM 5771 N N . SER B 1 391 ? -9.523 9.969 -14.531 1 48.94 391 SER B N 1
ATOM 5772 C CA . SER B 1 391 ? -9.016 9.406 -15.781 1 48.94 391 SER B CA 1
ATOM 5773 C C . SER B 1 391 ? -8.898 10.477 -16.859 1 48.94 391 SER B C 1
ATOM 5775 O O . SER B 1 391 ? -9.914 10.977 -17.359 1 48.94 391 SER B O 1
ATOM 5777 N N . SER B 1 392 ? -8.258 11.617 -16.609 1 42.06 392 SER B N 1
ATOM 5778 C CA . SER B 1 392 ? -8.133 12.445 -17.812 1 42.06 392 SER B CA 1
ATOM 5779 C C . SER B 1 392 ? -7.098 11.867 -18.766 1 42.06 392 SER B C 1
ATOM 5781 O O . SER B 1 392 ? -6.129 11.242 -18.344 1 42.06 392 SER B O 1
#

Foldseek 3Di:
DVPVVVVVVVQVLPVLVPPVVPPCPDPVVVVVVPPVDDDVLVVVLVVVQVDDAFDQDVVGTDGDDNDSVVNSVVSPPPPPPLVVLLVVQPPPVVPPCLVFDQAFAEAAECLAQQCPPFPDDFDLVLSLVLVVLQVVQVHQEYEHEQDVPPVCVLVNLQPHDDDPNHAYAYEAAAQVSLVVCVVSPHQEYEYEDELDQVVCCVPVVHGRVVSLVRVLVNLVVNVVVNGAYEYEYEQCQQDLPPGGGDLVSNLVSLLSVVVSPHQAYEYAPFQQPDALVRVQVSLVSNCVRDPLARYEYWHFCQVPHGLNNVSSNSSVVHRYYYFYALQGNAHPSDPPGGTTHHPLQNVVVCSSNSHHHSGNNVSSLLSSLSSCVSSVHARPDPNNVVVVSRVD/DVPVVVVVVVQVLPVLVPVVVPPCPDPVVVVVLPPVDDDVQVVVLVVVQVDDAFDQHVVGTDGDDNDSVVNSVVSPPSPPPLVVLVVVQPPPVVPPCLVFDQAFAEAAECLAQQCPPFPDDFDLVLSLVLVVLQVVQVHQEYEHEQDVPPVCVLVNLLPHDDDPNHAYAYEAAAQVSLVVCVVSPHQEYEYEAELDQVVCCVPVVHGRVVSLVRVLVNLVVNVVVNGAYEYEYEQCQQDLPPGGGDLLSNLVSLLSVVVSPHQAYEYAPFQQPDALVRVQVSLVSNCVRDPLARYEYWHFCQVPHGLNNVSSNSSVVHRYYYFYALQGNAHPSDPPGGTTHHPLQNVVVCSNNSHHHSGNNVSSLLSSLSSCVSSVHARPDPNNVVVVSNVD

Organism: NCBI:txid399045

InterPro domains:
  IPR000891 Pyruvate carboxyltransferase [PF00682] (104-371)
  IPR000891 Pyruvate carboxyltransferase [PS50991] (104-365)
  IPR013785 Aldolase-type TIM barrel [G3DSA:3.20.20.70] (97-390)
  IPR043594 HMG-CoA lyase [PTHR42738] (91-388)